Protein 2IBP (pdb70)

Secondary structure (DSSP, 8-state):
-EEEEEEESS-EE--TTS-EEGGGTT-EEEEE-SEEEETTTTEEEETTEEHHHHHHH--HHHHHHHHHHSSPPPHHHHHHHHHHHHHHTSPPHHHHHHHHHTTTS-HHHHHHHHHHHHHHH-HHHHHHHHHHHTT--SHHHHHHHHHHHHHHHHHHHHHHHHHHHHHTT----PPPTTS-HHHHHHHHHHSSPPPHHHHHHHHHHHHHTS--S--HHHHHHHHHHTTT--HHHHHHHHHHHHTSTTTS-HHHHHHHHHHHH--GGGHHHHHHHHTSTT----TTB--SS-SS--HHHHHHHHHHHHHHHHH--TT-HHHHHHHHHHHHHH-HHHHHTT--B-GGGTHHHHHHHHT--GGGHHHHHHHHHHHHHHHHHHHHGGG------EEEE-S---PPP--GGG-/-EEEEEEESS-EE--TT--EEGGGTT-EEEEESSEEEETTTTEEEETTEEHHHHHHH--HHHHHHHHHHSSPPPHHHHHHHHHHHHHHTSPPHHHHHHHHHTTTS-HHHHHHHHHHHHHHH-HHHHHHHHHHHTT--SHHHHHHHHHHHHHHHHHHHHHHHHHHHHHTTPPP-PPPTTS-HHHHHHHHHHSSPPPHHHHHHHHHHHHHTS--S--HHHHHHHHHHTTT--HHHHHHHHHHHHTSTTTS-HHHHHHHHHHHH--GGGHHHHHHHTTSTTPPPPTTB--SS-SS--HHHHHHHHHHHHHHHHH--TT-HHHHHHHHHHHHHH-HHHHHTT--B-GGGTHHHHHHHHT--GGGHHHHHHHHHHHHHHHHHHHHGGG------EEEE-S-S-PPP--GGG-

Radius of gyration: 26.94 Å; Cα contacts (8 Å, |Δi|>4): 1662; chains: 2; bounding box: 64×56×82 Å

Organism: Pyrobaculum aerophilum (strain ATCC 51768 / DSM 7523 / JCM 9630 / CIP 104966 / NBRC 100827 / IM2) (NCBI:txid178306)

B-factor: mean 16.74, std 11.16, range [2.0, 89.85]

CATH classification: 1.10.580.10 (+1 more: 1.10.230.10)

Structure (mmCIF, N/CA/C/O backbone):
data_2IBP
#
_entry.id   2IBP
#
_cell.length_a   64.418
_cell.length_b   89.803
_cell.length_c   146.331
_cell.angle_alpha   90.00
_cell.angle_beta   90.00
_cell.angle_gamma   90.00
#
_symmetry.space_group_name_H-M   'P 21 21 21'
#
loop_
_entity.id
_entity.type
_entity.pdbx_description
1 polymer 'Citrate synthase'
2 non-polymer 'ACETATE ION'
3 non-polymer 'MAGNESIUM ION'
4 water water
#
loop_
_atom_site.group_PDB
_atom_site.id
_atom_site.type_symbol
_atom_site.label_atom_id
_atom_site.label_alt_id
_atom_site.label_comp_id
_atom_site.label_asym_id
_atom_site.label_entity_id
_atom_site.label_seq_id
_atom_site.pdbx_PDB_ins_code
_atom_site.Cartn_x
_atom_site.Cartn_y
_atom_site.Cartn_z
_atom_site.occupancy
_atom_site.B_iso_or_equiv
_atom_site.auth_seq_id
_atom_site.auth_comp_id
_atom_site.auth_asym_id
_atom_site.auth_atom_id
_atom_site.pdbx_PDB_model_num
ATOM 1 N N . GLU A 1 3 ? -6.139 -26.660 15.516 1.00 42.99 3 GLU A N 1
ATOM 2 C CA . GLU A 1 3 ? -5.074 -26.688 14.466 1.00 45.33 3 GLU A CA 1
ATOM 3 C C . GLU A 1 3 ? -5.288 -27.855 13.508 1.00 42.25 3 GLU A C 1
ATOM 4 O O . GLU A 1 3 ? -5.481 -28.995 13.933 1.00 43.02 3 GLU A O 1
ATOM 10 N N . GLN A 1 4 ? -5.261 -27.559 12.212 1.00 35.39 4 GLN A N 1
ATOM 11 C CA . GLN A 1 4 ? -5.459 -28.579 11.189 1.00 32.77 4 GLN A CA 1
ATOM 12 C C . GLN A 1 4 ? -4.435 -28.421 10.081 1.00 27.57 4 GLN A C 1
ATOM 13 O O . GLN A 1 4 ? -3.765 -27.394 9.982 1.00 32.64 4 GLN A O 1
ATOM 19 N N . THR A 1 5 ? -4.320 -29.449 9.253 1.00 22.91 5 THR A N 1
ATOM 20 C CA . THR A 1 5 ? -3.402 -29.425 8.127 1.00 27.52 5 THR A CA 1
ATOM 21 C C . THR A 1 5 ? -4.197 -29.271 6.839 1.00 28.07 5 THR A C 1
ATOM 22 O O . THR A 1 5 ? -5.209 -29.944 6.637 1.00 26.10 5 THR A O 1
ATOM 26 N N . VAL A 1 6 ? -3.724 -28.374 5.981 1.00 22.71 6 VAL A N 1
ATOM 27 C CA . VAL A 1 6 ? -4.394 -28.048 4.723 1.00 23.09 6 VAL A CA 1
ATOM 28 C C . VAL A 1 6 ? -3.462 -28.291 3.543 1.00 24.06 6 VAL A C 1
ATOM 29 O O . VAL A 1 6 ? -2.288 -27.913 3.578 1.00 26.68 6 VAL A O 1
ATOM 33 N N . GLN A 1 7 ? -3.984 -28.927 2.498 1.00 21.64 7 GLN A N 1
ATOM 34 C CA . GLN A 1 7 ? -3.201 -29.179 1.294 1.00 20.83 7 GLN A CA 1
ATOM 35 C C . GLN A 1 7 ? -3.228 -27.921 0.433 1.00 26.88 7 GLN A C 1
ATOM 36 O O . GLN A 1 7 ? -4.292 -27.495 -0.014 1.00 28.52 7 GLN A O 1
ATOM 42 N N . VAL A 1 8 ? -2.058 -27.326 0.215 1.00 21.45 8 VAL A N 1
ATOM 43 C CA . VAL A 1 8 ? -1.942 -26.106 -0.589 1.00 20.52 8 VAL A CA 1
ATOM 44 C C . VAL A 1 8 ? -1.083 -26.383 -1.814 1.00 28.10 8 VAL A C 1
ATOM 45 O O . VAL A 1 8 ? 0.085 -26.746 -1.686 1.00 28.68 8 VAL A O 1
ATOM 49 N N . LYS A 1 9 ? -1.663 -26.210 -2.999 1.00 23.12 9 LYS A N 1
ATOM 50 C CA . LYS A 1 9 ? -0.949 -26.440 -4.249 1.00 27.46 9 LYS A CA 1
ATOM 51 C C . LYS A 1 9 ? -0.229 -25.171 -4.667 1.00 26.29 9 LYS A C 1
ATOM 52 O O . LYS A 1 9 ? -0.716 -24.066 -4.433 1.00 29.03 9 LYS A O 1
ATOM 58 N N . THR A 1 10 ? 0.955 -25.329 -5.250 1.00 23.13 10 THR A N 1
ATOM 59 C CA . THR A 1 10 ? 1.742 -24.173 -5.665 1.00 24.57 10 THR A CA 1
ATOM 60 C C . THR A 1 10 ? 2.771 -24.541 -6.722 1.00 21.67 10 THR A C 1
ATOM 61 O O . THR A 1 10 ? 3.262 -25.667 -6.767 1.00 24.66 10 THR A O 1
ATOM 65 N N . THR A 1 11 ? 3.067 -23.581 -7.589 1.00 28.38 11 THR A N 1
ATOM 66 C CA . THR A 1 11 ? 4.073 -23.756 -8.624 1.00 30.54 11 THR A CA 1
ATOM 67 C C . THR A 1 11 ? 5.331 -22.999 -8.218 1.00 33.45 11 THR A C 1
ATOM 68 O O . THR A 1 11 ? 6.292 -22.943 -8.977 1.00 27.96 11 THR A O 1
ATOM 72 N N . GLY A 1 12 ? 5.327 -22.443 -7.009 1.00 23.16 12 GLY A N 1
ATOM 73 C CA . GLY A 1 12 ? 6.459 -21.659 -6.516 1.00 24.00 12 GLY A CA 1
ATOM 74 C C . GLY A 1 12 ? 7.479 -22.469 -5.730 1.00 19.06 12 GLY A C 1
ATOM 75 O O . GLY A 1 12 ? 7.374 -23.694 -5.627 1.00 24.55 12 GLY A O 1
ATOM 76 N N . LYS A 1 13 ? 8.469 -21.771 -5.186 1.00 24.67 13 LYS A N 1
ATOM 77 C CA . LYS A 1 13 ? 9.528 -22.399 -4.410 1.00 25.86 13 LYS A CA 1
ATOM 78 C C . LYS A 1 13 ? 9.098 -22.570 -2.967 1.00 21.77 13 LYS A C 1
ATOM 79 O O . LYS A 1 13 ? 8.471 -21.684 -2.379 1.00 18.71 13 LYS A O 1
ATOM 85 N N . ILE A 1 14 ? 9.460 -23.713 -2.399 1.00 20.37 14 ILE A N 1
ATOM 86 C CA . ILE A 1 14 ? 9.114 -24.042 -1.031 1.00 19.35 14 ILE A CA 1
ATOM 87 C C . ILE A 1 14 ? 10.387 -24.071 -0.204 1.00 21.96 14 ILE A C 1
ATOM 88 O O . ILE A 1 14 ? 11.403 -24.640 -0.617 1.00 22.24 14 ILE A O 1
ATOM 93 N N . LEU A 1 15 ? 10.345 -23.390 0.934 1.00 15.71 15 LEU A N 1
ATOM 94 C CA . LEU A 1 15 ? 11.495 -23.316 1.830 1.00 18.51 15 LEU A CA 1
ATOM 95 C C . LEU A 1 15 ? 11.064 -23.996 3.101 1.00 23.42 15 LEU A C 1
ATOM 96 O O . LEU A 1 15 ? 9.976 -23.748 3.590 1.00 18.42 15 LEU A O 1
ATOM 101 N N . GLN A 1 16 ? 11.872 -24.912 3.614 1.00 22.38 16 GLN A N 1
ATOM 102 C CA . GLN A 1 16 ? 11.498 -25.555 4.856 1.00 16.42 16 GLN A CA 1
ATOM 103 C C . GLN A 1 16 ? 11.975 -24.724 6.032 1.00 14.89 16 GLN A C 1
ATOM 104 O O . GLN A 1 16 ? 12.893 -23.915 5.915 1.00 19.90 16 GLN A O 1
ATOM 110 N N . SER A 1 17 ? 11.279 -24.861 7.149 1.00 16.28 17 SER A N 1
ATOM 111 C CA . SER A 1 17 ? 11.606 -24.074 8.309 1.00 14.74 17 SER A CA 1
ATOM 112 C C . SER A 1 17 ? 11.199 -24.825 9.550 1.00 16.59 17 SER A C 1
ATOM 113 O O . SER A 1 17 ? 10.453 -25.810 9.488 1.00 16.45 17 SER A O 1
ATOM 116 N N . PRO A 1 18 ? 11.724 -24.389 10.695 1.00 16.19 18 PRO A N 1
ATOM 117 C CA . PRO A 1 18 ? 11.343 -25.018 11.948 1.00 19.37 18 PRO A CA 1
ATOM 118 C C . PRO A 1 18 ? 9.840 -25.015 12.210 1.00 26.15 18 PRO A C 1
ATOM 119 O O . PRO A 1 18 ? 9.356 -25.848 12.967 1.00 21.35 18 PRO A O 1
ATOM 123 N N . CYS A 1 19 ? 9.112 -24.096 11.575 1.00 21.31 19 CYS A N 1
ATOM 124 C CA . CYS A 1 19 ? 7.677 -23.929 11.816 1.00 23.67 19 CYS A CA 1
ATOM 125 C C . CYS A 1 19 ? 6.804 -24.559 10.733 1.00 25.35 19 CYS A C 1
ATOM 126 O O . CYS A 1 19 ? 5.574 -24.558 10.846 1.00 25.33 19 CYS A O 1
ATOM 129 N N . GLY A 1 20 ? 7.441 -25.073 9.682 1.00 16.73 20 GLY A N 1
ATOM 130 C CA . GLY A 1 20 ? 6.734 -25.678 8.563 1.00 19.36 20 GLY A CA 1
ATOM 131 C C . GLY A 1 20 ? 7.166 -25.119 7.215 1.00 23.66 20 GLY A C 1
ATOM 132 O O . GLY A 1 20 ? 8.101 -24.319 7.125 1.00 20.00 20 GLY A O 1
ATOM 133 N N . PRO A 1 21 ? 6.471 -25.526 6.146 1.00 23.01 21 PRO A N 1
ATOM 134 C CA . PRO A 1 21 ? 6.849 -25.073 4.806 1.00 18.54 21 PRO A CA 1
ATOM 135 C C . PRO A 1 21 ? 6.536 -23.602 4.525 1.00 15.41 21 PRO A C 1
ATOM 136 O O . PRO A 1 21 ? 5.475 -23.098 4.905 1.00 19.60 21 PRO A O 1
ATOM 140 N N . ILE A 1 22 ? 7.469 -22.923 3.873 1.00 15.92 22 ILE A N 1
ATOM 141 C CA . ILE A 1 22 ? 7.260 -21.527 3.477 1.00 16.66 22 ILE A CA 1
ATOM 142 C C . ILE A 1 22 ? 7.055 -21.484 1.964 1.00 15.66 22 ILE A C 1
ATOM 143 O O . ILE A 1 22 ? 7.932 -21.901 1.222 1.00 14.85 22 ILE A O 1
ATOM 148 N N . ILE A 1 23 ? 5.883 -21.033 1.498 1.00 15.86 23 ILE A N 1
ATOM 149 C CA . ILE A 1 23 ? 5.650 -20.906 0.053 1.00 18.96 23 ILE A CA 1
ATOM 150 C C . ILE A 1 23 ? 6.125 -19.501 -0.297 1.00 13.42 23 ILE A C 1
ATOM 151 O O . ILE A 1 23 ? 5.469 -18.517 0.005 1.00 15.11 23 ILE A O 1
ATOM 156 N N . HIS A 1 24 ? 7.288 -19.434 -0.917 1.00 14.14 24 HIS A N 1
ATOM 157 C CA . HIS A 1 24 ? 7.949 -18.176 -1.206 1.00 16.12 24 HIS A CA 1
ATOM 158 C C . HIS A 1 24 ? 7.114 -17.318 -2.125 1.00 17.18 24 HIS A C 1
ATOM 159 O O . HIS A 1 24 ? 6.713 -17.756 -3.201 1.00 19.46 24 HIS A O 1
ATOM 166 N N . GLY A 1 25 ? 6.825 -16.101 -1.682 1.00 12.72 25 GLY A N 1
ATOM 167 C CA . GLY A 1 25 ? 5.968 -15.192 -2.442 1.00 17.36 25 GLY A CA 1
ATOM 168 C C . GLY A 1 25 ? 4.508 -15.628 -2.444 1.00 12.24 25 GLY A C 1
ATOM 169 O O . GLY A 1 25 ? 3.695 -15.053 -3.164 1.00 14.13 25 GLY A O 1
ATOM 170 N N . LEU A 1 26 ? 4.163 -16.634 -1.642 1.00 11.00 26 LEU A N 1
ATOM 171 C CA . LEU A 1 26 ? 2.791 -17.161 -1.608 1.00 11.42 26 LEU A CA 1
ATOM 172 C C . LEU A 1 26 ? 2.276 -17.430 -3.034 1.00 13.58 26 LEU A C 1
ATOM 173 O O . LEU A 1 26 ? 1.091 -17.250 -3.341 1.00 13.28 26 LEU A O 1
ATOM 178 N N . GLU A 1 27 ? 3.171 -17.908 -3.893 1.00 11.38 27 GLU A N 1
ATOM 179 C CA . GLU A 1 27 ? 2.829 -18.148 -5.277 1.00 13.33 27 GLU A CA 1
ATOM 180 C C . GLU A 1 27 ? 1.713 -19.171 -5.407 1.00 14.25 27 GLU A C 1
ATOM 181 O O . GLU A 1 27 ? 1.825 -20.309 -4.939 1.00 16.29 27 GLU A O 1
ATOM 187 N N . ASP A 1 28 ? 0.618 -18.713 -6.011 1.00 14.43 28 ASP A N 1
ATOM 188 C CA . ASP A 1 28 ? -0.553 -19.530 -6.275 1.00 17.86 28 ASP A CA 1
ATOM 189 C C . ASP A 1 28 ? -1.384 -19.859 -5.065 1.00 14.37 28 ASP A C 1
ATOM 190 O O . ASP A 1 28 ? -2.315 -20.634 -5.171 1.00 16.24 28 ASP A O 1
ATOM 195 N N . VAL A 1 29 ? -1.040 -19.313 -3.902 1.00 10.78 29 VAL A N 1
ATOM 196 C CA . VAL A 1 29 ? -1.790 -19.582 -2.690 1.00 11.18 29 VAL A CA 1
ATOM 197 C C . VAL A 1 29 ? -3.133 -18.857 -2.769 1.00 11.35 29 VAL A C 1
ATOM 198 O O . VAL A 1 29 ? -3.179 -17.669 -3.074 1.00 11.81 29 VAL A O 1
ATOM 202 N N . LEU A 1 30 ? -4.218 -19.605 -2.560 1.00 15.37 30 LEU A N 1
ATOM 203 C CA . LEU A 1 30 ? -5.562 -19.057 -2.628 1.00 14.76 30 LEU A CA 1
ATOM 204 C C . LEU A 1 30 ? -5.881 -18.147 -1.457 1.00 15.99 30 LEU A C 1
ATOM 205 O O . LEU A 1 30 ? -5.576 -18.476 -0.308 1.00 13.75 30 LEU A O 1
ATOM 210 N N . ILE A 1 31 ? -6.490 -16.997 -1.744 1.00 9.62 31 ILE A N 1
ATOM 211 C CA . ILE A 1 31 ? -6.915 -16.090 -0.686 1.00 10.30 31 ILE A CA 1
ATOM 212 C C . ILE A 1 31 ? -8.431 -15.898 -0.623 1.00 10.17 31 ILE A C 1
ATOM 213 O O . ILE A 1 31 ? -8.955 -15.389 0.364 1.00 12.86 31 ILE A O 1
ATOM 218 N N . LYS A 1 32 ? -9.128 -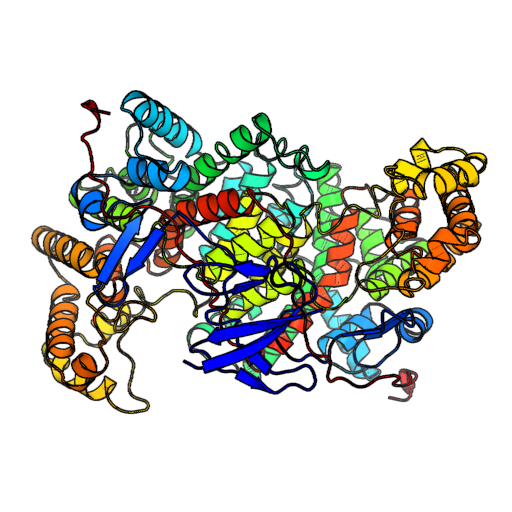16.308 -1.687 1.00 9.29 32 LYS A N 1
ATOM 219 C CA . LYS A 1 32 ? -10.564 -16.150 -1.775 1.00 9.25 32 LYS A CA 1
ATOM 220 C C . LYS A 1 32 ? -11.088 -16.734 -3.072 1.00 8.67 32 LYS A C 1
ATOM 221 O O . LYS A 1 32 ? -10.321 -17.139 -3.938 1.00 9.96 32 LYS A O 1
ATOM 227 N N . SER A 1 33 ? -12.419 -16.800 -3.144 1.00 11.30 33 SER A N 1
ATOM 228 C CA . SER A 1 33 ? -13.102 -17.097 -4.389 1.00 14.49 33 SER A CA 1
ATOM 229 C C . SER A 1 33 ? -13.479 -15.736 -4.948 1.00 14.42 33 SER A C 1
ATOM 230 O O . SER A 1 33 ? -13.745 -14.788 -4.198 1.00 13.36 33 SER A O 1
ATOM 233 N N . THR A 1 34 ? -13.524 -15.639 -6.271 1.00 10.74 34 THR A N 1
ATOM 234 C CA . THR A 1 34 ? -13.835 -14.391 -6.907 1.00 8.23 34 THR A CA 1
ATOM 235 C C . THR A 1 34 ? -14.660 -14.596 -8.155 1.00 8.84 34 THR A C 1
ATOM 236 O O . THR A 1 34 ? -14.636 -15.669 -8.753 1.00 10.03 34 THR A O 1
ATOM 240 N N . SER A 1 35 ? -15.426 -13.574 -8.493 1.00 10.56 35 SER A N 1
ATOM 241 C CA . SER A 1 35 ? -16.178 -13.565 -9.736 1.00 11.88 35 SER A CA 1
ATOM 242 C C . SER A 1 35 ? -15.815 -12.345 -10.587 1.00 14.79 35 SER A C 1
ATOM 243 O O . SER A 1 35 ? -16.449 -12.100 -11.604 1.00 12.19 35 SER A O 1
ATOM 246 N N . ILE A 1 36 ? -14.699 -11.687 -10.275 1.00 10.83 36 ILE A N 1
ATOM 247 C CA . ILE A 1 36 ? -14.330 -10.447 -10.949 1.00 7.74 36 ILE A CA 1
ATOM 248 C C . ILE A 1 36 ? -13.719 -10.661 -12.318 1.00 9.03 36 ILE A C 1
ATOM 249 O O . ILE A 1 36 ? -14.210 -10.121 -13.295 1.00 11.22 36 ILE A O 1
ATOM 254 N N . SER A 1 37 ? -12.642 -11.434 -12.383 1.00 11.37 37 SER A N 1
ATOM 255 C CA . SER A 1 37 ? -12.007 -11.703 -13.668 1.00 10.96 37 SER A CA 1
ATOM 256 C C . SER A 1 37 ? -11.387 -13.083 -13.668 1.00 14.42 37 SER A C 1
ATOM 257 O O . SER A 1 37 ? -11.138 -13.671 -12.614 1.00 10.62 37 SER A O 1
ATOM 260 N N . ASP A 1 38 ? -11.141 -13.598 -14.862 1.00 10.01 38 ASP A N 1
ATOM 261 C CA . ASP A 1 38 ? -10.557 -14.911 -15.008 1.00 8.18 38 ASP A CA 1
ATOM 262 C C . ASP A 1 38 ? -9.703 -14.914 -16.238 1.00 11.36 38 ASP A C 1
ATOM 263 O O . ASP A 1 38 ? -10.024 -14.239 -17.209 1.00 9.46 38 ASP A O 1
ATOM 268 N N . ILE A 1 39 ? -8.609 -15.663 -16.173 1.00 12.83 39 ILE A N 1
ATOM 269 C CA . ILE A 1 39 ? -7.723 -15.810 -17.312 1.00 12.85 39 ILE A CA 1
ATOM 270 C C . ILE A 1 39 ? -7.540 -17.272 -17.634 1.00 13.59 39 ILE A C 1
ATOM 271 O O . ILE A 1 39 ? -7.317 -18.086 -16.726 1.00 15.76 39 ILE A O 1
ATOM 276 N N . ASP A 1 40 ? -7.713 -17.610 -18.905 1.00 11.76 40 ASP A N 1
ATOM 277 C CA . ASP A 1 40 ? -7.343 -18.932 -19.399 1.00 13.98 40 ASP A CA 1
ATOM 278 C C . ASP A 1 40 ? -6.024 -18.690 -20.132 1.00 15.79 40 ASP A C 1
ATOM 279 O O . ASP A 1 40 ? -6.010 -18.198 -21.259 1.00 15.28 40 ASP A O 1
ATOM 284 N N . GLY A 1 41 ? -4.925 -18.976 -19.445 1.00 14.87 41 GLY A N 1
ATOM 285 C CA . GLY A 1 41 ? -3.597 -18.744 -19.988 1.00 16.04 41 GLY A CA 1
ATOM 286 C C . GLY A 1 41 ? -3.237 -19.596 -21.189 1.00 20.75 41 GLY A C 1
ATOM 287 O O . GLY A 1 41 ? -2.496 -19.153 -22.064 1.00 18.59 41 GLY A O 1
ATOM 288 N N . GLU A 1 42 ? -3.750 -20.819 -21.241 1.00 23.86 42 GLU A N 1
ATOM 289 C CA . GLU A 1 42 ? -3.440 -21.712 -22.351 1.00 28.67 42 GLU A CA 1
ATOM 290 C C . GLU A 1 42 ? -4.108 -21.269 -23.641 1.00 22.70 42 GLU A C 1
ATOM 291 O O . GLU A 1 42 ? -3.498 -21.328 -24.705 1.00 21.05 42 GLU A O 1
ATOM 297 N N . LYS A 1 43 ? -5.354 -20.814 -23.550 1.00 16.75 43 LYS A N 1
ATOM 298 C CA . LYS A 1 43 ? -6.083 -20.368 -24.730 1.00 18.16 43 LYS A CA 1
ATOM 299 C C . LYS A 1 43 ? -5.948 -18.861 -24.996 1.00 14.92 43 LYS A C 1
ATOM 300 O O . LYS A 1 43 ? -6.290 -18.389 -26.075 1.00 21.21 43 LYS A O 1
ATOM 306 N N . GLY A 1 44 ? -5.448 -18.113 -24.019 1.00 17.95 44 GLY A N 1
ATOM 307 C CA . GLY A 1 44 ? -5.285 -16.671 -24.177 1.00 15.79 44 GLY A CA 1
ATOM 308 C C . GLY A 1 44 ? -6.608 -15.942 -24.145 1.00 12.67 44 GLY A C 1
ATOM 309 O O . GLY A 1 44 ? -6.905 -15.140 -25.019 1.00 16.71 44 GLY A O 1
ATOM 310 N N . ILE A 1 45 ? -7.404 -16.232 -23.114 1.00 11.89 45 ILE A N 1
ATOM 311 C CA . ILE A 1 45 ? -8.717 -15.627 -22.954 1.00 11.02 45 ILE A CA 1
ATOM 312 C C . ILE A 1 45 ? -8.777 -14.931 -21.599 1.00 10.10 45 ILE A C 1
ATOM 313 O O . ILE A 1 45 ? -8.282 -15.447 -20.590 1.00 12.34 45 ILE A O 1
ATOM 318 N N . LEU A 1 46 ? -9.386 -13.754 -21.594 1.00 10.26 46 LEU A N 1
ATOM 319 C CA . LEU A 1 46 ? -9.580 -12.976 -20.385 1.00 8.21 46 LEU A CA 1
ATOM 320 C C . LEU A 1 46 ? -11.056 -12.635 -20.304 1.00 9.24 46 LEU A C 1
ATOM 321 O O . LEU A 1 46 ? -11.646 -12.225 -21.307 1.00 9.36 46 LEU A O 1
ATOM 326 N N . TRP A 1 47 ? -11.652 -12.851 -19.135 1.00 8.44 47 TRP A N 1
ATOM 327 C CA . TRP A 1 47 ? -13.051 -12.464 -18.899 1.00 8.47 47 TRP A CA 1
ATOM 328 C C . TRP A 1 47 ? -13.151 -11.480 -17.749 1.00 9.93 47 TRP A C 1
ATOM 329 O O . TRP A 1 47 ? -12.427 -11.604 -16.762 1.00 8.90 47 TRP A O 1
ATOM 340 N N . TYR A 1 48 ? -14.082 -10.532 -17.866 1.00 8.73 48 TYR A N 1
ATOM 341 C CA . TYR A 1 48 ? -14.465 -9.677 -16.754 1.00 6.89 48 TYR A CA 1
ATOM 342 C C . TYR A 1 48 ? -15.921 -10.015 -16.439 1.00 8.16 48 TYR A C 1
ATOM 343 O O . TYR A 1 48 ? -16.797 -9.831 -17.286 1.00 8.11 48 TYR A O 1
ATOM 352 N N . ARG A 1 49 ? -16.177 -10.509 -15.239 1.00 8.61 49 ARG A N 1
ATOM 353 C CA . ARG A 1 49 ? -17.549 -10.802 -14.819 1.00 10.32 49 ARG A CA 1
ATOM 354 C C . ARG A 1 49 ? -18.288 -11.671 -15.857 1.00 10.15 49 ARG A C 1
ATOM 355 O O . ARG A 1 49 ? -19.489 -11.479 -16.105 1.00 12.50 49 ARG A O 1
ATOM 363 N N . GLY A 1 50 ? -17.576 -12.625 -16.443 1.00 10.11 50 GLY A N 1
ATOM 364 C CA . GLY A 1 50 ? -18.163 -13.547 -17.422 1.00 11.41 50 GLY A CA 1
ATOM 365 C C . GLY A 1 50 ? -18.101 -13.133 -18.882 1.00 13.55 50 GLY A C 1
ATOM 366 O O . GLY A 1 50 ? -18.417 -13.930 -19.752 1.00 13.34 50 GLY A O 1
ATOM 367 N N . TYR A 1 51 ? -17.751 -11.872 -19.146 1.00 9.30 51 TYR A N 1
ATOM 368 C CA . TYR A 1 51 ? -17.653 -11.362 -20.522 1.00 9.77 51 TYR A CA 1
ATOM 369 C C . TYR A 1 51 ? -16.240 -11.357 -21.067 1.00 11.59 51 TYR A C 1
ATOM 370 O O . TYR A 1 51 ? -15.324 -10.873 -20.410 1.00 11.65 51 TYR A O 1
ATOM 379 N N . ARG A 1 52 ? -16.046 -11.871 -22.282 1.00 11.42 52 ARG A N 1
ATOM 380 C CA A ARG A 1 52 ? -14.721 -11.877 -22.890 0.50 11.88 52 ARG A CA 1
ATOM 381 C CA B ARG A 1 52 ? -14.712 -11.869 -22.865 0.50 10.68 52 ARG A CA 1
ATOM 382 C C . ARG A 1 52 ? -14.236 -10.461 -23.157 1.00 9.68 52 ARG A C 1
ATOM 383 O O . ARG A 1 52 ? -15.007 -9.591 -23.576 1.00 10.15 52 ARG A O 1
ATOM 398 N N . ILE A 1 53 ? -12.949 -10.236 -22.915 1.00 8.06 53 ILE A N 1
ATOM 399 C CA . ILE A 1 53 ? -12.370 -8.926 -23.131 1.00 9.76 53 ILE A CA 1
ATOM 400 C C . ILE A 1 53 ? -12.536 -8.441 -24.566 1.00 8.92 53 ILE A C 1
ATOM 401 O O . ILE A 1 53 ? -12.735 -7.238 -24.779 1.00 11.46 53 ILE A O 1
ATOM 406 N N . GLU A 1 54 ? -12.455 -9.341 -25.544 1.00 12.67 54 GLU A N 1
ATOM 407 C CA . GLU A 1 54 ? -12.653 -8.929 -26.947 1.00 12.07 54 GLU A CA 1
ATOM 408 C C . GLU A 1 54 ? -14.008 -8.247 -27.134 1.00 9.71 54 GLU A C 1
ATOM 409 O O . GLU A 1 54 ? -14.119 -7.230 -27.827 1.00 13.46 54 GLU A O 1
ATOM 415 N N . GLU A 1 55 ? -15.050 -8.828 -26.545 1.00 9.11 55 GLU A N 1
ATOM 416 C CA . GLU A 1 55 ? -16.399 -8.285 -26.684 1.00 15.12 55 GLU A CA 1
ATOM 417 C C . GLU A 1 55 ? -16.512 -6.921 -26.013 1.00 11.70 55 GLU A C 1
ATOM 418 O O . GLU A 1 55 ? -17.124 -6.002 -26.541 1.00 13.31 55 GLU A O 1
ATOM 424 N N . LEU A 1 56 ? -15.922 -6.791 -24.822 1.00 9.36 56 LEU A N 1
ATOM 425 C CA . LEU A 1 56 ? -15.964 -5.534 -24.107 1.00 9.59 56 LEU A CA 1
ATOM 426 C C . LEU A 1 56 ? -15.151 -4.458 -24.814 1.00 11.07 56 LEU A C 1
ATOM 427 O O . LEU A 1 56 ? -15.593 -3.316 -24.925 1.00 10.43 56 LEU A O 1
ATOM 432 N N . ALA A 1 57 ? -13.971 -4.819 -25.309 1.00 9.67 57 ALA A N 1
ATOM 433 C CA . ALA A 1 57 ? -13.162 -3.853 -26.042 1.00 7.84 57 ALA A CA 1
ATOM 434 C C . ALA A 1 57 ? -13.876 -3.395 -27.317 1.00 9.98 57 ALA A C 1
ATOM 435 O O . ALA A 1 57 ? -13.831 -2.218 -27.680 1.00 12.41 57 ALA A O 1
ATOM 437 N N . ARG A 1 58 ? -14.591 -4.315 -27.951 1.00 11.32 58 ARG A N 1
ATOM 438 C CA . ARG A 1 58 ? -15.296 -3.996 -29.187 1.00 12.83 58 ARG A CA 1
ATOM 439 C C . ARG A 1 58 ? -16.556 -3.156 -28.950 1.00 12.38 58 ARG A C 1
ATOM 440 O O . ARG A 1 58 ? -16.791 -2.160 -29.639 1.00 13.40 58 ARG A O 1
ATOM 448 N N . LEU A 1 59 ? -17.326 -3.511 -27.927 1.00 9.54 59 LEU A N 1
ATOM 449 C CA . LEU A 1 59 ? -18.656 -2.926 -27.764 1.00 11.37 59 LEU A CA 1
ATOM 450 C C . LEU A 1 59 ? -18.878 -2.011 -26.578 1.00 11.18 59 LEU A C 1
ATOM 451 O O . LEU A 1 59 ? -19.902 -1.316 -26.505 1.00 10.98 59 LEU A O 1
ATOM 456 N N . SER A 1 60 ? -17.894 -1.921 -25.692 1.00 9.47 60 SER A N 1
ATOM 457 C CA . SER A 1 60 ? -18.106 -1.169 -24.491 1.00 9.50 60 SER A CA 1
ATOM 458 C C . SER A 1 60 ? -17.189 0.054 -24.384 1.00 10.84 60 SER A C 1
ATOM 459 O O . SER A 1 60 ? -16.535 0.463 -25.347 1.00 10.73 60 SER A O 1
ATOM 462 N N . THR A 1 61 ? -17.219 0.669 -23.216 1.00 8.60 61 THR A N 1
ATOM 463 C CA . THR A 1 61 ? -16.447 1.855 -22.887 1.00 10.59 61 THR A CA 1
ATOM 464 C C . THR A 1 61 ? -15.927 1.653 -21.460 1.00 8.30 61 THR A C 1
ATOM 465 O O . THR A 1 61 ? -16.429 0.790 -20.729 1.00 7.99 61 THR A O 1
ATOM 469 N N . TYR A 1 62 ? -14.981 2.465 -21.022 1.00 7.59 62 TYR A N 1
ATOM 470 C CA . TYR A 1 62 ? -14.512 2.292 -19.655 1.00 7.76 62 TYR A CA 1
ATOM 471 C C . TYR A 1 62 ? -15.621 2.578 -18.655 1.00 7.54 62 TYR A C 1
ATOM 472 O O . TYR A 1 62 ? -15.706 1.916 -17.624 1.00 7.36 62 TYR A O 1
ATOM 481 N N . GLU A 1 63 ? -16.495 3.532 -18.960 1.00 8.20 63 GLU A N 1
ATOM 482 C CA . GLU A 1 63 ? -17.601 3.799 -18.045 1.00 9.84 63 GLU A CA 1
ATOM 483 C C . GLU A 1 63 ? -18.428 2.534 -17.847 1.00 10.20 63 GLU A C 1
ATOM 484 O O . GLU A 1 63 ? -18.700 2.134 -16.725 1.00 11.80 63 GLU A O 1
ATOM 490 N N . GLU A 1 64 ? -18.793 1.882 -18.938 1.00 7.47 64 GLU A N 1
ATOM 491 C CA . GLU A 1 64 ? -19.618 0.676 -18.841 1.00 8.07 64 GLU A CA 1
ATOM 492 C C . GLU A 1 64 ? -18.870 -0.511 -18.249 1.00 10.35 64 GLU A C 1
ATOM 493 O O . GLU A 1 64 ? -19.413 -1.268 -17.453 1.00 9.76 64 GLU A O 1
ATOM 499 N N . VAL A 1 65 ? -17.611 -0.688 -18.648 1.00 8.15 65 VAL A N 1
ATOM 500 C CA . VAL A 1 65 ? -16.813 -1.779 -18.132 1.00 7.57 65 VAL A CA 1
ATOM 501 C C . VAL A 1 65 ? -16.549 -1.589 -16.641 1.00 5.42 65 VAL A C 1
ATOM 502 O O . VAL A 1 65 ? -16.548 -2.560 -15.888 1.00 8.03 65 VAL A O 1
ATOM 506 N N . SER A 1 66 ? -16.308 -0.355 -16.213 1.00 5.79 66 SER A N 1
ATOM 507 C CA . SER A 1 66 ? -16.068 -0.100 -14.800 1.00 5.97 66 SER A CA 1
ATOM 508 C C . SER A 1 66 ? -17.330 -0.425 -14.000 1.00 7.33 66 SER A C 1
ATOM 509 O O . SER A 1 66 ? -17.266 -1.013 -12.910 1.00 9.42 66 SER A O 1
ATOM 512 N N . TYR A 1 67 ? -18.492 -0.069 -14.556 1.00 9.44 67 TYR A N 1
ATOM 513 C CA . TYR A 1 67 ? -19.755 -0.408 -13.901 1.00 6.63 67 TYR A CA 1
ATOM 514 C C . TYR A 1 67 ? -19.832 -1.924 -13.743 1.00 5.81 67 TYR A C 1
ATOM 515 O O . TYR A 1 67 ? -20.161 -2.427 -12.678 1.00 9.86 67 TYR A O 1
ATOM 524 N N . LEU A 1 68 ? -19.596 -2.628 -14.843 1.00 6.17 68 LEU A N 1
ATOM 525 C CA . LEU A 1 68 ? -19.597 -4.078 -14.864 1.00 4.68 68 LEU A CA 1
ATOM 526 C C . LEU A 1 68 ? -18.670 -4.675 -13.801 1.00 6.89 68 LEU A C 1
ATOM 527 O O . LEU A 1 68 ? -19.065 -5.546 -13.037 1.00 8.57 68 LEU A O 1
ATOM 532 N N . ILE A 1 69 ? -17.440 -4.194 -13.756 1.00 9.03 69 ILE A N 1
ATOM 533 C CA . ILE A 1 69 ? -16.484 -4.730 -12.801 1.00 6.29 69 ILE A CA 1
ATOM 534 C C . ILE A 1 69 ? -16.938 -4.456 -11.378 1.00 6.39 69 ILE A C 1
ATOM 535 O O . ILE A 1 69 ? -16.905 -5.341 -10.540 1.00 11.24 69 ILE A O 1
ATOM 540 N N . LEU A 1 70 ? -17.387 -3.241 -11.111 1.00 7.57 70 LEU A N 1
ATOM 541 C CA . LEU A 1 70 ? -17.810 -2.886 -9.771 1.00 7.94 70 LEU A CA 1
ATOM 542 C C . LEU A 1 70 ? -19.099 -3.580 -9.309 1.00 12.58 70 LEU A C 1
ATOM 543 O O . LEU A 1 70 ? -19.144 -4.178 -8.220 1.00 13.90 70 LEU A O 1
ATOM 548 N N . TYR A 1 71 ? -20.124 -3.544 -10.154 1.00 10.07 71 TYR A N 1
ATOM 549 C CA . TYR A 1 71 ? -21.440 -4.077 -9.784 1.00 12.68 71 TYR A CA 1
ATOM 550 C C . TYR A 1 71 ? -21.721 -5.529 -10.174 1.00 14.23 71 TYR A C 1
ATOM 551 O O . TYR A 1 71 ? -22.693 -6.130 -9.691 1.00 14.75 71 TYR A O 1
ATOM 560 N N . GLY A 1 72 ? -20.922 -6.078 -11.079 1.00 11.31 72 GLY A N 1
ATOM 561 C CA . GLY A 1 72 ? -21.013 -7.479 -11.430 1.00 12.33 72 GLY A CA 1
ATOM 562 C C . GLY A 1 72 ? -21.925 -7.807 -12.588 1.00 14.02 72 GLY A C 1
ATOM 563 O O . GLY A 1 72 ? -22.101 -8.972 -12.936 1.00 14.83 72 GLY A O 1
ATOM 564 N N . ARG A 1 73 ? -22.510 -6.777 -13.179 1.00 9.86 73 ARG A N 1
ATOM 565 C CA . ARG A 1 73 ? -23.361 -6.971 -14.340 1.00 11.58 73 ARG A CA 1
ATOM 566 C C . ARG A 1 73 ? -23.395 -5.726 -15.204 1.00 9.83 73 ARG A C 1
ATOM 567 O O . ARG A 1 73 ? -23.011 -4.648 -14.775 1.00 10.82 73 ARG A O 1
ATOM 575 N N . LEU A 1 74 ? -23.891 -5.872 -16.422 1.00 12.81 74 LEU A N 1
ATOM 576 C CA . LEU A 1 74 ? -24.011 -4.731 -17.316 1.00 12.69 74 LEU A CA 1
ATOM 577 C C . LEU A 1 74 ? -25.149 -3.828 -16.857 1.00 16.89 74 LEU A C 1
ATOM 578 O O . LEU A 1 74 ? -26.195 -4.316 -16.423 1.00 16.61 74 LEU A O 1
ATOM 583 N N . PRO A 1 75 ? -24.953 -2.511 -16.950 1.00 13.63 75 PRO A N 1
ATOM 584 C CA . PRO A 1 75 ? -25.987 -1.576 -16.518 1.00 11.57 75 PRO A CA 1
ATOM 585 C C . PRO A 1 75 ? -27.136 -1.423 -17.515 1.00 9.51 75 PRO A C 1
ATOM 586 O O . PRO A 1 75 ? -26.938 -1.550 -18.720 1.00 12.29 75 PRO A O 1
ATOM 590 N N . THR A 1 76 ? -28.328 -1.116 -17.015 1.00 16.12 76 THR A N 1
ATOM 591 C CA . THR A 1 76 ? -29.414 -0.753 -17.916 1.00 16.34 76 THR A CA 1
ATOM 592 C C . THR A 1 76 ? -29.109 0.676 -18.398 1.00 15.92 76 THR A C 1
ATOM 593 O O . THR A 1 76 ? -28.205 1.351 -17.872 1.00 16.20 76 THR A O 1
ATOM 597 N N . LYS A 1 77 ? -29.841 1.138 -19.404 1.00 19.09 77 LYS A N 1
ATOM 598 C CA . LYS A 1 77 ? -29.653 2.488 -19.900 1.00 17.36 77 LYS A CA 1
ATOM 599 C C . LYS A 1 77 ? -29.706 3.507 -18.759 1.00 17.32 77 LYS A C 1
ATOM 600 O O . LYS A 1 77 ? -28.830 4.382 -18.646 1.00 16.45 77 LYS A O 1
ATOM 606 N N . ARG A 1 78 ? -30.717 3.393 -17.897 1.00 16.23 78 ARG A N 1
ATOM 607 C CA . ARG A 1 78 ? -30.872 4.339 -16.808 1.00 17.75 78 ARG A CA 1
ATOM 608 C C . ARG A 1 78 ? -29.710 4.273 -15.826 1.00 15.73 78 ARG A C 1
ATOM 609 O O . ARG A 1 78 ? -29.202 5.297 -15.383 1.00 17.52 78 ARG A O 1
ATOM 617 N N . GLU A 1 79 ? -29.308 3.056 -15.487 1.00 13.25 79 GLU A N 1
ATOM 618 C CA . GLU A 1 79 ? -28.211 2.846 -14.547 1.00 10.75 79 GLU A CA 1
ATOM 619 C C . GLU A 1 79 ? -26.917 3.436 -15.072 1.00 11.81 79 GLU A C 1
ATOM 620 O O . GLU A 1 79 ? -26.184 4.100 -14.333 1.00 14.86 79 GLU A O 1
ATOM 626 N N . LEU A 1 80 ? -26.686 3.267 -16.366 1.00 12.19 80 LEU A N 1
ATOM 627 C CA . LEU A 1 80 ? -25.451 3.777 -16.956 1.00 12.67 80 LEU A CA 1
ATOM 628 C C . LEU A 1 80 ? -25.461 5.295 -16.980 1.00 12.83 80 LEU A C 1
ATOM 629 O O . LEU A 1 80 ? -24.488 5.930 -16.591 1.00 13.43 80 LEU A O 1
ATOM 634 N N . GLU A 1 81 ? -26.587 5.881 -17.395 1.00 12.87 81 GLU A N 1
ATOM 635 C CA . GLU A 1 81 ? -26.727 7.332 -17.402 1.00 13.94 81 GLU A CA 1
ATOM 636 C C . GLU A 1 81 ? -26.483 7.913 -16.009 1.00 11.03 81 GLU A C 1
ATOM 637 O O . GLU A 1 81 ? -25.729 8.877 -15.846 1.00 14.92 81 GLU A O 1
ATOM 643 N N . ASP A 1 82 ? -27.124 7.333 -14.998 1.00 11.92 82 ASP A N 1
ATOM 644 C CA . ASP A 1 82 ? -26.969 7.806 -13.628 1.00 12.52 82 ASP A CA 1
ATOM 645 C C . ASP A 1 82 ? -25.526 7.650 -13.133 1.00 12.13 82 ASP A C 1
ATOM 646 O O . ASP A 1 82 ? -24.985 8.532 -12.474 1.00 12.16 82 ASP A O 1
ATOM 651 N N . TYR A 1 83 ? -24.925 6.508 -13.441 1.00 11.89 83 TYR A N 1
ATOM 652 C CA . TYR A 1 83 ? -23.535 6.221 -13.060 1.00 8.69 83 TYR A CA 1
ATOM 653 C C . TYR A 1 83 ? -22.580 7.237 -13.705 1.00 8.98 83 TYR A C 1
ATOM 654 O O . TYR A 1 83 ? -21.687 7.802 -13.038 1.00 11.31 83 TYR A O 1
ATOM 663 N N . ILE A 1 84 ? -22.743 7.434 -15.002 1.00 11.33 84 ILE A N 1
ATOM 664 C CA . ILE A 1 84 ? -21.904 8.387 -15.722 1.00 11.02 84 ILE A CA 1
ATOM 665 C C . ILE A 1 84 ? -22.013 9.764 -15.090 1.00 13.53 84 ILE A C 1
ATOM 666 O O . ILE A 1 84 ? -21.005 10.426 -14.850 1.00 11.54 84 ILE A O 1
ATOM 671 N N . ASN A 1 85 ? -23.232 10.176 -14.737 1.00 9.85 85 ASN A N 1
ATOM 672 C CA . ASN A 1 85 ? -23.414 11.473 -14.095 1.00 10.09 85 ASN A CA 1
ATOM 673 C C . ASN A 1 85 ? -22.783 11.562 -12.711 1.00 8.00 85 ASN A C 1
ATOM 674 O O . ASN A 1 85 ? -22.211 12.579 -12.364 1.00 10.50 85 ASN A O 1
ATOM 679 N N . ARG A 1 86 ? -22.848 10.486 -11.936 1.00 10.34 86 ARG A N 1
ATOM 680 C CA . ARG A 1 86 ? -22.225 10.480 -10.622 1.00 10.15 86 ARG A CA 1
ATOM 681 C C . ARG A 1 86 ? -20.718 10.578 -10.787 1.00 10.13 86 ARG A C 1
ATOM 682 O O . ARG A 1 86 ? -20.064 11.381 -10.133 1.00 11.60 86 ARG A O 1
ATOM 690 N N . MET A 1 87 ? -20.184 9.798 -11.719 1.00 12.10 87 MET A N 1
ATOM 691 C CA . MET A 1 87 ? -18.740 9.796 -11.959 1.00 11.73 87 MET A CA 1
ATOM 692 C C . MET A 1 87 ? -18.286 11.192 -12.376 1.00 8.05 87 MET A C 1
ATOM 693 O O . MET A 1 87 ? -17.297 11.691 -11.882 1.00 9.89 87 MET A O 1
ATOM 698 N N . LYS A 1 88 ? -19.043 11.850 -13.245 1.00 8.73 88 LYS A N 1
ATOM 699 C CA . LYS A 1 88 ? -18.681 13.199 -13.665 1.00 8.57 88 LYS A CA 1
ATOM 700 C C . LYS A 1 88 ? -18.624 14.159 -12.482 1.00 6.49 88 LYS A C 1
ATOM 701 O O . LYS A 1 88 ? -17.732 15.007 -12.406 1.00 11.09 88 LYS A O 1
ATOM 707 N N . LYS A 1 89 ? -19.607 14.060 -11.585 1.00 11.56 89 LYS A N 1
ATOM 708 C CA . LYS A 1 89 ? -19.665 14.892 -10.393 1.00 10.62 89 LYS A CA 1
ATOM 709 C C . LYS A 1 89 ? -18.467 14.598 -9.476 1.00 10.38 89 LYS A C 1
ATOM 710 O O . LYS A 1 89 ? -17.938 15.496 -8.825 1.00 13.47 89 LYS A O 1
ATOM 716 N N . TYR A 1 90 ? -18.046 13.343 -9.444 1.00 9.28 90 TYR A N 1
ATOM 717 C CA . TYR A 1 90 ? -16.951 12.953 -8.566 1.00 11.13 90 TYR A CA 1
ATOM 718 C C . TYR A 1 90 ? -15.562 13.272 -9.076 1.00 10.99 90 TYR A C 1
ATOM 719 O O . TYR A 1 90 ? -14.605 13.200 -8.310 1.00 9.40 90 TYR A O 1
ATOM 728 N N . ARG A 1 91 ? -15.424 13.616 -10.350 1.00 7.76 91 ARG A N 1
ATOM 729 C CA . ARG A 1 91 ? -14.090 13.840 -10.913 1.00 8.80 91 ARG A CA 1
ATOM 730 C C . ARG A 1 91 ? -13.258 14.876 -10.189 1.00 7.55 91 ARG A C 1
ATOM 731 O O . ARG A 1 91 ? -12.039 14.725 -10.075 1.00 9.35 91 ARG A O 1
ATOM 739 N N . GLU A 1 92 ? -13.870 15.968 -9.761 1.00 9.00 92 GLU A N 1
ATOM 740 C CA . GLU A 1 92 ? -13.116 17.055 -9.148 1.00 9.70 92 GLU A CA 1
ATOM 741 C C . GLU A 1 92 ? -12.601 16.647 -7.778 1.00 9.57 92 GLU A C 1
ATOM 742 O O . GLU A 1 92 ? -13.240 15.854 -7.082 1.00 11.89 92 GLU A O 1
ATOM 748 N N . LEU A 1 93 ? -11.421 17.149 -7.438 1.00 10.14 93 LEU A N 1
ATOM 749 C CA . LEU A 1 93 ? -10.794 16.825 -6.183 1.00 8.87 93 LEU A CA 1
ATOM 750 C C . LEU A 1 93 ? -11.065 17.911 -5.159 1.00 9.60 93 LEU A C 1
ATOM 751 O O . LEU A 1 93 ? -11.326 19.072 -5.493 1.00 10.22 93 LEU A O 1
ATOM 756 N N . HIS A 1 94 ? -10.944 17.520 -3.893 1.00 10.90 94 HIS A N 1
ATOM 757 C CA . HIS A 1 94 ? -11.067 18.431 -2.763 1.00 11.38 94 HIS A CA 1
ATOM 758 C C . HIS A 1 94 ? -9.882 19.401 -2.804 1.00 9.68 94 HIS A C 1
ATOM 759 O O . HIS A 1 94 ? -8.759 19.014 -3.174 1.00 9.58 94 HIS A O 1
ATOM 766 N N . PRO A 1 95 ? -10.104 20.673 -2.460 1.00 12.59 95 PRO A N 1
ATOM 767 C CA . PRO A 1 95 ? -8.984 21.600 -2.502 1.00 12.39 95 PRO A CA 1
ATOM 768 C C . PRO A 1 95 ? -7.734 21.132 -1.741 1.00 10.50 95 PRO A C 1
ATOM 769 O O . PRO A 1 95 ? -6.623 21.399 -2.176 1.00 13.23 95 PRO A O 1
ATOM 773 N N . ALA A 1 96 ? -7.908 20.442 -0.614 1.00 12.05 96 ALA A N 1
ATOM 774 C CA . ALA A 1 96 ? -6.770 19.963 0.166 1.00 12.82 96 ALA A CA 1
ATOM 775 C C . ALA A 1 96 ? -5.962 18.970 -0.649 1.00 10.16 96 ALA A C 1
ATOM 776 O O . ALA A 1 96 ? -4.729 18.974 -0.620 1.00 11.09 96 ALA A O 1
ATOM 778 N N . THR A 1 97 ? -6.667 18.138 -1.408 1.00 9.88 97 THR A N 1
ATOM 779 C CA . THR A 1 97 ? -6.021 17.150 -2.268 1.00 10.07 97 THR A CA 1
ATOM 780 C C . THR A 1 97 ? -5.191 17.847 -3.347 1.00 11.31 97 THR A C 1
ATOM 781 O O . THR A 1 97 ? -4.056 17.475 -3.602 1.00 8.86 97 THR A O 1
ATOM 785 N N . VAL A 1 98 ? -5.750 18.888 -3.949 1.00 10.46 98 VAL A N 1
ATOM 786 C CA . VAL A 1 98 ? -5.051 19.645 -4.982 1.00 9.26 98 VAL A CA 1
ATOM 787 C C . VAL A 1 98 ? -3.789 20.283 -4.405 1.00 9.98 98 VAL A C 1
ATOM 788 O O . VAL A 1 98 ? -2.729 20.233 -5.034 1.00 11.26 98 VAL A O 1
ATOM 792 N N . GLU A 1 99 ? -3.867 20.772 -3.166 1.00 9.24 99 GLU A N 1
ATOM 793 C CA . GLU A 1 99 ? -2.676 21.345 -2.535 1.00 11.10 99 GLU A CA 1
ATOM 794 C C . GLU A 1 99 ? -1.639 20.265 -2.265 1.00 11.23 99 GLU A C 1
ATOM 795 O O . GLU A 1 99 ? -0.441 20.511 -2.392 1.00 12.32 99 GLU A O 1
ATOM 801 N N . VAL A 1 100 ? -2.084 19.079 -1.852 1.00 8.67 100 VAL A N 1
ATOM 802 C CA . VAL A 1 100 ? -1.155 17.980 -1.658 1.00 10.32 100 VAL A CA 1
ATOM 803 C C . VAL A 1 100 ? -0.427 17.682 -2.973 1.00 9.32 100 VAL A C 1
ATOM 804 O O . VAL A 1 100 ? 0.791 17.581 -3.008 1.00 9.87 100 VAL A O 1
ATOM 808 N N . ILE A 1 101 ? -1.176 17.576 -4.067 1.00 7.98 101 ILE A N 1
ATOM 809 C CA . ILE A 1 101 ? -0.555 17.346 -5.379 1.00 8.23 101 ILE A CA 1
ATOM 810 C C . ILE A 1 101 ? 0.424 18.477 -5.746 1.00 9.05 101 ILE A C 1
ATOM 811 O O . ILE A 1 101 ? 1.529 18.217 -6.237 1.00 9.19 101 ILE A O 1
ATOM 816 N N . ARG A 1 102 ? 0.026 19.720 -5.516 1.00 10.38 102 ARG A N 1
ATOM 817 C CA A ARG A 1 102 ? 0.869 20.879 -5.825 0.50 6.42 102 ARG A CA 1
ATOM 818 C CA B ARG A 1 102 ? 0.878 20.854 -5.857 0.50 11.60 102 ARG A CA 1
ATOM 819 C C . ARG A 1 102 ? 2.191 20.765 -5.087 1.00 12.08 102 ARG A C 1
ATOM 820 O O . ARG A 1 102 ? 3.267 20.982 -5.658 1.00 13.97 102 ARG A O 1
ATOM 835 N N . ASN A 1 103 ? 2.108 20.427 -3.805 1.00 10.28 103 ASN A N 1
ATOM 836 C CA . ASN A 1 103 ? 3.326 20.287 -3.010 1.00 9.50 103 ASN A CA 1
ATOM 837 C C . ASN A 1 103 ? 4.246 19.187 -3.477 1.00 11.46 103 ASN A C 1
ATOM 838 O O . ASN A 1 103 ? 5.449 19.259 -3.252 1.00 14.05 103 ASN A O 1
ATOM 843 N N . LEU A 1 104 ? 3.683 18.205 -4.172 1.00 8.57 104 LEU A N 1
ATOM 844 C CA . LEU A 1 104 ? 4.436 17.079 -4.694 1.00 9.98 104 LEU A CA 1
ATOM 845 C C . LEU A 1 104 ? 4.627 17.164 -6.218 1.00 7.48 104 LEU A C 1
ATOM 846 O O . LEU A 1 104 ? 5.008 16.192 -6.851 1.00 10.49 104 LEU A O 1
ATOM 851 N N . ALA A 1 105 ? 4.496 18.377 -6.743 1.00 10.61 105 ALA A N 1
ATOM 852 C CA . ALA A 1 105 ? 4.580 18.609 -8.182 1.00 11.82 105 ALA A CA 1
ATOM 853 C C . ALA A 1 105 ? 5.929 18.200 -8.742 1.00 8.09 105 ALA A C 1
ATOM 854 O O . ALA A 1 105 ? 6.032 17.767 -9.888 1.00 11.64 105 ALA A O 1
ATOM 856 N N . LYS A 1 106 ? 6.979 18.398 -7.952 1.00 9.79 106 LYS A N 1
ATOM 857 C CA . LYS A 1 106 ? 8.318 18.116 -8.431 1.00 13.39 106 LYS A CA 1
ATOM 858 C C . LYS A 1 106 ? 8.779 16.710 -8.126 1.00 14.11 106 LYS A C 1
ATOM 859 O O . LYS A 1 106 ? 9.919 16.358 -8.423 1.00 17.56 106 LYS A O 1
ATOM 865 N N . ALA A 1 107 ? 7.899 15.929 -7.512 1.00 11.14 107 ALA A N 1
ATOM 866 C CA . ALA A 1 107 ? 8.195 14.551 -7.160 1.00 13.20 107 ALA A CA 1
ATOM 867 C C . ALA A 1 107 ? 7.649 13.610 -8.218 1.00 13.84 107 ALA A C 1
ATOM 868 O O . ALA A 1 107 ? 6.858 14.011 -9.082 1.00 14.27 107 ALA A O 1
ATOM 870 N N . HIS A 1 108 ? 8.042 12.349 -8.132 1.00 9.95 108 HIS A N 1
ATOM 871 C CA . HIS A 1 108 ? 7.567 11.348 -9.062 1.00 9.28 108 HIS A CA 1
ATOM 872 C C . HIS A 1 108 ? 6.063 11.214 -8.893 1.00 7.51 108 HIS A C 1
ATOM 873 O O . HIS A 1 108 ? 5.552 11.243 -7.766 1.00 10.37 108 HIS A O 1
ATOM 880 N N . PRO A 1 109 ? 5.330 11.081 -10.008 1.00 9.47 109 PRO A N 1
ATOM 881 C CA . PRO A 1 109 ? 3.883 11.045 -9.896 1.00 10.09 109 PRO A CA 1
ATOM 882 C C . PRO A 1 109 ? 3.310 9.966 -8.997 1.00 9.11 109 PRO A C 1
ATOM 883 O O . PRO A 1 109 ? 2.251 10.175 -8.429 1.00 10.25 109 PRO A O 1
ATOM 887 N N . MET A 1 110 ? 3.954 8.807 -8.896 1.00 8.88 110 MET A N 1
ATOM 888 C CA . MET A 1 110 ? 3.392 7.741 -8.060 1.00 11.34 110 MET A CA 1
ATOM 889 C C . MET A 1 110 ? 3.353 8.120 -6.579 1.00 9.86 110 MET A C 1
ATOM 890 O O . MET A 1 110 ? 2.429 7.728 -5.872 1.00 9.23 110 MET A O 1
ATOM 895 N N . PHE A 1 111 ? 4.301 8.935 -6.124 1.00 9.89 111 PHE A N 1
ATOM 896 C CA . PHE A 1 111 ? 4.254 9.417 -4.738 1.00 8.66 111 PHE A CA 1
ATOM 897 C C . PHE A 1 111 ? 3.058 10.355 -4.583 1.00 7.65 111 PHE A C 1
ATOM 898 O O . PHE A 1 111 ? 2.358 10.344 -3.570 1.00 10.52 111 PHE A O 1
ATOM 906 N N . ALA A 1 112 ? 2.851 11.204 -5.588 1.00 10.28 112 ALA A N 1
ATOM 907 C CA . ALA A 1 112 ? 1.734 12.139 -5.587 1.00 11.23 112 ALA A CA 1
ATOM 908 C C . ALA A 1 112 ? 0.426 11.379 -5.567 1.00 9.98 112 ALA A C 1
ATOM 909 O O . ALA A 1 112 ? -0.508 11.789 -4.875 1.00 8.90 112 ALA A O 1
ATOM 911 N N . LEU A 1 113 ? 0.330 10.302 -6.352 1.00 8.23 113 LEU A N 1
ATOM 912 C CA . LEU A 1 113 ? -0.890 9.491 -6.359 1.00 8.46 113 LEU A CA 1
ATOM 913 C C . LEU A 1 113 ? -1.145 8.924 -4.975 1.00 10.89 113 LEU A C 1
ATOM 914 O O . LEU A 1 113 ? -2.271 8.987 -4.483 1.00 10.42 113 LEU A O 1
ATOM 919 N N . GLU A 1 114 ? -0.122 8.317 -4.374 1.00 9.02 114 GLU A N 1
ATOM 920 C CA . GLU A 1 114 ? -0.287 7.717 -3.046 1.00 9.59 114 GLU A CA 1
ATOM 921 C C . GLU A 1 114 ? -0.796 8.749 -2.056 1.00 11.60 114 GLU A C 1
ATOM 922 O O . GLU A 1 114 ? -1.780 8.515 -1.359 1.00 10.48 114 GLU A O 1
ATOM 928 N N . ALA A 1 115 ? -0.118 9.893 -1.994 1.00 8.12 115 ALA A N 1
ATOM 929 C CA . ALA A 1 115 ? -0.471 10.945 -1.044 1.00 8.09 115 ALA A CA 1
ATOM 930 C C . ALA A 1 115 ? -1.824 11.594 -1.362 1.00 8.06 115 ALA A C 1
ATOM 931 O O . ALA A 1 115 ? -2.629 11.8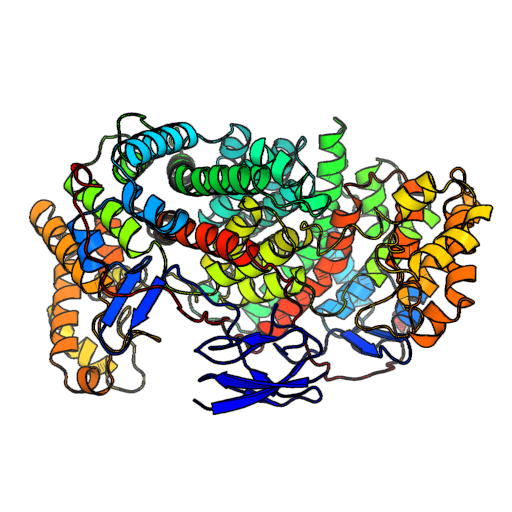54 -0.469 1.00 9.14 115 ALA A O 1
ATOM 933 N N . ALA A 1 116 ? -2.086 11.822 -2.647 1.00 7.96 116 ALA A N 1
ATOM 934 C CA . ALA A 1 116 ? -3.338 12.443 -3.064 1.00 8.90 116 ALA A CA 1
ATOM 935 C C . ALA A 1 116 ? -4.552 11.558 -2.767 1.00 7.20 116 ALA A C 1
ATOM 936 O O . ALA A 1 116 ? -5.599 12.039 -2.332 1.00 9.09 116 ALA A O 1
ATOM 938 N N . VAL A 1 117 ? -4.409 10.255 -2.955 1.00 7.83 117 VAL A N 1
ATOM 939 C CA . VAL A 1 117 ? -5.512 9.345 -2.666 1.00 7.01 117 VAL A CA 1
ATOM 940 C C . VAL A 1 117 ? -5.805 9.342 -1.161 1.00 8.60 117 VAL A C 1
ATOM 941 O O . VAL A 1 117 ? -6.957 9.445 -0.733 1.00 9.47 117 VAL A O 1
ATOM 945 N N . ALA A 1 118 ? -4.758 9.315 -0.348 1.00 9.24 118 ALA A N 1
ATOM 946 C CA . ALA A 1 118 ? -4.945 9.379 1.105 1.00 7.35 118 ALA A CA 1
ATOM 947 C C . ALA A 1 118 ? -5.603 10.711 1.483 1.00 8.42 118 ALA A C 1
ATOM 948 O O . ALA A 1 118 ? -6.523 10.761 2.306 1.00 10.53 118 ALA A O 1
ATOM 950 N N . ALA A 1 119 ? -5.111 11.801 0.904 1.00 9.19 119 ALA A N 1
ATOM 951 C CA . ALA A 1 119 ? -5.647 13.129 1.190 1.00 8.34 119 ALA A CA 1
ATOM 952 C C . ALA A 1 119 ? -7.112 13.241 0.829 1.00 10.12 119 ALA A C 1
ATOM 953 O O . ALA A 1 119 ? -7.893 13.789 1.602 1.00 9.70 119 ALA A O 1
ATOM 955 N N . GLU A 1 120 ? -7.487 12.730 -0.337 1.00 9.09 120 GLU A N 1
ATOM 956 C CA . GLU A 1 120 ? -8.885 12.791 -0.762 1.00 7.20 120 GLU A CA 1
ATOM 957 C C . GLU A 1 120 ? -9.771 11.979 0.179 1.00 10.13 120 GLU A C 1
ATOM 958 O O . GLU A 1 120 ? -10.872 12.406 0.545 1.00 11.67 120 GLU A O 1
ATOM 964 N N . GLY A 1 121 ? -9.274 10.845 0.649 1.00 8.58 121 GLY A N 1
ATOM 965 C CA . GLY A 1 121 ? -10.062 10.026 1.561 1.00 9.71 121 GLY A CA 1
ATOM 966 C C . GLY A 1 121 ? -10.248 10.689 2.916 1.00 10.20 121 GLY A C 1
ATOM 967 O O . GLY A 1 121 ? -11.251 10.453 3.626 1.00 11.12 121 GLY A O 1
ATOM 968 N N . ALA A 1 122 ? -9.311 11.581 3.243 1.00 9.89 122 ALA A N 1
ATOM 969 C CA . ALA A 1 122 ? -9.259 12.237 4.555 1.00 13.46 122 ALA A CA 1
ATOM 970 C C . ALA A 1 122 ? -10.442 13.140 4.809 1.00 9.99 122 ALA A C 1
ATOM 971 O O . ALA A 1 122 ? -10.898 13.276 5.948 1.00 13.76 122 ALA A O 1
ATOM 973 N N . TYR A 1 123 ? -10.939 13.770 3.749 1.00 10.85 123 TYR A N 1
ATOM 974 C CA . TYR A 1 123 ? -12.040 14.708 3.889 1.00 11.86 123 TYR A CA 1
ATOM 975 C C . TYR A 1 123 ? -13.335 14.263 3.205 1.00 12.07 123 TYR A C 1
ATOM 976 O O . TYR A 1 123 ? -14.315 15.013 3.192 1.00 15.64 123 TYR A O 1
ATOM 985 N N . ASP A 1 124 ? -13.344 13.047 2.663 1.00 11.66 124 ASP A N 1
ATOM 986 C CA . ASP A 1 124 ? -14.524 12.477 2.012 1.00 10.02 124 ASP A CA 1
ATOM 987 C C . ASP A 1 124 ? -15.539 12.119 3.095 1.00 10.35 124 ASP A C 1
ATOM 988 O O . ASP A 1 124 ? -15.293 11.257 3.931 1.00 12.48 124 ASP A O 1
ATOM 993 N N . GLU A 1 125 ? -16.681 12.801 3.092 1.00 13.69 125 GLU A N 1
ATOM 994 C CA . GLU A 1 125 ? -17.693 12.585 4.142 1.00 17.77 125 GLU A CA 1
ATOM 995 C C . GLU A 1 125 ? -18.252 11.165 4.190 1.00 11.98 125 GLU A C 1
ATOM 996 O O . GLU A 1 125 ? -18.507 10.622 5.268 1.00 15.17 125 GLU A O 1
ATOM 1002 N N . ASP A 1 126 ? -18.458 10.576 3.026 1.00 11.56 126 ASP A N 1
ATOM 1003 C CA . ASP A 1 126 ? -18.918 9.199 2.935 1.00 9.97 126 ASP A CA 1
ATOM 1004 C C . ASP A 1 126 ? -17.897 8.280 3.573 1.00 10.76 126 ASP A C 1
ATOM 1005 O O . ASP A 1 126 ? -18.230 7.339 4.263 1.00 11.71 126 ASP A O 1
ATOM 1010 N N . ASN A 1 127 ? -16.637 8.500 3.234 1.00 11.23 127 ASN A N 1
ATOM 1011 C CA . ASN A 1 127 ? -15.582 7.690 3.776 1.00 10.58 127 ASN A CA 1
ATOM 1012 C C . ASN A 1 127 ? -15.605 7.787 5.302 1.00 9.92 127 ASN A C 1
ATOM 1013 O O . ASN A 1 127 ? -15.476 6.780 5.983 1.00 11.23 127 ASN A O 1
ATOM 1018 N N . GLN A 1 128 ? -15.689 9.009 5.829 1.00 10.65 128 GLN A N 1
ATOM 1019 C CA . GLN A 1 128 ? -15.740 9.201 7.292 1.00 10.72 128 GLN A CA 1
ATOM 1020 C C . GLN A 1 128 ? -16.884 8.400 7.922 1.00 11.19 128 GLN A C 1
ATOM 1021 O O . GLN A 1 128 ? -16.720 7.738 8.944 1.00 12.97 128 GLN A O 1
ATOM 1027 N N . LYS A 1 129 ? -18.036 8.445 7.275 1.00 11.17 129 LYS A N 1
ATOM 1028 C CA . LYS A 1 129 ? -19.212 7.744 7.759 1.00 15.22 129 LYS A CA 1
ATOM 1029 C C . LYS A 1 129 ? -18.989 6.237 7.734 1.00 12.25 129 LYS A C 1
ATOM 1030 O O . LYS A 1 129 ? -19.364 5.531 8.661 1.00 14.87 129 LYS A O 1
ATOM 1036 N N . LEU A 1 130 ? -18.343 5.746 6.681 1.00 10.17 130 LEU A N 1
ATOM 1037 C CA . LEU A 1 130 ? -18.076 4.324 6.581 1.00 8.07 130 LEU A CA 1
ATOM 1038 C C . LEU A 1 130 ? -17.062 3.900 7.622 1.00 9.46 130 LEU A C 1
ATOM 1039 O O . LEU A 1 130 ? -17.206 2.843 8.232 1.00 10.95 130 LEU A O 1
ATOM 1044 N N . ILE A 1 131 ? -16.039 4.720 7.829 1.00 8.36 131 ILE A N 1
ATOM 1045 C CA . ILE A 1 131 ? -15.036 4.457 8.854 1.00 10.80 131 ILE A CA 1
ATOM 1046 C C . ILE A 1 131 ? -15.730 4.356 10.221 1.00 11.54 131 ILE A C 1
ATOM 1047 O O . ILE A 1 131 ? -15.507 3.390 10.952 1.00 11.14 131 ILE A O 1
ATOM 1052 N N . GLU A 1 132 ? -16.655 5.269 10.511 1.00 10.93 132 GLU A N 1
ATOM 1053 C CA A GLU A 1 132 ? -17.379 5.234 11.785 0.50 15.47 132 GLU A CA 1
ATOM 1054 C CA B GLU A 1 132 ? -17.345 5.221 11.802 0.50 12.80 132 GLU A CA 1
ATOM 1055 C C . GLU A 1 132 ? -18.115 3.906 11.938 1.00 13.49 132 GLU A C 1
ATOM 1056 O O . GLU A 1 132 ? -18.071 3.268 12.993 1.00 16.94 132 GLU A O 1
ATOM 1067 N N . ALA A 1 133 ? -18.808 3.491 10.884 1.00 12.20 133 ALA A N 1
ATOM 1068 C CA . ALA A 1 133 ? -19.574 2.244 10.927 1.00 10.75 133 ALA A CA 1
ATOM 1069 C C . ALA A 1 133 ? -18.675 1.026 11.145 1.00 13.47 133 ALA A C 1
ATOM 1070 O O . ALA A 1 133 ? -18.923 0.189 12.013 1.00 11.80 133 ALA A O 1
ATOM 1072 N N . LEU A 1 134 ? -17.593 0.939 10.378 1.00 11.13 134 LEU A N 1
ATOM 1073 C CA . LEU A 1 134 ? -16.706 -0.215 10.500 1.00 10.82 134 LEU A CA 1
ATOM 1074 C C . LEU A 1 134 ? -15.994 -0.251 11.858 1.00 11.41 134 LEU A C 1
ATOM 1075 O O . LEU A 1 134 ? -15.615 -1.320 12.331 1.00 15.66 134 LEU A O 1
ATOM 1080 N N . SER A 1 135 ? -15.839 0.910 12.488 1.00 10.15 135 SER A N 1
ATOM 1081 C CA . SER A 1 135 ? -15.167 0.985 13.791 1.00 14.39 135 SER A CA 1
ATOM 1082 C C . SER A 1 135 ? -15.966 0.216 14.847 1.00 17.60 135 SER A C 1
ATOM 1083 O O . SER A 1 135 ? -15.404 -0.255 15.831 1.00 20.40 135 SER A O 1
ATOM 1086 N N . VAL A 1 136 ? -17.273 0.096 14.628 1.00 16.76 136 VAL A N 1
ATOM 1087 C CA . VAL A 1 136 ? -18.147 -0.647 15.548 1.00 20.25 136 VAL A CA 1
ATOM 1088 C C . VAL A 1 136 ? -18.640 -1.956 14.923 1.00 19.00 136 VAL A C 1
ATOM 1089 O O . VAL A 1 136 ? -19.601 -2.571 15.403 1.00 22.63 136 VAL A O 1
ATOM 1093 N N . GLY A 1 137 ? -17.968 -2.382 13.855 1.00 15.13 137 GLY A N 1
ATOM 1094 C CA . GLY A 1 137 ? -18.247 -3.641 13.194 1.00 16.56 137 GLY A CA 1
ATOM 1095 C C . GLY A 1 137 ? -19.530 -3.714 12.397 1.00 16.83 137 GLY A C 1
ATOM 1096 O O . GLY A 1 137 ? -20.024 -4.817 12.105 1.00 24.34 137 GLY A O 1
ATOM 1097 N N . ARG A 1 138 ? -20.044 -2.559 11.986 1.00 12.88 138 ARG A N 1
ATOM 1098 C CA . ARG A 1 138 ? -21.290 -2.525 11.244 1.00 11.05 138 ARG A CA 1
ATOM 1099 C C . ARG A 1 138 ? -21.034 -2.411 9.744 1.00 11.96 138 ARG A C 1
ATOM 1100 O O . ARG A 1 138 ? -20.493 -1.408 9.294 1.00 14.59 138 ARG A O 1
ATOM 1108 N N . TYR A 1 139 ? -21.476 -3.412 8.993 1.00 16.61 139 TYR A N 1
ATOM 1109 C CA . TYR A 1 139 ? -21.365 -3.383 7.544 1.00 14.84 139 TYR A CA 1
ATOM 1110 C C . TYR A 1 139 ? -22.592 -4.059 6.949 1.00 14.09 139 TYR A C 1
ATOM 1111 O O . TYR A 1 139 ? -22.571 -5.232 6.587 1.00 18.45 139 TYR A O 1
ATOM 1120 N N . LYS A 1 140 ? -23.657 -3.276 6.857 1.00 12.28 140 LYS A N 1
ATOM 1121 C CA . LYS A 1 140 ? -24.927 -3.731 6.332 1.00 17.69 140 LYS A CA 1
ATOM 1122 C C . LYS A 1 140 ? -25.289 -2.916 5.087 1.00 21.44 140 LYS A C 1
ATOM 1123 O O . LYS A 1 140 ? -24.423 -2.300 4.471 1.00 17.72 140 LYS A O 1
ATOM 1129 N N . ALA A 1 141 ? -26.563 -2.907 4.712 1.00 21.04 141 ALA A N 1
ATOM 1130 C CA . ALA A 1 141 ? -27.003 -2.231 3.490 1.00 19.61 141 ALA A CA 1
ATOM 1131 C C . ALA A 1 141 ? -26.512 -0.792 3.348 1.00 17.14 141 ALA A C 1
ATOM 1132 O O . ALA A 1 141 ? -25.982 -0.414 2.304 1.00 19.81 141 ALA A O 1
ATOM 1134 N N . GLU A 1 142 ? -26.734 0.022 4.377 1.00 18.65 142 GLU A N 1
ATOM 1135 C CA . GLU A 1 142 ? -26.348 1.423 4.327 1.00 17.89 142 GLU A CA 1
ATOM 1136 C C . GLU A 1 142 ? -24.854 1.580 4.091 1.00 18.39 142 GLU A C 1
ATOM 1137 O O . GLU A 1 142 ? -24.433 2.459 3.341 1.00 15.26 142 GLU A O 1
ATOM 1143 N N . GLU A 1 143 ? -24.066 0.751 4.774 1.00 16.73 143 GLU A N 1
ATOM 1144 C CA . GLU A 1 143 ? -22.617 0.832 4.671 1.00 15.31 143 GLU A CA 1
ATOM 1145 C C . GLU A 1 143 ? -22.148 0.392 3.298 1.00 13.83 143 GLU A C 1
ATOM 1146 O O . GLU A 1 143 ? -21.207 0.976 2.752 1.00 13.07 143 GLU A O 1
ATOM 1152 N N . LYS A 1 144 ? -22.743 -0.677 2.778 1.00 12.78 144 LYS A N 1
ATOM 1153 C CA . LYS A 1 144 ? -22.404 -1.134 1.426 1.00 15.00 144 LYS A CA 1
ATOM 1154 C C . LYS A 1 144 ? -22.705 -0.040 0.411 1.00 18.26 144 LYS A C 1
ATOM 1155 O O . LYS A 1 144 ? -21.942 0.154 -0.535 1.00 14.15 144 LYS A O 1
ATOM 1161 N N . GLU A 1 145 ? -23.793 0.706 0.616 1.00 15.64 145 GLU A N 1
ATOM 1162 C CA . GLU A 1 145 ? -24.106 1.821 -0.274 1.00 17.80 145 GLU A CA 1
ATOM 1163 C C . GLU A 1 145 ? -22.991 2.866 -0.218 1.00 14.66 145 GLU A C 1
ATOM 1164 O O . GLU A 1 145 ? -22.561 3.355 -1.255 1.00 14.89 145 GLU A O 1
ATOM 1170 N N . LEU A 1 146 ? -22.496 3.170 0.985 1.00 13.01 146 LEU A N 1
ATOM 1171 C CA . LEU A 1 146 ? -21.384 4.113 1.143 1.00 10.73 146 LEU A CA 1
ATOM 1172 C C . LEU A 1 146 ? -20.153 3.580 0.416 1.00 8.12 146 LEU A C 1
ATOM 1173 O O . LEU A 1 146 ? -19.471 4.325 -0.299 1.00 11.44 146 LEU A O 1
ATOM 1178 N N . ALA A 1 147 ? -19.863 2.300 0.635 1.00 9.87 147 ALA A N 1
ATOM 1179 C CA . ALA A 1 147 ? -18.675 1.660 0.057 1.00 9.54 147 ALA A CA 1
ATOM 1180 C C . ALA A 1 147 ? -18.694 1.763 -1.477 1.00 9.43 147 ALA A C 1
ATOM 1181 O O . ALA A 1 147 ? -17.682 2.051 -2.105 1.00 9.77 147 ALA A O 1
ATOM 1183 N N . TYR A 1 148 ? -19.848 1.532 -2.088 1.00 8.54 148 TYR A N 1
ATOM 1184 C CA . TYR A 1 148 ? -19.931 1.606 -3.553 1.00 11.85 148 TYR A CA 1
ATOM 1185 C C . TYR A 1 148 ? -19.798 3.043 -4.037 1.00 9.51 148 TYR A C 1
ATOM 1186 O O . TYR A 1 148 ? -19.175 3.311 -5.080 1.00 10.50 148 TYR A O 1
ATOM 1195 N N . ARG A 1 149 ? -20.360 3.982 -3.289 1.00 9.87 149 ARG A N 1
ATOM 1196 C CA . ARG A 1 149 ? -20.218 5.400 -3.611 1.00 7.90 149 ARG A CA 1
ATOM 1197 C C . ARG A 1 149 ? -18.719 5.758 -3.605 1.00 9.57 149 ARG A C 1
ATOM 1198 O O . ARG A 1 149 ? -18.218 6.432 -4.501 1.00 11.75 149 ARG A O 1
ATOM 1206 N N . ILE A 1 150 ? -18.016 5.312 -2.565 1.00 9.51 150 ILE A N 1
ATOM 1207 C CA . ILE A 1 150 ? -16.581 5.586 -2.421 1.00 7.74 150 ILE A CA 1
ATOM 1208 C C . ILE A 1 150 ? -15.780 4.945 -3.539 1.00 8.69 150 ILE A C 1
ATOM 1209 O O . ILE A 1 150 ? -14.841 5.557 -4.082 1.00 7.84 150 ILE A O 1
ATOM 1214 N N . ALA A 1 151 ? -16.123 3.706 -3.863 1.00 8.01 151 ALA A N 1
ATOM 1215 C CA . ALA A 1 151 ? -15.479 2.984 -4.964 1.00 9.40 151 ALA A CA 1
ATOM 1216 C C . ALA A 1 151 ? -15.633 3.778 -6.270 1.00 9.85 151 ALA A C 1
ATOM 1217 O O . ALA A 1 151 ? -14.655 3.987 -7.001 1.00 8.97 151 ALA A O 1
ATOM 1219 N N . GLU A 1 152 ? -16.837 4.278 -6.541 1.00 8.05 152 GLU A N 1
ATOM 1220 C CA . GLU A 1 152 ? -17.060 5.106 -7.731 1.00 8.03 152 GLU A CA 1
ATOM 1221 C C . GLU A 1 152 ? -16.195 6.374 -7.718 1.00 5.67 152 GLU A C 1
ATOM 1222 O O . GLU A 1 152 ? -15.602 6.746 -8.721 1.00 9.45 152 GLU A O 1
ATOM 1228 N N . LYS A 1 153 ? -16.073 6.999 -6.557 1.00 5.91 153 LYS A N 1
ATOM 1229 C CA . LYS A 1 153 ? -15.287 8.209 -6.435 1.00 9.48 153 LYS A CA 1
ATOM 1230 C C . LYS A 1 153 ? -13.839 7.933 -6.760 1.00 9.03 153 LYS A C 1
ATOM 1231 O O . LYS A 1 153 ? -13.185 8.728 -7.422 1.00 8.66 153 LYS A O 1
ATOM 1237 N N . LEU A 1 154 ? -13.313 6.827 -6.244 1.00 7.86 154 LEU A N 1
ATOM 1238 C CA . LEU A 1 154 ? -11.911 6.475 -6.521 1.00 8.32 154 LEU A CA 1
ATOM 1239 C C . LEU A 1 154 ? -11.648 6.260 -8.027 1.00 10.37 154 LEU A C 1
ATOM 1240 O O . LEU A 1 154 ? -10.637 6.705 -8.574 1.00 8.58 154 LEU A O 1
ATOM 1245 N N . VAL A 1 155 ? -12.575 5.597 -8.692 1.00 7.78 155 VAL A N 1
ATOM 1246 C CA . VAL A 1 155 ? -12.444 5.354 -10.123 1.00 6.63 155 VAL A CA 1
ATOM 1247 C C . VAL A 1 155 ? -12.536 6.703 -10.869 1.00 8.43 155 VAL A C 1
ATOM 1248 O O . VAL A 1 155 ? -11.774 6.980 -11.795 1.00 8.48 155 VAL A O 1
ATOM 1252 N N . ALA A 1 156 ? -13.458 7.554 -10.439 1.00 5.67 156 ALA A N 1
ATOM 1253 C CA . ALA A 1 156 ? -13.652 8.846 -11.098 1.00 8.05 156 ALA A CA 1
ATOM 1254 C C . ALA A 1 156 ? -12.524 9.838 -10.923 1.00 7.89 156 ALA A C 1
ATOM 1255 O O . ALA A 1 156 ? -12.249 10.635 -11.817 1.00 9.15 156 ALA A O 1
ATOM 1257 N N . LYS A 1 157 ? -11.887 9.803 -9.754 1.00 6.60 157 LYS A N 1
ATOM 1258 C CA . LYS A 1 157 ? -10.902 10.795 -9.391 1.00 5.35 157 LYS A CA 1
ATOM 1259 C C . LYS A 1 157 ? -9.496 10.490 -9.865 1.00 4.21 157 LYS A C 1
ATOM 1260 O O . LYS A 1 157 ? -8.689 11.413 -9.999 1.00 7.04 157 LYS A O 1
ATOM 1266 N N . MET A 1 158 ? -9.181 9.218 -10.080 1.00 6.27 158 MET A N 1
ATOM 1267 C CA . MET A 1 158 ? -7.796 8.874 -10.404 1.00 7.65 158 MET A CA 1
ATOM 1268 C C . MET A 1 158 ? -7.231 9.693 -11.575 1.00 6.81 158 MET A C 1
ATOM 1269 O O . MET A 1 158 ? -6.137 10.242 -11.470 1.00 7.55 158 MET A O 1
ATOM 1274 N N . PRO A 1 159 ? -7.984 9.834 -12.681 1.00 5.68 159 PRO A N 1
ATOM 1275 C CA . PRO A 1 159 ? -7.409 10.616 -13.784 1.00 6.64 159 PRO A CA 1
ATOM 1276 C C . PRO A 1 159 ? -7.170 12.072 -13.435 1.00 5.53 159 PRO A C 1
ATOM 1277 O O . PRO A 1 159 ? -6.267 12.704 -13.978 1.00 7.80 159 PRO A O 1
ATOM 1281 N N . THR A 1 160 ? -7.993 12.622 -12.558 1.00 5.08 160 THR A N 1
ATOM 1282 C CA . THR A 1 160 ? -7.831 14.014 -12.161 1.00 5.00 160 THR A CA 1
ATOM 1283 C C . THR A 1 160 ? -6.518 14.184 -11.399 1.00 6.90 160 THR A C 1
ATOM 1284 O O . THR A 1 160 ? -5.778 15.148 -11.597 1.00 7.94 160 THR A O 1
ATOM 1288 N N . ILE A 1 161 ? -6.262 13.253 -10.495 1.00 6.12 161 ILE A N 1
ATOM 1289 C CA . ILE A 1 161 ? -5.038 13.282 -9.712 1.00 6.64 161 ILE A CA 1
ATOM 1290 C C . ILE A 1 161 ? -3.828 13.236 -10.652 1.00 4.42 161 ILE A C 1
ATOM 1291 O O . ILE A 1 161 ? -2.911 14.061 -10.551 1.00 8.48 161 ILE A O 1
ATOM 1296 N N . VAL A 1 162 ? -3.833 12.285 -11.567 1.00 6.13 162 VAL A N 1
ATOM 1297 C CA . VAL A 1 162 ? -2.748 12.129 -12.527 1.00 5.35 162 VAL A CA 1
ATOM 1298 C C . VAL A 1 162 ? -2.536 13.390 -13.354 1.00 6.80 162 VAL A C 1
ATOM 1299 O O . VAL A 1 162 ? -1.415 13.896 -13.475 1.00 8.96 162 VAL A O 1
ATOM 1303 N N . ALA A 1 163 ? -3.613 13.877 -13.969 1.00 6.40 163 ALA A N 1
ATOM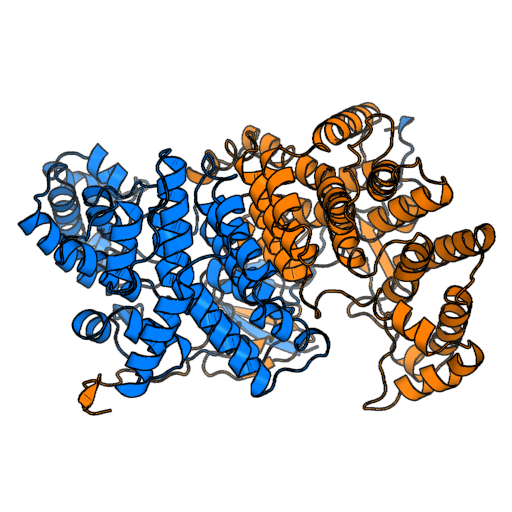 1304 C CA . ALA A 1 163 ? -3.542 15.052 -14.827 1.00 7.11 163 ALA A CA 1
ATOM 1305 C C . ALA A 1 163 ? -3.101 16.307 -14.077 1.00 5.46 163 ALA A C 1
ATOM 1306 O O . ALA A 1 163 ? -2.268 17.073 -14.578 1.00 8.84 163 ALA A O 1
ATOM 1308 N N . TYR A 1 164 ? -3.615 16.515 -12.856 1.00 6.90 164 TYR A N 1
ATOM 1309 C CA . TYR A 1 164 ? -3.241 17.697 -12.087 1.00 8.04 164 TYR A CA 1
ATOM 1310 C C . TYR A 1 164 ? -1.758 17.657 -11.755 1.00 5.61 164 TYR A C 1
ATOM 1311 O O . TYR A 1 164 ? -1.062 18.649 -11.875 1.00 9.00 164 TYR A O 1
ATOM 1320 N N . HIS A 1 165 ? -1.268 16.470 -11.426 1.00 8.36 165 HIS A N 1
ATOM 1321 C CA . HIS A 1 165 ? 0.145 16.351 -11.149 1.00 7.23 165 HIS A CA 1
ATOM 1322 C C . HIS A 1 165 ? 0.945 16.670 -12.403 1.00 6.75 165 HIS A C 1
ATOM 1323 O O . HIS A 1 165 ? 1.942 17.405 -12.348 1.00 8.16 165 HIS A O 1
ATOM 1330 N N . TYR A 1 166 ? 0.518 16.121 -13.537 1.00 9.06 166 TYR A N 1
ATOM 1331 C CA . TYR A 1 166 ? 1.211 16.394 -14.797 1.00 8.19 166 TYR A CA 1
ATOM 1332 C C . TYR A 1 166 ? 1.308 17.895 -15.031 1.00 8.69 166 TYR A C 1
ATOM 1333 O O . TYR A 1 166 ? 2.383 18.417 -15.294 1.00 11.18 166 TYR A O 1
ATOM 1342 N N . ARG A 1 167 ? 0.177 18.579 -14.947 1.00 7.51 167 ARG A N 1
ATOM 1343 C CA . ARG A 1 167 ? 0.133 20.022 -15.160 1.00 7.20 167 ARG A CA 1
ATOM 1344 C C . ARG A 1 167 ? 1.053 20.753 -14.195 1.00 10.31 167 ARG A C 1
ATOM 1345 O O . ARG A 1 167 ? 1.847 21.587 -14.609 1.00 9.77 167 ARG A O 1
ATOM 1353 N N . PHE A 1 168 ? 0.916 20.474 -12.901 1.00 9.80 168 PHE A N 1
ATOM 1354 C CA . PHE A 1 168 ? 1.769 21.123 -11.924 1.00 9.09 168 PHE A CA 1
ATOM 1355 C C . PHE A 1 168 ? 3.243 20.811 -12.139 1.00 9.41 168 PHE A C 1
ATOM 1356 O O . PHE A 1 168 ? 4.088 21.676 -11.918 1.00 13.40 168 PHE A O 1
ATOM 1364 N N . SER A 1 169 ? 3.555 19.581 -12.549 1.00 9.56 169 SER A N 1
ATOM 1365 C CA . SER A 1 169 ? 4.959 19.181 -12.740 1.00 9.38 169 SER A CA 1
ATOM 1366 C C . SER A 1 169 ? 5.611 19.993 -13.860 1.00 14.31 169 SER A C 1
ATOM 1367 O O . SER A 1 169 ? 6.832 20.167 -13.885 1.00 16.08 169 SER A O 1
ATOM 1370 N N . ARG A 1 170 ? 4.783 20.482 -14.784 1.00 11.81 170 ARG A N 1
ATOM 1371 C CA . ARG A 1 170 ? 5.225 21.271 -15.937 1.00 14.96 170 ARG A CA 1
ATOM 1372 C C . ARG A 1 170 ? 5.048 22.786 -15.713 1.00 13.90 170 ARG A C 1
ATOM 1373 O O . ARG A 1 170 ? 5.205 23.587 -16.639 1.00 19.93 170 ARG A O 1
ATOM 1381 N N . GLY A 1 171 ? 4.745 23.169 -14.482 1.00 11.84 171 GLY A N 1
ATOM 1382 C CA . GLY A 1 171 ? 4.528 24.563 -14.113 1.00 14.45 171 GLY A CA 1
ATOM 1383 C C . GLY A 1 171 ? 3.320 25.177 -14.791 1.00 24.42 171 GLY A C 1
ATOM 1384 O O . GLY A 1 171 ? 3.267 26.391 -15.001 1.00 23.96 171 GLY A O 1
ATOM 1385 N N . LEU A 1 172 ? 2.344 24.341 -15.129 1.00 16.44 172 LEU A N 1
ATOM 1386 C CA . LEU A 1 172 ? 1.123 24.807 -15.796 1.00 21.46 172 LEU A CA 1
ATOM 1387 C C . LEU A 1 172 ? -0.030 24.834 -14.803 1.00 14.85 172 LEU A C 1
ATOM 1388 O O . LEU A 1 172 ? 0.048 24.235 -13.728 1.00 19.46 172 LEU A O 1
ATOM 1393 N N . GLU A 1 173 ? -1.062 25.611 -15.125 1.00 21.35 173 GLU A N 1
ATOM 1394 C CA . GLU A 1 173 ? -2.254 25.672 -14.285 1.00 16.85 173 GLU A CA 1
ATOM 1395 C C . GLU A 1 173 ? -3.050 24.411 -14.555 1.00 11.42 173 GLU A C 1
ATOM 1396 O O . GLU A 1 173 ? -2.991 23.862 -15.662 1.00 16.15 173 GLU A O 1
ATOM 1402 N N . VAL A 1 174 ? -3.775 23.933 -13.554 1.00 14.70 174 VAL A N 1
ATOM 1403 C CA . VAL A 1 174 ? -4.549 22.731 -13.758 1.00 11.67 174 VAL A CA 1
ATOM 1404 C C . VAL A 1 174 ? -5.661 23.029 -14.751 1.00 14.90 174 VAL A C 1
ATOM 1405 O O . VAL A 1 174 ? -6.054 24.188 -14.961 1.00 15.16 174 VAL A O 1
ATOM 1409 N N . VAL A 1 175 ? -6.076 21.971 -15.420 1.00 10.20 175 VAL A N 1
ATOM 1410 C CA . VAL A 1 175 ? -7.233 21.993 -16.305 1.00 9.61 175 VAL A CA 1
ATOM 1411 C C . VAL A 1 175 ? -8.265 21.140 -15.605 1.00 7.92 175 VAL A C 1
ATOM 1412 O O . VAL A 1 175 ? -8.146 19.913 -15.493 1.00 7.95 175 VAL A O 1
ATOM 1416 N N . ARG A 1 176 ? -9.312 21.797 -15.141 1.00 12.29 176 ARG A N 1
ATOM 1417 C CA A ARG A 1 176 ? -10.321 21.087 -14.388 0.50 9.46 176 ARG A CA 1
ATOM 1418 C CA B ARG A 1 176 ? -10.380 21.156 -14.391 0.50 10.90 176 ARG A CA 1
ATOM 1419 C C . ARG A 1 176 ? -11.204 20.234 -15.281 1.00 11.77 176 ARG A C 1
ATOM 1420 O O . ARG A 1 176 ? -11.261 20.446 -16.495 1.00 11.07 176 ARG A O 1
ATOM 1435 N N . PRO A 1 177 ? -11.843 19.214 -14.689 1.00 9.27 177 PRO A N 1
ATOM 1436 C CA . PRO A 1 177 ? -12.627 18.289 -15.490 1.00 12.87 177 PRO A CA 1
ATOM 1437 C C . PRO A 1 177 ? -13.783 18.915 -16.236 1.00 16.07 177 PRO A C 1
ATOM 1438 O O . PRO A 1 177 ? -14.505 19.751 -15.680 1.00 16.73 177 PRO A O 1
ATOM 1442 N N . ARG A 1 178 ? -13.918 18.528 -17.497 1.00 13.90 178 ARG A N 1
ATOM 1443 C CA . ARG A 1 178 ? -15.049 18.952 -18.319 1.00 15.18 178 ARG A CA 1
ATOM 1444 C C . ARG A 1 178 ? -16.174 17.935 -18.238 1.00 15.19 178 ARG A C 1
ATOM 1445 O O . ARG A 1 178 ? -16.065 16.764 -18.633 1.00 15.71 178 ARG A O 1
ATOM 1453 N N . ASP A 1 179 ? -17.297 18.437 -17.764 1.00 17.70 179 ASP A N 1
ATOM 1454 C CA . ASP A 1 179 ? -18.463 17.643 -17.536 1.00 15.86 179 ASP A CA 1
ATOM 1455 C C . ASP A 1 179 ? -19.034 17.031 -18.815 1.00 16.99 179 ASP A C 1
ATOM 1456 O O . ASP A 1 179 ? -19.703 16.004 -18.772 1.00 21.57 179 ASP A O 1
ATOM 1461 N N . ASP A 1 180 ? -18.754 17.646 -19.966 1.00 13.91 180 ASP A N 1
ATOM 1462 C CA . ASP A 1 180 ? -19.295 17.167 -21.233 1.00 12.32 180 ASP A CA 1
ATOM 1463 C C . ASP A 1 180 ? -18.438 16.120 -21.932 1.00 17.75 180 ASP A C 1
ATOM 1464 O O . ASP A 1 180 ? -18.788 15.641 -23.017 1.00 23.62 180 ASP A O 1
ATOM 1469 N N . LEU A 1 181 ? -17.287 15.805 -21.346 1.00 11.30 181 LEU A N 1
ATOM 1470 C CA . LEU A 1 181 ? -16.397 14.820 -21.927 1.00 10.23 181 LEU A CA 1
ATOM 1471 C C . LEU A 1 181 ? -16.470 13.499 -21.176 1.00 9.65 181 LEU A C 1
ATOM 1472 O O . LEU A 1 181 ? -16.693 13.475 -19.958 1.00 9.77 181 LEU A O 1
ATOM 1477 N N . GLY A 1 182 ? -16.236 12.417 -21.905 1.00 8.95 182 GLY A N 1
ATOM 1478 C CA . GLY A 1 182 ? -16.168 11.081 -21.338 1.00 9.59 182 GLY A CA 1
ATOM 1479 C C . GLY A 1 182 ? -14.929 10.923 -20.471 1.00 9.21 182 GLY A C 1
ATOM 1480 O O . GLY A 1 182 ? -14.041 11.768 -20.457 1.00 8.01 182 GLY A O 1
ATOM 1481 N N . HIS A 1 183 ? -14.849 9.802 -19.784 1.00 8.46 183 HIS A N 1
ATOM 1482 C CA . HIS A 1 183 ? -13.776 9.570 -18.812 1.00 5.93 183 HIS A CA 1
ATOM 1483 C C . HIS A 1 183 ? -12.388 9.658 -19.449 1.00 6.23 183 HIS A C 1
ATOM 1484 O O . HIS A 1 183 ? -11.519 10.438 -18.985 1.00 8.55 183 HIS A O 1
ATOM 1491 N N . ALA A 1 184 ? -12.189 8.900 -20.535 1.00 7.82 184 ALA A N 1
ATOM 1492 C CA . ALA A 1 184 ? -10.911 8.867 -21.250 1.00 6.69 184 ALA A CA 1
ATOM 1493 C C . ALA A 1 184 ? -10.626 10.206 -21.945 1.00 7.06 184 ALA A C 1
ATOM 1494 O O . ALA A 1 184 ? -9.533 10.767 -21.840 1.00 7.54 184 ALA A O 1
ATOM 1496 N N . ALA A 1 185 ? -11.615 10.742 -22.657 1.00 7.43 185 ALA A N 1
ATOM 1497 C CA . ALA A 1 185 ? -11.421 12.029 -23.335 1.00 8.71 185 ALA A CA 1
ATOM 1498 C C . ALA A 1 185 ? -11.096 13.137 -22.356 1.00 10.59 185 ALA A C 1
ATOM 1499 O O . ALA A 1 185 ? -10.217 13.973 -22.586 1.00 9.36 185 ALA A O 1
ATOM 1501 N N . ASN A 1 186 ? -11.801 13.149 -21.239 1.00 8.56 186 ASN A N 1
ATOM 1502 C CA . ASN A 1 186 ? -11.575 14.168 -20.268 1.00 6.37 186 ASN A CA 1
ATOM 1503 C C . ASN A 1 186 ? -10.154 14.087 -19.710 1.00 5.51 186 ASN A C 1
ATOM 1504 O O . ASN A 1 186 ? -9.533 15.109 -19.424 1.00 8.60 186 ASN A O 1
ATOM 1509 N N . PHE A 1 187 ? -9.654 12.871 -19.527 1.00 7.95 187 PHE A N 1
ATOM 1510 C CA . PHE A 1 187 ? -8.285 12.740 -19.033 1.00 9.89 187 PHE A CA 1
ATOM 1511 C C . PHE A 1 187 ? -7.309 13.438 -19.977 1.00 6.53 187 PHE A C 1
ATOM 1512 O O . PHE A 1 187 ? -6.467 14.219 -19.553 1.00 6.87 187 PHE A O 1
ATOM 1520 N N . LEU A 1 188 ? -7.449 13.186 -21.269 1.00 7.02 188 LEU A N 1
ATOM 1521 C CA . LEU A 1 188 ? -6.548 13.823 -22.233 1.00 9.03 188 LEU A CA 1
ATOM 1522 C C . LEU A 1 188 ? -6.726 15.334 -22.251 1.00 7.94 188 LEU A C 1
ATOM 1523 O O . LEU A 1 188 ? -5.772 16.087 -22.404 1.00 9.45 188 LEU A O 1
ATOM 1528 N N . TYR A 1 189 ? -7.969 15.785 -22.118 1.00 5.26 189 TYR A N 1
ATOM 1529 C CA . TYR A 1 189 ? -8.242 17.213 -22.017 1.00 6.04 189 TYR A CA 1
ATOM 1530 C C . TYR A 1 189 ? -7.551 17.818 -20.773 1.00 7.17 189 TYR A C 1
ATOM 1531 O O . TYR A 1 189 ? -6.918 18.869 -20.849 1.00 7.88 189 TYR A O 1
ATOM 1540 N N . MET A 1 190 ? -7.636 17.128 -19.637 1.00 7.71 190 MET A N 1
ATOM 1541 C CA . MET A 1 190 ? -7.006 17.624 -18.423 1.00 8.15 190 MET A CA 1
ATOM 1542 C C . MET A 1 190 ? -5.481 17.594 -18.499 1.00 8.38 190 MET A C 1
ATOM 1543 O O . MET A 1 190 ? -4.809 18.427 -17.901 1.00 9.10 190 MET A O 1
ATOM 1548 N N . MET A 1 191 ? -4.940 16.641 -19.254 1.00 7.47 191 MET A N 1
ATOM 1549 C CA . MET A 1 191 ? -3.494 16.551 -19.411 1.00 9.14 191 MET A CA 1
ATOM 1550 C C . MET A 1 191 ? -2.983 17.681 -20.275 1.00 10.80 191 MET A C 1
ATOM 1551 O O . MET A 1 191 ? -2.047 18.376 -19.899 1.00 10.33 191 MET A O 1
ATOM 1556 N N . PHE A 1 192 ? -3.628 17.890 -21.419 1.00 8.66 192 PHE A N 1
ATOM 1557 C CA . PHE A 1 192 ? -3.083 18.795 -22.414 1.00 9.47 192 PHE A CA 1
ATOM 1558 C C . PHE A 1 192 ? -3.842 20.093 -22.697 1.00 9.55 192 PHE A C 1
ATOM 1559 O O . PHE A 1 192 ? -3.324 20.954 -23.403 1.00 14.29 192 PHE A O 1
ATOM 1567 N N . GLY A 1 193 ? -5.022 20.255 -22.110 1.00 9.80 193 GLY A N 1
ATOM 1568 C CA . GLY A 1 193 ? -5.773 21.503 -22.208 1.00 11.74 193 GLY A CA 1
ATOM 1569 C C . GLY A 1 193 ? -6.533 21.726 -23.496 1.00 13.20 193 GLY A C 1
ATOM 1570 O O . GLY A 1 193 ? -6.980 22.840 -23.774 1.00 17.21 193 GLY A O 1
ATOM 1571 N N . ARG A 1 194 ? -6.663 20.677 -24.295 1.00 14.16 194 ARG A N 1
ATOM 1572 C CA . ARG A 1 194 ? -7.440 20.749 -25.524 1.00 15.09 194 ARG A CA 1
ATOM 1573 C C . ARG A 1 194 ? -8.244 19.459 -25.646 1.00 12.01 194 ARG A C 1
ATOM 1574 O O . ARG A 1 194 ? -7.828 18.417 -25.146 1.00 13.61 194 ARG A O 1
ATOM 1582 N N . GLU A 1 195 ? -9.420 19.519 -26.266 1.00 15.59 195 GLU A N 1
ATOM 1583 C CA . GLU A 1 195 ? -10.177 18.295 -26.445 1.00 20.62 195 GLU A CA 1
ATOM 1584 C C . GLU A 1 195 ? -9.349 17.403 -27.362 1.00 14.95 195 GLU A C 1
ATOM 1585 O O . GLU A 1 195 ? -8.764 17.872 -28.346 1.00 14.80 195 GLU A O 1
ATOM 1591 N N . PRO A 1 196 ? -9.230 16.125 -26.999 1.00 14.55 196 PRO A N 1
ATOM 1592 C CA . PRO A 1 196 ? -8.415 15.236 -27.779 1.00 15.08 196 PRO A CA 1
ATOM 1593 C C . PRO A 1 196 ? -9.057 14.820 -29.071 1.00 9.48 196 PRO A C 1
ATOM 1594 O O . PRO A 1 196 ? -10.284 14.967 -29.257 1.00 11.89 196 PRO A O 1
ATOM 1598 N N . ASP A 1 197 ? -8.201 14.339 -29.962 1.00 11.52 197 ASP A N 1
ATOM 1599 C CA . ASP A 1 197 ? -8.613 13.728 -31.211 0.50 2.08 197 ASP A CA 1
ATOM 1600 C C . ASP A 1 197 ? -9.337 12.443 -30.800 1.00 11.44 197 ASP A C 1
ATOM 1601 O O . ASP A 1 197 ? -8.941 11.760 -29.845 1.00 10.90 197 ASP A O 1
ATOM 1606 N N . PRO A 1 198 ? -10.449 12.143 -31.463 1.00 14.01 198 PRO A N 1
ATOM 1607 C CA . PRO A 1 198 ? -11.218 10.933 -31.184 1.00 12.91 198 PRO A CA 1
ATOM 1608 C C . PRO A 1 198 ? -10.387 9.654 -31.108 1.00 10.20 198 PRO A C 1
ATOM 1609 O O . PRO A 1 198 ? -10.679 8.774 -30.298 1.00 11.87 198 PRO A O 1
ATOM 1613 N N . LEU A 1 199 ? -9.410 9.519 -31.989 1.00 10.01 199 LEU A N 1
ATOM 1614 C CA . LEU A 1 199 ? -8.572 8.339 -32.014 1.00 10.85 199 LEU A CA 1
ATOM 1615 C C . LEU A 1 199 ? -7.703 8.240 -30.741 1.00 9.18 199 LEU A C 1
ATOM 1616 O O . LEU A 1 199 ? -7.543 7.154 -30.185 1.00 10.16 199 LEU A O 1
ATOM 1621 N N . ALA A 1 200 ? -7.224 9.376 -30.241 1.00 8.83 200 ALA A N 1
ATOM 1622 C CA . ALA A 1 200 ? -6.422 9.384 -29.014 1.00 8.58 200 ALA A CA 1
ATOM 1623 C C . ALA A 1 200 ? -7.314 8.999 -27.826 1.00 9.67 200 ALA A C 1
ATOM 1624 O O . ALA A 1 200 ? -6.929 8.169 -26.996 1.00 10.15 200 ALA A O 1
ATOM 1626 N N . SER A 1 201 ? -8.525 9.557 -27.781 1.00 8.25 201 SER A N 1
ATOM 1627 C CA . SER A 1 201 ? -9.477 9.223 -26.707 1.00 6.12 201 SER A CA 1
ATOM 1628 C C . SER A 1 201 ? -9.819 7.746 -26.735 1.00 8.13 201 SER A C 1
ATOM 1629 O O . SER A 1 201 ? -9.969 7.113 -25.692 1.00 9.58 201 SER A O 1
ATOM 1632 N N . ARG A 1 202 ? -10.065 7.219 -27.929 1.00 7.81 202 ARG A N 1
ATOM 1633 C CA . ARG A 1 202 ? -10.348 5.792 -28.046 1.00 9.38 202 ARG A CA 1
ATOM 1634 C C . ARG A 1 202 ? -9.214 4.950 -27.474 1.00 7.93 202 ARG A C 1
ATOM 1635 O O . ARG A 1 202 ? -9.443 3.926 -26.841 1.00 9.02 202 ARG A O 1
ATOM 1643 N N . GLY A 1 203 ? -7.983 5.349 -27.761 1.00 7.82 203 GLY A N 1
ATOM 1644 C CA . GLY A 1 203 ? -6.819 4.655 -27.259 1.00 7.16 203 GLY A CA 1
ATOM 1645 C C . GLY A 1 203 ? -6.789 4.621 -25.747 1.00 5.42 203 GLY A C 1
ATOM 1646 O O . GLY A 1 203 ? -6.554 3.581 -25.154 1.00 7.66 203 GLY A O 1
ATOM 1647 N N . ILE A 1 204 ? -7.061 5.766 -25.132 1.00 4.35 204 ILE A N 1
ATOM 1648 C CA . ILE A 1 204 ? -7.085 5.829 -23.668 1.00 7.16 204 ILE A CA 1
ATOM 1649 C C . ILE A 1 204 ? -8.230 4.966 -23.144 1.00 8.65 204 ILE A C 1
ATOM 1650 O O . ILE A 1 204 ? -8.043 4.146 -22.242 1.00 7.41 204 ILE A O 1
ATOM 1655 N N . ASP A 1 205 ? -9.413 5.110 -23.723 1.00 8.49 205 ASP A N 1
ATOM 1656 C CA . ASP A 1 205 ? -10.564 4.318 -23.275 1.00 8.76 205 ASP A CA 1
ATOM 1657 C C . ASP A 1 205 ? -10.256 2.822 -23.390 1.00 6.70 205 ASP A C 1
ATOM 1658 O O . ASP A 1 205 ? -10.523 2.047 -22.467 1.00 7.41 205 ASP A O 1
ATOM 1663 N N . LEU A 1 206 ? -9.697 2.420 -24.530 1.00 5.69 206 LEU A N 1
ATOM 1664 C CA . LEU A 1 206 ? -9.357 1.025 -24.756 1.00 5.99 206 LEU A CA 1
ATOM 1665 C C . LEU A 1 206 ? -8.344 0.554 -23.727 1.00 8.12 206 LEU A C 1
ATOM 1666 O O . LEU A 1 206 ? -8.500 -0.501 -23.123 1.00 8.32 206 LEU A O 1
ATOM 1671 N N . TYR A 1 207 ? -7.299 1.346 -23.518 1.00 5.85 207 TYR A N 1
ATOM 1672 C CA . TYR A 1 207 ? -6.282 0.977 -22.544 1.00 5.58 207 TYR A CA 1
ATOM 1673 C C . TYR A 1 207 ? -6.921 0.775 -21.167 1.00 6.99 207 TYR A C 1
ATOM 1674 O O . TYR A 1 207 ? -6.636 -0.199 -20.471 1.00 6.73 207 TYR A O 1
ATOM 1683 N N . LEU A 1 208 ? -7.824 1.679 -20.809 1.00 6.20 208 LEU A N 1
ATOM 1684 C CA . LEU A 1 208 ? -8.463 1.604 -19.504 1.00 6.55 208 LEU A CA 1
ATOM 1685 C C . LEU A 1 208 ? -9.292 0.331 -19.400 1.00 6.17 208 LEU A C 1
ATOM 1686 O O . LEU A 1 208 ? -9.299 -0.334 -18.375 1.00 7.58 208 LEU A O 1
ATOM 1691 N N . ILE A 1 209 ? -10.039 0.010 -20.448 1.00 5.25 209 ILE A N 1
ATOM 1692 C CA . ILE A 1 209 ? -10.796 -1.231 -20.431 1.00 5.90 209 ILE A CA 1
ATOM 1693 C C . ILE A 1 209 ? -9.862 -2.424 -20.278 1.00 5.65 209 ILE A C 1
ATOM 1694 O O . ILE A 1 209 ? -10.068 -3.304 -19.454 1.00 7.86 209 ILE A O 1
ATOM 1699 N N . LEU A 1 210 ? -8.800 -2.435 -21.069 1.00 3.42 210 LEU A N 1
ATOM 1700 C CA . LEU A 1 210 ? -7.942 -3.604 -21.144 1.00 6.31 210 LEU A CA 1
ATOM 1701 C C . LEU A 1 210 ? -7.172 -3.909 -19.889 1.00 7.07 210 LEU A C 1
ATOM 1702 O O . LEU A 1 210 ? -6.812 -5.050 -19.684 1.00 7.35 210 LEU A O 1
ATOM 1707 N N . HIS A 1 211 ? -6.924 -2.906 -19.056 1.00 6.84 211 HIS A N 1
ATOM 1708 C CA . HIS A 1 211 ? -6.126 -3.123 -17.853 1.00 7.31 211 HIS A CA 1
ATOM 1709 C C . HIS A 1 211 ? -6.924 -3.036 -16.571 1.00 7.16 211 HIS A C 1
ATOM 1710 O O . HIS A 1 211 ? -6.348 -3.049 -15.485 1.00 7.73 211 HIS A O 1
ATOM 1717 N N . ALA A 1 212 ? -8.254 -3.018 -16.690 1.00 5.33 212 ALA A N 1
ATOM 1718 C CA . ALA A 1 212 ? -9.139 -2.815 -15.542 1.00 7.75 212 ALA A CA 1
ATOM 1719 C C . ALA A 1 212 ? -8.991 -3.835 -14.419 1.00 4.59 212 ALA A C 1
ATOM 1720 O O . ALA A 1 212 ? -9.129 -3.474 -13.237 1.00 7.89 212 ALA A O 1
ATOM 1722 N N . ASP A 1 213 ? -8.772 -5.098 -14.775 1.00 7.27 213 ASP A N 1
ATOM 1723 C CA . ASP A 1 213 ? -8.498 -6.120 -13.759 1.00 8.03 213 ASP A CA 1
ATOM 1724 C C . ASP A 1 213 ? -7.718 -7.254 -14.375 1.00 6.81 213 ASP A C 1
ATOM 1725 O O . ASP A 1 213 ? -7.806 -7.495 -15.584 1.00 7.01 213 ASP A O 1
ATOM 1730 N N . HIS A 1 214 ? -6.912 -7.930 -13.566 1.00 9.91 214 HIS A N 1
ATOM 1731 C CA . HIS A 1 214 ? -6.147 -9.038 -14.079 1.00 7.53 214 HIS A CA 1
ATOM 1732 C C . HIS A 1 214 ? -5.728 -9.914 -12.917 1.00 12.02 214 HIS A C 1
ATOM 1733 O O . HIS A 1 214 ? -4.597 -9.842 -12.457 1.00 15.92 214 HIS A O 1
ATOM 1740 N N . GLU A 1 215 ? -6.720 -10.629 -12.389 1.00 18.55 215 GLU A N 1
ATOM 1741 C CA . GLU A 1 215 ? -6.548 -11.505 -11.241 1.00 25.87 215 GLU A CA 1
ATOM 1742 C C . GLU A 1 215 ? -5.947 -10.782 -10.033 1.00 11.25 215 GLU A C 1
ATOM 1743 O O . GLU A 1 215 ? -6.432 -9.707 -9.697 1.00 16.23 215 GLU A O 1
ATOM 1749 N N . VAL A 1 216 ? -4.970 -11.376 -9.339 1.00 14.55 216 VAL A N 1
ATOM 1750 C CA . VAL A 1 216 ? -4.518 -10.797 -8.073 1.00 13.11 216 VAL A CA 1
ATOM 1751 C C . VAL A 1 216 ? -3.011 -10.573 -7.957 1.00 10.63 216 VAL A C 1
ATOM 1752 O O . VAL A 1 216 ? -2.302 -11.314 -7.242 1.00 12.57 216 VAL A O 1
ATOM 1756 N N . PRO A 1 217 ? -2.505 -9.562 -8.678 1.00 10.82 217 PRO A N 1
ATOM 1757 C CA . PRO A 1 217 ? -1.103 -9.194 -8.558 1.00 12.40 217 PRO A CA 1
ATOM 1758 C C . PRO A 1 217 ? -0.841 -8.501 -7.227 1.00 9.72 217 PRO A C 1
ATOM 1759 O O . PRO A 1 217 ? -1.776 -8.235 -6.450 1.00 7.94 217 PRO A O 1
ATOM 1763 N N . ALA A 1 218 ? 0.408 -8.132 -6.999 1.00 9.25 218 ALA A N 1
ATOM 1764 C CA . ALA A 1 218 ? 0.796 -7.578 -5.713 1.00 10.04 218 ALA A CA 1
ATOM 1765 C C . ALA A 1 218 ? 0.021 -6.329 -5.313 1.00 9.49 218 ALA A C 1
ATOM 1766 O O . ALA A 1 218 ? -0.295 -6.152 -4.138 1.00 9.69 218 ALA A O 1
ATOM 1768 N N . SER A 1 219 ? -0.352 -5.487 -6.277 1.00 6.29 219 SER A N 1
ATOM 1769 C CA . SER A 1 219 ? -1.072 -4.263 -5.943 1.00 5.66 219 SER A CA 1
ATOM 1770 C C . SER A 1 219 ? -2.481 -4.612 -5.439 1.00 6.43 219 SER A C 1
ATOM 1771 O O . SER A 1 219 ? -2.943 -4.128 -4.407 1.00 7.99 219 SER A O 1
ATOM 1774 N N . THR A 1 220 ? -3.144 -5.512 -6.148 1.00 6.36 220 THR A N 1
ATOM 1775 C CA . THR A 1 220 ? -4.470 -5.973 -5.733 1.00 5.96 220 THR A CA 1
ATOM 1776 C C . THR A 1 220 ? -4.389 -6.696 -4.379 1.00 7.12 220 THR A C 1
ATOM 1777 O O . THR A 1 220 ? -5.254 -6.542 -3.527 1.00 9.05 220 THR A O 1
ATOM 1781 N N . PHE A 1 221 ? -3.307 -7.441 -4.177 1.00 7.55 221 PHE A N 1
ATOM 1782 C CA . PHE A 1 221 ? -3.101 -8.115 -2.901 1.00 7.61 221 PHE A C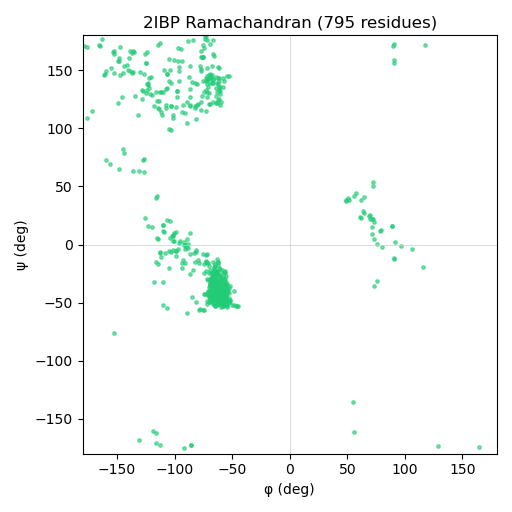A 1
ATOM 1783 C C . PHE A 1 221 ? -2.898 -7.116 -1.772 1.00 8.90 221 PHE A C 1
ATOM 1784 O O . PHE A 1 221 ? -3.481 -7.277 -0.683 1.00 7.63 221 PHE A O 1
ATOM 1792 N N . ALA A 1 222 ? -2.091 -6.077 -2.028 1.00 7.17 222 ALA A N 1
ATOM 1793 C CA . ALA A 1 222 ? -1.841 -5.022 -1.035 1.00 8.48 222 ALA A CA 1
ATOM 1794 C C . ALA A 1 222 ? -3.172 -4.406 -0.606 1.00 6.94 222 ALA A C 1
ATOM 1795 O O . ALA A 1 222 ? -3.408 -4.182 0.579 1.00 7.97 222 ALA A O 1
ATOM 1797 N N . ALA A 1 223 ? -4.040 -4.137 -1.575 1.00 6.20 223 ALA A N 1
ATOM 1798 C CA . ALA A 1 223 ? -5.368 -3.594 -1.276 1.00 6.02 223 ALA A CA 1
ATOM 1799 C C . ALA A 1 223 ? -6.146 -4.556 -0.373 1.00 5.69 223 ALA A C 1
ATOM 1800 O O . ALA A 1 223 ? -6.838 -4.108 0.556 1.00 8.36 223 ALA A O 1
ATOM 1802 N N . HIS A 1 224 ? -6.042 -5.865 -0.629 1.00 5.76 224 HIS A N 1
ATOM 1803 C CA . HIS A 1 224 ? -6.710 -6.859 0.225 1.00 7.57 224 HIS A CA 1
ATOM 1804 C C . HIS A 1 224 ? -6.178 -6.823 1.637 1.00 7.85 224 HIS A C 1
ATOM 1805 O O . HIS A 1 224 ? -6.925 -6.947 2.592 1.00 6.84 224 HIS A O 1
ATOM 1812 N N . VAL A 1 225 ? -4.863 -6.765 1.767 1.00 6.39 225 VAL A N 1
ATOM 1813 C CA . VAL A 1 225 ? -4.264 -6.817 3.107 1.00 7.09 225 VAL A CA 1
ATOM 1814 C C . VAL A 1 225 ? -4.708 -5.613 3.940 1.00 5.93 225 VAL A C 1
ATOM 1815 O O . VAL A 1 225 ? -5.079 -5.745 5.102 1.00 7.53 225 VAL A O 1
ATOM 1819 N N . VAL A 1 226 ? -4.670 -4.440 3.333 1.00 7.76 226 VAL A N 1
ATOM 1820 C CA . VAL A 1 226 ? -5.085 -3.233 3.993 1.00 6.35 226 VAL A CA 1
ATOM 1821 C C . VAL A 1 226 ? -6.572 -3.287 4.276 1.00 7.30 226 VAL A C 1
ATOM 1822 O O . VAL A 1 226 ? -7.001 -3.052 5.395 1.00 7.78 226 VAL A O 1
ATOM 1826 N N . ALA A 1 227 ? -7.371 -3.663 3.282 1.00 6.94 227 ALA A N 1
ATOM 1827 C CA . ALA A 1 227 ? -8.813 -3.729 3.485 1.00 9.26 227 ALA A CA 1
ATOM 1828 C C . ALA A 1 227 ? -9.199 -4.753 4.530 1.00 6.15 227 ALA A C 1
ATOM 1829 O O . ALA A 1 227 ? -10.223 -4.591 5.212 1.00 8.49 227 ALA A O 1
ATOM 1831 N N . SER A 1 228 ? -8.360 -5.768 4.725 1.00 5.14 228 SER A N 1
ATOM 1832 C CA . SER A 1 228 ? -8.694 -6.864 5.646 1.00 6.57 228 SER A CA 1
ATOM 1833 C C . SER A 1 228 ? -8.779 -6.428 7.113 1.00 4.37 228 SER A C 1
ATOM 1834 O O . SER A 1 228 ? -9.379 -7.128 7.932 1.00 7.96 228 SER A O 1
ATOM 1837 N N . THR A 1 229 ? -8.169 -5.282 7.424 1.00 6.40 229 THR A N 1
ATOM 1838 C CA . THR A 1 229 ? -8.213 -4.704 8.762 1.00 5.23 229 THR A CA 1
ATOM 1839 C C . THR A 1 229 ? -9.425 -3.790 8.917 1.00 6.65 229 THR A C 1
ATOM 1840 O O . THR A 1 229 ? -9.613 -3.155 9.955 1.00 9.12 229 THR A O 1
ATOM 1844 N N . LEU A 1 230 ? -10.203 -3.704 7.843 1.00 8.85 230 LEU A N 1
ATOM 1845 C CA . LEU A 1 230 ? -11.344 -2.813 7.726 1.00 6.75 230 LEU A CA 1
ATOM 1846 C C . LEU A 1 230 ? -10.925 -1.364 7.582 1.00 6.34 230 LEU A C 1
ATOM 1847 O O . LEU A 1 230 ? -11.717 -0.446 7.821 1.00 10.06 230 LEU A O 1
ATOM 1852 N N . SER A 1 231 ? -9.680 -1.154 7.130 1.00 7.76 231 SER A N 1
ATOM 1853 C CA . SER A 1 231 ? -9.197 0.166 6.798 1.00 6.82 231 SER A CA 1
ATOM 1854 C C . SER A 1 231 ? -10.013 0.655 5.599 1.00 7.07 231 SER A C 1
ATOM 1855 O O . SER A 1 231 ? -10.641 -0.129 4.903 1.00 10.55 231 SER A O 1
ATOM 1858 N N . ASP A 1 232 ? -9.980 1.954 5.363 1.00 8.46 232 ASP A N 1
ATOM 1859 C CA . ASP A 1 232 ? -10.841 2.524 4.355 1.00 8.95 232 ASP A CA 1
ATOM 1860 C C . ASP A 1 232 ? -10.409 2.268 2.930 1.00 9.64 232 ASP A C 1
ATOM 1861 O O . ASP A 1 232 ? -9.245 1.981 2.654 1.00 7.27 232 ASP A O 1
ATOM 1866 N N . LEU A 1 233 ? -11.358 2.431 2.009 1.00 7.85 233 LEU A N 1
ATOM 1867 C CA . LEU A 1 233 ? -11.107 2.193 0.593 1.00 7.20 233 LEU A CA 1
ATOM 1868 C C . LEU A 1 233 ? -10.030 3.063 -0.003 1.00 6.35 233 LEU A C 1
ATOM 1869 O O . LEU A 1 233 ? -9.262 2.606 -0.865 1.00 8.81 233 LEU A O 1
ATOM 1874 N N . TYR A 1 234 ? -9.974 4.328 0.404 1.00 8.42 234 TYR A N 1
ATOM 1875 C CA . TYR A 1 234 ? -8.936 5.199 -0.107 1.00 6.01 234 TYR A CA 1
ATOM 1876 C C . TYR A 1 234 ? -7.573 4.676 0.343 1.00 8.08 234 TYR A C 1
ATOM 1877 O O . TYR A 1 234 ? -6.638 4.613 -0.442 1.00 9.19 234 TYR A O 1
ATOM 1886 N N . SER A 1 235 ? -7.445 4.349 1.617 1.00 8.98 235 SER A N 1
ATOM 1887 C CA . SER A 1 235 ? -6.174 3.835 2.127 1.00 7.98 235 SER A CA 1
ATOM 1888 C C . SER A 1 235 ? -5.772 2.530 1.435 1.00 5.82 235 SER A C 1
ATOM 1889 O O . SER A 1 235 ? -4.597 2.304 1.119 1.00 7.76 235 SER A O 1
ATOM 1892 N N . SER A 1 236 ? -6.755 1.680 1.149 1.00 6.81 236 SER A N 1
ATOM 1893 C CA . SER A 1 236 ? -6.482 0.427 0.446 1.00 7.53 236 SER A CA 1
ATOM 1894 C C . SER A 1 236 ? -5.938 0.705 -0.970 1.00 9.50 236 SER A C 1
ATOM 1895 O O . SER A 1 236 ? -4.991 0.061 -1.437 1.00 8.23 236 SER A O 1
ATOM 1898 N N . VAL A 1 237 ? -6.528 1.687 -1.637 1.00 7.07 237 VAL A N 1
ATOM 1899 C CA . VAL A 1 237 ? -6.065 2.065 -2.963 1.00 7.07 237 VAL A CA 1
ATOM 1900 C C . VAL A 1 237 ? -4.675 2.707 -2.893 1.00 6.96 237 VAL A C 1
ATOM 1901 O O . VAL A 1 237 ? -3.808 2.393 -3.718 1.00 7.61 237 VAL A O 1
ATOM 1905 N N . ALA A 1 238 ? -4.435 3.535 -1.880 1.00 7.41 238 ALA A N 1
ATOM 1906 C CA . ALA A 1 238 ? -3.119 4.154 -1.714 1.00 8.25 238 ALA A CA 1
ATOM 1907 C C . ALA A 1 238 ? -2.057 3.050 -1.568 1.00 7.23 238 ALA A C 1
ATOM 1908 O O . ALA A 1 238 ? -0.990 3.129 -2.180 1.00 6.73 238 ALA A O 1
ATOM 1910 N N . ALA A 1 239 ? -2.376 1.998 -0.806 1.00 5.46 239 ALA A N 1
ATOM 1911 C CA . ALA A 1 239 ? -1.472 0.860 -0.634 1.00 8.32 239 ALA A CA 1
ATOM 1912 C C . ALA A 1 239 ? -1.260 0.104 -1.946 1.00 8.36 239 ALA A C 1
ATOM 1913 O O . ALA A 1 239 ? -0.160 -0.297 -2.250 1.00 6.55 239 ALA A O 1
ATOM 1915 N N . ALA A 1 240 ? -2.330 -0.105 -2.711 1.00 5.80 240 ALA A N 1
ATOM 1916 C CA . ALA A 1 240 ? -2.220 -0.748 -4.020 1.00 5.59 240 ALA A CA 1
ATOM 1917 C C . ALA A 1 240 ? -1.252 0.032 -4.921 1.00 5.03 240 ALA A C 1
ATOM 1918 O O . ALA A 1 240 ? -0.395 -0.552 -5.587 1.00 6.49 240 ALA A O 1
ATOM 1920 N N . ILE A 1 241 ? -1.384 1.357 -4.908 1.00 5.95 241 ILE A N 1
ATOM 1921 C CA . ILE A 1 241 ? -0.495 2.257 -5.665 1.00 4.46 241 ILE A CA 1
ATOM 1922 C C . ILE A 1 241 ? 0.943 2.120 -5.193 1.00 5.39 241 ILE A C 1
ATOM 1923 O O . ILE A 1 241 ? 1.866 2.095 -5.996 1.00 7.97 241 ILE A O 1
ATOM 1928 N N . ALA A 1 242 ? 1.124 2.059 -3.880 1.00 6.79 242 ALA A N 1
ATOM 1929 C CA . ALA A 1 242 ? 2.463 1.871 -3.306 1.00 5.70 242 ALA A CA 1
ATOM 1930 C C . ALA A 1 242 ? 3.100 0.615 -3.883 1.00 7.69 242 ALA A C 1
ATOM 1931 O O . ALA A 1 242 ? 4.275 0.596 -4.254 1.00 7.73 242 ALA A O 1
ATOM 1933 N N . ALA A 1 243 ? 2.332 -0.453 -3.984 1.00 6.99 243 ALA A N 1
ATOM 1934 C CA . ALA A 1 243 ? 2.879 -1.694 -4.524 1.00 6.10 243 ALA A CA 1
ATOM 1935 C C . ALA A 1 243 ? 3.127 -1.560 -6.020 1.00 6.06 243 ALA A C 1
ATOM 1936 O O . ALA A 1 243 ? 4.141 -2.028 -6.547 1.00 9.03 243 ALA A O 1
ATOM 1938 N N . LEU A 1 244 ? 2.165 -0.960 -6.710 1.00 6.87 244 LEU A N 1
ATOM 1939 C CA . LEU A 1 244 ? 2.233 -0.813 -8.157 1.00 8.39 244 LEU A CA 1
ATOM 1940 C C . LEU A 1 244 ? 3.490 -0.064 -8.607 1.00 7.25 244 LEU A C 1
ATOM 1941 O O . LEU A 1 244 ? 3.999 -0.281 -9.696 1.00 10.03 244 LEU A O 1
ATOM 1946 N N . LYS A 1 245 ? 3.963 0.837 -7.762 1.00 8.62 245 LYS A N 1
ATOM 1947 C CA . LYS A 1 245 ? 5.109 1.682 -8.044 1.00 12.27 245 LYS A CA 1
ATOM 1948 C C . LYS A 1 245 ? 6.414 0.897 -8.207 1.00 8.97 245 LYS A C 1
ATOM 1949 O O . LYS A 1 245 ? 7.359 1.391 -8.834 1.00 13.00 245 LYS A O 1
ATOM 1955 N N . GLY A 1 246 ? 6.471 -0.309 -7.641 1.00 7.46 246 GLY A N 1
ATOM 1956 C CA . GLY A 1 246 ? 7.694 -1.119 -7.634 1.00 6.80 246 GLY A CA 1
ATOM 1957 C C . GLY A 1 246 ? 8.040 -1.610 -9.019 1.00 6.78 246 GLY A C 1
ATOM 1958 O O . GLY A 1 246 ? 7.148 -1.956 -9.792 1.00 9.78 246 GLY A O 1
ATOM 1959 N N . PRO A 1 247 ? 9.339 -1.674 -9.336 1.00 7.39 247 PRO A N 1
ATOM 1960 C CA . PRO A 1 247 ? 9.742 -2.068 -10.698 1.00 7.53 247 PRO A CA 1
ATOM 1961 C C . PRO A 1 247 ? 9.378 -3.497 -11.105 1.00 11.94 247 PRO A C 1
ATOM 1962 O O . PRO A 1 247 ? 9.402 -3.816 -12.304 1.00 12.02 247 PRO A O 1
ATOM 1966 N N . LEU A 1 248 ? 9.065 -4.358 -10.141 1.00 8.59 248 LEU A N 1
ATOM 1967 C CA . LEU A 1 248 ? 8.655 -5.711 -10.452 1.00 8.36 248 LEU A CA 1
ATOM 1968 C C . LEU A 1 248 ? 7.162 -5.785 -10.807 1.00 10.77 248 LEU A C 1
ATOM 1969 O O . LEU A 1 248 ? 6.662 -6.855 -11.174 1.00 12.54 248 LEU A O 1
ATOM 1974 N N . HIS A 1 249 ? 6.451 -4.666 -10.637 1.00 8.89 249 HIS A N 1
ATOM 1975 C CA . HIS A 1 249 ? 5.023 -4.627 -10.953 1.00 9.91 249 HIS A CA 1
ATOM 1976 C C . HIS A 1 249 ? 4.718 -3.878 -12.246 1.00 19.75 249 HIS A C 1
ATOM 1977 O O . HIS A 1 249 ? 3.637 -4.020 -12.815 1.00 28.22 249 HIS A O 1
ATOM 1984 N N . GLY A 1 250 ? 5.640 -3.037 -12.685 1.00 16.82 250 GLY A N 1
ATOM 1985 C CA . GLY A 1 250 ? 5.425 -2.259 -13.901 1.00 18.52 250 GLY A CA 1
ATOM 1986 C C . GLY A 1 250 ? 6.712 -1.692 -14.440 1.00 23.69 250 GLY A C 1
ATOM 1987 O O . GLY A 1 250 ? 7.763 -1.836 -13.823 1.00 20.01 250 GLY A O 1
ATOM 1988 N N . GLY A 1 251 ? 6.622 -1.026 -15.587 1.00 19.05 251 GLY A N 1
ATOM 1989 C CA . GLY A 1 251 ? 7.798 -0.444 -16.223 1.00 20.37 251 GLY A CA 1
ATOM 1990 C C . GLY A 1 251 ? 8.104 -1.080 -17.565 1.00 18.02 251 GLY A C 1
ATOM 1991 O O . GLY A 1 251 ? 8.755 -0.471 -18.406 1.00 14.38 251 GLY A O 1
ATOM 1992 N N . ALA A 1 252 ? 7.572 -2.277 -17.794 1.00 16.15 252 ALA A N 1
ATOM 1993 C CA . ALA A 1 252 ? 7.843 -3.013 -19.017 1.00 17.97 252 ALA A CA 1
ATOM 1994 C C . ALA A 1 252 ? 7.399 -2.270 -20.281 1.00 13.38 252 ALA A C 1
ATOM 1995 O O . ALA A 1 252 ? 8.113 -2.274 -21.290 1.00 12.34 252 ALA A O 1
ATOM 1997 N N . ASN A 1 253 ? 6.236 -1.623 -20.248 1.00 11.05 253 ASN A N 1
ATOM 1998 C CA . ASN A 1 253 ? 5.785 -0.944 -21.461 1.00 10.23 253 ASN A CA 1
ATOM 1999 C C . ASN A 1 253 ? 6.647 0.269 -21.788 1.00 14.80 253 ASN A C 1
ATOM 2000 O O . ASN A 1 253 ? 6.896 0.553 -22.954 1.00 13.19 253 ASN A O 1
ATOM 2005 N N . GLU A 1 254 ? 7.170 0.921 -20.753 1.00 8.60 254 GLU A N 1
ATOM 2006 C CA . GLU A 1 254 ? 8.108 2.014 -20.928 1.00 9.00 254 GLU A CA 1
ATOM 2007 C C . GLU A 1 254 ? 9.434 1.464 -21.466 1.00 10.98 254 GLU A C 1
ATOM 2008 O O . GLU A 1 254 ? 9.996 2.000 -22.412 1.00 10.70 254 GLU A O 1
ATOM 2014 N N . MET A 1 255 ? 9.927 0.383 -20.859 1.00 10.78 255 MET A N 1
ATOM 2015 C CA A MET A 1 255 ? 11.209 -0.173 -21.279 0.50 12.26 255 MET A CA 1
ATOM 2016 C CA B MET A 1 255 ? 11.209 -0.206 -21.271 0.50 12.14 255 MET A CA 1
ATOM 2017 C C . MET A 1 255 ? 11.152 -0.710 -22.700 1.00 10.50 255 MET A C 1
ATOM 2018 O O . MET A 1 255 ? 12.144 -0.608 -23.441 1.00 12.35 255 MET A O 1
ATOM 2027 N N . ALA A 1 256 ? 10.004 -1.266 -23.092 1.00 10.08 256 ALA A N 1
ATOM 2028 C CA . ALA A 1 256 ? 9.839 -1.758 -24.466 1.00 9.30 256 ALA A CA 1
ATOM 2029 C C . ALA A 1 256 ? 10.057 -0.595 -25.433 1.00 7.47 256 ALA A C 1
ATOM 2030 O O . ALA A 1 256 ? 10.811 -0.714 -26.398 1.00 11.10 256 ALA A O 1
ATOM 2032 N N . VAL A 1 257 ? 9.404 0.539 -25.167 1.00 8.36 257 VAL A N 1
ATOM 2033 C CA . VAL A 1 257 ? 9.542 1.726 -26.017 1.00 9.33 257 VAL A CA 1
ATOM 2034 C C . VAL A 1 257 ? 10.968 2.260 -26.050 1.00 7.18 257 VAL A C 1
ATOM 2035 O O . VAL A 1 257 ? 11.501 2.527 -27.121 1.00 11.14 257 VAL A O 1
ATOM 2039 N N . ARG A 1 258 ? 11.594 2.406 -24.888 1.00 8.64 258 ARG A N 1
ATOM 2040 C CA . ARG A 1 258 ? 12.989 2.836 -24.860 1.00 7.80 258 ARG A CA 1
ATOM 2041 C C . ARG A 1 258 ? 13.860 1.880 -25.679 1.00 9.34 258 ARG A C 1
ATOM 2042 O O . ARG A 1 258 ? 14.789 2.308 -26.334 1.00 11.47 258 ARG A O 1
ATOM 2050 N N . ASN A 1 259 ? 13.585 0.581 -25.592 1.00 10.34 259 ASN A N 1
ATOM 2051 C CA . ASN A 1 259 ? 14.328 -0.409 -26.356 0.50 2.00 259 ASN A CA 1
ATOM 2052 C C . ASN A 1 259 ? 14.114 -0.242 -27.840 1.00 11.43 259 ASN A C 1
ATOM 2053 O O . ASN A 1 259 ? 15.066 -0.368 -28.622 1.00 12.92 259 ASN A O 1
ATOM 2058 N N . TYR A 1 260 ? 12.867 -0.014 -28.254 1.00 9.41 260 TYR A N 1
ATOM 2059 C CA . TYR A 1 260 ? 12.592 0.177 -29.673 1.00 10.27 260 TYR A CA 1
ATOM 2060 C C . TYR A 1 260 ? 13.350 1.406 -30.162 1.00 10.96 260 TYR A C 1
ATOM 2061 O O . TYR A 1 260 ? 13.891 1.395 -31.263 1.00 12.92 260 TYR A O 1
ATOM 2070 N N . LEU A 1 261 ? 13.390 2.458 -29.348 1.00 11.62 261 LEU A N 1
ATOM 2071 C CA . LEU A 1 261 ? 14.111 3.671 -29.738 1.00 11.30 261 LEU A CA 1
ATOM 2072 C C . LEU A 1 261 ? 15.595 3.384 -29.927 1.00 14.64 261 LEU A C 1
ATOM 2073 O O . LEU A 1 261 ? 16.222 3.901 -30.857 1.00 15.65 261 LEU A O 1
ATOM 2078 N N . GLU A 1 262 ? 16.159 2.570 -29.046 1.00 11.60 262 GLU A N 1
ATOM 2079 C CA . GLU A 1 262 ? 17.586 2.228 -29.120 1.00 14.56 262 GLU A CA 1
ATOM 2080 C C . GLU A 1 262 ? 17.871 1.351 -30.335 1.00 16.45 262 GLU A C 1
ATOM 2081 O O . GLU A 1 262 ? 18.841 1.577 -31.061 1.00 15.63 262 GLU A O 1
ATOM 2087 N N . ILE A 1 263 ? 16.982 0.397 -30.593 1.00 12.35 263 ILE A N 1
ATOM 2088 C CA . ILE A 1 263 ? 17.111 -0.512 -31.734 1.00 12.78 263 ILE A CA 1
ATOM 2089 C C . ILE A 1 263 ? 17.147 0.310 -33.027 1.00 14.37 263 ILE A C 1
ATOM 2090 O O . ILE A 1 263 ? 18.025 0.119 -33.881 1.00 13.20 263 ILE A O 1
ATOM 2095 N N . GLY A 1 264 ? 16.203 1.234 -33.155 1.00 12.99 264 GLY A N 1
ATOM 2096 C CA . GLY A 1 264 ? 16.178 2.198 -34.250 1.00 16.10 264 GLY A CA 1
ATOM 2097 C C . GLY A 1 264 ? 15.785 1.715 -35.627 1.00 14.48 264 GLY A C 1
ATOM 2098 O O . GLY A 1 264 ? 15.127 2.435 -36.374 1.00 18.84 264 GLY A O 1
ATOM 2099 N N . THR A 1 265 ? 16.169 0.492 -35.964 1.00 12.46 265 THR A N 1
ATOM 2100 C CA . THR A 1 265 ? 15.898 -0.050 -37.288 1.00 11.64 265 THR A CA 1
ATOM 2101 C C . THR A 1 265 ? 15.224 -1.413 -37.226 1.00 11.57 265 THR A C 1
ATOM 2102 O O . THR A 1 265 ? 15.719 -2.323 -36.575 1.00 13.95 265 THR A O 1
ATOM 2106 N N . PRO A 1 266 ? 14.061 -1.550 -37.886 1.00 10.10 266 PRO A N 1
ATOM 2107 C CA . PRO A 1 266 ? 13.370 -2.840 -37.946 1.00 9.97 266 PRO A CA 1
ATOM 2108 C C . PRO A 1 266 ? 14.226 -3.969 -38.537 1.00 9.77 266 PRO A C 1
ATOM 2109 O O . PRO A 1 266 ? 13.930 -5.145 -38.303 1.00 13.63 266 PRO A O 1
ATOM 2113 N N . ALA A 1 267 ? 15.227 -3.609 -39.349 1.00 11.85 267 ALA A N 1
ATOM 2114 C CA . ALA A 1 267 ? 16.134 -4.587 -39.964 1.00 15.04 267 ALA A CA 1
ATOM 2115 C C . ALA A 1 267 ? 16.833 -5.483 -38.925 1.00 16.46 267 ALA A C 1
ATOM 2116 O O . ALA A 1 267 ? 17.264 -6.603 -39.244 1.00 14.51 267 ALA A O 1
ATOM 2118 N N . LYS A 1 268 ? 16.952 -4.987 -37.694 1.00 11.16 268 LYS A N 1
ATOM 2119 C CA . LYS A 1 268 ? 17.590 -5.737 -36.627 1.00 10.67 268 LYS A CA 1
ATOM 2120 C C . LYS A 1 268 ? 16.688 -6.771 -35.963 1.00 12.57 268 LYS A C 1
ATOM 2121 O O . LYS A 1 268 ? 17.154 -7.582 -35.162 1.00 12.12 268 LYS A O 1
ATOM 2127 N N . ALA A 1 269 ? 15.411 -6.787 -36.326 1.00 12.11 269 ALA A N 1
ATOM 2128 C CA . ALA A 1 269 ? 14.464 -7.703 -35.691 1.00 14.58 269 ALA A CA 1
ATOM 2129 C C . ALA A 1 269 ? 14.927 -9.167 -35.686 1.00 16.47 269 ALA A C 1
ATOM 2130 O O . ALA A 1 269 ? 14.910 -9.842 -34.648 1.00 14.61 269 ALA A O 1
ATOM 2132 N N . LYS A 1 270 ? 15.374 -9.664 -36.832 1.00 12.51 270 LYS A N 1
ATOM 2133 C CA . LYS A 1 270 ? 15.772 -11.055 -36.908 1.00 10.73 270 LYS A CA 1
ATOM 2134 C C . LYS A 1 270 ? 16.942 -11.380 -35.988 1.00 13.33 270 LYS A C 1
ATOM 2135 O O . LYS A 1 270 ? 16.902 -12.369 -35.259 1.00 17.09 270 LYS A O 1
ATOM 2141 N N . GLU A 1 271 ? 17.967 -10.539 -35.985 1.00 12.14 271 GLU A N 1
ATOM 2142 C CA . GLU A 1 271 ? 19.129 -10.819 -35.148 1.00 12.57 271 GLU A CA 1
ATOM 2143 C C . GLU A 1 271 ? 18.805 -10.676 -33.665 1.00 13.73 271 GLU A C 1
ATOM 2144 O O . GLU A 1 271 ? 19.320 -11.425 -32.837 1.00 16.88 271 GLU A O 1
ATOM 2150 N N . ILE A 1 272 ? 17.939 -9.726 -33.334 1.00 12.55 272 ILE A N 1
ATOM 2151 C CA . ILE A 1 272 ? 17.532 -9.516 -31.940 1.00 14.42 272 ILE A CA 1
ATOM 2152 C C . ILE A 1 272 ? 16.757 -10.721 -31.415 1.00 12.92 272 ILE A C 1
ATOM 2153 O O . ILE A 1 272 ? 17.012 -11.204 -30.309 1.00 16.37 272 ILE A O 1
ATOM 2158 N N . VAL A 1 273 ? 15.802 -11.202 -32.196 1.00 11.24 273 VAL A N 1
ATOM 2159 C CA . VAL A 1 273 ? 15.003 -12.347 -31.787 1.00 16.16 273 VAL A CA 1
ATOM 2160 C C . VAL A 1 273 ? 15.842 -13.628 -31.727 1.00 21.07 273 VAL A C 1
ATOM 2161 O O . VAL A 1 273 ? 15.667 -14.450 -30.831 1.00 19.37 273 VAL A O 1
ATOM 2165 N N . GLU A 1 274 ? 16.761 -13.801 -32.670 1.00 16.69 274 GLU A N 1
ATOM 2166 C CA . GLU A 1 274 ? 17.665 -14.949 -32.627 1.00 20.94 274 GLU A CA 1
ATOM 2167 C C . GLU A 1 274 ? 18.522 -14.914 -31.362 1.00 22.46 274 GLU A C 1
ATOM 2168 O O . GLU A 1 274 ? 18.728 -15.946 -30.720 1.00 23.60 274 GLU A O 1
ATOM 2174 N N . ALA A 1 275 ? 19.030 -13.732 -31.010 1.00 16.00 275 ALA A N 1
ATOM 2175 C CA . ALA A 1 275 ? 19.862 -13.567 -29.826 1.00 18.29 275 ALA A CA 1
ATOM 2176 C C . ALA A 1 275 ? 19.094 -13.921 -28.557 1.00 29.61 275 ALA A C 1
ATOM 2177 O O . ALA A 1 275 ? 19.677 -14.397 -27.588 1.00 23.79 275 ALA A O 1
ATOM 2179 N N . ALA A 1 276 ? 17.785 -13.674 -28.568 1.00 19.57 276 ALA A N 1
ATOM 2180 C CA . ALA A 1 276 ? 16.943 -13.945 -27.404 1.00 26.29 276 ALA A CA 1
ATOM 2181 C C . ALA A 1 276 ? 16.730 -15.439 -27.170 1.00 32.11 276 ALA A C 1
ATOM 2182 O O . ALA A 1 276 ? 16.284 -15.839 -26.093 1.00 31.04 276 ALA A O 1
ATOM 2184 N N . THR A 1 277 ? 17.031 -16.263 -28.172 1.00 23.11 277 THR A N 1
ATOM 2185 C CA . THR A 1 277 ? 16.885 -17.712 -28.033 1.00 27.12 277 THR A CA 1
ATOM 2186 C C . THR A 1 277 ? 18.134 -18.370 -27.429 1.00 43.17 277 THR A C 1
ATOM 2187 O O . THR A 1 277 ? 18.228 -19.599 -27.386 1.00 50.48 277 THR A O 1
ATOM 2191 N N . LYS A 1 278 ? 19.068 -17.553 -26.942 1.00 53.35 278 LYS A N 1
ATOM 2192 C CA . LYS A 1 278 ? 20.316 -18.041 -26.346 1.00 64.05 278 LYS A CA 1
ATOM 2193 C C . LYS A 1 278 ? 20.513 -17.454 -24.949 1.00 69.25 278 LYS A C 1
ATOM 2194 O O . LYS A 1 278 ? 20.145 -16.306 -24.703 1.00 69.49 278 LYS A O 1
ATOM 2200 N N . PRO A 1 279 ? 21.134 -18.226 -24.040 1.00 80.82 279 PRO A N 1
ATOM 2201 C CA . PRO A 1 279 ? 21.409 -17.730 -22.695 1.00 78.79 279 PRO A CA 1
ATOM 2202 C C . PRO A 1 279 ? 22.742 -16.980 -22.648 1.00 82.51 279 PRO A C 1
ATOM 2203 O O . PRO A 1 279 ? 23.777 -17.570 -22.956 1.00 89.66 279 PRO A O 1
ATOM 2207 N N . GLY A 1 280 ? 22.732 -15.698 -22.287 1.00 76.56 280 GLY A N 1
ATOM 2208 C CA . GLY A 1 280 ? 21.514 -14.976 -21.933 1.00 79.25 280 GLY A CA 1
ATOM 2209 C C . GLY A 1 280 ? 21.818 -13.513 -21.657 1.00 80.23 280 GLY A C 1
ATOM 2210 O O . GLY A 1 280 ? 22.442 -13.196 -20.645 1.00 78.66 280 GLY A O 1
ATOM 2211 N N . GLY A 1 281 ? 21.401 -12.614 -22.548 1.00 81.08 281 GLY A N 1
ATOM 2212 C CA . GLY A 1 281 ? 20.670 -12.965 -23.768 1.00 80.63 281 GLY A CA 1
ATOM 2213 C C . GLY A 1 281 ? 20.899 -11.936 -24.862 1.00 81.41 281 GLY A C 1
ATOM 2214 O O . GLY A 1 281 ? 21.630 -12.202 -25.818 1.00 89.85 281 GLY A O 1
ATOM 2215 N N . PRO A 1 282 ? 20.247 -10.765 -24.753 1.00 75.94 282 PRO A N 1
ATOM 2216 C CA . PRO A 1 282 ? 19.308 -10.402 -23.698 1.00 72.03 282 PRO A CA 1
ATOM 2217 C C . PRO A 1 282 ? 17.892 -10.885 -24.012 1.00 71.10 282 PRO A C 1
ATOM 2218 O O . PRO A 1 282 ? 17.682 -11.598 -24.997 1.00 60.03 282 PRO A O 1
ATOM 2222 N N . LYS A 1 283 ? 16.928 -10.481 -23.190 1.00 67.77 283 LYS A N 1
ATOM 2223 C CA . LYS A 1 283 ? 15.544 -10.899 -23.378 1.00 62.98 283 LYS A CA 1
ATOM 2224 C C . LYS A 1 283 ? 14.651 -9.776 -23.915 1.00 45.96 283 LYS A C 1
ATOM 2225 O O . LYS A 1 283 ? 14.823 -8.592 -23.594 1.00 35.81 283 LYS A O 1
ATOM 2231 N N . LEU A 1 284 ? 13.676 -10.184 -24.717 1.00 43.53 284 LEU A N 1
ATOM 2232 C CA . LEU A 1 284 ? 12.744 -9.268 -25.354 1.00 30.23 284 LEU A CA 1
ATOM 2233 C C . LEU A 1 284 ? 11.706 -8.788 -24.345 1.00 20.18 284 LEU A C 1
ATOM 2234 O O . LEU A 1 284 ? 11.073 -9.602 -23.672 1.00 22.56 284 LEU A O 1
ATOM 2239 N N . MET A 1 285 ? 11.539 -7.472 -24.235 1.00 16.91 285 MET A N 1
ATOM 2240 C CA . MET A 1 285 ? 10.544 -6.894 -23.357 1.00 18.82 285 MET A CA 1
ATOM 2241 C C . MET A 1 285 ? 9.143 -7.197 -23.903 1.00 15.20 285 MET A C 1
ATOM 2242 O O . MET A 1 285 ? 8.917 -7.162 -25.115 1.00 19.86 285 MET A O 1
ATOM 2247 N N . GLY A 1 286 ? 8.226 -7.523 -23.002 1.00 15.91 286 GLY A N 1
ATOM 2248 C CA . GLY A 1 286 ? 6.846 -7.790 -23.378 1.00 12.87 286 GLY A CA 1
ATOM 2249 C C . GLY A 1 286 ? 6.627 -9.068 -24.162 1.00 13.71 286 GLY A C 1
ATOM 2250 O O . GLY A 1 286 ? 5.639 -9.193 -24.888 1.00 13.10 286 GLY A O 1
ATOM 2251 N N . VAL A 1 287 ? 7.556 -10.016 -24.042 1.00 11.75 287 VAL A N 1
ATOM 2252 C CA . VAL A 1 287 ? 7.401 -11.317 -24.684 1.00 11.76 287 VAL A CA 1
ATOM 2253 C C . VAL A 1 287 ? 7.441 -12.362 -23.573 1.00 14.92 287 VAL A C 1
ATOM 2254 O O . VAL A 1 287 ? 8.353 -12.368 -22.744 1.00 16.11 287 VAL A O 1
ATOM 2258 N N . GLY A 1 288 ? 6.453 -13.242 -23.572 1.00 12.94 288 GLY A N 1
ATOM 2259 C CA . GLY A 1 288 ? 6.331 -14.234 -22.514 1.00 15.40 288 GLY A CA 1
ATOM 2260 C C . GLY A 1 288 ? 5.483 -13.687 -21.385 1.00 16.71 288 GLY A C 1
ATOM 2261 O O . GLY A 1 288 ? 5.425 -12.469 -21.159 1.00 14.93 288 GLY A O 1
ATOM 2262 N N . HIS A 1 289 ? 4.884 -14.591 -20.615 1.00 15.58 289 HIS A N 1
ATOM 2263 C CA . HIS A 1 289 ? 4.017 -14.193 -19.522 1.00 14.51 289 HIS A CA 1
ATOM 2264 C C . HIS A 1 289 ? 3.878 -15.364 -18.560 1.00 13.80 289 HIS A C 1
ATOM 2265 O O . HIS A 1 289 ? 3.884 -16.523 -18.980 1.00 17.01 289 HIS A O 1
ATOM 2272 N N . ARG A 1 290 ? 3.749 -15.048 -17.279 1.00 16.26 290 ARG A N 1
ATOM 2273 C CA . ARG A 1 290 ? 3.621 -16.070 -16.254 1.00 23.95 290 ARG A CA 1
ATOM 2274 C C . ARG A 1 290 ? 2.300 -16.829 -16.384 1.00 25.20 290 ARG A C 1
ATOM 2275 O O . ARG A 1 290 ? 2.212 -17.998 -16.014 1.00 23.48 290 ARG A O 1
ATOM 2283 N N . VAL A 1 291 ? 1.279 -16.164 -16.916 1.00 17.91 291 VAL A N 1
ATOM 2284 C CA . VAL A 1 291 ? -0.029 -16.775 -17.097 1.00 16.52 291 VAL A CA 1
ATOM 2285 C C . VAL A 1 291 ? -0.335 -17.097 -18.562 1.00 16.45 291 VAL A C 1
ATOM 2286 O O . VAL A 1 291 ? -0.669 -18.239 -18.896 1.00 15.38 291 VAL A O 1
ATOM 2290 N N . TYR A 1 292 ? -0.232 -16.102 -19.441 1.00 13.89 292 TYR A N 1
ATOM 2291 C CA . TYR A 1 292 ? -0.505 -16.330 -20.854 1.00 13.54 292 TYR A CA 1
ATOM 2292 C C . TYR A 1 292 ? 0.557 -17.190 -21.537 1.00 11.91 292 TYR A C 1
ATOM 2293 O O . TYR A 1 292 ? 1.748 -16.824 -21.568 1.00 18.08 292 TYR A O 1
ATOM 2302 N N . LYS A 1 293 ? 0.109 -18.316 -22.085 1.00 14.03 293 LYS A N 1
ATOM 2303 C CA . LYS A 1 293 ? 0.959 -19.224 -22.868 1.00 16.54 293 LYS A CA 1
ATOM 2304 C C . LYS A 1 293 ? 0.383 -19.202 -24.279 1.00 18.93 293 LYS A C 1
ATOM 2305 O O . LYS A 1 293 ? 0.203 -20.227 -24.932 1.00 17.63 293 LYS A O 1
ATOM 2311 N N . ALA A 1 294 ? -0.004 -17.995 -24.674 1.00 15.17 294 ALA A N 1
ATOM 2312 C CA . ALA A 1 294 ? -0.642 -17.699 -25.926 1.00 14.31 294 ALA A CA 1
ATOM 2313 C C . ALA A 1 294 ? -0.554 -16.194 -26.049 1.00 13.00 294 ALA A C 1
ATOM 2314 O O . ALA A 1 294 ? -0.154 -15.510 -25.104 1.00 13.43 294 ALA A O 1
ATOM 2316 N N . TYR A 1 295 ? -0.917 -15.678 -27.209 1.00 14.43 295 TYR A N 1
ATOM 2317 C CA . TYR A 1 295 ? -0.879 -14.247 -27.417 1.00 10.60 295 TYR A CA 1
ATOM 2318 C C . TYR A 1 295 ? -1.835 -13.630 -26.386 1.00 14.21 295 TYR A C 1
ATOM 2319 O O . TYR A 1 295 ? -2.945 -14.129 -26.165 1.00 13.55 295 TYR A O 1
ATOM 2328 N N . ASP A 1 296 ? -1.341 -12.637 -25.665 1.00 10.91 296 ASP A N 1
ATOM 2329 C CA . ASP A 1 296 ? -2.140 -11.924 -24.672 1.00 9.71 296 ASP A CA 1
ATOM 2330 C C . ASP A 1 296 ? -3.295 -11.294 -25.452 1.00 9.56 296 ASP A C 1
ATOM 2331 O O . ASP A 1 296 ? -3.070 -10.521 -26.384 1.00 10.31 296 ASP A O 1
ATOM 2336 N N . PRO A 1 297 ? -4.544 -11.575 -25.048 1.00 9.88 297 PRO A N 1
ATOM 2337 C CA . PRO A 1 297 ? -5.659 -11.016 -25.804 1.00 8.69 297 PRO A CA 1
ATOM 2338 C C . PRO A 1 297 ? -5.692 -9.498 -25.780 1.00 8.86 297 PRO A C 1
ATOM 2339 O O . PRO A 1 297 ? -6.179 -8.862 -26.729 1.00 10.66 297 PRO A O 1
ATOM 2343 N N . ARG A 1 298 ? -5.203 -8.925 -24.686 1.00 8.42 298 ARG A N 1
ATOM 2344 C CA . ARG A 1 298 ? -5.166 -7.494 -24.554 1.00 9.57 298 ARG A CA 1
ATOM 2345 C C . ARG A 1 298 ? -4.157 -6.942 -25.546 1.00 9.38 298 ARG A C 1
ATOM 2346 O O . ARG A 1 298 ? -4.339 -5.851 -26.091 1.00 10.63 298 ARG A O 1
ATOM 2354 N N . ALA A 1 299 ? -3.088 -7.700 -25.771 1.00 10.22 299 ALA A N 1
ATOM 2355 C CA . ALA A 1 299 ? -2.030 -7.257 -26.690 1.00 10.07 299 ALA A CA 1
ATOM 2356 C C . ALA A 1 299 ? -2.522 -7.239 -28.131 1.00 11.23 299 ALA A C 1
ATOM 2357 O O . ALA A 1 299 ? -2.248 -6.290 -28.878 1.00 10.79 299 ALA A O 1
ATOM 2359 N N . LYS A 1 300 ? -3.288 -8.259 -28.495 1.00 10.88 300 LYS A N 1
ATOM 2360 C CA . LYS A 1 300 ? -3.826 -8.387 -29.855 1.00 11.26 300 LYS A CA 1
ATOM 2361 C C . LYS A 1 300 ? -4.708 -7.180 -30.177 1.00 11.12 300 LYS A C 1
ATOM 2362 O O . LYS A 1 300 ? -4.587 -6.546 -31.227 1.00 13.21 300 LYS A O 1
ATOM 2368 N N . ILE A 1 301 ? -5.556 -6.834 -29.219 1.00 11.47 301 ILE A N 1
ATOM 2369 C CA . ILE A 1 301 ? -6.458 -5.722 -29.375 1.00 8.14 301 ILE A CA 1
ATOM 2370 C C . ILE A 1 301 ? -5.720 -4.396 -29.398 1.00 6.97 301 ILE A C 1
ATOM 2371 O O . ILE A 1 301 ? -5.995 -3.531 -30.234 1.00 9.78 301 ILE A O 1
ATOM 2376 N N . PHE A 1 302 ? -4.782 -4.212 -28.477 1.00 6.84 302 PHE A N 1
ATOM 2377 C CA . PHE A 1 302 ? -4.100 -2.933 -28.413 1.00 7.30 302 PHE A CA 1
ATOM 2378 C C . PHE A 1 302 ? -3.158 -2.719 -29.597 1.00 9.31 302 PHE A C 1
ATOM 2379 O O . PHE A 1 302 ? -2.970 -1.592 -30.045 1.00 10.83 302 PHE A O 1
ATOM 2387 N N . LYS A 1 303 ? -2.599 -3.807 -30.113 1.00 9.36 303 LYS A N 1
ATOM 2388 C CA . LYS A 1 303 ? -1.773 -3.753 -31.324 1.00 9.70 303 LYS A CA 1
ATOM 2389 C C . LYS A 1 303 ? -2.573 -3.124 -32.473 1.00 8.74 303 LYS A C 1
ATOM 2390 O O . LYS A 1 303 ? -2.103 -2.233 -33.169 1.00 10.68 303 LYS A O 1
ATOM 2396 N N . GLU A 1 304 ? -3.805 -3.591 -32.648 1.00 8.21 304 GLU A N 1
ATOM 2397 C CA . GLU A 1 304 ? -4.656 -3.084 -33.719 1.00 10.11 304 GLU A CA 1
ATOM 2398 C C . GLU A 1 304 ? -5.003 -1.619 -33.532 1.00 11.63 304 GLU A C 1
ATOM 2399 O O . GLU A 1 304 ? -5.080 -0.872 -34.489 1.00 10.96 304 GLU A O 1
ATOM 2405 N N . PHE A 1 305 ? -5.277 -1.212 -32.301 1.00 7.58 305 PHE A N 1
ATOM 2406 C CA . PHE A 1 305 ? -5.469 0.198 -32.045 1.00 7.88 305 PHE A CA 1
ATOM 2407 C C . PHE A 1 305 ? -4.204 0.978 -32.423 1.00 9.46 305 PHE A C 1
ATOM 2408 O O . PHE A 1 305 ? -4.268 2.047 -33.034 1.00 9.61 305 PHE A O 1
ATOM 2416 N N . SER A 1 306 ? -3.045 0.472 -32.005 1.00 10.54 306 SER A N 1
ATOM 2417 C CA . SER A 1 306 ? -1.782 1.146 -32.268 1.00 9.71 306 SER A CA 1
ATOM 2418 C C . SER A 1 306 ? -1.561 1.315 -33.767 1.00 8.55 306 SER A C 1
ATOM 2419 O O . SER A 1 306 ? -1.073 2.349 -34.212 1.00 10.71 306 SER A O 1
ATOM 2422 N N . ARG A 1 307 ? -1.939 0.294 -34.521 1.00 9.33 307 ARG A N 1
ATOM 2423 C CA . ARG A 1 307 ? -1.837 0.343 -35.973 1.00 10.57 307 ARG A CA 1
ATOM 2424 C C . ARG A 1 307 ? -2.663 1.514 -36.503 1.00 10.71 307 ARG A C 1
ATOM 2425 O O . ARG A 1 307 ? -2.198 2.278 -37.347 1.00 13.39 307 ARG A O 1
ATOM 2433 N N . ASP A 1 308 ? -3.899 1.629 -36.017 1.00 11.77 308 ASP A N 1
ATOM 2434 C CA . ASP A 1 308 ? -4.784 2.732 -36.393 1.00 10.51 308 ASP A CA 1
ATOM 2435 C C . ASP A 1 308 ? -4.203 4.077 -36.021 1.00 10.12 308 ASP A C 1
ATOM 2436 O O . ASP A 1 308 ? -4.278 5.029 -36.785 1.00 12.84 308 ASP A O 1
ATOM 2441 N N . TYR A 1 309 ? -3.613 4.161 -34.834 1.00 7.06 309 TYR A N 1
ATOM 2442 C CA . TYR A 1 309 ? -3.062 5.405 -34.365 1.00 7.85 309 TYR A CA 1
ATOM 2443 C C . TYR A 1 309 ? -1.930 5.892 -35.270 1.00 12.33 309 TYR A C 1
ATOM 2444 O O . TYR A 1 309 ? -1.900 7.063 -35.687 1.00 13.21 309 TYR A O 1
ATOM 2453 N N . VAL A 1 310 ? -0.998 5.003 -35.595 1.00 9.68 310 VAL A N 1
ATOM 2454 C CA . VAL A 1 310 ? 0.128 5.420 -36.420 1.00 13.64 310 VAL A CA 1
ATOM 2455 C C . VAL A 1 310 ? -0.285 5.599 -37.879 1.00 11.20 310 VAL A C 1
ATOM 2456 O O . VAL A 1 310 ? 0.347 6.376 -38.597 1.00 15.52 310 VAL A O 1
ATOM 2460 N N . ALA A 1 311 ? -1.351 4.932 -38.309 1.00 12.59 311 ALA A N 1
ATOM 2461 C CA . ALA A 1 311 ? -1.854 5.126 -39.676 1.00 11.68 311 ALA A CA 1
ATOM 2462 C C . ALA A 1 311 ? -2.321 6.584 -39.793 1.00 15.54 311 ALA A C 1
ATOM 2463 O O . ALA A 1 311 ? -2.090 7.238 -40.814 1.00 18.79 311 ALA A O 1
ATOM 2465 N N . LYS A 1 312 ? -2.935 7.111 -38.732 1.00 11.13 312 LYS A N 1
ATOM 2466 C CA . LYS A 1 312 ? -3.410 8.485 -38.745 1.00 15.82 312 LYS A CA 1
ATOM 2467 C C . LYS A 1 312 ? -2.342 9.522 -38.450 1.00 16.60 312 LYS A C 1
ATOM 2468 O O . LYS A 1 312 ? -2.214 10.500 -39.181 1.00 19.07 312 LYS A O 1
ATOM 2474 N N . PHE A 1 313 ? -1.584 9.322 -37.377 1.00 11.53 313 PHE A N 1
ATOM 2475 C CA . PHE A 1 313 ? -0.626 10.316 -36.925 1.00 12.73 313 PHE A CA 1
ATOM 2476 C C . PHE A 1 313 ? 0.812 10.064 -37.344 1.00 15.35 313 PHE A C 1
ATOM 2477 O O . PHE A 1 313 ? 1.687 10.877 -37.060 1.00 21.13 313 PHE A O 1
ATOM 2485 N N . GLY A 1 314 ? 1.059 8.930 -37.970 1.00 14.71 314 GLY A N 1
ATOM 2486 C CA . GLY A 1 314 ? 2.411 8.592 -38.385 1.00 16.09 314 GLY A CA 1
ATOM 2487 C C . GLY A 1 314 ? 3.159 7.821 -37.312 1.00 18.43 314 GLY A C 1
ATOM 2488 O O . GLY A 1 314 ? 2.701 7.679 -36.182 1.00 15.84 314 GLY A O 1
ATOM 2489 N N . ASP A 1 315 ? 4.339 7.344 -37.676 1.00 13.05 315 ASP A N 1
ATOM 2490 C CA . ASP A 1 315 ? 5.172 6.536 -36.798 1.00 11.21 315 ASP A CA 1
ATOM 2491 C C . ASP A 1 315 ? 6.561 7.167 -36.870 1.00 12.20 315 ASP A C 1
ATOM 2492 O O . ASP A 1 315 ? 7.503 6.508 -37.306 1.00 11.85 315 ASP A O 1
ATOM 2497 N N . PRO A 1 316 ? 6.690 8.433 -36.422 1.00 11.96 316 PRO A N 1
ATOM 2498 C CA . PRO A 1 316 ? 7.932 9.218 -36.567 1.00 14.80 316 PRO A CA 1
ATOM 2499 C C . PRO A 1 316 ? 9.185 8.647 -35.931 1.00 18.36 316 PRO A C 1
ATOM 2500 O O . PRO A 1 316 ? 10.296 8.978 -36.349 1.00 15.76 316 PRO A O 1
ATOM 2504 N N . GLN A 1 317 ? 9.021 7.891 -34.855 1.00 11.15 317 GLN A N 1
ATOM 2505 C CA . GLN A 1 317 ? 10.156 7.243 -34.208 1.00 9.13 317 GLN A CA 1
ATOM 2506 C C . GLN A 1 317 ? 10.248 5.757 -34.576 1.00 10.73 317 GLN A C 1
ATOM 2507 O O . GLN A 1 317 ? 11.054 5.024 -34.004 1.00 12.37 317 GLN A O 1
ATOM 2513 N N . ASN A 1 318 ? 9.407 5.342 -35.530 1.00 11.02 318 ASN A N 1
ATOM 2514 C CA . ASN A 1 318 ? 9.401 3.980 -36.073 1.00 10.40 318 ASN A CA 1
ATOM 2515 C C . ASN A 1 318 ? 9.115 2.905 -35.035 1.00 11.80 318 ASN A C 1
ATOM 2516 O O . ASN A 1 318 ? 9.420 1.726 -35.239 1.00 10.34 318 ASN A O 1
ATOM 2521 N N . LEU A 1 319 ? 8.446 3.302 -33.952 1.00 10.08 319 LEU A N 1
ATOM 2522 C CA . LEU A 1 319 ? 8.159 2.385 -32.866 1.00 8.99 319 LEU A CA 1
ATOM 2523 C C . LEU A 1 319 ? 7.271 1.241 -33.329 1.00 6.92 319 LEU A C 1
ATOM 2524 O O . LEU A 1 319 ? 7.533 0.072 -33.042 1.00 8.64 319 LEU A O 1
ATOM 2529 N N . PHE A 1 320 ? 6.235 1.556 -34.091 1.00 8.13 320 PHE A N 1
ATOM 2530 C CA . PHE A 1 320 ? 5.324 0.510 -34.533 1.00 8.84 320 PHE A CA 1
ATOM 2531 C C . PHE A 1 320 ? 6.008 -0.430 -35.549 1.00 7.54 320 PHE A C 1
ATOM 2532 O O . PHE A 1 320 ? 5.865 -1.650 -35.498 1.00 9.14 320 PHE A O 1
ATOM 2540 N N . ALA A 1 321 ? 6.801 0.159 -36.438 1.00 9.60 321 ALA A N 1
ATOM 2541 C CA . ALA A 1 321 ? 7.543 -0.612 -37.438 1.00 11.55 321 ALA A CA 1
ATOM 2542 C C . ALA A 1 321 ? 8.522 -1.575 -36.768 1.00 7.18 321 ALA A C 1
ATOM 2543 O O . ALA A 1 321 ? 8.598 -2.756 -37.130 1.00 8.90 321 ALA A O 1
ATOM 2545 N N . ILE A 1 322 ? 9.246 -1.069 -35.768 1.00 10.20 322 ILE A N 1
ATOM 2546 C CA . ILE A 1 322 ? 10.220 -1.874 -35.040 1.00 9.02 322 ILE A CA 1
ATOM 2547 C C . ILE A 1 322 ? 9.523 -2.976 -34.249 1.00 7.25 322 ILE A C 1
ATOM 2548 O O . ILE A 1 322 ? 9.888 -4.156 -34.345 1.00 9.37 322 ILE A O 1
ATOM 2553 N N . ALA A 1 323 ? 8.506 -2.597 -33.467 1.00 8.55 323 ALA A N 1
ATOM 2554 C CA . ALA A 1 323 ? 7.748 -3.576 -32.709 1.00 8.44 323 ALA A CA 1
ATOM 2555 C C . ALA A 1 323 ? 7.121 -4.635 -33.613 1.00 5.61 323 ALA A C 1
ATOM 2556 O O . ALA A 1 323 ? 7.173 -5.832 -33.327 1.00 7.95 323 ALA A O 1
ATOM 2558 N N . SER A 1 324 ? 6.546 -4.215 -34.738 1.00 7.51 324 SER A N 1
ATOM 2559 C CA . SER A 1 324 ? 5.945 -5.157 -35.686 1.00 7.58 324 SER A CA 1
ATOM 2560 C C . SER A 1 324 ? 6.957 -6.158 -36.267 1.00 7.69 324 SER A C 1
ATOM 2561 O O . SER A 1 324 ? 6.678 -7.351 -36.374 1.00 10.98 324 SER A O 1
ATOM 2564 N N . ALA A 1 325 ? 8.140 -5.662 -36.603 1.00 8.94 325 ALA A N 1
ATOM 2565 C CA . ALA A 1 325 ? 9.200 -6.507 -37.151 1.00 10.43 325 ALA A CA 1
ATOM 2566 C C . ALA A 1 325 ? 9.620 -7.566 -36.141 1.00 8.38 325 ALA A C 1
ATOM 2567 O O . ALA A 1 325 ? 9.774 -8.738 -36.473 1.00 13.54 325 ALA A O 1
ATOM 2569 N N . ILE A 1 326 ? 9.785 -7.135 -34.898 1.00 9.27 326 ILE A N 1
ATOM 2570 C CA . ILE A 1 326 ? 10.156 -8.030 -33.830 1.00 10.35 326 ILE A CA 1
ATOM 2571 C C . ILE A 1 326 ? 9.052 -9.040 -33.586 1.00 11.70 326 ILE A C 1
ATOM 2572 O O . ILE A 1 326 ? 9.304 -10.238 -33.460 1.00 11.71 326 ILE A O 1
ATOM 2577 N N . GLU A 1 327 ? 7.815 -8.558 -33.537 1.00 9.82 327 GLU A N 1
ATOM 2578 C CA . GLU A 1 327 ? 6.685 -9.448 -33.329 1.00 10.70 327 GLU A CA 1
ATOM 2579 C C . GLU A 1 327 ? 6.636 -10.555 -34.380 1.00 11.13 327 GLU A C 1
ATOM 2580 O O . GLU A 1 327 ? 6.473 -11.722 -34.048 1.00 14.23 327 GLU A O 1
ATOM 2586 N N . GLN A 1 328 ? 6.779 -10.185 -35.652 1.00 10.88 328 GLN A N 1
ATOM 2587 C CA . GLN A 1 328 ? 6.739 -11.160 -36.737 1.00 14.50 328 GLN A CA 1
ATOM 2588 C C . GLN A 1 328 ? 7.809 -12.239 -36.582 1.00 19.15 328 GLN A C 1
ATOM 2589 O O . GLN A 1 328 ? 7.525 -13.436 -36.720 1.00 19.68 328 GLN A O 1
ATOM 2595 N N . GLU A 1 329 ? 8.997 -11.827 -36.161 1.00 13.81 329 GLU A N 1
ATOM 2596 C CA . GLU A 1 329 ? 10.090 -12.766 -35.957 1.00 17.50 329 GLU A CA 1
ATOM 2597 C C . GLU A 1 329 ? 9.798 -13.692 -34.787 1.00 18.81 329 GLU A C 1
ATOM 2598 O O . GLU A 1 329 ? 9.986 -14.911 -34.884 1.00 20.12 329 GLU A O 1
ATOM 2604 N N . VAL A 1 330 ? 9.272 -13.126 -33.705 1.00 16.84 330 VAL A N 1
ATOM 2605 C CA . VAL A 1 330 ? 8.914 -13.925 -32.536 1.00 17.83 330 VAL A CA 1
ATOM 2606 C C . VAL A 1 330 ? 7.867 -14.989 -32.896 1.00 22.70 330 VAL A C 1
ATOM 2607 O O . VAL A 1 330 ? 7.987 -16.151 -32.497 1.00 25.29 330 VAL A O 1
ATOM 2611 N N . LEU A 1 331 ? 6.872 -14.599 -33.685 1.00 14.62 331 LEU A N 1
ATOM 2612 C CA . LEU A 1 331 ? 5.787 -15.512 -34.049 1.00 20.25 331 LEU A CA 1
ATOM 2613 C C . LEU A 1 331 ? 6.192 -16.595 -35.056 1.00 27.53 331 LEU A C 1
ATOM 2614 O O . LEU A 1 331 ? 5.550 -17.647 -35.131 1.00 30.79 331 LEU A O 1
ATOM 2619 N N . SER A 1 332 ? 7.249 -16.342 -35.823 1.00 19.02 332 SER A N 1
ATOM 2620 C CA . SER A 1 332 ? 7.707 -17.289 -36.845 1.00 26.30 332 SER A CA 1
ATOM 2621 C C . SER A 1 332 ? 8.876 -18.153 -36.382 1.00 30.97 332 SER A C 1
ATOM 2622 O O . SER A 1 332 ? 9.258 -19.101 -37.064 1.00 35.37 332 SER A O 1
ATOM 2625 N N . HIS A 1 333 ? 9.459 -17.814 -35.239 1.00 24.56 333 HIS A N 1
ATOM 2626 C CA . HIS A 1 333 ? 10.607 -18.547 -34.719 1.00 27.43 333 HIS A CA 1
ATOM 2627 C C . HIS A 1 333 ? 10.065 -19.712 -33.896 1.00 33.04 333 HIS A C 1
ATOM 2628 O O . HIS A 1 333 ? 9.416 -19.491 -32.875 1.00 20.30 333 HIS A O 1
ATOM 2635 N N . PRO A 1 334 ? 10.404 -20.953 -34.284 1.00 48.31 334 PRO A N 1
ATOM 2636 C CA . PRO A 1 334 ? 9.873 -22.146 -33.612 1.00 43.81 334 PRO A CA 1
ATOM 2637 C C . PRO A 1 334 ? 10.118 -22.133 -32.107 1.00 32.04 334 PRO A C 1
ATOM 2638 O O . PRO A 1 334 ? 9.249 -22.528 -31.327 1.00 34.21 334 PRO A O 1
ATOM 2642 N N . TYR A 1 335 ? 11.299 -21.673 -31.719 1.00 27.05 335 TYR A N 1
ATOM 2643 C CA . TYR A 1 335 ? 11.691 -21.584 -30.321 1.00 23.76 335 TYR A CA 1
ATOM 2644 C C . TYR A 1 335 ? 10.612 -20.971 -29.440 1.00 32.59 335 TYR A C 1
ATOM 2645 O O . TYR A 1 335 ? 10.239 -21.535 -28.419 1.00 22.70 335 TYR A O 1
ATOM 2654 N N . PHE A 1 336 ? 10.133 -19.796 -29.829 1.00 23.50 336 PHE A N 1
ATOM 2655 C CA . PHE A 1 336 ? 9.136 -19.088 -29.030 1.00 20.99 336 PHE A CA 1
ATOM 2656 C C . PHE A 1 336 ? 7.804 -19.814 -29.013 1.00 22.55 336 PHE A C 1
ATOM 2657 O O . PHE A 1 336 ? 7.169 -19.927 -27.965 1.00 21.32 336 PHE A O 1
ATOM 2665 N N 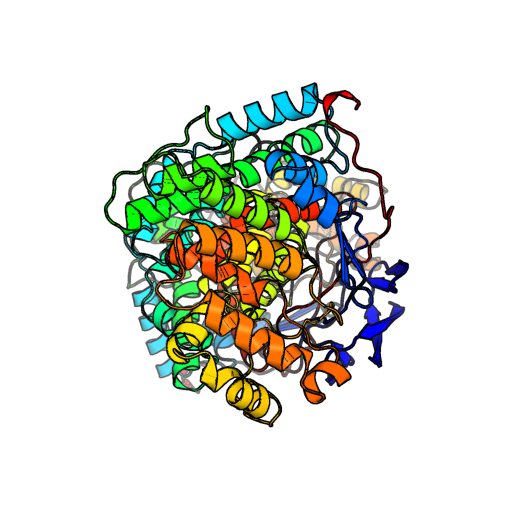. GLN A 1 337 ? 7.400 -20.307 -30.179 1.00 28.60 337 GLN A N 1
ATOM 2666 C CA . GLN A 1 337 ? 6.160 -21.061 -30.335 1.00 37.19 337 GLN A CA 1
ATOM 2667 C C . GLN A 1 337 ? 6.178 -22.272 -29.393 1.00 26.72 337 GLN A C 1
ATOM 2668 O O . GLN A 1 337 ? 5.244 -22.501 -28.629 1.00 29.63 337 GLN A O 1
ATOM 2674 N N . GLN A 1 338 ? 7.285 -23.009 -29.430 1.00 28.70 338 GLN A N 1
ATOM 2675 C CA . GLN A 1 338 ? 7.458 -24.224 -28.623 1.00 27.40 338 GLN A CA 1
ATOM 2676 C C . GLN A 1 338 ? 7.484 -23.977 -27.103 1.00 29.26 338 GLN A C 1
ATOM 2677 O O . GLN A 1 338 ? 7.065 -24.833 -26.324 1.00 28.60 338 GLN A O 1
ATOM 2683 N N . ARG A 1 339 ? 7.951 -22.803 -26.689 1.00 19.62 339 ARG A N 1
ATOM 2684 C CA . ARG A 1 339 ? 8.020 -22.439 -25.278 1.00 20.70 339 ARG A CA 1
ATOM 2685 C C . ARG A 1 339 ? 6.869 -21.517 -24.849 1.00 22.26 339 ARG A C 1
ATOM 2686 O O . ARG A 1 339 ? 6.856 -20.995 -23.730 1.00 20.74 339 ARG A O 1
ATOM 2694 N N . LYS A 1 340 ? 5.899 -21.362 -25.743 1.00 21.69 340 LYS A N 1
ATOM 2695 C CA . LYS A 1 340 ? 4.693 -20.573 -25.481 1.00 26.66 340 LYS A CA 1
ATOM 2696 C C . LYS A 1 340 ? 5.025 -19.145 -25.074 1.00 27.30 340 LYS A C 1
ATOM 2697 O O . LYS A 1 340 ? 4.403 -18.577 -24.171 1.00 19.59 340 LYS A O 1
ATOM 2703 N N . LEU A 1 341 ? 6.006 -18.565 -25.757 1.00 19.64 341 LEU A N 1
ATOM 2704 C CA . LEU A 1 341 ? 6.421 -17.196 -25.501 1.00 18.72 341 LEU A CA 1
ATOM 2705 C C . LEU A 1 341 ? 5.824 -16.301 -26.579 1.00 18.06 341 LEU A C 1
ATOM 2706 O O . LEU A 1 341 ? 6.201 -16.378 -27.744 1.00 15.45 341 LEU A O 1
ATOM 2711 N N . TYR A 1 342 ? 4.848 -15.489 -26.187 1.00 16.78 342 TYR A N 1
ATOM 2712 C CA . TYR A 1 342 ? 4.175 -14.592 -27.108 1.00 13.68 342 TYR A CA 1
ATOM 2713 C C . TYR A 1 342 ? 4.225 -13.155 -26.595 1.00 8.69 342 TYR A C 1
ATOM 2714 O O . TYR A 1 342 ? 4.392 -12.924 -25.398 1.00 10.72 342 TYR A O 1
ATOM 2723 N N . PRO A 1 343 ? 3.950 -12.198 -27.490 1.00 11.87 343 PRO A N 1
ATOM 2724 C CA . PRO A 1 343 ? 3.867 -10.842 -27.002 1.00 12.21 343 PRO A CA 1
ATOM 2725 C C . PRO A 1 343 ? 2.751 -10.687 -25.976 1.00 10.38 343 PRO A C 1
ATOM 2726 O O . PRO A 1 343 ? 1.699 -11.372 -26.050 1.00 11.40 343 PRO A O 1
ATOM 2730 N N . ASN A 1 344 ? 3.022 -9.860 -24.983 1.00 11.73 344 ASN A N 1
ATOM 2731 C CA . ASN A 1 344 ? 2.011 -9.484 -24.016 1.00 11.24 344 ASN A CA 1
ATOM 2732 C C . ASN A 1 344 ? 1.696 -7.993 -24.213 1.00 10.01 344 ASN A C 1
ATOM 2733 O O . ASN A 1 344 ? 2.296 -7.321 -25.054 1.00 9.93 344 ASN A O 1
ATOM 2738 N N . VAL A 1 345 ? 0.695 -7.485 -23.509 1.00 10.50 345 VAL A N 1
ATOM 2739 C CA . VAL A 1 345 ? 0.243 -6.124 -23.768 1.00 11.98 345 VAL A CA 1
ATOM 2740 C C . VAL A 1 345 ? 1.362 -5.081 -23.665 1.00 10.27 345 VAL A C 1
ATOM 2741 O O . VAL A 1 345 ? 1.360 -4.086 -24.406 1.00 12.30 345 VAL A O 1
ATOM 2745 N N . ASP A 1 346 ? 2.338 -5.319 -22.792 1.00 10.44 346 ASP A N 1
ATOM 2746 C CA . ASP A 1 346 ? 3.444 -4.375 -22.594 1.00 11.35 346 ASP A CA 1
ATOM 2747 C C . ASP A 1 346 ? 4.303 -4.204 -23.857 1.00 10.42 346 ASP A C 1
ATOM 2748 O O . ASP A 1 346 ? 5.028 -3.225 -24.004 1.00 12.71 346 ASP A O 1
ATOM 2753 N N . PHE A 1 347 ? 4.257 -5.199 -24.735 1.00 8.06 347 PHE A N 1
ATOM 2754 C CA . PHE A 1 347 ? 5.016 -5.156 -25.976 1.00 7.12 347 PHE A CA 1
ATOM 2755 C C . PHE A 1 347 ? 4.570 -3.990 -26.848 1.00 9.74 347 PHE A C 1
ATOM 2756 O O . PHE A 1 347 ? 5.380 -3.426 -27.606 1.00 9.74 347 PHE A O 1
ATOM 2764 N N . TRP A 1 348 ? 3.305 -3.600 -26.708 1.00 8.50 348 TRP A N 1
ATOM 2765 C CA . TRP A 1 348 ? 2.701 -2.605 -27.565 1.00 8.26 348 TRP A CA 1
ATOM 2766 C C . TRP A 1 348 ? 2.227 -1.332 -26.897 1.00 8.87 348 TRP A C 1
ATOM 2767 O O . TRP A 1 348 ? 2.229 -0.286 -27.521 1.00 10.52 348 TRP A O 1
ATOM 2778 N N . SER A 1 349 ? 1.771 -1.436 -25.643 1.00 9.12 349 SER A N 1
ATOM 2779 C CA . SER A 1 349 ? 1.014 -0.348 -25.022 1.00 10.60 349 SER A CA 1
ATOM 2780 C C . SER A 1 349 ? 1.679 0.992 -24.759 1.00 8.70 349 SER A C 1
ATOM 2781 O O . SER A 1 349 ? 0.979 1.987 -24.622 1.00 14.46 349 SER A O 1
ATOM 2784 N N . GLY A 1 350 ? 3.011 1.045 -24.747 1.00 7.49 350 GLY A N 1
ATOM 2785 C CA . GLY A 1 350 ? 3.708 2.307 -24.540 1.00 10.42 350 GLY A CA 1
ATOM 2786 C C . GLY A 1 350 ? 3.842 3.149 -25.789 1.00 8.22 350 GLY A C 1
ATOM 2787 O O . GLY A 1 350 ? 4.087 4.353 -25.714 1.00 8.90 350 GLY A O 1
ATOM 2788 N N . ILE A 1 351 ? 3.603 2.538 -26.944 1.00 9.12 351 ILE A N 1
ATOM 2789 C CA . ILE A 1 351 ? 3.806 3.227 -28.219 1.00 9.33 351 ILE A CA 1
ATOM 2790 C C . ILE A 1 351 ? 2.860 4.405 -28.423 1.00 7.41 351 ILE A C 1
ATOM 2791 O O . ILE A 1 351 ? 3.288 5.544 -28.640 1.00 8.29 351 ILE A O 1
ATOM 2796 N N . ALA A 1 352 ? 1.566 4.159 -28.273 1.00 10.27 352 ALA A N 1
ATOM 2797 C CA . ALA A 1 352 ? 0.592 5.217 -28.429 1.00 12.29 352 ALA A CA 1
ATOM 2798 C C . ALA A 1 352 ? 0.805 6.304 -27.385 1.00 8.40 352 ALA A C 1
ATOM 2799 O O . ALA A 1 352 ? 0.828 7.485 -27.728 1.00 11.25 352 ALA A O 1
ATOM 2801 N N . PHE A 1 353 ? 1.040 5.913 -26.123 1.00 10.90 353 PHE A N 1
ATOM 2802 C CA . PHE A 1 353 ? 1.244 6.905 -25.061 1.00 9.89 353 PHE A CA 1
ATOM 2803 C C . PHE A 1 353 ? 2.409 7.811 -25.423 1.00 7.40 353 PHE A C 1
ATOM 2804 O O . PHE A 1 353 ? 2.344 9.025 -25.278 1.00 10.14 353 PHE A O 1
ATOM 2812 N N . TYR A 1 354 ? 3.503 7.191 -25.853 1.00 7.75 354 TYR A N 1
ATOM 2813 C CA . TYR A 1 354 ? 4.696 7.937 -26.219 1.00 9.22 354 TYR A CA 1
ATOM 2814 C C . TYR A 1 354 ? 4.346 8.970 -27.295 1.00 7.55 354 TYR A C 1
ATOM 2815 O O . TYR A 1 354 ? 4.697 10.137 -27.188 1.00 8.89 354 TYR A O 1
ATOM 2824 N N . TYR A 1 355 ? 3.654 8.525 -28.336 1.00 8.42 355 TYR A N 1
ATOM 2825 C CA . TYR A 1 355 ? 3.305 9.408 -29.436 1.00 9.17 355 TYR A CA 1
ATOM 2826 C C . TYR A 1 355 ? 2.287 10.485 -29.045 1.00 12.93 355 TYR A C 1
ATOM 2827 O O . TYR A 1 355 ? 2.288 11.589 -29.623 1.00 14.31 355 TYR A O 1
ATOM 2836 N N . MET A 1 356 ? 1.437 10.166 -28.070 1.00 11.48 356 MET A N 1
ATOM 2837 C CA . MET A 1 356 ? 0.461 11.116 -27.540 1.00 12.05 356 MET A CA 1
ATOM 2838 C C . MET A 1 356 ? 1.099 12.204 -26.673 1.00 14.94 356 MET A C 1
ATOM 2839 O O . MET A 1 356 ? 0.431 13.161 -26.274 1.00 15.00 356 MET A O 1
ATOM 2844 N N . GLY A 1 357 ? 2.377 12.054 -26.354 1.00 9.40 357 GLY A N 1
ATOM 2845 C CA . GLY A 1 357 ? 3.087 13.045 -25.552 1.00 12.40 357 GLY A CA 1
ATOM 2846 C C . GLY A 1 357 ? 2.975 12.790 -24.064 1.00 12.52 357 GLY A C 1
ATOM 2847 O O . GLY A 1 357 ? 3.260 13.662 -23.251 1.00 13.31 357 GLY A O 1
ATOM 2848 N N . ILE A 1 358 ? 2.554 11.586 -23.698 1.00 10.11 358 ILE A N 1
ATOM 2849 C CA . ILE A 1 358 ? 2.458 11.235 -22.282 1.00 9.73 358 ILE A CA 1
ATOM 2850 C C . ILE A 1 358 ? 3.855 10.829 -21.842 1.00 8.39 358 ILE A C 1
ATOM 2851 O O . ILE A 1 358 ? 4.465 9.926 -22.438 1.00 9.59 358 ILE A O 1
ATOM 2856 N N . PRO A 1 359 ? 4.419 11.553 -20.860 1.00 9.63 359 PRO A N 1
ATOM 2857 C CA . PRO A 1 359 ? 5.763 11.189 -20.402 1.00 10.11 359 PRO A CA 1
ATOM 2858 C C . PRO A 1 359 ? 5.808 9.775 -19.813 1.00 9.76 359 PRO A C 1
ATOM 2859 O O . PRO A 1 359 ? 4.830 9.297 -19.242 1.00 9.14 359 PRO A O 1
ATOM 2863 N N . TYR A 1 360 ? 6.964 9.135 -19.894 1.00 9.35 360 TYR A N 1
ATOM 2864 C CA . TYR A 1 360 ? 7.109 7.771 -19.411 1.00 7.69 360 TYR A CA 1
ATOM 2865 C C . TYR A 1 360 ? 6.647 7.595 -17.970 1.00 8.48 360 TYR A C 1
ATOM 2866 O O . TYR A 1 360 ? 6.059 6.558 -17.621 1.00 7.84 360 TYR A O 1
ATOM 2875 N N . GLU A 1 361 ? 6.981 8.557 -17.122 1.00 9.59 361 GLU A N 1
ATOM 2876 C CA A GLU A 1 361 ? 6.664 8.464 -15.704 0.50 10.40 361 GLU A CA 1
ATOM 2877 C CA B GLU A 1 361 ? 6.659 8.439 -15.699 0.50 10.66 361 GLU A CA 1
ATOM 2878 C C . GLU A 1 361 ? 5.162 8.471 -15.421 1.00 5.35 361 GLU A C 1
ATOM 2879 O O . GLU A 1 361 ? 4.749 8.172 -14.303 1.00 8.88 361 GLU A O 1
ATOM 2890 N N . TYR A 1 362 ? 4.360 8.793 -16.438 1.00 6.21 362 TYR A N 1
ATOM 2891 C CA . TYR A 1 362 ? 2.889 8.765 -16.298 1.00 6.91 362 TYR A CA 1
ATOM 2892 C C . TYR A 1 362 ? 2.278 7.463 -16.811 1.00 7.26 362 TYR A C 1
ATOM 2893 O O . TYR A 1 362 ? 1.077 7.244 -16.679 1.00 7.20 362 TYR A O 1
ATOM 2902 N N . PHE A 1 363 ? 3.092 6.570 -17.369 1.00 6.57 363 PHE A N 1
ATOM 2903 C CA . PHE A 1 363 ? 2.577 5.292 -17.873 1.00 8.29 363 PHE A CA 1
ATOM 2904 C C . PHE A 1 363 ? 1.950 4.474 -16.749 1.00 7.02 363 PHE A C 1
ATOM 2905 O O . PHE A 1 363 ? 0.822 3.969 -16.884 1.00 7.62 363 PHE A O 1
ATOM 2913 N N . THR A 1 364 ? 2.682 4.307 -15.651 1.00 6.85 364 THR A N 1
ATOM 2914 C CA . THR A 1 364 ? 2.158 3.515 -14.529 1.00 8.43 364 THR A CA 1
ATOM 2915 C C . THR A 1 364 ? 0.972 4.205 -13.854 1.00 7.28 364 THR A C 1
ATOM 2916 O O . THR A 1 364 ? -0.011 3.543 -13.543 1.00 7.68 364 THR A O 1
ATOM 2920 N N . PRO A 1 365 ? 1.031 5.538 -13.674 1.00 7.07 365 PRO A N 1
ATOM 2921 C CA . PRO A 1 365 ? -0.166 6.224 -13.201 1.00 6.15 365 PRO A CA 1
ATOM 2922 C C . PRO A 1 365 ? -1.410 5.941 -14.058 1.00 6.58 365 PRO A C 1
ATOM 2923 O O . PRO A 1 365 ? -2.502 5.757 -13.524 1.00 7.09 365 PRO A O 1
ATOM 2927 N N . ILE A 1 366 ? -1.264 5.881 -15.378 1.00 6.83 366 ILE A N 1
ATOM 2928 C CA . ILE A 1 366 ? -2.414 5.548 -16.237 1.00 7.85 366 ILE A CA 1
ATOM 2929 C C . ILE A 1 366 ? -2.874 4.104 -16.003 1.00 3.37 366 ILE A C 1
ATOM 2930 O O . ILE A 1 366 ? -4.070 3.813 -16.014 1.00 6.22 366 ILE A O 1
ATOM 2935 N N . PHE A 1 367 ? -1.938 3.191 -15.767 1.00 6.29 367 PHE A N 1
ATOM 2936 C CA . PHE A 1 367 ? -2.321 1.832 -15.387 1.00 6.78 367 PHE A CA 1
ATOM 2937 C C . PHE A 1 367 ? -3.205 1.875 -14.106 1.00 5.17 367 PHE A C 1
ATOM 2938 O O . PHE A 1 367 ? -4.215 1.182 -14.016 1.00 6.26 367 PHE A O 1
ATOM 2946 N N . ALA A 1 368 ? -2.806 2.675 -13.120 1.00 6.13 368 ALA A N 1
ATOM 2947 C CA . ALA A 1 368 ? -3.595 2.872 -11.895 1.00 6.04 368 ALA A CA 1
ATOM 2948 C C . ALA A 1 368 ? -4.999 3.412 -12.219 1.00 5.56 368 ALA A C 1
ATOM 2949 O O . ALA A 1 368 ? -5.990 3.027 -11.589 1.00 6.26 368 ALA A O 1
ATOM 2951 N N . MET A 1 369 ? -5.083 4.347 -13.160 1.00 6.32 369 MET A N 1
ATOM 2952 C CA . MET A 1 369 ? -6.388 4.875 -13.594 1.00 7.90 369 MET A CA 1
ATOM 2953 C C . MET A 1 369 ? -7.282 3.763 -14.116 1.00 7.61 369 MET A C 1
ATOM 2954 O O . MET A 1 369 ? -8.497 3.813 -13.947 1.00 7.97 369 MET A O 1
ATOM 2959 N N . SER A 1 370 ? -6.691 2.776 -14.772 1.00 5.51 370 SER A N 1
ATOM 2960 C CA . SER A 1 370 ? -7.439 1.647 -15.253 1.00 6.27 370 SER A CA 1
ATOM 2961 C C . SER A 1 370 ? -7.808 0.673 -14.125 1.00 7.94 370 SER A C 1
ATOM 2962 O O . SER A 1 370 ? -8.984 0.347 -13.884 1.00 7.05 370 SER A O 1
ATOM 2965 N N . ARG A 1 371 ? -6.766 0.222 -13.435 1.00 6.06 371 ARG A N 1
ATOM 2966 C CA . ARG A 1 371 ? -6.878 -0.840 -12.454 1.00 5.93 371 ARG A CA 1
ATOM 2967 C C . ARG A 1 371 ? -7.600 -0.487 -11.167 1.00 5.86 371 ARG A C 1
ATOM 2968 O O . ARG A 1 371 ? -8.048 -1.374 -10.455 1.00 6.20 371 ARG A O 1
ATOM 2976 N N . VAL A 1 372 ? -7.769 0.801 -10.909 1.00 4.57 372 VAL A N 1
ATOM 2977 C CA . VAL A 1 372 ? -8.431 1.216 -9.680 1.00 6.07 372 VAL A CA 1
ATOM 2978 C C . VAL A 1 372 ? -9.807 0.561 -9.559 1.00 4.91 372 VAL A C 1
ATOM 2979 O O . VAL A 1 372 ? -10.222 0.167 -8.461 1.00 6.30 372 VAL A O 1
ATOM 2983 N N . VAL A 1 373 ? -10.500 0.360 -10.680 1.00 5.46 373 VAL A N 1
ATOM 2984 C CA . VAL A 1 373 ? -11.802 -0.280 -10.569 1.00 5.53 373 VAL A CA 1
ATOM 2985 C C . VAL A 1 373 ? -11.678 -1.735 -10.112 1.00 7.06 373 VAL A C 1
ATOM 2986 O O . VAL A 1 373 ? -12.471 -2.202 -9.309 1.00 7.89 373 VAL A O 1
ATOM 2990 N N . GLY A 1 374 ? -10.675 -2.447 -10.615 1.00 4.82 374 GLY A N 1
ATOM 2991 C CA . GLY A 1 374 ? -10.428 -3.806 -10.169 1.00 4.96 374 GLY A CA 1
ATOM 2992 C C . GLY A 1 374 ? -10.092 -3.810 -8.684 1.00 6.52 374 GLY A C 1
ATOM 2993 O O . GLY A 1 374 ? -10.617 -4.607 -7.923 1.00 9.18 374 GLY A O 1
ATOM 2994 N N . TRP A 1 375 ? -9.236 -2.889 -8.254 1.00 4.99 375 TRP A N 1
ATOM 2995 C CA . TRP A 1 375 ? -8.845 -2.845 -6.857 1.00 4.75 375 TRP A CA 1
ATOM 2996 C C . TRP A 1 375 ? -10.051 -2.680 -5.955 1.00 6.80 375 TRP A C 1
ATOM 2997 O O . TRP A 1 375 ? -10.219 -3.455 -5.010 1.00 8.46 375 TRP A O 1
ATOM 3008 N N . VAL A 1 376 ? -10.871 -1.669 -6.229 1.00 6.03 376 VAL A N 1
ATOM 3009 C CA . VAL A 1 376 ? -12.041 -1.415 -5.373 1.00 5.51 376 VAL A CA 1
ATOM 3010 C C . VAL A 1 376 ? -13.052 -2.576 -5.441 1.00 9.66 376 VAL A C 1
ATOM 3011 O O . VAL A 1 376 ? -13.606 -2.989 -4.408 1.00 8.09 376 VAL A O 1
ATOM 3015 N N . ALA A 1 377 ? -13.254 -3.147 -6.624 1.00 4.66 377 ALA A N 1
ATOM 3016 C CA . ALA A 1 377 ? -14.166 -4.294 -6.761 1.00 7.31 377 ALA A CA 1
ATOM 3017 C C . ALA A 1 377 ? -13.660 -5.455 -5.913 1.00 8.05 377 ALA A C 1
ATOM 3018 O O . ALA A 1 377 ? -14.431 -6.175 -5.275 1.00 8.80 377 ALA A O 1
ATOM 3020 N N . HIS A 1 378 ? -12.346 -5.676 -5.950 1.00 6.71 378 HIS A N 1
ATOM 3021 C CA . HIS A 1 378 ? -11.748 -6.774 -5.192 1.00 8.01 378 HIS A CA 1
ATOM 3022 C C . HIS A 1 378 ? -11.901 -6.568 -3.696 1.00 7.59 378 HIS A C 1
ATOM 3023 O O . HIS A 1 378 ? -12.226 -7.499 -2.989 1.00 8.73 378 HIS A O 1
ATOM 3030 N N . VAL A 1 379 ? -11.720 -5.332 -3.243 1.00 5.94 379 VAL A N 1
ATOM 3031 C CA . VAL A 1 379 ? -11.901 -5.007 -1.824 1.00 8.47 379 VAL A CA 1
ATOM 3032 C C . VAL A 1 379 ? -13.340 -5.279 -1.396 1.00 9.45 379 VAL A C 1
ATOM 3033 O O . VAL A 1 379 ? -13.588 -5.985 -0.413 1.00 8.48 379 VAL A O 1
ATOM 3037 N N . LEU A 1 380 ? -14.292 -4.747 -2.155 1.00 8.77 380 LEU A N 1
ATOM 3038 C CA . LEU A 1 380 ? -15.696 -4.941 -1.822 1.00 7.65 380 LEU A CA 1
ATOM 3039 C C . LEU A 1 380 ? -16.054 -6.416 -1.813 1.00 7.45 380 LEU A C 1
ATOM 3040 O O . LEU A 1 380 ? -16.812 -6.867 -0.950 1.00 10.30 380 LEU A O 1
ATOM 3045 N N . GLU A 1 381 ? -15.505 -7.173 -2.750 1.00 8.07 381 GLU A N 1
ATOM 3046 C CA . GLU A 1 381 ? -15.743 -8.599 -2.784 1.00 7.74 381 GLU A CA 1
ATOM 3047 C C . GLU A 1 381 ? -15.216 -9.277 -1.519 1.00 9.09 381 GLU A C 1
ATOM 3048 O O . GLU A 1 381 ? -15.906 -10.075 -0.898 1.00 9.84 381 GLU A O 1
ATOM 3054 N N . TYR A 1 382 ? -14.000 -8.923 -1.113 1.00 8.71 382 TYR A N 1
ATOM 3055 C CA . TYR A 1 382 ? -13.407 -9.508 0.082 1.00 9.82 382 TYR A CA 1
ATOM 3056 C C . TYR A 1 382 ? -14.246 -9.183 1.308 1.00 9.02 382 TYR A C 1
ATOM 3057 O O . TYR A 1 382 ? -14.403 -10.016 2.199 1.00 10.91 382 TYR A O 1
ATOM 3066 N N . TRP A 1 383 ? -14.726 -7.947 1.369 1.00 8.64 383 TRP A N 1
ATOM 3067 C CA . TRP A 1 383 ? -15.554 -7.501 2.482 1.00 9.25 383 TRP A CA 1
ATOM 3068 C C . TRP A 1 383 ? -16.884 -8.238 2.616 1.00 10.29 383 TRP A C 1
ATOM 3069 O O . TRP A 1 383 ? -17.591 -8.060 3.619 1.00 12.53 383 TRP A O 1
ATOM 3080 N N . GLU A 1 384 ? -17.272 -9.008 1.599 1.00 10.40 384 GLU A N 1
ATOM 3081 C CA . GLU A 1 384 ? -18.462 -9.857 1.737 1.00 11.99 384 GLU A CA 1
ATOM 3082 C C . GLU A 1 384 ? -18.197 -11.012 2.710 1.00 15.52 384 GLU A C 1
ATOM 3083 O O . GLU A 1 384 ? -19.124 -11.645 3.201 1.00 14.34 384 GLU A O 1
ATOM 3089 N N . ASN A 1 385 ? -16.928 -11.310 2.967 1.00 10.59 385 ASN A N 1
ATOM 3090 C CA . ASN A 1 385 ? -16.563 -12.338 3.942 1.00 12.75 385 ASN A CA 1
ATOM 3091 C C . ASN A 1 385 ? -15.154 -11.999 4.392 1.00 13.37 385 ASN A C 1
ATOM 3092 O O . ASN A 1 385 ? -14.197 -12.675 4.034 1.00 15.45 385 ASN A O 1
ATOM 3097 N N . ASN A 1 386 ? -15.046 -10.905 5.125 1.00 11.30 386 ASN A N 1
ATOM 3098 C CA . ASN A 1 386 ? -13.745 -10.402 5.494 1.00 8.94 386 ASN A CA 1
ATOM 3099 C C . ASN A 1 386 ? -13.069 -11.245 6.549 1.00 13.68 386 ASN A C 1
ATOM 3100 O O . ASN A 1 386 ? -13.718 -11.748 7.470 1.00 14.32 386 ASN A O 1
ATOM 3105 N N . ARG A 1 387 ? -11.757 -11.375 6.415 1.00 12.33 387 ARG A N 1
ATOM 3106 C CA . ARG A 1 387 ? -10.948 -11.967 7.467 1.00 11.23 387 ARG A CA 1
ATOM 3107 C C . ARG A 1 387 ? -9.622 -11.238 7.443 1.00 9.15 387 ARG A C 1
ATOM 3108 O O . ARG A 1 387 ? -8.966 -11.191 6.411 1.00 9.58 387 ARG A O 1
ATOM 3116 N N . ILE A 1 388 ? -9.191 -10.713 8.582 1.00 10.85 388 ILE A N 1
ATOM 3117 C CA . ILE A 1 388 ? -7.903 -10.040 8.633 1.00 8.84 388 ILE A CA 1
ATOM 3118 C C . ILE A 1 388 ? -6.785 -11.027 8.287 1.00 7.82 388 ILE A C 1
ATOM 3119 O O . ILE A 1 388 ? -6.797 -12.187 8.701 1.00 9.88 388 ILE A O 1
ATOM 3124 N N . PHE A 1 389 ? -5.831 -10.565 7.487 1.00 9.40 389 PHE A N 1
ATOM 3125 C CA . PHE A 1 389 ? -4.684 -11.406 7.142 1.00 8.50 389 PHE A CA 1
ATOM 3126 C C . PHE A 1 389 ? -3.787 -11.585 8.367 1.00 12.30 389 PHE A C 1
ATOM 3127 O O . PHE A 1 389 ? -3.471 -10.618 9.064 1.00 15.49 389 PHE A O 1
ATOM 3135 N N . ARG A 1 390 ? -3.446 -12.843 8.640 1.00 12.47 390 ARG A N 1
ATOM 3136 C CA A ARG A 1 390 ? -2.664 -13.224 9.812 0.50 12.25 390 ARG A CA 1
ATOM 3137 C CA B ARG A 1 390 ? -2.621 -13.176 9.803 0.50 15.60 390 ARG A CA 1
ATOM 3138 C C . ARG A 1 390 ? -1.530 -14.199 9.466 1.00 11.99 390 ARG A C 1
ATOM 3139 O O . ARG A 1 390 ? -1.477 -15.295 10.024 1.00 11.24 390 ARG A O 1
ATOM 3154 N N . PRO A 1 391 ? -0.650 -13.838 8.528 1.00 10.21 391 PRO A N 1
ATOM 3155 C CA . PRO A 1 391 ? 0.444 -14.745 8.202 1.00 8.78 391 PRO A CA 1
ATOM 3156 C C . PRO A 1 391 ? 1.454 -14.703 9.330 1.00 11.94 391 PRO A C 1
ATOM 3157 O O . PRO A 1 391 ? 1.272 -13.958 10.302 1.00 12.40 391 PRO A O 1
ATOM 3161 N N . ARG A 1 392 ? 2.514 -15.483 9.209 1.00 12.18 392 ARG A N 1
ATOM 3162 C CA . ARG A 1 392 ? 3.520 -15.474 10.247 1.00 14.18 392 ARG A CA 1
ATOM 3163 C C . ARG A 1 392 ? 4.881 -15.715 9.658 1.00 10.76 392 ARG A C 1
ATOM 3164 O O . ARG A 1 392 ? 5.025 -15.994 8.468 1.00 12.40 392 ARG A O 1
ATOM 3172 N N . ALA A 1 393 ? 5.896 -15.520 10.488 1.00 10.40 393 ALA A N 1
ATOM 3173 C CA . ALA A 1 393 ? 7.262 -15.766 10.080 1.00 9.26 393 ALA A CA 1
ATOM 3174 C C . ALA A 1 393 ? 7.803 -16.739 11.101 1.00 9.63 393 ALA A C 1
ATOM 3175 O O . ALA A 1 393 ? 7.299 -16.830 12.218 1.00 13.36 393 ALA A O 1
ATOM 3177 N N . CYS A 1 394 ? 8.821 -17.478 10.703 1.00 11.15 394 CYS A N 1
ATOM 3178 C CA . CYS A 1 394 ? 9.437 -18.469 11.574 1.00 13.20 394 CYS A CA 1
ATOM 3179 C C . CYS A 1 394 ? 10.791 -17.974 12.038 1.00 12.42 394 CYS A C 1
ATOM 3180 O O . CYS A 1 394 ? 11.659 -17.698 11.231 1.00 12.06 394 CYS A O 1
ATOM 3183 N N . TYR A 1 395 ? 10.960 -17.837 13.345 1.00 12.20 395 TYR A N 1
ATOM 3184 C CA . TYR A 1 395 ? 12.223 -17.359 13.871 1.00 11.34 395 TYR A CA 1
ATOM 3185 C C . TYR A 1 395 ? 13.327 -18.398 13.811 1.00 10.63 395 TYR A C 1
ATOM 3186 O O . TYR A 1 395 ? 13.144 -19.569 14.203 1.00 13.45 395 TYR A O 1
ATOM 3195 N N . ILE A 1 396 ? 14.455 -17.948 13.284 1.00 11.79 396 ILE A N 1
ATOM 3196 C CA . ILE A 1 396 ? 15.685 -18.723 13.244 1.00 13.37 396 ILE A CA 1
ATOM 3197 C C . ILE A 1 396 ? 16.794 -17.813 13.755 1.00 14.52 396 ILE A C 1
ATOM 3198 O O . ILE A 1 396 ? 17.108 -16.776 13.170 1.00 15.30 396 ILE A O 1
ATOM 3203 N N . GLY A 1 397 ? 17.321 -18.143 14.922 1.00 14.05 397 GLY A N 1
ATOM 3204 C CA . GLY A 1 397 ? 18.342 -17.312 15.511 1.00 13.70 397 GLY A CA 1
ATOM 3205 C C . GLY A 1 397 ? 18.547 -17.632 16.969 1.00 13.35 397 GLY A C 1
ATOM 3206 O O . GLY A 1 397 ? 17.925 -18.551 17.510 1.00 12.49 397 GLY A O 1
ATOM 3207 N N . PRO A 1 398 ? 19.392 -16.837 17.631 1.00 14.30 398 PRO A N 1
ATOM 3208 C CA . PRO A 1 398 ? 19.707 -17.110 19.026 1.00 14.98 398 PRO A CA 1
ATOM 3209 C C . PRO A 1 398 ? 18.629 -16.694 20.013 1.00 14.64 398 PRO A C 1
ATOM 3210 O O . PRO A 1 398 ? 17.699 -15.942 19.682 1.00 11.86 398 PRO A O 1
ATOM 3214 N N . HIS A 1 399 ? 18.774 -17.179 21.235 1.00 16.65 399 HIS A N 1
ATOM 3215 C CA . HI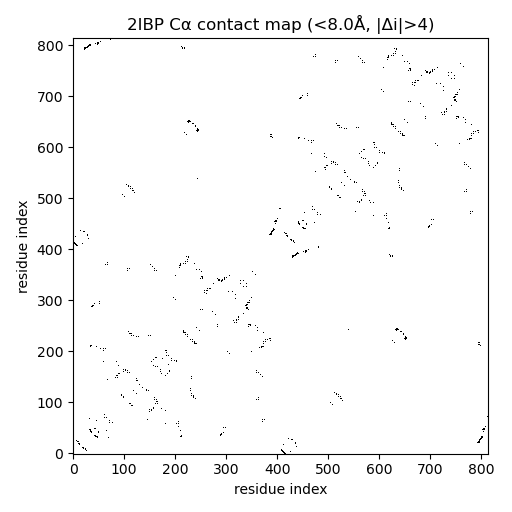S A 1 399 ? 17.882 -16.809 22.320 1.00 12.70 399 HIS A CA 1
ATOM 3216 C C . HIS A 1 399 ? 18.730 -16.569 23.551 1.00 14.40 399 HIS A C 1
ATOM 3217 O O . HIS A 1 399 ? 19.778 -17.185 23.709 1.00 17.00 399 HIS A O 1
ATOM 3224 N N . ASP A 1 400 ? 18.294 -15.639 24.387 1.00 12.10 400 ASP A N 1
ATOM 3225 C CA . ASP A 1 400 ? 18.939 -15.384 25.669 1.00 17.38 400 ASP A CA 1
ATOM 3226 C C . ASP A 1 400 ? 20.360 -14.854 25.575 1.00 18.55 400 ASP A C 1
ATOM 3227 O O . ASP A 1 400 ? 21.245 -15.231 26.362 1.00 16.85 400 ASP A O 1
ATOM 3232 N N . LEU A 1 401 ? 20.578 -13.951 24.627 1.00 14.25 401 LEU A N 1
ATOM 3233 C CA . LEU A 1 401 ? 21.863 -13.291 24.521 1.00 12.81 401 LEU A CA 1
ATOM 3234 C C . LEU A 1 401 ? 21.976 -12.382 25.735 1.00 14.71 401 LEU A C 1
ATOM 3235 O O . LEU A 1 401 ? 20.979 -11.852 26.213 1.00 16.49 401 LEU A O 1
ATOM 3240 N N . GLN A 1 402 ? 23.198 -12.226 26.233 1.00 17.15 402 GLN A N 1
ATOM 3241 C CA . GLN A 1 402 ? 23.451 -11.412 27.403 1.00 21.40 402 GLN A CA 1
ATOM 3242 C C . GLN A 1 402 ? 23.718 -9.967 27.029 1.00 14.56 402 GLN A C 1
ATOM 3243 O O . GLN A 1 402 ? 24.662 -9.681 26.301 1.00 17.18 402 GLN A O 1
ATOM 3249 N N . TYR A 1 403 ? 22.913 -9.055 27.571 1.00 14.92 403 TYR A N 1
ATOM 3250 C CA . TYR A 1 403 ? 23.113 -7.633 27.363 1.00 15.94 403 TYR A CA 1
ATOM 3251 C C . TYR A 1 403 ? 24.449 -7.227 27.980 1.00 18.81 403 TYR A C 1
ATOM 3252 O O . TYR A 1 403 ? 24.726 -7.532 29.140 1.00 19.64 403 TYR A O 1
ATOM 3261 N N . ILE A 1 404 ? 25.274 -6.569 27.183 1.00 17.80 404 ILE A N 1
ATOM 3262 C CA . ILE A 1 404 ? 26.572 -6.095 27.616 1.00 17.03 404 ILE A CA 1
ATOM 3263 C C . ILE A 1 404 ? 26.503 -4.581 27.683 1.00 18.48 404 ILE A C 1
ATOM 3264 O O . ILE A 1 404 ? 26.001 -3.939 26.765 1.00 17.08 404 ILE A O 1
ATOM 3269 N N . PRO A 1 405 ? 26.960 -3.998 28.794 1.00 14.27 405 PRO A N 1
ATOM 3270 C CA . PRO A 1 405 ? 26.943 -2.551 28.907 1.00 12.62 405 PRO A CA 1
ATOM 3271 C C . PRO A 1 405 ? 27.659 -1.885 27.743 1.00 16.61 405 PRO A C 1
ATOM 3272 O O . PRO A 1 405 ? 28.666 -2.401 27.259 1.00 18.50 405 PRO A O 1
ATOM 3276 N N . LEU A 1 406 ? 27.149 -0.728 27.334 1.00 19.43 406 LEU A N 1
ATOM 3277 C CA . LEU A 1 406 ? 27.670 0.008 26.193 1.00 19.51 406 LEU A CA 1
ATOM 3278 C C . LEU A 1 406 ? 29.195 0.110 26.134 1.00 27.62 406 LEU A C 1
ATOM 3279 O O . LEU A 1 406 ? 29.807 -0.244 25.123 1.00 25.96 406 LEU A O 1
ATOM 3284 N N . GLU A 1 407 ? 29.798 0.575 27.226 1.00 36.22 407 GLU A N 1
ATOM 3285 C CA . GLU A 1 407 ? 31.247 0.801 27.269 1.00 41.92 407 GLU A CA 1
ATOM 3286 C C . GLU A 1 407 ? 32.102 -0.449 27.077 1.00 34.93 407 GLU A C 1
ATOM 3287 O O . GLU A 1 407 ? 33.291 -0.341 26.783 1.00 37.56 407 GLU A O 1
ATOM 3293 N N . GLN A 1 408 ? 31.506 -1.629 27.204 1.00 29.78 408 GLN A N 1
ATOM 3294 C CA . GLN A 1 408 ? 32.260 -2.877 27.086 1.00 30.87 408 GLN A CA 1
ATOM 3295 C C . GLN A 1 408 ? 32.112 -3.586 25.736 1.00 26.46 408 GLN A C 1
ATOM 3296 O O . GLN A 1 408 ? 32.641 -4.678 25.542 1.00 26.84 408 GLN A O 1
ATOM 3302 N N . ARG A 1 409 ? 31.387 -2.972 24.805 1.00 27.78 409 ARG A N 1
ATOM 3303 C CA . ARG A 1 409 ? 31.182 -3.571 23.490 1.00 22.22 409 ARG A CA 1
ATOM 3304 C C . ARG A 1 409 ? 32.272 -3.191 22.490 1.00 30.25 409 ARG A C 1
ATOM 3305 O O . ARG A 1 409 ? 32.486 -3.906 21.506 1.00 30.35 409 ARG A O 1
ATOM 3314 N N . GLU B 1 3 ? 4.227 -27.989 -10.442 1.00 39.02 3 GLU B N 1
ATOM 3315 C CA . GLU B 1 3 ? 3.218 -27.801 -9.362 1.00 46.47 3 GLU B CA 1
ATOM 3316 C C . GLU B 1 3 ? 3.348 -28.899 -8.313 1.00 43.98 3 GLU B C 1
ATOM 3317 O O . GLU B 1 3 ? 3.469 -30.072 -8.649 1.00 43.47 3 GLU B O 1
ATOM 3323 N N . GLN B 1 4 ? 3.295 -28.509 -7.042 1.00 41.01 4 GLN B N 1
ATOM 3324 C CA . GLN B 1 4 ? 3.390 -29.460 -5.939 1.00 39.06 4 GLN B CA 1
ATOM 3325 C C . GLN B 1 4 ? 2.417 -29.105 -4.822 1.00 38.55 4 GLN B C 1
ATOM 3326 O O . GLN B 1 4 ? 1.891 -27.992 -4.771 1.00 29.17 4 GLN B O 1
ATOM 3332 N N . THR B 1 5 ? 2.126 -30.085 -3.973 1.00 26.86 5 THR B N 1
ATOM 3333 C CA . THR B 1 5 ? 1.208 -29.887 -2.858 1.00 31.11 5 THR B CA 1
ATOM 3334 C C . THR B 1 5 ? 2.024 -29.757 -1.583 1.00 32.06 5 THR B C 1
ATOM 3335 O O . THR B 1 5 ? 3.017 -30.459 -1.394 1.00 30.74 5 THR B O 1
ATOM 3339 N N . VAL B 1 6 ? 1.606 -28.834 -0.729 1.00 21.43 6 VAL B N 1
ATOM 3340 C CA . VAL B 1 6 ? 2.300 -28.536 0.511 1.00 22.48 6 VAL B CA 1
ATOM 3341 C C . VAL B 1 6 ? 1.324 -28.685 1.669 1.00 28.06 6 VAL B C 1
ATOM 3342 O O . VAL B 1 6 ? 0.154 -28.315 1.551 1.00 23.20 6 VAL B O 1
ATOM 3346 N N . GLN B 1 7 ? 1.786 -29.288 2.761 1.00 23.02 7 GLN B N 1
ATOM 3347 C CA . GLN B 1 7 ? 0.970 -29.437 3.956 1.00 31.01 7 GLN B CA 1
ATOM 3348 C C . GLN B 1 7 ? 1.205 -28.237 4.868 1.00 28.92 7 GLN B C 1
ATOM 3349 O O . GLN B 1 7 ? 2.289 -28.063 5.435 1.00 23.84 7 GLN B O 1
ATOM 3355 N N . VAL B 1 8 ? 0.169 -27.424 5.028 1.00 24.52 8 VAL B N 1
ATOM 3356 C CA . VAL B 1 8 ? 0.262 -26.217 5.837 1.00 20.04 8 VAL B CA 1
ATOM 3357 C C . VAL B 1 8 ? -0.622 -26.322 7.067 1.00 22.70 8 VAL B C 1
ATOM 3358 O O . VAL B 1 8 ? -1.820 -26.582 6.959 1.00 28.39 8 VAL B O 1
ATOM 3362 N N . LYS B 1 9 ? -0.019 -26.161 8.239 1.00 22.31 9 LYS B N 1
ATOM 3363 C CA . LYS B 1 9 ? -0.772 -26.210 9.480 1.00 26.50 9 LYS B CA 1
ATOM 3364 C C . LYS B 1 9 ? -1.328 -24.830 9.770 1.00 26.46 9 LYS B C 1
ATOM 3365 O O . LYS B 1 9 ? -0.648 -23.819 9.578 1.00 30.42 9 LYS B O 1
ATOM 3371 N N . THR B 1 10 ? -2.601 -24.795 10.139 1.00 22.64 10 THR B N 1
ATOM 3372 C CA . THR B 1 10 ? -3.265 -23.554 10.471 1.00 19.44 10 THR B CA 1
ATOM 3373 C C . THR B 1 10 ? -4.278 -23.763 11.587 1.00 16.71 10 THR B C 1
ATOM 3374 O O . THR B 1 10 ? -4.927 -24.808 11.662 1.00 24.09 10 THR B O 1
ATOM 3378 N N . THR B 1 11 ? -4.443 -22.736 12.411 1.00 22.39 11 THR B N 1
ATOM 3379 C CA . THR B 1 11 ? -5.440 -22.755 13.466 1.00 29.26 11 THR B CA 1
ATOM 3380 C C . THR B 1 11 ? -6.644 -21.948 12.993 1.00 30.66 11 THR B C 1
ATOM 3381 O O . THR B 1 11 ? -7.621 -21.790 13.722 1.00 29.64 11 THR B O 1
ATOM 3385 N N . GLY B 1 12 ? -6.572 -21.462 11.755 1.00 22.39 12 GLY B N 1
ATOM 3386 C CA . GLY B 1 12 ? -7.619 -20.618 11.193 1.00 21.82 12 GLY B CA 1
ATOM 3387 C C . GLY B 1 12 ? -8.756 -21.389 10.563 1.00 26.31 12 GLY B C 1
ATOM 3388 O O . GLY B 1 12 ? -8.828 -22.616 10.657 1.00 29.22 12 GLY B O 1
ATOM 3389 N N . LYS B 1 13 ? -9.643 -20.651 9.908 1.00 21.36 13 LYS B N 1
ATOM 3390 C CA . LYS B 1 13 ? -10.804 -21.238 9.266 1.00 24.84 13 LYS B CA 1
ATOM 3391 C C . LYS B 1 13 ? -10.511 -21.463 7.793 1.00 20.13 13 LYS B C 1
ATOM 3392 O O . LYS B 1 13 ? -9.814 -20.665 7.149 1.00 19.45 13 LYS B O 1
ATOM 3398 N N . ILE B 1 14 ? -10.997 -22.590 7.289 1.00 18.37 14 ILE B N 1
ATOM 3399 C CA . ILE B 1 14 ? -10.794 -22.971 5.901 1.00 21.23 14 ILE B CA 1
ATOM 3400 C C . ILE B 1 14 ? -12.103 -22.814 5.129 1.00 27.36 14 ILE B C 1
ATOM 3401 O O . ILE B 1 14 ? -13.172 -23.205 5.605 1.00 19.44 14 ILE B O 1
ATOM 3406 N N . LEU B 1 15 ? -12.014 -22.202 3.954 1.00 15.98 15 LEU B N 1
ATOM 3407 C CA . LEU B 1 15 ? -13.176 -22.024 3.079 1.00 16.54 15 LEU B CA 1
ATOM 3408 C C . LEU B 1 15 ? -13.073 -23.011 1.931 1.00 20.11 15 LEU B C 1
ATOM 3409 O O . LEU B 1 15 ? -11.999 -23.231 1.378 1.00 17.07 15 LEU B O 1
ATOM 3414 N N . GLN B 1 16 ? -14.208 -23.578 1.546 1.00 17.11 16 GLN B N 1
ATOM 3415 C CA . GLN B 1 16 ? -14.226 -24.539 0.465 1.00 19.39 16 GLN B CA 1
ATOM 3416 C C . GLN B 1 16 ? -14.260 -23.817 -0.870 1.00 15.87 16 GLN B C 1
ATOM 3417 O O . GLN B 1 16 ? -14.943 -22.803 -1.035 1.00 16.35 16 GLN B O 1
ATOM 3423 N N . SER B 1 17 ? -13.492 -24.319 -1.821 1.00 17.77 17 SER B N 1
ATOM 3424 C CA . SER B 1 17 ? -13.575 -23.772 -3.161 1.00 17.23 17 SER B CA 1
ATOM 3425 C C . SER B 1 17 ? -13.288 -24.879 -4.150 1.00 15.29 17 SER B C 1
ATOM 3426 O O . SER B 1 17 ? -12.639 -25.866 -3.815 1.00 17.62 17 SER B O 1
ATOM 3429 N N . PRO B 1 18 ? -13.750 -24.704 -5.399 1.00 15.69 18 PRO B N 1
ATOM 3430 C CA . PRO B 1 18 ? -13.463 -25.673 -6.445 1.00 16.05 18 PRO B CA 1
ATOM 3431 C C . PRO B 1 18 ? -11.972 -25.810 -6.723 1.00 20.48 18 PRO B C 1
ATOM 3432 O O . PRO B 1 18 ? -11.538 -26.813 -7.268 1.00 22.23 18 PRO B O 1
ATOM 3436 N N . CYS B 1 19 ? -11.198 -24.803 -6.331 1.00 14.96 19 CYS B N 1
ATOM 3437 C CA . CYS B 1 19 ? -9.765 -24.779 -6.563 1.00 19.40 19 CYS B CA 1
ATOM 3438 C C . CYS B 1 19 ? -8.990 -25.412 -5.393 1.00 18.08 19 CYS B C 1
ATOM 3439 O O . CYS B 1 19 ? -7.770 -25.551 -5.454 1.00 23.75 19 CYS B O 1
ATOM 3442 N N . GLY B 1 20 ? -9.717 -25.823 -4.362 1.00 17.82 20 GLY B N 1
ATOM 3443 C CA . GLY B 1 20 ? -9.116 -26.397 -3.158 1.00 23.78 20 GLY B CA 1
ATOM 3444 C C . GLY B 1 20 ? -9.421 -25.532 -1.949 1.00 21.61 20 GLY B C 1
ATOM 3445 O O . GLY B 1 20 ? -9.957 -24.430 -2.078 1.00 14.36 20 GLY B O 1
ATOM 3446 N N . PRO B 1 21 ? -9.073 -26.021 -0.758 1.00 21.43 21 PRO B N 1
ATOM 3447 C CA . PRO B 1 21 ? -9.321 -25.265 0.464 1.00 13.08 21 PRO B CA 1
ATOM 3448 C C . PRO B 1 21 ? -8.559 -23.940 0.483 1.00 12.01 21 PRO B C 1
ATOM 3449 O O . PRO B 1 21 ? -7.416 -23.854 0.022 1.00 15.95 21 PRO B O 1
ATOM 3453 N N . ILE B 1 22 ? -9.209 -22.929 1.034 1.00 11.40 22 ILE B N 1
ATOM 3454 C CA . ILE B 1 22 ? -8.635 -21.617 1.178 1.00 10.21 22 ILE B CA 1
ATOM 3455 C C . ILE B 1 22 ? -8.487 -21.309 2.666 1.00 12.61 22 ILE B C 1
ATOM 3456 O O . ILE B 1 22 ? -9.452 -21.399 3.430 1.00 12.39 22 ILE B O 1
ATOM 3461 N N . ILE B 1 23 ? -7.267 -20.999 3.096 1.00 10.20 23 ILE B N 1
ATOM 3462 C CA . ILE B 1 23 ? -7.032 -20.633 4.484 1.00 8.90 23 ILE B CA 1
ATOM 3463 C C . ILE B 1 23 ? -7.417 -19.161 4.640 1.00 8.01 23 ILE B C 1
ATOM 3464 O O . ILE B 1 23 ? -6.735 -18.265 4.126 1.00 10.86 23 ILE B O 1
ATOM 3469 N N . HIS B 1 24 ? -8.524 -18.913 5.319 1.00 11.21 24 HIS B N 1
ATOM 3470 C CA . HIS B 1 24 ? -9.087 -17.571 5.389 1.00 12.32 24 HIS B CA 1
ATOM 3471 C C . HIS B 1 24 ? -8.134 -16.612 6.104 1.00 12.13 24 HIS B C 1
ATOM 3472 O O . HIS B 1 24 ? -7.676 -16.896 7.217 1.00 11.62 24 HIS B O 1
ATOM 3479 N N . GLY B 1 25 ? -7.754 -15.545 5.401 1.00 11.75 25 GLY B N 1
ATOM 3480 C CA . GLY B 1 25 ? -6.808 -14.551 5.915 1.00 10.56 25 GLY B CA 1
ATOM 3481 C C . GLY B 1 25 ? -5.395 -15.108 5.989 1.00 10.41 25 GLY B C 1
ATOM 3482 O O . GLY B 1 25 ? -4.512 -14.515 6.613 1.00 10.57 25 GLY B O 1
ATOM 3483 N N . LEU B 1 26 ? -5.166 -16.231 5.311 1.00 10.74 26 LEU B N 1
ATOM 3484 C CA . LEU B 1 26 ? -3.860 -16.900 5.327 1.00 10.96 26 LEU B CA 1
ATOM 3485 C C . LEU B 1 26 ? -3.355 -17.057 6.758 1.00 10.65 26 LEU B C 1
ATOM 3486 O O . LEU B 1 26 ? -2.151 -16.985 7.017 1.00 12.76 26 LEU B O 1
ATOM 3491 N N . GLU B 1 27 ? -4.270 -17.345 7.668 1.00 10.10 27 GLU B N 1
ATOM 3492 C CA . GLU B 1 27 ? -3.923 -17.461 9.068 1.00 12.90 27 GLU B CA 1
ATOM 3493 C C . GLU B 1 27 ? -2.884 -18.542 9.306 1.00 9.35 27 GLU B C 1
ATOM 3494 O O . GLU B 1 27 ? -3.068 -19.692 8.931 1.00 12.43 27 GLU B O 1
ATOM 3500 N N . ASP B 1 28 ? -1.771 -18.118 9.898 1.00 13.28 28 ASP B N 1
ATOM 3501 C CA . ASP B 1 28 ? -0.659 -19.006 10.254 1.00 10.52 28 ASP B CA 1
ATOM 3502 C C . ASP B 1 28 ? 0.210 -19.436 9.068 1.00 10.48 28 ASP B C 1
ATOM 3503 O O . ASP B 1 28 ? 1.192 -20.165 9.243 1.00 13.21 28 ASP B O 1
ATOM 3508 N N . VAL B 1 29 ? -0.102 -18.974 7.860 1.00 7.59 29 VAL B N 1
ATOM 3509 C CA . VAL B 1 29 ? 0.718 -19.327 6.712 1.00 8.59 29 VAL B CA 1
ATOM 35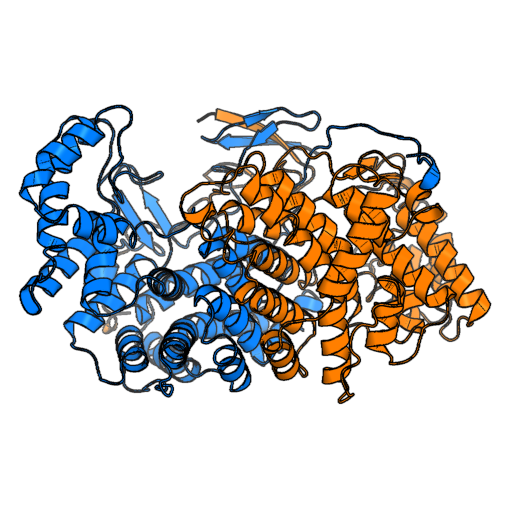10 C C . VAL B 1 29 ? 2.031 -18.568 6.808 1.00 10.04 29 VAL B C 1
ATOM 3511 O O . VAL B 1 29 ? 2.054 -17.365 7.049 1.00 10.76 29 VAL B O 1
ATOM 3515 N N . LEU B 1 30 ? 3.124 -19.292 6.605 1.00 11.45 30 LEU B N 1
ATOM 3516 C CA . LEU B 1 30 ? 4.459 -18.729 6.708 1.00 11.03 30 LEU B CA 1
ATOM 3517 C C . LEU B 1 30 ? 4.833 -17.974 5.446 1.00 13.58 30 LEU B C 1
ATOM 3518 O O . LEU B 1 30 ? 4.617 -18.464 4.346 1.00 16.13 30 LEU B O 1
ATOM 3523 N N . ILE B 1 31 ? 5.470 -16.820 5.604 1.00 13.29 31 ILE B N 1
ATOM 3524 C CA . ILE B 1 31 ? 5.907 -16.042 4.452 1.00 11.23 31 ILE B CA 1
ATOM 3525 C C . ILE B 1 31 ? 7.433 -15.952 4.373 1.00 10.80 31 ILE B C 1
ATOM 3526 O O . ILE B 1 31 ? 8.005 -15.623 3.331 1.00 13.32 31 ILE B O 1
ATOM 3531 N N . LYS B 1 32 ? 8.087 -16.260 5.492 1.00 9.18 32 LYS B N 1
ATOM 3532 C CA . LYS B 1 32 ? 9.538 -16.241 5.544 1.00 9.39 32 LYS B CA 1
ATOM 3533 C C . LYS B 1 32 ? 10.011 -16.725 6.902 1.00 7.11 32 LYS B C 1
ATOM 3534 O O . LYS B 1 32 ? 9.233 -16.887 7.837 1.00 8.97 32 LYS B O 1
ATOM 3540 N N . SER B 1 33 ? 11.315 -16.946 6.982 1.00 8.88 33 SER B N 1
ATOM 3541 C CA . SER B 1 33 ? 11.953 -17.143 8.255 1.00 9.98 33 SER B CA 1
ATOM 3542 C C . SER B 1 33 ? 12.508 -15.751 8.616 1.00 9.34 33 SER B C 1
ATOM 3543 O O . SER B 1 33 ? 12.747 -14.896 7.752 1.00 12.51 33 SER B O 1
ATOM 3546 N N . THR B 1 34 ? 12.646 -15.495 9.910 1.00 9.48 34 THR B N 1
ATOM 3547 C CA . THR B 1 34 ? 13.088 -14.197 10.366 1.00 8.94 34 THR B CA 1
ATOM 3548 C C . THR B 1 34 ? 14.021 -14.362 11.541 1.00 9.46 34 THR B C 1
ATOM 3549 O O . THR B 1 34 ? 14.011 -15.407 12.207 1.00 11.00 34 THR B O 1
ATOM 3553 N N . SER B 1 35 ? 14.889 -13.374 11.716 1.00 8.34 35 SER B N 1
ATOM 3554 C CA . SER B 1 35 ? 15.769 -13.330 12.872 1.00 11.14 35 SER B CA 1
ATOM 3555 C C . SER B 1 35 ? 15.491 -12.055 13.666 1.00 12.22 35 SER B C 1
ATOM 3556 O O . SER B 1 35 ? 16.224 -11.722 14.586 1.00 10.09 35 SER B O 1
ATOM 3559 N N . ILE B 1 36 ? 14.366 -11.399 13.399 1.00 9.14 36 ILE B N 1
ATOM 3560 C CA . ILE B 1 36 ? 14.077 -10.130 14.043 1.00 7.05 36 ILE B CA 1
ATOM 3561 C C . ILE B 1 36 ? 13.589 -10.266 15.485 1.00 6.67 36 ILE B C 1
ATOM 3562 O O . ILE B 1 36 ? 14.132 -9.640 16.400 1.00 11.88 36 ILE B O 1
ATOM 3567 N N . SER B 1 37 ? 12.533 -11.039 15.667 1.00 8.84 37 SER B N 1
ATOM 3568 C CA . SER B 1 37 ? 11.968 -11.241 16.993 1.00 8.23 37 SER B CA 1
ATOM 3569 C C . SER B 1 37 ? 11.364 -12.616 17.083 1.00 8.34 37 SER B C 1
ATOM 3570 O O . SER B 1 37 ? 11.055 -13.238 16.063 1.00 9.67 37 SER B O 1
ATOM 3573 N N . ASP B 1 38 ? 11.233 -13.104 18.315 1.00 8.45 38 ASP B N 1
ATOM 3574 C CA . ASP B 1 38 ? 10.618 -14.389 18.565 1.00 9.86 38 ASP B CA 1
ATOM 3575 C C . ASP B 1 38 ? 9.757 -14.281 19.801 1.00 10.92 38 ASP B C 1
ATOM 3576 O O . ASP B 1 38 ? 10.051 -13.490 20.688 1.00 9.62 38 ASP B O 1
ATOM 3581 N N . ILE B 1 39 ? 8.705 -15.082 19.833 1.00 10.81 39 ILE B N 1
ATOM 3582 C CA . ILE B 1 39 ? 7.822 -15.165 20.973 1.00 11.28 39 ILE B CA 1
ATOM 3583 C C . ILE B 1 39 ? 7.656 -16.618 21.385 1.00 13.71 39 ILE B C 1
ATOM 3584 O O . ILE B 1 39 ? 7.446 -17.491 20.541 1.00 13.15 39 ILE B O 1
ATOM 3589 N N . ASP B 1 40 ? 7.780 -16.880 22.675 1.00 12.01 40 ASP B N 1
ATOM 3590 C CA . ASP B 1 40 ? 7.423 -18.188 23.218 1.00 12.81 40 ASP B CA 1
ATOM 3591 C C . ASP B 1 40 ? 6.100 -17.905 23.900 1.00 15.46 40 ASP B C 1
ATOM 3592 O O . ASP B 1 40 ? 6.065 -17.295 24.979 1.00 14.47 40 ASP B O 1
ATOM 3597 N N . GLY B 1 41 ? 5.016 -18.247 23.211 1.00 15.25 41 GLY B N 1
ATOM 3598 C CA . GLY B 1 41 ? 3.668 -18.006 23.715 1.00 13.84 41 GLY B CA 1
ATOM 3599 C C . GLY B 1 41 ? 3.327 -18.772 24.980 1.00 16.89 41 GLY B C 1
ATOM 3600 O O . GLY B 1 41 ? 2.551 -18.289 25.794 1.00 19.56 41 GLY B O 1
ATOM 3601 N N . GLU B 1 42 ? 3.896 -19.969 25.138 1.00 18.43 42 GLU B N 1
ATOM 3602 C CA . GLU B 1 42 ? 3.617 -20.814 26.306 1.00 19.38 42 GLU B CA 1
ATOM 3603 C C . GLU B 1 42 ? 4.245 -20.277 27.579 1.00 17.55 42 GLU B C 1
ATOM 3604 O O . GLU B 1 42 ? 3.630 -20.299 28.647 1.00 20.80 42 GLU B O 1
ATOM 3610 N N . LYS B 1 43 ? 5.489 -19.827 27.473 1.00 16.37 43 LYS B N 1
ATOM 3611 C CA . LYS B 1 43 ? 6.205 -19.285 28.609 1.00 15.33 43 LYS B CA 1
ATOM 3612 C C . LYS B 1 43 ? 6.031 -17.777 28.756 1.00 16.96 43 LYS B C 1
ATOM 3613 O O . LYS B 1 43 ? 6.343 -17.216 29.795 1.00 19.35 43 LYS B O 1
ATOM 3619 N N . GLY B 1 44 ? 5.557 -17.117 27.708 1.00 14.12 44 GLY B N 1
ATOM 3620 C CA . GLY B 1 44 ? 5.370 -15.683 27.750 1.00 12.28 44 GLY B CA 1
ATOM 3621 C C . GLY B 1 44 ? 6.682 -14.943 27.715 1.00 13.65 44 GLY B C 1
ATOM 3622 O O . GLY B 1 44 ? 6.974 -14.131 28.585 1.00 14.23 44 GLY B O 1
ATOM 3623 N N . ILE B 1 45 ? 7.490 -15.260 26.710 1.00 10.82 45 ILE B N 1
ATOM 3624 C CA . ILE B 1 45 ? 8.796 -14.640 26.528 1.00 9.44 45 ILE B CA 1
ATOM 3625 C C . ILE B 1 45 ? 8.865 -14.005 25.156 1.00 10.33 45 ILE B C 1
ATOM 3626 O O . ILE B 1 45 ? 8.350 -14.559 24.190 1.00 11.46 45 ILE B O 1
ATOM 3631 N N . LEU B 1 46 ? 9.425 -12.804 25.107 1.00 10.36 46 LEU B N 1
ATOM 3632 C CA . LEU B 1 46 ? 9.630 -12.090 23.859 1.00 7.39 46 LEU B CA 1
ATOM 3633 C C . LEU B 1 46 ? 11.106 -11.741 23.746 1.00 8.81 46 LEU B C 1
ATOM 3634 O O . LEU B 1 46 ? 11.722 -11.309 24.726 1.00 9.84 46 LEU B O 1
ATOM 3639 N N . TRP B 1 47 ? 11.677 -12.009 22.573 1.00 8.95 47 TRP B N 1
ATOM 3640 C CA . TRP B 1 47 ? 13.054 -11.622 22.279 1.00 9.76 47 TRP B CA 1
ATOM 3641 C C . TRP B 1 47 ? 13.107 -10.738 21.043 1.00 9.15 47 TRP B C 1
ATOM 3642 O O . TRP B 1 47 ? 12.412 -10.989 20.055 1.00 9.59 47 TRP B O 1
ATOM 3653 N N . TYR B 1 48 ? 14.009 -9.768 21.078 1.00 8.32 48 TYR B N 1
ATOM 3654 C CA . TYR B 1 48 ? 14.373 -8.962 19.918 1.00 6.87 48 TYR B CA 1
ATOM 3655 C C . TYR B 1 48 ? 15.820 -9.300 19.587 1.00 8.87 48 TYR B C 1
ATOM 3656 O O . TYR B 1 48 ? 16.703 -9.089 20.410 1.00 8.33 48 TYR B O 1
ATOM 3665 N N . ARG B 1 49 ? 16.048 -9.860 18.407 1.00 8.02 49 ARG B N 1
ATOM 3666 C CA . ARG B 1 49 ? 17.407 -10.181 17.968 1.00 9.46 49 ARG B CA 1
ATOM 3667 C C . ARG B 1 49 ? 18.159 -10.981 19.040 1.00 9.41 49 ARG B C 1
ATOM 3668 O O . ARG B 1 49 ? 19.357 -10.778 19.257 1.00 12.35 49 ARG B O 1
ATOM 3676 N N . GLY B 1 50 ? 17.455 -11.897 19.679 1.00 7.97 50 GLY B N 1
ATOM 3677 C CA . GLY B 1 50 ? 18.057 -12.766 20.671 1.00 9.13 50 GLY B CA 1
ATOM 3678 C C . GLY B 1 50 ? 18.039 -12.281 22.101 1.00 10.80 50 GLY B C 1
ATOM 3679 O O . GLY B 1 50 ? 18.386 -13.058 22.989 1.00 11.14 50 GLY B O 1
ATOM 3680 N N . TYR B 1 51 ? 17.703 -11.003 22.324 1.00 9.78 51 TYR B N 1
ATOM 3681 C CA . TYR B 1 51 ? 17.648 -10.415 23.660 1.00 9.42 51 TYR B CA 1
ATOM 3682 C C . TYR B 1 51 ? 16.234 -10.379 24.240 1.00 11.67 51 TYR B C 1
ATOM 3683 O O . TYR B 1 51 ? 15.280 -9.958 23.578 1.00 9.88 51 TYR B O 1
ATOM 3692 N N . ARG B 1 52 ? 16.086 -10.817 25.485 1.00 11.89 52 ARG B N 1
ATOM 3693 C CA . ARG B 1 52 ? 14.774 -10.800 26.090 1.00 9.57 52 ARG B CA 1
ATOM 3694 C C . ARG B 1 52 ? 14.300 -9.370 26.298 1.00 8.35 52 ARG B C 1
ATOM 3695 O O . ARG B 1 52 ? 15.072 -8.488 26.668 1.00 8.53 52 ARG B O 1
ATOM 3703 N N . ILE B 1 53 ? 13.006 -9.156 26.079 1.00 9.63 53 ILE B N 1
ATOM 3704 C CA . ILE B 1 53 ? 12.422 -7.827 26.210 1.00 8.44 53 ILE B CA 1
ATOM 3705 C C . ILE B 1 53 ? 12.621 -7.253 27.620 1.00 8.67 53 ILE B C 1
ATOM 3706 O O . ILE B 1 53 ? 12.820 -6.043 27.759 1.00 11.01 53 ILE B O 1
ATOM 3711 N N . GLU B 1 54 ? 12.613 -8.112 28.642 1.00 11.53 54 GLU B N 1
ATOM 3712 C CA . GLU B 1 54 ? 12.836 -7.653 30.015 1.00 14.65 54 GLU B CA 1
ATOM 3713 C C . GLU B 1 54 ? 14.158 -6.920 30.157 1.00 12.53 54 GLU B C 1
ATOM 3714 O O . GLU B 1 54 ? 14.239 -5.870 30.802 1.00 11.34 54 GLU B O 1
ATOM 3720 N N . GLU B 1 55 ? 15.203 -7.486 29.561 1.00 10.27 55 GLU B N 1
ATOM 3721 C CA . GLU B 1 55 ? 16.546 -6.909 29.648 1.00 13.41 55 GLU B CA 1
ATOM 3722 C C . GLU B 1 55 ? 16.613 -5.575 28.911 1.00 9.51 55 GLU B C 1
ATOM 3723 O O . GLU B 1 55 ? 17.155 -4.585 29.395 1.00 10.64 55 GLU B O 1
ATOM 3729 N N . LEU B 1 56 ? 16.019 -5.539 27.721 1.00 9.48 56 LEU B N 1
ATOM 3730 C CA . LEU B 1 56 ? 16.009 -4.337 26.944 1.00 10.03 56 LEU B CA 1
ATOM 3731 C C . LEU B 1 56 ? 15.183 -3.236 27.606 1.00 6.79 56 LEU B C 1
ATOM 3732 O O . LEU B 1 56 ? 15.610 -2.088 27.643 1.00 8.80 56 LEU B O 1
ATOM 3737 N N . ALA B 1 57 ? 14.024 -3.595 28.153 1.00 7.88 57 ALA B N 1
ATOM 3738 C CA . ALA B 1 57 ? 13.166 -2.606 28.800 1.00 9.96 57 ALA B CA 1
ATOM 3739 C C . ALA B 1 57 ? 13.905 -2.047 30.005 1.00 10.65 57 ALA B C 1
ATOM 3740 O O . ALA B 1 57 ? 13.859 -0.857 30.282 1.00 11.13 57 ALA B O 1
ATOM 3742 N N . ARG B 1 58 ? 14.631 -2.923 30.685 1.00 10.69 58 ARG B N 1
ATOM 3743 C CA . ARG B 1 58 ? 15.358 -2.527 31.879 1.00 10.72 58 ARG B CA 1
ATOM 3744 C C . ARG B 1 58 ? 16.593 -1.688 31.598 1.00 12.80 58 ARG B C 1
ATOM 3745 O O . ARG B 1 58 ? 16.827 -0.660 32.240 1.00 12.66 58 ARG B O 1
ATOM 3753 N N . LEU B 1 59 ? 17.352 -2.080 30.580 1.00 10.07 59 LEU B N 1
ATOM 3754 C CA . LEU B 1 59 ? 18.670 -1.503 30.380 1.00 9.70 59 LEU B CA 1
ATOM 3755 C C . LEU B 1 59 ? 18.874 -0.629 29.168 1.00 14.71 59 LEU B C 1
ATOM 3756 O O . LEU B 1 59 ? 19.879 0.086 29.085 1.00 12.03 59 LEU B O 1
ATOM 3761 N N . SER B 1 60 ? 17.904 -0.631 28.264 1.00 10.61 60 SER B N 1
ATOM 3762 C CA . SER B 1 60 ? 18.075 0.041 26.991 1.00 10.29 60 SER B CA 1
ATOM 3763 C C . SER B 1 60 ? 17.181 1.266 26.814 1.00 9.35 60 SER B C 1
ATOM 3764 O O . SER B 1 60 ? 16.558 1.745 27.771 1.00 9.72 60 SER B O 1
ATOM 3767 N N . THR B 1 61 ? 17.208 1.814 25.603 1.00 10.05 61 THR B N 1
ATOM 3768 C CA . THR B 1 61 ? 16.422 2.977 25.205 1.00 10.03 61 THR B CA 1
ATOM 3769 C C . THR B 1 61 ? 15.877 2.673 23.817 1.00 7.76 61 THR B C 1
ATOM 3770 O O . THR B 1 61 ? 16.349 1.746 23.152 1.00 8.09 61 THR B O 1
ATOM 3774 N N . TYR B 1 62 ? 14.891 3.436 23.363 1.00 9.14 62 TYR B N 1
ATOM 3775 C CA . TYR B 1 62 ? 14.404 3.180 22.007 1.00 6.47 62 TYR B CA 1
ATOM 3776 C C . TYR B 1 62 ? 15.521 3.411 20.991 1.00 9.19 62 TYR B C 1
ATOM 3777 O O . TYR B 1 62 ? 15.596 2.709 19.992 1.00 7.97 62 TYR B O 1
ATOM 3786 N N . GLU B 1 63 ? 16.395 4.383 21.231 1.00 7.45 63 GLU B N 1
ATOM 3787 C CA . GLU B 1 63 ? 17.502 4.581 20.297 1.00 8.94 63 GLU B CA 1
ATOM 3788 C C . GLU B 1 63 ? 18.320 3.288 20.152 1.00 7.85 63 GLU B C 1
ATOM 3789 O O . GLU B 1 63 ? 18.567 2.813 19.050 1.00 9.31 63 GLU B O 1
ATOM 3795 N N . GLU B 1 64 ? 18.719 2.707 21.275 1.00 7.08 64 GLU B N 1
ATOM 3796 C CA . GLU B 1 64 ? 19.520 1.494 21.224 1.00 8.12 64 GLU B CA 1
ATOM 3797 C C . GLU B 1 64 ? 18.741 0.282 20.712 1.00 8.41 64 GLU B C 1
ATOM 3798 O O . GLU B 1 64 ? 19.256 -0.528 19.935 1.00 8.52 64 GLU B O 1
ATOM 3804 N N . VAL B 1 65 ? 17.489 0.142 21.145 1.00 8.44 65 VAL B N 1
ATOM 3805 C CA . VAL B 1 65 ? 16.669 -0.971 20.709 1.00 7.08 65 VAL B CA 1
ATOM 3806 C C . VAL B 1 65 ? 16.372 -0.872 19.197 1.00 4.53 65 VAL B C 1
ATOM 3807 O O . VAL B 1 65 ? 16.362 -1.873 18.491 1.00 6.68 65 VAL B O 1
ATOM 3811 N N . SER B 1 66 ? 16.119 0.346 18.724 1.00 6.51 66 SER B N 1
ATOM 3812 C CA . SER B 1 66 ? 15.874 0.530 17.301 1.00 5.71 66 SER B CA 1
ATOM 3813 C C . SER B 1 66 ? 17.137 0.158 16.496 1.00 7.28 66 SER B C 1
ATOM 3814 O O . SER B 1 66 ? 17.054 -0.527 15.474 1.00 8.33 66 SER B O 1
ATOM 3817 N N . TYR B 1 67 ? 18.315 0.541 17.003 1.00 7.56 67 TYR B N 1
ATOM 3818 C CA . TYR B 1 67 ? 19.568 0.151 16.362 1.00 7.36 67 TYR B CA 1
ATOM 3819 C C . TYR B 1 67 ? 19.631 -1.387 16.325 1.00 6.63 67 TYR B C 1
ATOM 3820 O O . TYR B 1 67 ? 19.923 -1.970 15.292 1.00 10.30 67 TYR B O 1
ATOM 3829 N N . LEU B 1 68 ? 19.345 -2.024 17.458 1.00 5.53 68 LEU B N 1
ATOM 3830 C CA . LEU B 1 68 ? 19.380 -3.491 17.556 1.00 4.65 68 LEU B CA 1
ATOM 3831 C C . LEU B 1 68 ? 18.449 -4.155 16.543 1.00 7.99 68 LEU B C 1
ATOM 3832 O O . LEU B 1 68 ? 18.823 -5.111 15.875 1.00 8.86 68 LEU B O 1
ATOM 3837 N N . ILE B 1 69 ? 17.201 -3.706 16.504 1.00 7.79 69 ILE B N 1
ATOM 3838 C CA . ILE B 1 69 ? 16.238 -4.275 15.582 1.00 7.90 69 ILE B CA 1
ATOM 3839 C C . ILE B 1 69 ? 16.665 -4.071 14.122 1.00 6.61 69 ILE B C 1
ATOM 3840 O O . ILE B 1 69 ? 16.622 -5.005 13.324 1.00 12.66 69 ILE B O 1
ATOM 3845 N N . LEU B 1 70 ? 17.141 -2.878 13.803 1.00 8.15 70 LEU B N 1
ATOM 3846 C CA . LEU B 1 70 ? 17.524 -2.576 12.426 1.00 7.83 70 LEU B CA 1
ATOM 3847 C C . LEU B 1 70 ? 18.789 -3.320 11.987 1.00 9.97 70 LEU B C 1
ATOM 3848 O O . LEU B 1 70 ? 18.806 -4.013 10.958 1.00 14.75 70 LEU B O 1
ATOM 3853 N N . TYR B 1 71 ? 19.822 -3.250 12.815 1.00 10.66 71 TYR B N 1
ATOM 3854 C CA . TYR B 1 71 ? 21.135 -3.785 12.453 1.00 11.20 71 TYR B CA 1
ATOM 3855 C C . TYR B 1 71 ? 21.421 -5.219 12.887 1.00 14.69 71 TYR B C 1
ATOM 3856 O O . TYR B 1 71 ? 22.368 -5.842 12.389 1.00 14.98 71 TYR B O 1
ATOM 3865 N N . GLY B 1 72 ? 20.672 -5.703 13.871 1.00 9.29 72 GLY B N 1
ATOM 3866 C CA . GLY B 1 72 ? 20.771 -7.086 14.268 1.00 8.11 72 GLY B CA 1
ATOM 3867 C C . GLY B 1 72 ? 21.674 -7.356 15.447 1.00 11.88 72 GLY B C 1
ATOM 3868 O O . GLY B 1 72 ? 21.811 -8.505 15.869 1.00 14.62 72 GLY B O 1
ATOM 3869 N N . ARG B 1 73 ? 22.299 -6.310 15.969 1.00 11.33 73 ARG B N 1
ATOM 3870 C CA . ARG B 1 73 ? 23.166 -6.450 17.132 1.00 12.58 73 ARG B CA 1
ATOM 3871 C C . ARG B 1 73 ? 23.214 -5.153 17.905 1.00 11.52 73 ARG B C 1
ATOM 3872 O O . ARG B 1 73 ? 22.804 -4.102 17.410 1.00 12.12 73 ARG B O 1
ATOM 3880 N N . LEU B 1 74 ? 23.743 -5.230 19.121 1.00 12.14 74 LEU B N 1
ATOM 3881 C CA . LEU B 1 74 ? 23.898 -4.050 19.936 1.00 11.38 74 LEU B CA 1
ATOM 3882 C C . LEU B 1 74 ? 25.013 -3.177 19.370 1.00 14.29 74 LEU B C 1
ATOM 3883 O O . LEU B 1 74 ? 26.006 -3.686 18.850 1.00 16.34 74 LEU B O 1
ATOM 3888 N N . PRO B 1 75 ? 24.825 -1.855 19.407 1.00 13.20 75 PRO B N 1
ATOM 3889 C CA . PRO B 1 75 ? 25.859 -0.980 18.903 1.00 10.29 75 PRO B CA 1
ATOM 3890 C C . PRO B 1 75 ? 27.024 -0.803 19.863 1.00 12.33 75 PRO B C 1
ATOM 3891 O O . PRO B 1 75 ? 26.860 -0.866 21.075 1.00 14.62 75 PRO B O 1
ATOM 3895 N N . THR B 1 76 ? 28.187 -0.498 19.315 1.00 15.96 76 THR B N 1
ATOM 3896 C CA . THR B 1 76 ? 29.291 -0.112 20.157 1.00 14.74 76 THR B CA 1
ATOM 3897 C C . THR B 1 76 ? 28.979 1.316 20.594 1.00 19.61 76 THR B C 1
ATOM 3898 O O . THR B 1 76 ? 28.065 1.960 20.063 1.00 14.21 76 THR B O 1
ATOM 3902 N N . LYS B 1 77 ? 29.768 1.831 21.526 1.00 14.83 77 LYS B N 1
ATOM 3903 C CA . LYS B 1 77 ? 29.593 3.192 22.002 1.00 14.19 77 LYS B CA 1
ATOM 3904 C C . LYS B 1 77 ? 29.634 4.193 20.835 1.00 14.06 77 LYS B C 1
ATOM 3905 O O . LYS B 1 77 ? 28.762 5.066 20.714 1.00 14.47 77 LYS B O 1
ATOM 3911 N N . ARG B 1 78 ? 30.645 4.073 19.973 1.00 16.30 78 ARG B N 1
ATOM 3912 C CA . ARG B 1 78 ? 30.771 4.946 18.816 1.00 15.02 78 ARG B CA 1
ATOM 3913 C C . ARG B 1 78 ? 29.602 4.797 17.832 1.00 13.16 78 ARG B C 1
ATOM 3914 O O . ARG B 1 78 ? 29.097 5.790 17.305 1.00 16.75 78 ARG B O 1
ATOM 3922 N N . GLU B 1 79 ? 29.191 3.562 17.574 1.00 13.51 79 GLU B N 1
ATOM 3923 C CA . GLU B 1 79 ? 28.061 3.314 16.670 1.00 12.82 79 GLU B CA 1
ATOM 3924 C C . GLU B 1 79 ? 26.791 3.941 17.203 1.00 14.03 79 GLU B C 1
ATOM 3925 O O . GLU B 1 79 ? 26.022 4.530 16.439 1.00 14.34 79 GLU B O 1
ATOM 3931 N N . LEU B 1 80 ? 26.566 3.822 18.507 1.00 11.33 80 LEU B N 1
ATOM 3932 C CA . LEU B 1 80 ? 25.351 4.405 19.091 1.00 9.70 80 LEU B CA 1
ATOM 3933 C C . LEU B 1 80 ? 25.385 5.926 19.046 1.00 9.67 80 LEU B C 1
ATOM 3934 O O . LEU B 1 80 ? 24.379 6.570 18.745 1.00 13.00 80 LEU B O 1
ATOM 3939 N N . GLU B 1 81 ? 26.531 6.517 19.370 1.00 12.25 81 GLU B N 1
ATOM 3940 C CA . GLU B 1 81 ? 26.654 7.964 19.316 1.00 12.23 81 GLU B CA 1
ATOM 3941 C C . GLU B 1 81 ? 26.390 8.499 17.907 1.00 9.64 81 GLU B C 1
ATOM 3942 O O . GLU B 1 81 ? 25.653 9.474 17.736 1.00 12.70 81 GLU B O 1
ATOM 3948 N N . ASP B 1 82 ? 27.023 7.883 16.913 1.00 11.37 82 ASP B N 1
ATOM 3949 C CA . ASP B 1 82 ? 26.853 8.305 15.521 1.00 12.40 82 ASP B CA 1
ATOM 3950 C C . ASP B 1 82 ? 25.400 8.124 15.078 1.00 12.41 82 ASP B C 1
ATOM 3951 O O . ASP B 1 82 ? 24.830 8.988 14.406 1.00 13.26 82 ASP B O 1
ATOM 3956 N N . TYR B 1 83 ? 24.808 7.006 15.480 1.00 10.81 83 TYR B N 1
ATOM 3957 C CA . TYR B 1 83 ? 23.411 6.719 15.140 1.00 10.07 83 TYR B CA 1
ATOM 3958 C C . TYR B 1 83 ? 22.477 7.765 15.739 1.00 11.04 83 TYR B C 1
ATOM 3959 O O . TYR B 1 83 ? 21.596 8.295 15.059 1.00 12.11 83 TYR B O 1
ATOM 3968 N N . ILE B 1 84 ? 22.668 8.058 17.017 1.00 11.11 84 ILE B N 1
ATOM 3969 C CA . ILE B 1 84 ? 21.842 9.049 17.699 1.00 9.65 84 ILE B CA 1
ATOM 3970 C C . ILE B 1 84 ? 21.941 10.410 17.016 1.00 9.94 84 ILE B C 1
ATOM 3971 O O . ILE B 1 84 ? 20.939 11.096 16.806 1.00 12.88 84 ILE B O 1
ATOM 3976 N N . ASN B 1 85 ? 23.157 10.786 16.630 1.00 10.09 85 ASN B N 1
ATOM 3977 C CA . ASN B 1 85 ? 23.360 12.050 15.934 1.00 10.75 85 ASN B CA 1
ATOM 3978 C C . ASN B 1 85 ? 22.703 12.065 14.553 1.00 8.67 85 ASN B C 1
ATOM 3979 O O . ASN B 1 85 ? 22.126 13.080 14.154 1.00 11.03 85 ASN B O 1
ATOM 3984 N N . ARG B 1 86 ? 22.769 10.957 13.825 1.00 9.11 86 ARG B N 1
ATOM 3985 C CA . ARG B 1 86 ? 22.110 10.889 12.512 1.00 12.56 86 ARG B CA 1
ATOM 3986 C C . ARG B 1 86 ? 20.605 10.994 12.687 1.00 12.38 86 ARG B C 1
ATOM 3987 O O . ARG B 1 86 ? 19.942 11.762 11.999 1.00 12.77 86 ARG B O 1
ATOM 3995 N N . MET B 1 87 ? 20.078 10.246 13.645 1.00 10.93 87 MET B N 1
ATOM 3996 C CA . MET B 1 87 ? 18.635 10.250 13.906 1.00 10.98 87 MET B CA 1
ATOM 3997 C C . MET B 1 87 ? 18.153 11.643 14.271 1.00 9.82 87 MET B C 1
ATOM 3998 O O . MET B 1 87 ? 17.113 12.093 13.790 1.00 9.85 87 MET B O 1
ATOM 4003 N N . LYS B 1 88 ? 18.905 12.343 15.112 1.00 9.18 88 LYS B N 1
ATOM 4004 C CA . LYS B 1 88 ? 18.532 13.715 15.477 1.00 7.91 88 LYS B CA 1
ATOM 4005 C C . LYS B 1 88 ? 18.434 14.623 14.259 1.00 6.69 88 LYS B C 1
ATOM 4006 O O . LYS B 1 88 ? 17.502 15.423 14.146 1.00 9.65 88 LYS B O 1
ATOM 4012 N N . LYS B 1 89 ? 19.410 14.516 13.362 1.00 8.40 89 LYS B N 1
ATOM 4013 C CA . LYS B 1 89 ? 19.409 15.312 12.146 1.00 9.69 89 LYS B CA 1
ATOM 4014 C C . LYS B 1 89 ? 18.212 14.951 11.262 1.00 9.58 89 LYS B C 1
ATOM 4015 O O . LYS B 1 89 ? 17.627 15.823 10.615 1.00 14.50 89 LYS B O 1
ATOM 4021 N N . TYR B 1 90 ? 17.863 13.666 11.242 1.00 9.48 90 TYR B N 1
ATOM 4022 C CA . TYR B 1 90 ? 16.778 13.187 10.402 1.00 8.24 90 TYR B CA 1
ATOM 4023 C C . TYR B 1 90 ? 15.382 13.537 10.905 1.00 9.16 90 TYR B C 1
ATOM 4024 O O . TYR B 1 90 ? 14.424 13.439 10.144 1.00 10.20 90 TYR B O 1
ATOM 4033 N N . ARG B 1 91 ? 15.252 13.920 12.166 1.00 7.80 91 ARG B N 1
ATOM 4034 C CA . ARG B 1 91 ? 13.915 14.198 12.717 1.00 7.31 91 ARG B CA 1
ATOM 4035 C C . ARG B 1 91 ? 13.103 15.223 11.936 1.00 10.37 91 ARG B C 1
ATOM 4036 O O . ARG B 1 91 ? 11.871 15.133 11.861 1.00 10.25 91 ARG B O 1
ATOM 4044 N N . GLU B 1 92 ? 13.760 16.242 11.413 1.00 8.92 92 GLU B N 1
ATOM 4045 C CA . GLU B 1 92 ? 13.033 17.292 10.701 1.00 11.27 92 GLU B CA 1
ATOM 4046 C C . GLU B 1 92 ? 12.505 16.815 9.358 1.00 9.23 92 GLU B C 1
ATOM 4047 O O . GLU B 1 92 ? 13.108 15.976 8.692 1.00 12.07 92 GLU B O 1
ATOM 4053 N N . LEU B 1 93 ? 11.304 17.285 9.039 1.00 8.74 93 LEU B N 1
ATOM 4054 C CA . LEU B 1 93 ? 10.634 16.952 7.812 1.00 7.33 93 LEU B CA 1
ATOM 4055 C C . LEU B 1 93 ? 10.906 17.990 6.731 1.00 8.60 93 LEU B C 1
ATOM 4056 O O . LEU B 1 93 ? 11.212 19.161 7.011 1.00 11.40 93 LEU B O 1
ATOM 4061 N N . HIS B 1 94 ? 10.739 17.553 5.492 1.00 11.22 94 HIS B N 1
ATOM 4062 C CA . HIS B 1 94 ? 10.867 18.419 4.331 1.00 10.08 94 HIS B CA 1
ATOM 4063 C C . HIS B 1 94 ? 9.700 19.406 4.359 1.00 10.47 94 HIS B C 1
ATOM 4064 O O . HIS B 1 94 ? 8.594 19.061 4.807 1.00 11.00 94 HIS B O 1
ATOM 4071 N N . PRO B 1 95 ? 9.925 20.650 3.914 1.00 13.93 95 PRO B N 1
ATOM 4072 C CA . PRO B 1 95 ? 8.812 21.601 3.946 1.00 15.21 95 PRO B CA 1
ATOM 4073 C C . PRO B 1 95 ? 7.541 21.132 3.237 1.00 12.35 95 PRO B C 1
ATOM 4074 O O . PRO B 1 95 ? 6.444 21.458 3.695 1.00 12.05 95 PRO B O 1
ATOM 4078 N N . ALA B 1 96 ? 7.669 20.374 2.146 1.00 12.58 96 ALA B N 1
ATOM 4079 C CA . ALA B 1 96 ? 6.491 19.868 1.423 1.00 9.79 96 ALA B CA 1
ATOM 4080 C C . ALA B 1 96 ? 5.711 18.907 2.320 1.00 10.57 96 ALA B C 1
ATOM 4081 O O . ALA B 1 96 ? 4.486 18.888 2.314 1.00 11.31 96 ALA B O 1
ATOM 4083 N N . THR B 1 97 ? 6.434 18.115 3.097 1.00 10.16 97 THR B N 1
ATOM 4084 C CA . THR B 1 97 ? 5.803 17.164 4.009 1.00 9.22 97 THR B CA 1
ATOM 4085 C C . THR B 1 97 ? 4.990 17.909 5.065 1.00 8.43 97 THR B C 1
ATOM 4086 O O . THR B 1 97 ? 3.860 17.544 5.370 1.00 9.10 97 THR B O 1
ATOM 4090 N N . VAL B 1 98 ? 5.582 18.950 5.630 1.00 8.04 98 VAL B N 1
ATOM 4091 C CA . VAL B 1 98 ? 4.907 19.755 6.644 1.00 8.00 98 VAL B CA 1
ATOM 4092 C C . VAL B 1 98 ? 3.646 20.388 6.025 1.00 8.21 98 VAL B C 1
ATOM 4093 O O . VAL B 1 98 ? 2.588 20.389 6.646 1.00 9.18 98 VAL B O 1
ATOM 4097 N N . GLU B 1 99 ? 3.730 20.835 4.776 1.00 10.30 99 GLU B N 1
ATOM 4098 C CA . GLU B 1 99 ? 2.537 21.396 4.123 1.00 9.13 99 GLU B CA 1
ATOM 4099 C C . GLU B 1 99 ? 1.463 20.339 3.907 1.00 8.49 99 GLU B C 1
ATOM 4100 O O . GLU B 1 99 ? 0.277 20.619 4.052 1.00 11.86 99 GLU B O 1
ATOM 4106 N N . VAL B 1 100 ? 1.868 19.120 3.579 1.00 7.85 100 VAL B N 1
ATOM 4107 C CA . VAL B 1 100 ? 0.910 18.029 3.438 1.00 9.45 100 VAL B CA 1
ATOM 4108 C C . VAL B 1 100 ? 0.196 17.816 4.776 1.00 9.51 100 VAL B C 1
ATOM 4109 O O . VAL B 1 100 ? -1.032 17.713 4.824 1.00 9.45 100 VAL B O 1
ATOM 4113 N N . ILE B 1 101 ? 0.963 17.764 5.863 1.00 7.58 101 ILE B N 1
ATOM 4114 C CA . ILE B 1 101 ? 0.373 17.610 7.203 1.00 7.79 101 ILE B CA 1
ATOM 4115 C C . ILE B 1 101 ? -0.589 18.761 7.518 1.00 7.50 101 ILE B C 1
ATOM 4116 O O . ILE B 1 101 ? -1.698 18.533 8.014 1.00 9.28 101 ILE B O 1
ATOM 4121 N N . ARG B 1 102 ? -0.178 19.982 7.199 1.00 8.10 102 ARG B N 1
ATOM 4122 C CA . ARG B 1 102 ? -0.996 21.153 7.458 1.00 11.51 102 ARG B CA 1
ATOM 4123 C C . ARG B 1 102 ? -2.328 21.010 6.716 1.00 10.48 102 ARG B C 1
ATOM 4124 O O . ARG B 1 102 ? -3.399 21.260 7.271 1.00 13.76 102 ARG B O 1
ATOM 4132 N N . ASN B 1 103 ? -2.262 20.614 5.453 1.00 10.50 103 ASN B N 1
ATOM 4133 C CA . ASN B 1 103 ? -3.488 20.437 4.673 1.00 9.01 103 ASN B CA 1
ATOM 4134 C C . ASN B 1 103 ? -4.419 19.379 5.228 1.00 11.72 103 ASN B C 1
ATOM 4135 O O . ASN B 1 103 ? -5.638 19.449 5.044 1.00 12.60 103 ASN B O 1
ATOM 4140 N N . LEU B 1 104 ? -3.841 18.426 5.946 1.00 11.03 104 LEU B N 1
ATOM 4141 C CA . LEU B 1 104 ? -4.603 17.351 6.556 1.00 9.74 104 LEU B CA 1
ATOM 4142 C C . LEU B 1 104 ? -4.772 17.552 8.061 1.00 10.01 104 LEU B C 1
ATOM 4143 O O . LEU B 1 104 ? -5.170 16.625 8.761 1.00 9.33 104 LEU B O 1
ATOM 4148 N N . ALA B 1 105 ? -4.609 18.790 8.521 1.00 11.32 105 ALA B N 1
ATOM 4149 C CA . ALA B 1 105 ? -4.698 19.085 9.951 1.00 8.30 105 ALA B CA 1
ATOM 4150 C C . ALA B 1 105 ? -6.067 18.770 10.541 1.00 10.69 105 ALA B C 1
ATOM 4151 O O . ALA B 1 105 ? -6.169 18.393 11.707 1.00 12.67 105 ALA B O 1
ATOM 4153 N N . LYS B 1 106 ? -7.116 18.919 9.741 1.00 10.32 106 LYS B N 1
ATOM 4154 C CA . LYS B 1 106 ? -8.480 18.692 10.208 1.00 13.58 106 LYS B CA 1
ATOM 4155 C C . LYS B 1 106 ? -8.942 17.260 9.973 1.00 17.05 106 LYS B C 1
ATOM 4156 O O . LYS B 1 106 ? -10.092 16.913 10.266 1.00 16.92 106 LYS B O 1
ATOM 4162 N N . ALA B 1 107 ? -8.064 16.449 9.394 1.00 9.68 107 ALA B N 1
ATOM 4163 C CA . ALA B 1 107 ? -8.356 15.051 9.124 1.00 9.56 107 ALA B CA 1
ATOM 4164 C C . ALA B 1 107 ? -7.847 14.161 10.248 1.00 10.08 107 ALA B C 1
ATOM 4165 O O . ALA B 1 107 ? -7.032 14.572 11.090 1.00 10.98 107 ALA B O 1
ATOM 4167 N N . HIS B 1 108 ? -8.275 12.908 10.204 1.00 9.96 108 HIS B N 1
ATOM 4168 C CA . HIS B 1 108 ? -7.819 11.938 11.180 1.00 11.13 108 HIS B CA 1
ATOM 4169 C C . HIS B 1 108 ? -6.309 11.799 11.032 1.00 8.63 108 HIS B C 1
ATOM 4170 O O . HIS B 1 108 ? -5.784 11.769 9.905 1.00 10.36 108 HIS B O 1
ATOM 4177 N N . PRO B 1 109 ? -5.602 11.678 12.156 1.00 8.69 109 PRO B N 1
ATOM 4178 C CA . PRO B 1 109 ? -4.147 11.609 12.063 1.00 7.78 109 PRO B CA 1
ATOM 4179 C C . PRO B 1 109 ? -3.584 10.522 11.157 1.00 7.78 109 PRO B C 1
ATOM 4180 O O . PRO B 1 109 ? -2.524 10.716 10.558 1.00 10.01 109 PRO B O 1
ATOM 4184 N N . MET B 1 110 ? -4.218 9.358 11.115 1.00 8.41 110 MET B N 1
ATOM 4185 C CA . MET B 1 110 ? -3.701 8.264 10.306 1.00 7.63 110 MET B CA 1
ATOM 4186 C C . MET B 1 110 ? -3.661 8.591 8.817 1.00 7.65 110 MET B C 1
ATOM 4187 O O . MET B 1 110 ? -2.755 8.162 8.126 1.00 9.60 110 MET B O 1
ATOM 4192 N N . PHE B 1 111 ? -4.608 9.389 8.321 1.00 8.55 111 PHE B N 1
ATOM 4193 C CA . PHE B 1 111 ? -4.533 9.827 6.920 1.00 9.72 111 PHE B CA 1
ATOM 4194 C C . PHE B 1 111 ? -3.316 10.721 6.732 1.00 9.30 111 PHE B C 1
ATOM 4195 O O . PHE B 1 111 ? -2.599 10.613 5.731 1.00 9.33 111 PHE B O 1
ATOM 4203 N N . ALA B 1 112 ? -3.079 11.602 7.705 1.00 10.60 112 ALA B N 1
ATOM 4204 C CA . ALA B 1 112 ? -1.937 12.505 7.667 1.00 8.53 112 ALA B CA 1
ATOM 4205 C C . ALA B 1 112 ? -0.645 11.714 7.696 1.00 9.45 112 ALA B C 1
ATOM 4206 O O . ALA B 1 112 ? 0.291 12.047 6.962 1.00 9.54 112 ALA B O 1
ATOM 4208 N N . LEU B 1 113 ? -0.584 10.660 8.517 1.00 8.81 113 LEU B N 1
ATOM 4209 C CA . LEU B 1 113 ? 0.620 9.826 8.548 1.00 8.58 113 LEU B CA 1
ATOM 4210 C C . LEU B 1 113 ? 0.878 9.177 7.211 1.00 7.42 113 LEU B C 1
ATOM 4211 O O . LEU B 1 113 ? 2.009 9.213 6.729 1.00 10.40 113 LEU B O 1
ATOM 4216 N N . GLU B 1 114 ? -0.143 8.565 6.618 1.00 7.51 114 GLU B N 1
ATOM 4217 C CA . GLU B 1 114 ? 0.013 7.897 5.324 1.00 13.76 114 GLU B CA 1
ATOM 4218 C C . GLU B 1 114 ? 0.556 8.871 4.294 1.00 10.56 114 GLU B C 1
ATOM 4219 O O . GLU B 1 114 ? 1.541 8.593 3.598 1.00 13.70 114 GLU B O 1
ATOM 4225 N N . ALA B 1 115 ? -0.120 10.015 4.189 1.00 8.61 115 ALA B N 1
ATOM 4226 C CA . ALA B 1 115 ? 0.207 11.002 3.176 1.00 10.17 115 ALA B CA 1
ATOM 4227 C C . ALA B 1 115 ? 1.569 11.635 3.412 1.00 7.44 115 ALA B C 1
ATOM 4228 O O . ALA B 1 115 ? 2.365 11.805 2.483 1.00 10.13 115 ALA B O 1
ATOM 4230 N N . ALA B 1 116 ? 1.867 11.911 4.677 1.00 8.37 116 ALA B N 1
ATOM 4231 C CA . ALA B 1 116 ? 3.138 12.539 5.040 1.00 9.22 116 ALA B CA 1
ATOM 4232 C C . ALA B 1 116 ? 4.318 11.615 4.781 1.00 6.15 116 ALA B C 1
ATOM 4233 O O . ALA B 1 116 ? 5.357 12.068 4.316 1.00 8.14 116 ALA B O 1
ATOM 4235 N N . VAL B 1 117 ? 4.161 10.320 5.052 1.00 6.76 117 VAL B N 1
ATOM 4236 C CA . VAL B 1 117 ? 5.246 9.382 4.791 1.00 4.75 117 VAL B CA 1
ATOM 4237 C C . VAL B 1 117 ? 5.528 9.305 3.286 1.00 5.86 117 VAL B C 1
ATOM 4238 O O . VAL B 1 117 ? 6.676 9.349 2.858 1.00 8.71 117 VAL B O 1
ATOM 4242 N N . ALA B 1 118 ? 4.469 9.226 2.486 1.00 7.38 118 ALA B N 1
ATOM 4243 C CA . ALA B 1 118 ? 4.630 9.238 1.027 1.00 7.66 118 ALA B CA 1
ATOM 4244 C C . ALA B 1 118 ? 5.307 10.536 0.583 1.00 9.55 118 ALA B C 1
ATOM 4245 O O . ALA B 1 118 ? 6.244 10.520 -0.219 1.00 12.12 118 ALA B O 1
ATOM 4247 N N . ALA B 1 119 ? 4.858 11.657 1.129 1.00 8.56 119 ALA B N 1
ATOM 4248 C CA . ALA B 1 119 ? 5.408 12.960 0.762 1.00 8.02 119 ALA B CA 1
ATOM 4249 C C . ALA B 1 119 ? 6.884 13.046 1.105 1.00 11.36 119 ALA B C 1
ATOM 4250 O O . ALA B 1 119 ? 7.698 13.508 0.314 1.00 10.59 119 ALA B O 1
ATOM 4252 N N . GLU B 1 120 ? 7.242 12.607 2.301 1.00 8.94 120 GLU B N 1
ATOM 4253 C CA . GLU B 1 120 ? 8.635 12.691 2.717 1.00 10.67 120 GLU B CA 1
ATOM 4254 C C . GLU B 1 120 ? 9.509 11.805 1.830 1.00 8.50 120 GLU B C 1
ATOM 4255 O O . GLU B 1 120 ? 10.619 12.192 1.448 1.00 11.76 120 GLU B O 1
ATOM 4261 N N . GLY B 1 121 ? 8.989 10.641 1.456 1.00 8.32 121 GLY B N 1
ATOM 4262 C CA . GLY B 1 121 ? 9.713 9.728 0.574 1.00 9.74 121 GLY B CA 1
ATOM 4263 C C . GLY B 1 121 ? 9.948 10.317 -0.816 1.00 10.65 121 GLY B C 1
ATOM 4264 O O . GLY B 1 121 ? 10.936 9.974 -1.488 1.00 11.85 121 GLY B O 1
ATOM 4265 N N . ALA B 1 122 ? 9.054 11.220 -1.224 1.00 9.05 122 ALA B N 1
ATOM 4266 C CA . ALA B 1 122 ? 9.065 11.807 -2.572 1.00 13.09 122 ALA B CA 1
ATOM 4267 C C . ALA B 1 122 ? 10.249 12.735 -2.839 1.00 11.91 122 ALA B C 1
ATOM 4268 O O . ALA B 1 122 ? 10.712 12.846 -3.980 1.00 15.06 122 ALA B O 1
ATOM 4270 N N . TYR B 1 123 ? 10.764 13.368 -1.791 1.00 10.15 123 TYR B N 1
ATOM 4271 C CA . TYR B 1 123 ? 11.848 14.323 -1.939 1.00 13.45 123 TYR B CA 1
ATOM 4272 C C . TYR B 1 123 ? 13.144 13.871 -1.257 1.00 17.26 123 TYR B C 1
ATOM 4273 O O . TYR B 1 123 ? 14.141 14.599 -1.253 1.00 15.86 123 TYR B O 1
ATOM 4282 N N . ASP B 1 124 ? 13.141 12.649 -0.731 1.00 13.14 124 ASP B N 1
ATOM 4283 C CA . ASP B 1 124 ? 14.324 12.079 -0.070 1.00 13.30 124 ASP B CA 1
ATOM 4284 C C . ASP B 1 124 ? 15.305 11.645 -1.151 1.00 11.68 124 ASP B C 1
ATOM 4285 O O . ASP B 1 124 ? 15.025 10.723 -1.912 1.00 12.39 124 ASP B O 1
ATOM 4290 N N . GLU B 1 125 ? 16.473 12.276 -1.189 1.00 15.09 125 GLU B N 1
ATOM 4291 C CA . GLU B 1 125 ? 17.449 11.980 -2.232 1.00 14.44 125 GLU B CA 1
ATOM 4292 C C . GLU B 1 125 ? 18.003 10.563 -2.179 1.00 8.93 125 GLU B C 1
ATOM 4293 O O . GLU B 1 125 ? 18.223 9.951 -3.216 1.00 16.41 125 GLU B O 1
ATOM 4299 N N . ASP B 1 126 ? 18.214 10.023 -0.982 1.00 11.62 126 ASP B N 1
ATOM 4300 C CA . ASP B 1 126 ? 18.654 8.627 -0.872 1.00 9.86 126 ASP B CA 1
ATOM 4301 C C . ASP B 1 126 ? 17.589 7.708 -1.438 1.00 11.89 126 ASP B C 1
ATOM 4302 O O . ASP B 1 126 ? 17.890 6.730 -2.118 1.00 12.70 126 ASP B O 1
ATOM 4307 N N . ASN B 1 127 ? 16.335 8.008 -1.117 1.00 10.57 127 ASN B N 1
ATOM 4308 C CA . ASN B 1 127 ? 15.240 7.184 -1.595 1.00 10.88 127 ASN B CA 1
ATOM 4309 C C . ASN B 1 127 ? 15.235 7.201 -3.123 1.00 10.73 127 ASN B C 1
ATOM 4310 O O . ASN B 1 127 ? 15.093 6.152 -3.753 1.00 11.92 127 ASN B O 1
ATOM 4315 N N . GLN B 1 128 ? 15.392 8.386 -3.719 1.00 9.81 128 GLN B N 1
ATOM 4316 C CA . GLN B 1 128 ? 15.395 8.504 -5.190 1.00 13.70 128 GLN B CA 1
ATOM 4317 C C . GLN B 1 128 ? 16.532 7.674 -5.782 1.00 11.96 128 GLN B C 1
ATOM 4318 O O . GLN B 1 128 ? 16.347 6.969 -6.780 1.00 14.74 128 GLN B O 1
ATOM 4324 N N . LYS B 1 129 ? 17.700 7.720 -5.144 1.00 12.68 129 LYS B N 1
ATOM 4325 C CA A LYS B 1 129 ? 18.863 6.954 -5.598 0.50 11.18 129 LYS B CA 1
ATOM 4326 C CA B LYS B 1 129 ? 18.847 6.960 -5.624 0.50 11.62 129 LYS B CA 1
ATOM 4327 C C . LYS B 1 129 ? 18.607 5.456 -5.515 1.00 13.28 129 LYS B C 1
ATOM 4328 O O . LYS B 1 129 ? 18.974 4.701 -6.414 1.00 13.11 129 LYS B O 1
ATOM 4339 N N . LEU B 1 130 ? 18.015 5.017 -4.407 1.00 8.71 130 LEU B N 1
ATOM 4340 C CA . LEU B 1 130 ? 17.712 3.600 -4.251 1.00 7.28 130 LEU B CA 1
ATOM 4341 C C . LEU B 1 130 ? 16.671 3.147 -5.281 1.00 9.07 130 LEU B C 1
ATOM 4342 O O . LEU B 1 130 ? 16.743 2.047 -5.801 1.00 9.83 130 LEU B O 1
ATOM 4347 N N . ILE B 1 131 ? 15.664 3.975 -5.520 1.00 11.60 131 ILE B N 1
ATOM 4348 C CA . ILE B 1 131 ? 14.652 3.671 -6.524 1.00 8.81 131 ILE B CA 1
ATOM 4349 C C . ILE B 1 131 ? 15.308 3.489 -7.902 1.00 7.44 131 ILE B C 1
ATOM 4350 O O . ILE B 1 131 ? 15.036 2.510 -8.604 1.00 11.46 131 ILE B O 1
ATOM 4355 N N . GLU B 1 132 ? 16.263 4.353 -8.228 1.00 10.17 132 GLU B N 1
ATOM 4356 C CA A GLU B 1 132 ? 16.966 4.251 -9.508 0.50 15.86 132 GLU B CA 1
ATOM 4357 C CA B GLU B 1 132 ? 16.963 4.251 -9.508 0.50 10.70 132 GLU B CA 1
ATOM 4358 C C . GLU B 1 132 ? 17.696 2.919 -9.592 1.00 12.96 132 GLU B C 1
ATOM 4359 O O . GLU B 1 132 ? 17.604 2.211 -10.588 1.00 15.06 132 GLU B O 1
ATOM 4370 N N . ALA B 1 133 ? 18.391 2.567 -8.521 1.00 11.19 133 ALA B N 1
ATOM 4371 C CA . ALA B 1 133 ? 19.124 1.302 -8.458 1.00 11.56 133 ALA B CA 1
ATOM 4372 C C . ALA B 1 133 ? 18.208 0.083 -8.620 1.00 17.23 133 ALA B C 1
ATOM 4373 O O . ALA B 1 133 ? 18.493 -0.826 -9.406 1.00 17.29 133 ALA B O 1
ATOM 4375 N N . LEU B 1 134 ? 17.121 0.032 -7.854 1.00 12.34 134 LEU B N 1
ATOM 4376 C CA . LEU B 1 134 ? 16.232 -1.116 -7.932 1.00 9.57 134 LEU B CA 1
ATOM 4377 C C . LEU B 1 134 ? 15.521 -1.200 -9.279 1.00 12.37 134 LEU B C 1
ATOM 4378 O O . LEU B 1 134 ? 15.139 -2.292 -9.696 1.00 12.95 134 LEU B O 1
ATOM 4383 N N . SER B 1 135 ? 15.357 -0.060 -9.952 1.00 14.17 135 SER B N 1
ATOM 4384 C CA . SER B 1 135 ? 14.681 -0.026 -11.250 1.00 13.31 135 SER B CA 1
ATOM 4385 C C . SER B 1 135 ? 15.490 -0.830 -12.281 1.00 18.68 135 SER B C 1
ATOM 4386 O O . SER B 1 135 ? 14.943 -1.270 -13.281 1.00 17.76 135 SER B O 1
ATOM 4389 N N . VAL B 1 136 ? 16.794 -0.980 -12.049 1.00 15.71 136 VAL B N 1
ATOM 4390 C CA . VAL B 1 136 ? 17.629 -1.798 -12.941 1.00 17.95 136 VAL B CA 1
ATOM 4391 C C . VAL B 1 136 ? 18.073 -3.091 -12.254 1.00 21.77 136 VAL B C 1
ATOM 4392 O O . VAL B 1 136 ? 19.002 -3.768 -12.705 1.00 23.55 136 VAL B O 1
ATOM 4396 N N . GLY B 1 137 ? 17.402 -3.441 -11.159 1.00 17.15 137 GLY B N 1
ATOM 4397 C CA . GLY B 1 137 ? 17.685 -4.672 -10.441 1.00 17.88 137 GLY B CA 1
ATOM 4398 C C . GLY B 1 137 ? 19.002 -4.736 -9.690 1.00 18.96 137 GLY B C 1
ATOM 4399 O O . GLY B 1 137 ? 19.507 -5.826 -9.433 1.00 25.51 137 GLY B O 1
ATOM 4400 N N . ARG B 1 138 ? 19.536 -3.585 -9.295 1.00 14.37 138 ARG B N 1
ATOM 4401 C CA . ARG B 1 138 ? 20.784 -3.552 -8.557 1.00 13.50 138 ARG B CA 1
ATOM 4402 C C . ARG B 1 138 ? 20.541 -3.307 -7.065 1.00 13.75 138 ARG B C 1
ATOM 4403 O O . ARG B 1 138 ? 20.034 -2.253 -6.686 1.00 14.67 138 ARG B O 1
ATOM 4411 N N . TYR B 1 139 ? 20.955 -4.263 -6.246 1.00 18.72 139 TYR B N 1
ATOM 4412 C CA . TYR B 1 139 ? 20.837 -4.155 -4.793 1.00 15.68 139 TYR B CA 1
ATOM 4413 C C . TYR B 1 139 ? 22.062 -4.802 -4.166 1.00 17.48 139 TYR B C 1
ATOM 4414 O O . TYR B 1 139 ? 22.026 -5.967 -3.778 1.00 19.32 139 TYR B O 1
ATOM 4423 N N . LYS B 1 140 ? 23.164 -4.059 -4.187 1.00 16.65 140 LYS B N 1
ATOM 4424 C CA . LYS B 1 140 ? 24.433 -4.511 -3.646 1.00 21.84 140 LYS B CA 1
ATOM 4425 C C . LYS B 1 140 ? 24.834 -3.615 -2.473 1.00 25.93 140 LYS B C 1
ATOM 4426 O O . LYS B 1 140 ? 23.994 -2.894 -1.929 1.00 19.10 140 LYS B O 1
ATOM 4432 N N . ALA B 1 141 ? 26.107 -3.646 -2.086 1.00 21.61 141 ALA B N 1
ATOM 4433 C CA . ALA B 1 141 ? 26.572 -2.909 -0.909 1.00 25.38 141 ALA B CA 1
ATOM 4434 C C . ALA B 1 141 ? 26.087 -1.468 -0.811 1.00 23.10 141 ALA B C 1
ATOM 4435 O O . ALA B 1 141 ? 25.552 -1.062 0.226 1.00 21.06 141 ALA B O 1
ATOM 4437 N N . GLU B 1 142 ? 26.305 -0.695 -1.873 1.00 20.29 142 GLU B N 1
ATOM 4438 C CA . GLU B 1 142 ? 25.945 0.714 -1.897 1.00 19.43 142 GLU B CA 1
ATOM 4439 C C . GLU B 1 142 ? 24.458 0.926 -1.689 1.00 17.74 142 GLU B C 1
ATOM 4440 O O . GLU B 1 142 ? 24.060 1.867 -1.005 1.00 17.29 142 GLU B O 1
ATOM 4446 N N . GLU B 1 143 ? 23.649 0.067 -2.301 1.00 14.71 143 GLU B N 1
ATOM 4447 C CA . GLU B 1 143 ? 22.184 0.194 -2.197 1.00 12.77 143 GLU B CA 1
ATOM 4448 C C . GLU B 1 143 ? 21.723 -0.167 -0.792 1.00 19.58 143 GLU B C 1
ATOM 4449 O O . GLU B 1 143 ? 20.797 0.453 -0.242 1.00 13.72 143 GLU B O 1
ATOM 4455 N N . LYS B 1 144 ? 22.326 -1.209 -0.231 1.00 13.43 144 LYS B N 1
ATOM 4456 C CA . LYS B 1 144 ? 22.010 -1.602 1.140 1.00 16.02 144 LYS B CA 1
ATOM 4457 C C . LYS B 1 144 ? 22.315 -0.454 2.089 1.00 19.71 144 LYS B C 1
ATOM 4458 O O . LYS B 1 144 ? 21.546 -0.196 3.005 1.00 17.90 144 LYS B O 1
ATOM 4464 N N . GLU B 1 145 ? 23.408 0.269 1.847 1.00 16.66 145 GLU B N 1
ATOM 4465 C CA . GLU B 1 145 ? 23.736 1.437 2.659 1.00 17.23 145 GLU B CA 1
ATOM 4466 C C . GLU B 1 145 ? 22.641 2.498 2.544 1.00 15.03 145 GLU B C 1
ATOM 4467 O O . GLU B 1 145 ? 22.247 3.092 3.539 1.00 14.48 145 GLU B O 1
ATOM 4473 N N . LEU B 1 146 ? 22.152 2.744 1.330 1.00 13.08 146 LEU B N 1
ATOM 4474 C CA . LEU B 1 146 ? 21.054 3.694 1.143 1.00 11.43 146 LEU B CA 1
ATOM 4475 C C . LEU B 1 146 ? 19.830 3.201 1.909 1.00 9.90 146 LEU B C 1
ATOM 4476 O O . LEU B 1 146 ? 19.180 3.974 2.612 1.00 12.00 146 LEU B O 1
ATOM 4481 N N . ALA B 1 147 ? 19.525 1.918 1.762 1.00 10.97 147 ALA B N 1
ATOM 4482 C CA . ALA B 1 147 ? 18.331 1.357 2.400 1.00 11.07 147 ALA B CA 1
ATOM 4483 C C . ALA B 1 147 ? 18.373 1.553 3.916 1.00 9.25 147 ALA B C 1
ATOM 4484 O O . ALA B 1 147 ? 17.345 1.843 4.555 1.00 10.22 147 ALA B O 1
ATOM 4486 N N . TYR B 1 148 ? 19.527 1.293 4.518 1.00 9.29 148 TYR B N 1
ATOM 4487 C CA . TYR B 1 148 ? 19.657 1.476 5.965 1.00 8.83 148 TYR B CA 1
ATOM 4488 C C . TYR B 1 148 ? 19.503 2.931 6.387 1.00 10.83 148 TYR B C 1
ATOM 4489 O O . TYR B 1 148 ? 18.867 3.213 7.404 1.00 10.67 148 TYR B O 1
ATOM 4498 N N . ARG B 1 149 ? 20.030 3.857 5.590 1.00 9.48 149 ARG B N 1
ATOM 4499 C CA A ARG B 1 149 ? 19.863 5.281 5.872 0.50 7.42 149 ARG B CA 1
ATOM 4500 C CA B ARG B 1 149 ? 19.883 5.286 5.853 0.50 10.84 149 ARG B CA 1
ATOM 4501 C C . ARG B 1 149 ? 18.391 5.647 5.803 1.00 7.95 149 ARG B C 1
ATOM 4502 O O . ARG B 1 149 ? 17.883 6.352 6.647 1.00 10.35 149 ARG B O 1
ATOM 4517 N N . ILE B 1 150 ? 17.703 5.155 4.786 1.00 9.49 150 ILE B N 1
ATOM 4518 C CA . ILE B 1 150 ? 16.270 5.427 4.625 1.00 10.42 150 ILE B CA 1
ATOM 4519 C C . ILE B 1 150 ? 15.475 4.851 5.807 1.00 8.13 150 ILE B C 1
ATOM 4520 O O . ILE B 1 150 ? 14.563 5.489 6.340 1.00 8.87 150 ILE B O 1
ATOM 4525 N N . ALA B 1 151 ? 15.827 3.638 6.210 1.00 8.36 151 ALA B N 1
ATOM 4526 C CA . ALA B 1 151 ? 15.208 2.996 7.368 1.00 9.57 151 ALA B CA 1
ATOM 4527 C C . ALA B 1 151 ? 15.369 3.873 8.612 1.00 10.35 151 ALA B C 1
ATOM 4528 O O . ALA B 1 151 ? 14.398 4.148 9.332 1.00 8.38 151 ALA B O 1
ATOM 4530 N N . GLU B 1 152 ? 16.586 4.373 8.828 1.00 7.28 152 GLU B N 1
ATOM 4531 C CA . GLU B 1 152 ? 16.844 5.278 9.948 1.00 7.70 152 GLU B CA 1
ATOM 4532 C C . GLU B 1 152 ? 15.962 6.546 9.894 1.00 5.93 152 GLU B C 1
ATOM 4533 O O . GLU B 1 152 ? 15.406 7.001 10.907 1.00 8.83 152 GLU B O 1
ATOM 4539 N N . LYS B 1 153 ? 15.865 7.135 8.710 1.00 8.47 153 LYS B N 1
ATOM 4540 C CA . LYS B 1 153 ? 15.062 8.322 8.515 1.00 9.75 153 LYS B CA 1
ATOM 4541 C C . LYS B 1 153 ? 13.607 8.069 8.898 1.00 7.51 153 LYS B C 1
ATOM 4542 O O . LYS B 1 153 ? 12.982 8.887 9.536 1.00 7.81 153 LYS B O 1
ATOM 4548 N N . LEU B 1 154 ? 13.063 6.953 8.439 1.00 7.71 154 LEU B N 1
ATOM 4549 C CA . LEU B 1 154 ? 11.673 6.614 8.741 1.00 7.54 154 LEU B CA 1
ATOM 4550 C C . LEU B 1 154 ? 11.437 6.483 10.242 1.00 8.51 154 LEU B C 1
ATOM 4551 O O . LEU B 1 154 ? 10.423 6.959 10.757 1.00 9.49 154 LEU B O 1
ATOM 4556 N N . VAL B 1 155 ? 12.351 5.814 10.938 1.00 6.27 155 VAL B N 1
ATOM 4557 C CA . VAL B 1 155 ? 12.236 5.690 12.382 1.00 8.89 155 VAL B CA 1
ATOM 4558 C C . VAL B 1 155 ? 12.354 7.068 13.040 1.00 10.29 155 VAL B C 1
ATOM 4559 O O . VAL B 1 155 ? 11.592 7.403 13.933 1.00 10.02 155 VAL B O 1
ATOM 4563 N N . ALA B 1 156 ? 13.289 7.885 12.581 1.00 5.58 156 ALA B N 1
ATOM 4564 C CA . ALA B 1 156 ? 13.487 9.206 13.152 1.00 5.96 156 ALA B CA 1
ATOM 4565 C C . ALA B 1 156 ? 12.335 10.185 12.956 1.00 7.78 156 ALA B C 1
ATOM 4566 O O . ALA B 1 156 ? 12.062 11.018 13.815 1.00 9.58 156 ALA B O 1
ATOM 4568 N N . LYS B 1 157 ? 11.722 10.128 11.787 1.00 7.39 157 LYS B N 1
ATOM 4569 C CA . LYS B 1 157 ? 10.718 11.104 11.384 1.00 6.18 157 LYS B CA 1
ATOM 4570 C C . LYS B 1 157 ? 9.310 10.835 11.868 1.00 5.98 157 LYS B C 1
ATOM 4571 O O . LYS B 1 157 ? 8.493 11.764 11.934 1.00 8.01 157 LYS B O 1
ATOM 4577 N N . MET B 1 158 ? 9.015 9.589 12.198 1.00 6.08 158 MET B N 1
ATOM 4578 C CA . MET B 1 158 ? 7.634 9.259 12.543 1.00 7.98 158 MET B CA 1
ATOM 4579 C C . MET B 1 158 ? 7.061 10.116 13.682 1.00 7.84 158 MET B C 1
ATOM 4580 O O . MET B 1 158 ? 5.938 10.655 13.557 1.00 7.84 158 MET B O 1
ATOM 4585 N N . PRO B 1 159 ? 7.833 10.320 14.778 1.00 6.61 159 PRO B N 1
ATOM 4586 C CA . PRO B 1 159 ? 7.278 11.142 15.849 1.00 6.24 159 PRO B CA 1
ATOM 4587 C C . PRO B 1 159 ? 7.053 12.594 15.437 1.00 4.70 159 PRO B C 1
ATOM 4588 O O . PRO B 1 159 ? 6.163 13.243 15.961 1.00 7.41 159 PRO B O 1
ATOM 4592 N N . THR B 1 160 ? 7.882 13.105 14.527 1.00 5.15 160 THR B N 1
ATOM 4593 C CA . THR B 1 160 ? 7.723 14.471 14.063 1.00 5.84 160 THR B CA 1
ATOM 4594 C C . THR B 1 160 ? 6.408 14.613 13.296 1.00 5.81 160 THR B C 1
ATOM 4595 O O . THR B 1 160 ? 5.673 15.565 13.484 1.00 7.51 160 THR B O 1
ATOM 4599 N N . ILE B 1 161 ? 6.115 13.646 12.434 1.00 6.85 161 ILE B N 1
ATOM 4600 C CA . ILE B 1 161 ? 4.868 13.673 11.677 1.00 6.51 161 ILE B CA 1
ATOM 4601 C C . ILE B 1 161 ? 3.671 13.668 12.631 1.00 8.18 161 ILE B C 1
ATOM 4602 O O . ILE B 1 161 ? 2.743 14.472 12.510 1.00 8.54 161 ILE B O 1
ATOM 4607 N N . VAL B 1 162 ? 3.729 12.783 13.618 1.00 5.74 162 VAL B N 1
ATOM 4608 C CA . VAL B 1 162 ? 2.631 12.658 14.570 1.00 6.02 162 VAL B CA 1
ATOM 4609 C C . VAL B 1 162 ? 2.434 13.958 15.353 1.00 6.21 162 VAL B C 1
ATOM 4610 O O . VAL B 1 162 ? 1.327 14.488 15.427 1.00 8.57 162 VAL B O 1
ATOM 4614 N N . ALA B 1 163 ? 3.522 14.485 15.927 1.00 5.46 163 ALA B N 1
ATOM 4615 C CA . ALA B 1 163 ? 3.471 15.687 16.740 1.00 6.19 163 ALA B CA 1
ATOM 4616 C C . ALA B 1 163 ? 3.012 16.888 15.922 1.00 6.00 163 ALA B C 1
ATOM 4617 O O . ALA B 1 163 ? 2.202 17.685 16.375 1.00 7.62 163 ALA B O 1
ATOM 4619 N N . TYR B 1 164 ? 3.537 17.036 14.709 1.00 7.37 164 TYR B N 1
ATOM 4620 C CA . TYR B 1 164 ? 3.125 18.170 13.890 1.00 7.26 164 TYR B CA 1
ATOM 4621 C C . TYR B 1 164 ? 1.633 18.112 13.660 1.00 4.83 164 TYR B C 1
ATOM 4622 O O . TYR B 1 164 ? 0.961 19.137 13.704 1.00 8.62 164 TYR B O 1
ATOM 4631 N N . HIS B 1 165 ? 1.124 16.923 13.330 1.00 7.62 165 HIS B N 1
ATOM 4632 C CA . HIS B 1 165 ? -0.312 16.815 13.089 1.00 7.94 165 HIS B CA 1
ATOM 4633 C C . HIS B 1 165 ? -1.104 17.201 14.338 1.00 7.40 165 HIS B C 1
ATOM 4634 O O . HIS B 1 165 ? -2.081 17.953 14.258 1.00 8.00 165 HIS B O 1
ATOM 4641 N N . TYR B 1 166 ? -0.657 16.720 15.493 1.00 7.60 166 TYR B N 1
ATOM 4642 C CA . TYR B 1 166 ? -1.299 17.079 16.746 1.00 6.19 166 TYR B CA 1
ATOM 4643 C C . TYR B 1 166 ? -1.361 18.597 16.891 1.00 8.51 166 TYR B C 1
ATOM 4644 O O . TYR B 1 166 ? -2.418 19.159 17.147 1.00 9.85 166 TYR B O 1
ATOM 4653 N N . ARG B 1 167 ? -0.232 19.271 16.733 1.00 7.72 167 ARG B N 1
ATOM 4654 C CA . ARG B 1 167 ? -0.206 20.728 16.887 1.00 9.03 167 ARG B CA 1
ATOM 4655 C C . ARG B 1 167 ? -1.123 21.405 15.871 1.00 8.85 167 ARG B C 1
ATOM 4656 O O . ARG B 1 167 ? -1.961 22.214 16.247 1.00 10.27 167 ARG B O 1
ATOM 4664 N N . PHE B 1 168 ? -0.984 21.081 14.588 1.00 8.66 168 PHE B N 1
ATOM 4665 C CA . PHE B 1 168 ? -1.825 21.762 13.594 1.00 8.23 168 PHE B CA 1
ATOM 4666 C C . PHE B 1 168 ? -3.308 21.496 13.841 1.00 7.03 168 PHE B C 1
ATOM 4667 O O . PHE B 1 168 ? -4.150 22.390 13.660 1.00 9.97 168 PHE B O 1
ATOM 4675 N N . SER B 1 169 ? -3.628 20.283 14.268 1.00 7.63 169 SER B N 1
ATOM 4676 C CA . SER B 1 169 ? -5.035 19.886 14.475 1.00 8.28 169 SER B CA 1
ATOM 4677 C C . SER B 1 169 ? -5.695 20.659 15.612 1.00 14.79 169 SER B C 1
ATOM 4678 O O . SER B 1 169 ? -6.925 20.744 15.674 1.00 15.14 169 SER B O 1
ATOM 4681 N N . ARG B 1 170 ? -4.873 21.183 16.515 1.00 10.29 170 ARG B N 1
ATOM 4682 C CA . ARG B 1 170 ? -5.323 21.942 17.678 1.00 14.20 170 ARG B CA 1
ATOM 4683 C C . ARG B 1 170 ? -5.148 23.448 17.448 1.00 16.92 170 ARG B C 1
ATOM 4684 O O . ARG B 1 170 ? -5.332 24.234 18.366 1.00 18.65 170 ARG B O 1
ATOM 4692 N N . GLY B 1 171 ? -4.772 23.843 16.233 1.00 11.73 171 GLY B N 1
ATOM 4693 C CA . GLY B 1 171 ? -4.515 25.256 15.926 1.00 18.37 171 GLY B CA 1
ATOM 4694 C C . GLY B 1 171 ? -3.343 25.830 16.710 1.00 23.68 171 GLY B C 1
ATOM 4695 O O . GLY B 1 171 ? -3.305 27.027 17.023 1.00 21.59 171 GLY B O 1
ATOM 4696 N N . LEU B 1 172 ? -2.390 24.968 17.052 1.00 17.93 172 LEU B N 1
ATOM 4697 C CA . LEU B 1 172 ? -1.202 25.371 17.804 1.00 14.72 172 LEU B CA 1
ATOM 4698 C C . LEU B 1 172 ? -0.038 25.523 16.843 1.00 18.59 172 LEU B C 1
ATOM 4699 O O . LEU B 1 172 ? -0.048 24.981 15.734 1.00 17.96 172 LEU B O 1
ATOM 4704 N N . GLU B 1 173 ? 0.958 26.287 17.262 1.00 18.77 173 GLU B N 1
ATOM 4705 C CA . GLU B 1 173 ? 2.130 26.462 16.437 1.00 15.10 173 GLU B CA 1
ATOM 4706 C C . GLU B 1 173 ? 2.953 25.173 16.537 1.00 13.89 173 GLU B C 1
ATOM 4707 O O . GLU B 1 173 ? 3.030 24.569 17.598 1.00 15.52 173 GLU B O 1
ATOM 4713 N N . VAL B 1 174 ? 3.529 24.749 15.421 1.00 16.10 174 VAL B N 1
ATOM 4714 C CA . VAL B 1 174 ? 4.342 23.541 15.396 1.00 14.07 174 VAL B CA 1
ATOM 4715 C C . VAL B 1 174 ? 5.568 23.752 16.279 1.00 15.28 174 VAL B C 1
ATOM 4716 O O . VAL B 1 174 ? 6.066 24.869 16.385 1.00 13.21 174 VAL B O 1
ATOM 4720 N N . VAL B 1 175 ? 5.990 22.689 16.963 1.00 11.46 175 VAL B N 1
ATOM 4721 C CA . VAL B 1 175 ? 7.174 22.715 17.820 1.00 10.83 175 VAL B CA 1
ATOM 4722 C C . VAL B 1 175 ? 8.194 21.820 17.137 1.00 11.45 175 VAL B C 1
ATOM 4723 O O . VAL B 1 175 ? 8.007 20.607 17.012 1.00 9.46 175 VAL B O 1
ATOM 4727 N N . ARG B 1 176 ? 9.287 22.411 16.683 1.00 11.40 176 ARG B N 1
ATOM 4728 C CA A ARG B 1 176 ? 10.263 21.643 15.931 0.50 12.67 176 ARG B CA 1
ATOM 4729 C CA B ARG B 1 176 ? 10.271 21.651 15.932 0.50 11.75 176 ARG B CA 1
ATOM 4730 C C . ARG B 1 176 ? 11.164 20.789 16.807 1.00 8.65 176 ARG B C 1
ATOM 4731 O O . ARG B 1 176 ? 11.304 21.040 17.993 1.00 9.79 176 ARG B O 1
ATOM 4746 N N . PRO B 1 177 ? 11.704 19.697 16.234 1.00 9.81 177 PRO B N 1
ATOM 4747 C CA . PRO B 1 177 ? 12.554 18.818 17.022 1.00 10.74 177 PRO B CA 1
ATOM 4748 C C . PRO B 1 177 ? 13.748 19.522 17.640 1.00 11.95 177 PRO B C 1
ATOM 4749 O O . PRO B 1 177 ? 14.344 20.414 17.028 1.00 12.63 177 PRO B O 1
ATOM 4753 N N . ARG B 1 178 ? 14.052 19.141 18.868 1.00 9.55 178 ARG B N 1
ATOM 4754 C CA . ARG B 1 178 ? 15.230 19.646 19.558 1.00 11.17 178 ARG B CA 1
ATOM 4755 C C . ARG B 1 178 ? 16.358 18.621 19.572 1.00 11.31 178 ARG B C 1
ATOM 4756 O O . ARG B 1 178 ? 16.217 17.528 20.094 1.00 11.42 178 ARG B O 1
ATOM 4764 N N . ASP B 1 179 ? 17.492 18.987 18.980 1.00 15.48 179 ASP B N 1
ATOM 4765 C CA . ASP B 1 179 ? 18.641 18.089 18.903 1.00 16.26 179 ASP B CA 1
ATOM 4766 C C . ASP B 1 179 ? 19.206 17.689 20.254 1.00 17.33 179 ASP B C 1
ATOM 4767 O O . ASP B 1 179 ? 19.980 16.745 20.341 1.00 20.30 179 ASP B O 1
ATOM 4772 N N . ASP B 1 180 ? 18.881 18.429 21.304 1.00 13.89 180 ASP B N 1
ATOM 4773 C CA . ASP B 1 180 ? 19.427 18.115 22.612 1.00 13.60 180 ASP B CA 1
ATOM 4774 C C . ASP B 1 180 ? 18.558 17.163 23.414 1.00 17.63 180 ASP B C 1
ATOM 4775 O O . ASP B 1 180 ? 18.897 16.815 24.541 1.00 20.71 180 ASP B O 1
ATOM 4780 N N . LEU B 1 181 ? 17.429 16.753 22.840 1.00 12.18 181 LEU B N 1
ATOM 4781 C CA . LEU B 1 181 ? 16.526 15.836 23.519 1.00 13.27 181 LEU B CA 1
ATOM 4782 C C . LEU B 1 181 ? 16.557 14.460 22.853 1.00 13.44 181 LEU B C 1
ATOM 4783 O O . LEU B 1 181 ? 16.802 14.342 21.650 1.00 9.45 181 LEU B O 1
ATOM 4788 N N . GLY B 1 182 ? 16.318 13.424 23.652 1.00 11.91 182 GLY B N 1
ATOM 4789 C CA . GLY B 1 182 ? 16.238 12.069 23.156 1.00 9.17 182 GLY B CA 1
ATOM 4790 C C . GLY B 1 182 ? 14.966 11.836 22.346 1.00 10.93 182 GLY B C 1
ATOM 4791 O O . GLY B 1 182 ? 14.095 12.690 22.288 1.00 9.83 182 GLY B O 1
ATOM 4792 N N . HIS B 1 183 ? 14.842 10.654 21.775 1.00 10.77 183 HIS B N 1
ATOM 4793 C CA . HIS B 1 183 ? 13.744 10.336 20.852 1.00 8.01 183 HIS B CA 1
ATOM 4794 C C . HIS B 1 183 ? 12.367 10.483 21.521 1.00 10.29 183 HIS B C 1
ATOM 4795 O O . HIS B 1 183 ? 11.510 11.248 21.054 1.00 9.11 183 HIS B O 1
ATOM 4802 N N . ALA B 1 184 ? 12.202 9.798 22.652 1.00 8.28 184 ALA B N 1
ATOM 4803 C CA . ALA B 1 184 ? 10.953 9.832 23.417 1.00 9.82 184 ALA B CA 1
ATOM 4804 C C . ALA B 1 184 ? 10.686 11.223 23.999 1.00 8.54 184 ALA B C 1
ATOM 4805 O O . ALA B 1 184 ? 9.578 11.758 23.886 1.00 8.54 184 ALA B O 1
ATOM 4807 N N . ALA B 1 185 ? 11.686 11.794 24.667 1.00 8.08 185 ALA B N 1
ATOM 4808 C CA . ALA B 1 185 ? 11.532 13.114 25.267 1.00 11.15 185 ALA B CA 1
ATOM 4809 C C . ALA B 1 185 ? 11.167 14.150 24.223 1.00 8.19 185 ALA B C 1
ATOM 4810 O O . ALA B 1 185 ? 10.270 14.964 24.411 1.00 8.91 185 ALA B O 1
ATOM 4812 N N . ASN B 1 186 ? 11.855 14.105 23.094 1.00 6.78 186 ASN B N 1
ATOM 4813 C CA . ASN B 1 186 ? 11.596 15.059 22.047 1.00 8.03 186 ASN B CA 1
ATOM 4814 C C . ASN B 1 186 ? 10.173 14.930 21.518 1.00 7.69 186 ASN B C 1
ATOM 4815 O O . ASN B 1 186 ? 9.542 15.917 21.196 1.00 8.60 186 ASN B O 1
ATOM 4820 N N . PHE B 1 187 ? 9.662 13.705 21.457 1.00 8.12 187 PHE B N 1
ATOM 4821 C CA . PHE B 1 187 ? 8.283 13.529 21.001 1.00 10.44 187 PHE B CA 1
ATOM 4822 C C . PHE B 1 187 ? 7.314 14.287 21.912 1.00 7.46 187 PHE B C 1
ATOM 4823 O O . PHE B 1 187 ? 6.465 15.048 21.448 1.00 8.53 187 PHE B O 1
ATOM 4831 N N . LEU B 1 188 ? 7.465 14.118 23.219 1.00 6.70 188 LEU B N 1
ATOM 4832 C CA . LEU B 1 188 ? 6.578 14.798 24.145 1.00 7.52 188 LEU B CA 1
ATOM 4833 C C . LEU B 1 188 ? 6.764 16.320 24.063 1.00 6.87 188 LEU B C 1
ATOM 4834 O O . LEU B 1 188 ? 5.805 17.088 24.196 1.00 10.54 188 LEU B O 1
ATOM 4839 N N . TYR B 1 189 ? 8.007 16.734 23.868 1.00 6.84 189 TYR B N 1
ATOM 4840 C CA . TYR B 1 189 ? 8.319 18.146 23.685 1.00 6.98 189 TYR B CA 1
ATOM 4841 C C . TYR B 1 189 ? 7.598 18.696 22.454 1.00 10.19 189 TYR B C 1
ATOM 4842 O O . TYR B 1 189 ? 6.974 19.753 22.498 1.00 9.66 189 TYR B O 1
ATOM 4851 N N . MET B 1 190 ? 7.654 17.960 21.353 1.00 8.51 190 MET B N 1
ATOM 4852 C CA . MET B 1 190 ? 6.995 18.399 20.127 1.00 8.88 190 MET B CA 1
ATOM 4853 C C . MET B 1 190 ? 5.477 18.406 20.238 1.00 9.35 190 MET B C 1
ATOM 4854 O O . MET B 1 190 ? 4.802 19.216 19.600 1.00 10.29 190 MET B O 1
ATOM 4859 N N . MET B 1 191 ? 4.932 17.498 21.035 1.00 8.07 191 MET B N 1
ATOM 4860 C CA . MET B 1 191 ? 3.483 17.447 21.224 1.00 8.88 191 MET B CA 1
ATOM 4861 C C . MET B 1 191 ? 2.998 18.615 22.046 1.00 7.68 191 MET B C 1
ATOM 4862 O O . MET B 1 191 ? 2.034 19.283 21.673 1.00 9.51 191 MET B O 1
ATOM 4867 N N . PHE B 1 192 ? 3.640 18.827 23.195 1.00 9.68 192 PHE B N 1
ATOM 4868 C CA . PHE B 1 192 ? 3.142 19.787 24.172 1.00 12.22 192 PHE B CA 1
ATOM 4869 C C . PHE B 1 192 ? 3.904 21.095 24.361 1.00 17.44 192 PHE B C 1
ATOM 4870 O O . PHE B 1 192 ? 3.448 21.986 25.087 1.00 14.47 192 PHE B O 1
ATOM 4878 N N . GLY B 1 193 ? 5.062 21.206 23.727 1.00 12.59 193 GLY B N 1
ATOM 4879 C CA . GLY B 1 193 ? 5.829 22.444 23.746 1.00 14.70 193 GLY B CA 1
ATOM 4880 C C . GLY B 1 193 ? 6.618 22.723 25.001 1.00 17.79 193 GLY B C 1
ATOM 4881 O O . GLY B 1 193 ? 7.106 23.843 25.201 1.00 18.52 193 GLY B O 1
ATOM 4882 N N . ARG B 1 194 ? 6.735 21.722 25.861 1.00 14.52 194 ARG B N 1
ATOM 4883 C CA . ARG B 1 194 ? 7.527 21.856 27.081 1.00 20.72 194 ARG B CA 1
ATOM 4884 C C . ARG B 1 194 ? 8.365 20.600 27.258 1.00 14.58 194 ARG B C 1
ATOM 4885 O O . ARG B 1 194 ? 7.958 19.530 26.838 1.00 17.37 194 ARG B O 1
ATOM 4893 N N . GLU B 1 195 ? 9.553 20.728 27.844 1.00 23.27 195 GLU B N 1
ATOM 4894 C CA . GLU B 1 195 ? 10.364 19.544 28.084 1.00 26.35 195 GLU B CA 1
ATOM 4895 C C . GLU B 1 195 ? 9.565 18.682 29.049 1.00 14.13 195 GLU B C 1
ATOM 4896 O O . GLU B 1 195 ? 9.005 19.186 30.031 1.00 16.81 195 GLU B O 1
ATOM 4902 N N . PRO B 1 196 ? 9.429 17.389 28.734 1.00 16.88 196 PRO B N 1
ATOM 4903 C CA . PRO B 1 196 ? 8.599 16.548 29.570 1.00 16.02 196 PRO B CA 1
ATOM 4904 C C . PRO B 1 196 ? 9.233 16.129 30.878 1.00 13.25 196 PRO B C 1
ATOM 4905 O O . PRO B 1 196 ? 10.453 16.219 31.045 1.00 14.67 196 PRO B O 1
ATOM 4909 N N . ASP B 1 197 ? 8.371 15.710 31.794 1.00 13.34 197 ASP B N 1
ATOM 4910 C CA A ASP B 1 197 ? 8.776 15.153 33.084 0.50 10.63 197 ASP B CA 1
ATOM 4911 C CA B ASP B 1 197 ? 8.826 15.191 33.066 0.50 17.31 197 ASP B CA 1
ATOM 4912 C C . ASP B 1 197 ? 9.536 13.873 32.758 1.00 13.03 197 ASP B C 1
ATOM 4913 O O . ASP B 1 197 ? 9.151 13.134 31.844 1.00 11.90 197 ASP B O 1
ATOM 4922 N N . PRO B 1 198 ? 10.634 13.606 33.460 1.00 13.86 198 PRO B N 1
ATOM 4923 C CA . PRO B 1 198 ? 11.354 12.388 33.116 1.00 11.24 198 PRO B CA 1
ATOM 4924 C C . PRO B 1 198 ? 10.536 11.091 33.227 1.00 11.01 198 PRO B C 1
ATOM 4925 O O . PRO B 1 198 ? 10.840 10.135 32.536 1.00 12.29 198 PRO B O 1
ATOM 4929 N N . LEU B 1 199 ? 9.540 11.042 34.101 1.00 10.02 199 LEU B N 1
ATOM 4930 C CA . LEU B 1 199 ? 8.735 9.827 34.229 1.00 10.28 199 LEU B CA 1
ATOM 4931 C C . LEU B 1 199 ? 7.905 9.649 32.956 1.00 8.30 199 LEU B C 1
ATOM 4932 O O . LEU B 1 199 ? 7.785 8.533 32.449 1.00 11.11 199 LEU B O 1
ATOM 4937 N N . ALA B 1 200 ? 7.335 10.747 32.455 1.00 11.20 200 ALA B N 1
ATOM 4938 C CA . ALA B 1 200 ? 6.537 10.706 31.229 1.00 8.81 200 ALA B CA 1
ATOM 4939 C C . ALA B 1 200 ? 7.422 10.261 30.055 1.00 9.20 200 ALA B C 1
ATOM 4940 O O . ALA B 1 200 ? 7.024 9.392 29.264 1.00 11.27 200 ALA B O 1
ATOM 4942 N N . SER B 1 201 ? 8.628 10.829 29.961 1.00 8.70 201 SER B N 1
ATOM 4943 C CA . SER B 1 201 ? 9.574 10.459 28.902 1.00 7.90 201 SER B CA 1
ATOM 4944 C C . SER B 1 201 ? 9.920 8.981 28.978 1.00 8.78 201 SER B C 1
ATOM 4945 O O . SER B 1 201 ? 10.014 8.295 27.961 1.00 12.41 201 SER B O 1
ATOM 4948 N N . ARG B 1 202 ? 10.186 8.503 30.187 1.00 7.11 202 ARG B N 1
ATOM 4949 C CA . ARG B 1 202 ? 10.517 7.103 30.370 1.00 8.69 202 ARG B CA 1
ATOM 4950 C C . ARG B 1 202 ? 9.388 6.195 29.883 1.00 8.77 202 ARG B C 1
ATOM 4951 O O . ARG B 1 202 ? 9.642 5.155 29.278 1.00 11.78 202 ARG B O 1
ATOM 4959 N N . GLY B 1 203 ? 8.149 6.607 30.130 1.00 8.31 203 GLY B N 1
ATOM 4960 C CA . GLY B 1 203 ? 6.975 5.855 29.717 1.00 9.34 203 GLY B CA 1
ATOM 4961 C C . GLY B 1 203 ? 6.897 5.732 28.205 1.00 9.46 203 GLY B C 1
ATOM 4962 O O . GLY B 1 203 ? 6.596 4.660 27.676 1.00 8.52 203 GLY B O 1
ATOM 4963 N N . ILE B 1 204 ? 7.110 6.850 27.522 1.00 8.17 204 ILE B N 1
ATOM 4964 C CA . ILE B 1 204 ? 7.100 6.850 26.045 1.00 5.80 204 ILE B CA 1
ATOM 4965 C C . ILE B 1 204 ? 8.242 5.977 25.520 1.00 6.16 204 ILE B C 1
ATOM 4966 O O . ILE B 1 204 ? 8.043 5.122 24.647 1.00 7.55 204 ILE B O 1
ATOM 4971 N N . ASP B 1 205 ? 9.435 6.165 26.064 1.00 8.85 205 ASP B N 1
ATOM 4972 C CA . ASP B 1 205 ? 10.582 5.364 25.654 1.00 8.93 205 ASP B CA 1
ATOM 4973 C C . ASP B 1 205 ? 10.271 3.873 25.844 1.00 7.06 205 ASP B C 1
ATOM 4974 O O . ASP B 1 205 ? 10.497 3.051 24.960 1.00 7.59 205 ASP B O 1
ATOM 4979 N N . LEU B 1 206 ? 9.743 3.528 27.013 1.00 7.56 206 LEU B N 1
ATOM 4980 C CA . LEU B 1 206 ? 9.411 2.153 27.305 1.00 6.62 206 LEU B CA 1
ATOM 4981 C C . LEU B 1 206 ? 8.357 1.661 26.322 1.00 6.68 206 LEU B C 1
ATOM 4982 O O . LEU B 1 206 ? 8.437 0.552 25.793 1.00 8.33 206 LEU B O 1
ATOM 4987 N N . TYR B 1 207 ? 7.307 2.441 26.116 1.00 7.37 207 TYR B N 1
ATOM 4988 C CA . TYR B 1 207 ? 6.288 2.033 25.153 1.00 7.93 207 TYR B CA 1
ATOM 4989 C C . TYR B 1 207 ? 6.910 1.754 23.778 1.00 6.61 207 TYR B C 1
ATOM 4990 O O . TYR B 1 207 ? 6.595 0.748 23.129 1.00 8.32 207 TYR B O 1
ATOM 4999 N N . LEU B 1 208 ? 7.780 2.647 23.333 1.00 6.11 208 LEU B N 1
ATOM 5000 C CA . LEU B 1 208 ? 8.402 2.493 22.029 1.00 4.62 208 LEU B CA 1
ATOM 5001 C C . LEU B 1 208 ? 9.219 1.213 21.969 1.00 6.55 208 LEU B C 1
ATOM 5002 O O . LEU B 1 208 ? 9.240 0.512 20.967 1.00 7.30 208 LEU B O 1
ATOM 5007 N N . ILE B 1 209 ? 9.962 0.933 23.027 1.00 5.39 209 ILE B N 1
ATOM 5008 C CA . ILE B 1 209 ? 10.732 -0.294 23.072 1.00 7.24 209 ILE B CA 1
ATOM 5009 C C . ILE B 1 209 ? 9.798 -1.492 23.004 1.00 7.54 209 ILE B C 1
ATOM 5010 O O . ILE B 1 209 ? 9.993 -2.408 22.218 1.00 6.88 209 ILE B O 1
ATOM 5015 N N . LEU B 1 210 ? 8.753 -1.469 23.821 1.00 5.37 210 LEU B N 1
ATOM 5016 C CA . LEU B 1 210 ? 7.890 -2.636 23.943 1.00 6.66 210 LEU B CA 1
ATOM 5017 C C . LEU B 1 210 ? 7.079 -3.012 22.714 1.00 6.09 210 LEU B C 1
ATOM 5018 O O . LEU B 1 210 ? 6.691 -4.175 22.582 1.00 8.80 210 LEU B O 1
ATOM 5023 N N . HIS B 1 211 ? 6.812 -2.040 21.841 1.00 6.65 211 HIS B N 1
ATOM 5024 C CA . HIS B 1 211 ? 5.975 -2.289 20.672 1.00 6.75 211 HIS B CA 1
ATOM 5025 C C . HIS B 1 211 ? 6.760 -2.291 19.361 1.00 6.10 211 HIS B C 1
ATOM 5026 O O . HIS B 1 211 ? 6.149 -2.350 18.294 1.00 6.99 211 HIS B O 1
ATOM 5033 N N . ALA B 1 212 ? 8.088 -2.302 19.448 1.00 6.18 212 ALA B N 1
ATOM 5034 C CA . ALA B 1 212 ? 8.945 -2.184 18.276 1.00 6.39 212 ALA B CA 1
ATOM 5035 C C . ALA B 1 212 ? 8.755 -3.274 17.230 1.00 6.64 212 ALA B C 1
ATOM 5036 O O . ALA B 1 212 ? 8.855 -3.001 16.023 1.00 7.29 212 ALA B O 1
ATOM 5038 N N . ASP B 1 213 ? 8.575 -4.517 17.672 1.00 7.58 213 ASP B N 1
ATOM 5039 C CA . ASP B 1 213 ? 8.253 -5.595 16.740 1.00 8.59 213 ASP B CA 1
ATOM 5040 C C . ASP B 1 213 ? 7.460 -6.670 17.454 1.00 6.77 213 ASP B C 1
ATOM 5041 O O . ASP B 1 213 ? 7.646 -6.888 18.657 1.00 7.47 213 ASP B O 1
ATOM 5046 N N . HIS B 1 214 ? 6.561 -7.311 16.718 1.00 7.48 214 HIS B N 1
ATOM 5047 C CA . HIS B 1 214 ? 5.773 -8.385 17.275 1.00 7.67 214 HIS B CA 1
ATOM 5048 C C . HIS B 1 214 ? 4.983 -9.061 16.163 1.00 8.00 214 HIS B C 1
ATOM 5049 O O . HIS B 1 214 ? 4.131 -8.427 15.529 1.00 10.45 214 HIS B O 1
ATOM 5056 N N . GLU B 1 215 ? 5.301 -10.325 15.899 1.00 11.98 215 GLU B N 1
ATOM 5057 C CA . GLU B 1 215 ? 4.585 -11.107 14.886 1.00 11.79 215 GLU B CA 1
ATOM 5058 C C . GLU B 1 215 ? 4.605 -10.404 13.515 1.00 13.44 215 GLU B C 1
ATOM 5059 O O . GLU B 1 215 ? 5.471 -9.560 13.235 1.00 8.27 215 GLU B O 1
ATOM 5065 N N . VAL B 1 216 ? 3.686 -10.822 12.648 1.00 9.28 216 VAL B N 1
ATOM 5066 C CA . VAL B 1 216 ? 3.534 -10.232 11.335 1.00 8.61 216 VAL B CA 1
ATOM 5067 C C . VAL B 1 216 ? 2.087 -9.821 11.200 1.00 8.46 216 VAL B C 1
ATOM 5068 O O . VAL B 1 216 ? 1.306 -10.501 10.516 1.00 12.29 216 VAL B O 1
ATOM 5072 N N . PRO B 1 217 ? 1.713 -8.735 11.896 1.00 8.04 217 PRO B N 1
ATOM 5073 C CA . PRO B 1 217 ? 0.352 -8.230 11.771 1.00 11.26 217 PRO B CA 1
ATOM 5074 C C . PRO B 1 217 ? 0.115 -7.691 10.368 1.00 8.73 217 PRO B C 1
ATOM 5075 O O . PRO B 1 217 ? 1.038 -7.588 9.554 1.00 7.72 217 PRO B O 1
ATOM 5079 N N . ALA B 1 218 ? -1.116 -7.273 10.106 1.00 7.49 218 ALA B N 1
ATOM 5080 C CA . ALA B 1 218 ? -1.447 -6.836 8.762 1.00 7.71 218 ALA B CA 1
ATOM 5081 C C . ALA B 1 218 ? -0.608 -5.653 8.286 1.00 8.55 218 ALA B C 1
ATOM 5082 O O . ALA B 1 218 ? -0.335 -5.558 7.088 1.00 8.85 218 ALA B O 1
ATOM 5084 N N . SER B 1 219 ? -0.173 -4.778 9.203 1.00 6.76 219 SER B N 1
ATOM 5085 C CA . SER B 1 219 ? 0.642 -3.625 8.829 1.00 8.06 219 SER B CA 1
ATOM 5086 C C . SER B 1 219 ? 1.999 -4.139 8.323 1.00 7.13 219 SER B C 1
ATOM 5087 O O . SER B 1 219 ? 2.475 -3.746 7.250 1.00 7.57 219 SER B O 1
ATOM 5090 N N . THR B 1 220 ? 2.618 -5.025 9.093 1.00 6.17 220 THR B N 1
ATOM 5091 C CA . THR B 1 220 ? 3.914 -5.597 8.689 1.00 5.54 220 THR B CA 1
ATOM 5092 C C . THR B 1 220 ? 3.762 -6.400 7.394 1.00 8.38 220 THR B C 1
ATOM 5093 O O . THR B 1 220 ? 4.633 -6.350 6.534 1.00 7.36 220 THR B O 1
ATOM 5097 N N . PHE B 1 221 ? 2.657 -7.125 7.261 1.00 5.92 221 PHE B N 1
ATOM 5098 C CA . PHE B 1 221 ? 2.399 -7.882 6.048 1.00 9.69 221 PHE B CA 1
ATOM 5099 C C . PHE B 1 221 ? 2.218 -6.953 4.840 1.00 6.45 221 PHE B C 1
ATOM 5100 O O . PHE B 1 221 ? 2.807 -7.190 3.780 1.00 7.03 221 PHE B O 1
ATOM 5108 N N . ALA B 1 222 ? 1.489 -5.848 5.015 1.00 6.31 222 ALA B N 1
ATOM 5109 C CA . ALA B 1 222 ? 1.299 -4.874 3.933 1.00 7.82 222 ALA B CA 1
ATOM 5110 C C . ALA B 1 222 ? 2.654 -4.332 3.478 1.00 3.94 222 ALA B C 1
ATOM 5111 O O . ALA B 1 222 ? 2.922 -4.187 2.283 1.00 7.73 222 ALA B O 1
ATOM 5113 N N . ALA B 1 223 ? 3.526 -4.071 4.448 1.00 6.51 223 ALA B N 1
ATOM 5114 C CA . ALA B 1 223 ? 4.861 -3.578 4.144 1.00 6.42 223 ALA B CA 1
ATOM 5115 C C . ALA B 1 223 ? 5.610 -4.599 3.295 1.00 7.41 223 ALA B C 1
ATOM 5116 O O . ALA B 1 223 ? 6.292 -4.214 2.330 1.00 8.93 223 ALA B O 1
ATOM 5118 N N . HIS B 1 224 ? 5.485 -5.885 3.629 1.00 6.33 224 HIS B N 1
ATOM 5119 C CA . HIS B 1 224 ? 6.104 -6.948 2.826 1.00 4.46 224 HIS B CA 1
ATOM 5120 C C . HIS B 1 224 ? 5.550 -6.990 1.411 1.00 4.76 224 HIS B C 1
ATOM 5121 O O . HIS B 1 224 ? 6.304 -7.078 0.457 1.00 7.34 224 HIS B O 1
ATOM 5128 N N . VAL B 1 225 ? 4.238 -6.918 1.274 1.00 5.99 225 VAL B N 1
ATOM 5129 C CA . VAL B 1 225 ? 3.644 -7.019 -0.060 1.00 6.38 225 VAL B CA 1
ATOM 5130 C C . VAL B 1 225 ? 4.106 -5.874 -0.960 1.00 7.98 225 VAL B C 1
ATOM 5131 O O . VAL B 1 225 ? 4.463 -6.076 -2.119 1.00 9.48 225 VAL B O 1
ATOM 5135 N N . VAL B 1 226 ? 4.064 -4.660 -0.434 1.00 7.97 226 VAL B N 1
ATOM 5136 C CA . VAL B 1 226 ? 4.533 -3.492 -1.176 1.00 7.71 226 VAL B CA 1
ATOM 5137 C C . VAL B 1 226 ? 6.016 -3.597 -1.468 1.00 7.51 226 VAL B C 1
ATOM 5138 O O . VAL B 1 226 ? 6.456 -3.432 -2.600 1.00 9.05 226 VAL B O 1
ATOM 5142 N N . ALA B 1 227 ? 6.808 -3.942 -0.457 1.00 6.04 227 ALA B N 1
ATOM 5143 C CA . ALA B 1 227 ? 8.240 -4.071 -0.685 1.00 7.45 227 ALA B CA 1
ATOM 5144 C C . ALA B 1 227 ? 8.595 -5.185 -1.675 1.00 8.15 227 ALA B C 1
ATOM 5145 O O . ALA B 1 227 ? 9.628 -5.113 -2.330 1.00 8.04 227 ALA B O 1
ATOM 5147 N N . SER B 1 228 ? 7.725 -6.191 -1.796 1.00 8.24 228 SER B N 1
ATOM 5148 C CA . SER B 1 228 ? 8.001 -7.349 -2.647 1.00 6.84 228 SER B CA 1
ATOM 5149 C C . SER B 1 228 ? 8.067 -6.986 -4.129 1.00 7.88 228 SER B C 1
ATOM 5150 O O . SER B 1 228 ? 8.590 -7.758 -4.931 1.00 8.48 228 SER B O 1
ATOM 5153 N N . THR B 1 229 ? 7.481 -5.845 -4.504 1.00 5.67 229 THR B N 1
ATOM 5154 C CA . THR B 1 229 ? 7.578 -5.367 -5.891 1.00 6.42 229 THR B CA 1
ATOM 5155 C C . THR B 1 229 ? 8.811 -4.489 -6.092 1.00 8.56 229 THR B C 1
ATOM 5156 O O . THR B 1 229 ? 9.057 -3.972 -7.178 1.00 7.98 229 THR B O 1
ATOM 5160 N N . LEU B 1 230 ? 9.612 -4.391 -5.036 1.00 7.81 230 LEU B N 1
ATOM 5161 C CA . LEU B 1 230 ? 10.782 -3.514 -4.934 1.00 5.74 230 LEU B CA 1
ATOM 5162 C C . LEU B 1 230 ? 10.401 -2.036 -4.874 1.00 5.81 230 LEU B C 1
ATOM 5163 O O . LEU B 1 230 ? 11.196 -1.146 -5.186 1.00 8.86 230 LEU B O 1
ATOM 5168 N N . SER B 1 231 ? 9.180 -1.783 -4.415 1.00 8.00 231 SER B N 1
ATOM 5169 C CA . SER B 1 231 ? 8.733 -0.435 -4.177 1.00 7.91 231 SER B CA 1
ATOM 5170 C C . SER B 1 231 ? 9.571 0.124 -3.022 1.00 9.60 231 SER B C 1
ATOM 5171 O O . SER B 1 231 ? 10.178 -0.624 -2.265 1.00 11.42 231 SER B O 1
ATOM 5174 N N . ASP B 1 232 ? 9.551 1.435 -2.856 1.00 8.46 232 ASP B N 1
ATOM 5175 C CA . ASP B 1 232 ? 10.439 2.071 -1.906 1.00 6.70 232 ASP B CA 1
ATOM 5176 C C . ASP B 1 232 ? 10.008 1.919 -0.455 1.00 8.61 232 ASP B C 1
ATOM 5177 O O . ASP B 1 232 ? 8.849 1.660 -0.153 1.00 8.13 232 ASP B O 1
ATOM 5182 N N . LEU B 1 233 ? 10.959 2.135 0.445 1.00 9.16 233 LEU B N 1
ATOM 5183 C CA . LEU B 1 233 ? 10.729 1.957 1.877 1.00 7.94 233 LEU B CA 1
ATOM 5184 C C . LEU B 1 233 ? 9.663 2.897 2.425 1.00 6.16 233 LEU B C 1
ATOM 5185 O O . LEU B 1 233 ? 8.855 2.521 3.289 1.00 8.81 233 LEU B O 1
ATOM 5190 N N . TYR B 1 234 ? 9.635 4.128 1.935 1.00 6.13 234 TYR B N 1
ATOM 5191 C CA . TYR B 1 234 ? 8.615 5.062 2.409 1.00 6.81 234 TYR B CA 1
ATOM 5192 C C . TYR B 1 234 ? 7.231 4.553 2.023 1.00 8.47 234 TYR B C 1
ATOM 5193 O O . TYR B 1 234 ? 6.330 4.504 2.840 1.00 7.81 234 TYR B O 1
ATOM 5202 N N . SER B 1 235 ? 7.067 4.154 0.764 1.00 7.21 235 SER B N 1
ATOM 5203 C CA . SER B 1 235 ? 5.778 3.622 0.293 1.00 8.38 235 SER B CA 1
ATOM 5204 C C . SER B 1 235 ? 5.369 2.360 1.068 1.00 7.21 235 SER B C 1
ATOM 5205 O O . SER B 1 235 ? 4.198 2.188 1.428 1.00 8.07 235 SER B O 1
ATOM 5208 N N . SER B 1 236 ? 6.344 1.517 1.393 1.00 6.82 236 SER B N 1
ATOM 5209 C CA . SER B 1 236 ? 6.083 0.314 2.173 1.00 8.66 236 SER B CA 1
ATOM 5210 C C . SER B 1 236 ? 5.561 0.675 3.573 1.00 8.41 236 SER B C 1
ATOM 5211 O O . SER B 1 236 ? 4.616 0.068 4.069 1.00 8.33 236 SER B O 1
ATOM 5214 N N . VAL B 1 237 ? 6.176 1.669 4.201 1.00 6.42 237 VAL B N 1
ATOM 5215 C CA . VAL B 1 237 ? 5.716 2.133 5.509 1.00 6.88 237 VAL B CA 1
ATOM 5216 C C . VAL B 1 237 ? 4.348 2.816 5.397 1.00 6.77 237 VAL B C 1
ATOM 5217 O O . VAL B 1 237 ? 3.469 2.608 6.260 1.00 7.31 237 VAL B O 1
ATOM 5221 N N . ALA B 1 238 ? 4.145 3.610 4.346 1.00 6.30 238 ALA B N 1
ATOM 5222 C CA . ALA B 1 238 ? 2.826 4.225 4.132 1.00 7.31 238 ALA B CA 1
ATOM 5223 C C . ALA B 1 238 ? 1.737 3.153 4.059 1.00 7.83 238 ALA B C 1
ATOM 5224 O O . ALA B 1 238 ? 0.652 3.324 4.634 1.00 7.49 238 ALA B O 1
ATOM 5226 N N . ALA B 1 239 ? 2.027 2.035 3.384 1.00 5.39 239 ALA B N 1
ATOM 5227 C CA . ALA B 1 239 ? 1.073 0.931 3.244 1.00 7.20 239 ALA B CA 1
ATOM 5228 C C . ALA B 1 239 ? 0.843 0.261 4.604 1.00 5.09 239 ALA B C 1
ATOM 5229 O O . ALA B 1 239 ? -0.270 -0.133 4.931 1.00 6.58 239 ALA B O 1
ATOM 5231 N N . ALA B 1 240 ? 1.923 0.114 5.377 1.00 5.51 240 ALA B N 1
ATOM 5232 C CA . ALA B 1 240 ? 1.831 -0.435 6.712 1.00 8.38 240 ALA B CA 1
ATOM 5233 C C . ALA B 1 240 ? 0.865 0.406 7.554 1.00 5.23 240 ALA B C 1
ATOM 5234 O O . ALA B 1 240 ? -0.018 -0.122 8.223 1.00 7.43 240 ALA B O 1
ATOM 5236 N N . ILE B 1 241 ? 1.022 1.721 7.483 1.00 6.51 241 ILE B N 1
ATOM 5237 C CA . ILE B 1 241 ? 0.154 2.676 8.186 1.00 5.77 241 ILE B CA 1
ATOM 5238 C C . ILE B 1 241 ? -1.293 2.539 7.684 1.00 6.92 241 ILE B C 1
ATOM 5239 O O . ILE B 1 241 ? -2.232 2.580 8.477 1.00 7.30 241 ILE B O 1
ATOM 5244 N N . ALA B 1 242 ? -1.471 2.356 6.377 1.00 7.35 242 ALA B N 1
ATOM 5245 C CA . ALA B 1 242 ? -2.819 2.164 5.804 1.00 6.05 242 ALA B CA 1
ATOM 5246 C C . ALA B 1 242 ? -3.511 0.969 6.446 1.00 5.09 242 ALA B C 1
ATOM 5247 O O . ALA B 1 242 ? -4.692 1.001 6.777 1.00 8.09 242 ALA B O 1
ATOM 5249 N N . ALA B 1 243 ? -2.777 -0.114 6.618 1.00 6.13 243 ALA B N 1
ATOM 5250 C CA . ALA B 1 243 ? -3.342 -1.297 7.253 1.00 8.15 243 ALA B CA 1
ATOM 5251 C C . ALA B 1 243 ? -3.579 -1.047 8.740 1.00 5.77 243 ALA B C 1
ATOM 5252 O O . ALA B 1 243 ? -4.591 -1.462 9.292 1.00 8.39 243 ALA B O 1
ATOM 5254 N N . LEU B 1 244 ? -2.591 -0.439 9.402 1.00 6.63 244 LEU B N 1
ATOM 5255 C CA . LEU B 1 244 ? -2.665 -0.160 10.827 1.00 7.49 244 LEU B CA 1
ATOM 5256 C C . LEU B 1 244 ? -3.880 0.671 11.211 1.00 9.11 244 LEU B C 1
ATOM 5257 O O . LEU B 1 244 ? -4.402 0.535 12.329 1.00 11.03 244 LEU B O 1
ATOM 5262 N N . LYS B 1 245 ? -4.354 1.517 10.301 1.00 9.11 245 LYS B N 1
ATOM 5263 C CA . LYS B 1 245 ? -5.481 2.367 10.659 1.00 10.64 245 LYS B CA 1
ATOM 5264 C C . LYS B 1 245 ? -6.800 1.626 10.756 1.00 8.66 245 LYS B C 1
ATOM 5265 O O . LYS B 1 245 ? -7.735 2.155 11.349 1.00 10.82 245 LYS B O 1
ATOM 5271 N N . GLY B 1 246 ? -6.867 0.394 10.239 1.00 7.97 246 GLY B N 1
ATOM 5272 C CA . GLY B 1 246 ? -8.103 -0.389 10.266 1.00 7.31 246 GLY B CA 1
ATOM 5273 C C . GLY B 1 246 ? -8.455 -0.809 11.684 1.00 9.36 246 GLY B C 1
ATOM 5274 O O . GLY B 1 246 ? -7.574 -1.188 12.444 1.00 8.21 246 GLY B O 1
ATOM 5275 N N . PRO B 1 247 ? -9.754 -0.820 12.023 1.00 8.39 247 PRO B N 1
ATOM 5276 C CA . PRO B 1 247 ? -10.137 -1.152 13.398 1.00 7.52 247 PRO B CA 1
ATOM 5277 C C . PRO B 1 247 ? -9.857 -2.600 13.835 1.00 11.18 247 PRO B C 1
ATOM 5278 O O . PRO B 1 247 ? -9.873 -2.890 15.048 1.00 13.22 247 PRO B O 1
ATOM 5282 N N . LEU B 1 248 ? -9.589 -3.499 12.895 1.00 8.64 248 LEU B N 1
ATOM 5283 C CA . LEU B 1 248 ? -9.244 -4.863 13.262 1.00 8.66 248 LEU B CA 1
ATOM 5284 C C . LEU B 1 248 ? -7.747 -5.034 13.541 1.00 15.01 248 LEU B C 1
ATOM 5285 O O . LEU B 1 248 ? -7.310 -6.095 14.000 1.00 15.47 248 LEU B O 1
ATOM 5290 N N . HIS B 1 249 ? -6.957 -4.007 13.265 1.00 13.22 249 HIS B N 1
ATOM 5291 C CA . HIS B 1 249 ? -5.542 -4.081 13.569 1.00 15.84 249 HIS B CA 1
ATOM 5292 C C . HIS B 1 249 ? -5.331 -3.570 14.995 1.00 37.37 249 HIS B C 1
ATOM 5293 O O . HIS B 1 249 ? -4.858 -4.304 15.866 1.00 51.55 249 HIS B O 1
ATOM 5300 N N . GLY B 1 250 ? -5.731 -2.322 15.233 1.00 30.25 250 GLY B N 1
ATOM 5301 C CA . GLY B 1 250 ? -5.546 -1.695 16.538 1.00 44.05 250 GLY B CA 1
ATOM 5302 C C . GLY B 1 250 ? -6.763 -1.007 17.131 1.00 43.60 250 GLY B C 1
ATOM 5303 O O . GLY B 1 250 ? -7.897 -1.167 16.661 1.00 32.28 250 GLY B O 1
ATOM 5304 N N . GLY B 1 251 ? -6.517 -0.244 18.189 1.00 34.57 251 GLY B N 1
ATOM 5305 C CA . GLY B 1 251 ? -7.577 0.473 18.879 1.00 30.47 251 GLY B CA 1
ATOM 5306 C C . GLY B 1 251 ? -7.940 -0.155 20.211 1.00 27.35 251 GLY B C 1
ATOM 5307 O O . GLY B 1 251 ? -8.751 0.400 20.942 1.00 17.33 251 GLY B O 1
ATOM 5308 N N . ALA B 1 252 ? -7.317 -1.291 20.539 1.00 28.20 252 ALA B N 1
ATOM 5309 C CA . ALA B 1 252 ? -7.609 -2.012 21.783 1.00 20.13 252 ALA B CA 1
ATOM 5310 C C . ALA B 1 252 ? -7.243 -1.221 23.030 1.00 11.47 252 ALA B C 1
ATOM 5311 O O . ALA B 1 252 ? -8.003 -1.190 23.992 1.00 10.52 252 ALA B O 1
ATOM 5313 N N . ASN B 1 253 ? -6.056 -0.634 23.057 1.00 11.98 253 ASN B N 1
ATOM 5314 C CA . ASN B 1 253 ? -5.680 0.136 24.238 1.00 11.43 253 ASN B CA 1
ATOM 5315 C C . ASN B 1 253 ? -6.572 1.357 24.449 1.00 10.93 253 ASN B C 1
ATOM 5316 O O . ASN B 1 253 ? -6.856 1.736 25.597 1.00 10.92 253 ASN B O 1
ATOM 5321 N N . GLU B 1 254 ? -7.078 1.935 23.363 1.00 8.42 254 GLU B N 1
ATOM 5322 C CA . GLU B 1 254 ? -8.038 3.038 23.462 1.00 9.90 254 GLU B CA 1
ATOM 5323 C C . GLU B 1 254 ? -9.352 2.501 24.024 1.00 9.51 254 GLU B C 1
ATOM 5324 O O . GLU B 1 254 ? -9.927 3.075 24.959 1.00 11.23 254 GLU B O 1
ATOM 5330 N N . MET B 1 255 ? -9.840 1.402 23.449 1.00 9.49 255 MET B N 1
ATOM 5331 C CA A MET B 1 255 ? -11.123 0.845 23.892 0.50 11.68 255 MET B CA 1
ATOM 5332 C CA B MET B 1 255 ? -11.113 0.831 23.891 0.50 9.80 255 MET B CA 1
ATOM 5333 C C . MET B 1 255 ? -11.053 0.370 25.341 1.00 11.11 255 MET B C 1
ATOM 5334 O O . MET B 1 255 ? -12.018 0.517 26.083 1.00 11.96 255 MET B O 1
ATOM 5343 N N . ALA B 1 256 ? -9.898 -0.145 25.760 1.00 9.36 256 ALA B N 1
ATOM 5344 C CA . ALA B 1 256 ? -9.734 -0.565 27.149 1.00 8.95 256 ALA B CA 1
ATOM 5345 C C . ALA B 1 256 ? -9.931 0.637 28.094 1.00 10.52 256 ALA B C 1
ATOM 5346 O O . ALA B 1 256 ? -10.688 0.557 29.069 1.00 10.84 256 ALA B O 1
ATOM 5348 N N . VAL B 1 257 ? -9.288 1.769 27.782 1.00 8.28 257 VAL B N 1
ATOM 5349 C CA . VAL B 1 257 ? -9.430 2.980 28.584 1.00 7.51 257 VAL B CA 1
ATOM 5350 C C . VAL B 1 257 ? -10.874 3.490 28.552 1.00 7.04 257 VAL B C 1
ATOM 5351 O O . VAL B 1 257 ? -11.452 3.762 29.588 1.00 9.83 257 VAL B O 1
ATOM 5355 N N . ARG B 1 258 ? -11.466 3.608 27.369 1.00 8.24 258 ARG B N 1
ATOM 5356 C CA . ARG B 1 258 ? -12.860 4.037 27.313 1.00 9.67 258 ARG B CA 1
ATOM 5357 C C . ARG B 1 258 ? -13.742 3.137 28.176 1.00 10.36 258 ARG B C 1
ATOM 5358 O O . ARG B 1 258 ? -14.626 3.621 28.868 1.00 11.95 258 ARG B O 1
ATOM 5366 N N . ASN B 1 259 ? -13.496 1.831 28.131 1.00 8.65 259 ASN B N 1
ATOM 5367 C CA . ASN B 1 259 ? -14.274 0.886 28.923 1.00 10.03 259 ASN B CA 1
ATOM 5368 C C . ASN B 1 259 ? -14.050 1.099 30.410 1.00 11.23 259 ASN B C 1
ATOM 5369 O O . ASN B 1 259 ? -14.996 1.055 31.188 1.00 12.76 259 ASN B O 1
ATOM 5374 N N . TYR B 1 260 ? -12.808 1.345 30.817 1.00 8.96 260 TYR B N 1
ATOM 5375 C CA . TYR B 1 260 ? -12.545 1.577 32.242 1.00 8.72 260 TYR B CA 1
ATOM 5376 C C . TYR B 1 260 ? -13.313 2.811 32.711 1.00 10.24 260 TYR B C 1
ATOM 5377 O O . TYR B 1 260 ? -13.832 2.850 33.827 1.00 12.31 260 TYR B O 1
ATOM 5386 N N . LEU B 1 261 ? -13.361 3.839 31.878 1.00 10.21 261 LEU B N 1
ATOM 5387 C CA . LEU B 1 261 ? -14.092 5.041 32.235 1.00 10.68 261 LEU B CA 1
ATOM 5388 C C . LEU B 1 261 ? -15.582 4.737 32.372 1.00 13.77 261 LEU B C 1
ATOM 5389 O O . LEU B 1 261 ? -16.248 5.284 33.253 1.00 17.62 261 LEU B O 1
ATOM 5394 N N . GLU B 1 262 ? -16.115 3.961 31.435 1.00 12.09 262 GLU B N 1
ATOM 5395 C CA . GLU B 1 262 ? -17.534 3.560 31.455 1.00 14.49 262 GLU B CA 1
ATOM 5396 C C . GLU B 1 262 ? -17.857 2.796 32.724 1.00 19.06 262 GLU B C 1
ATOM 5397 O O . GLU B 1 262 ? -18.881 3.035 33.355 1.00 15.24 262 GLU B O 1
ATOM 5403 N N . ILE B 1 263 ? -16.964 1.885 33.097 1.00 12.62 263 ILE B N 1
ATOM 5404 C CA . ILE B 1 263 ? -17.136 1.045 34.281 1.00 14.06 263 ILE B CA 1
ATOM 5405 C C . ILE B 1 263 ? -17.174 1.920 35.534 1.00 15.14 263 ILE B C 1
ATOM 5406 O O . ILE B 1 263 ? -18.059 1.763 36.390 1.00 14.12 263 ILE B O 1
ATOM 5411 N N . GLY B 1 264 ? -16.203 2.818 35.658 1.00 11.80 264 GLY B N 1
ATOM 5412 C CA . GLY B 1 264 ? -16.188 3.811 36.727 1.00 17.90 264 GLY B CA 1
ATOM 5413 C C . GLY B 1 264 ? -15.803 3.368 38.126 1.00 11.15 264 GLY B C 1
ATOM 5414 O O . GLY B 1 264 ? -15.195 4.139 38.873 1.00 13.14 264 GLY B O 1
ATOM 5415 N N . THR B 1 265 ? -16.116 2.124 38.476 1.00 10.77 265 THR B N 1
ATOM 5416 C CA . THR B 1 265 ? -15.876 1.611 39.811 1.00 12.63 265 THR B CA 1
ATOM 5417 C C . THR B 1 265 ? -15.238 0.234 39.761 1.00 12.31 265 THR B C 1
ATOM 5418 O O . THR B 1 265 ? -15.727 -0.656 39.067 1.00 14.81 265 THR B O 1
ATOM 5422 N N . PRO B 1 266 ? -14.118 0.060 40.479 1.00 9.83 266 PRO B N 1
ATOM 5423 C CA . PRO B 1 266 ? -13.455 -1.241 40.572 1.00 10.70 266 PRO B CA 1
ATOM 5424 C C . PRO B 1 266 ? -14.357 -2.331 41.149 1.00 8.09 266 PRO B C 1
ATOM 5425 O O . PRO B 1 266 ? -14.082 -3.523 40.981 1.00 11.40 266 PRO B O 1
ATOM 5429 N N . ALA B 1 267 ? -15.392 -1.926 41.895 1.00 10.50 267 ALA B N 1
ATOM 5430 C CA . ALA B 1 267 ? -16.313 -2.880 42.506 1.00 15.19 267 ALA B CA 1
ATOM 5431 C C . ALA B 1 267 ? -16.989 -3.764 41.461 1.00 13.18 267 ALA B C 1
ATOM 5432 O O . ALA B 1 267 ? -17.413 -4.888 41.762 1.00 12.07 267 ALA B O 1
ATOM 5434 N N . LYS B 1 268 ? -17.078 -3.255 40.234 1.00 11.42 268 LYS B N 1
ATOM 5435 C CA . LYS B 1 268 ? -17.707 -3.995 39.141 1.00 12.31 268 LYS B CA 1
ATOM 5436 C C . LYS B 1 268 ? -16.812 -5.027 38.481 1.00 13.30 268 LYS B C 1
ATOM 5437 O O . LYS B 1 268 ? -17.261 -5.786 37.617 1.00 13.02 268 LYS B O 1
ATOM 5443 N N . ALA B 1 269 ? -15.551 -5.076 38.887 1.00 11.85 269 ALA B N 1
ATOM 5444 C CA . ALA B 1 269 ? -14.608 -5.977 38.241 1.00 13.53 269 ALA B CA 1
ATOM 5445 C C . ALA B 1 269 ? -15.090 -7.420 38.184 1.00 14.05 269 ALA B C 1
ATOM 5446 O O . ALA B 1 269 ? -15.105 -8.027 37.117 1.00 12.85 269 ALA B O 1
ATOM 5448 N N . LYS B 1 270 ? -15.550 -7.953 39.313 1.00 10.46 270 LYS B N 1
ATOM 5449 C CA . LYS B 1 270 ? -15.966 -9.335 39.344 1.00 13.26 270 LYS B CA 1
ATOM 5450 C C . LYS B 1 270 ? -17.099 -9.636 38.358 1.00 10.44 270 LYS B C 1
ATOM 5451 O O . LYS B 1 270 ? -17.041 -10.614 37.619 1.00 13.63 270 LYS B O 1
ATOM 5457 N N . GLU B 1 271 ? -18.134 -8.804 38.362 1.00 9.92 271 GLU B N 1
ATOM 5458 C CA . GLU B 1 271 ? -19.273 -9.055 37.488 1.00 11.18 271 GLU B CA 1
ATOM 5459 C C . GLU B 1 271 ? -18.925 -8.864 36.006 1.00 12.37 271 GLU B C 1
ATOM 5460 O O . GLU B 1 271 ? -19.501 -9.525 35.147 1.00 13.53 271 GLU B O 1
ATOM 5466 N N . ILE B 1 272 ? -18.041 -7.915 35.715 1.00 12.67 272 ILE B N 1
ATOM 5467 C CA . ILE B 1 272 ? -17.610 -7.653 34.328 1.00 12.64 272 ILE B CA 1
ATOM 5468 C C . ILE B 1 272 ? -16.866 -8.871 33.790 1.00 13.38 272 ILE B C 1
ATOM 5469 O O . ILE B 1 272 ? -17.115 -9.354 32.680 1.00 13.67 272 ILE B O 1
ATOM 5474 N N . VAL B 1 273 ? -15.970 -9.393 34.604 1.00 11.86 273 VAL B N 1
ATOM 5475 C CA . VAL B 1 273 ? -15.186 -10.537 34.211 1.00 11.77 273 VAL B CA 1
ATOM 5476 C C . VAL B 1 273 ? -16.087 -11.764 34.054 1.00 16.25 273 VAL B C 1
ATOM 5477 O O . VAL B 1 273 ? -15.977 -12.500 33.080 1.00 15.83 273 VAL B O 1
ATOM 5481 N N . GLU B 1 274 ? -17.057 -11.919 34.952 1.00 13.56 274 GLU B N 1
ATOM 5482 C CA . GLU B 1 274 ? -18.009 -13.022 34.834 1.00 13.06 274 GLU B CA 1
ATOM 5483 C C . GLU B 1 274 ? -18.826 -12.905 33.545 1.00 12.57 274 GLU B C 1
ATOM 5484 O O . GLU B 1 274 ? -19.000 -13.887 32.825 1.00 17.05 274 GLU B O 1
ATOM 5490 N N . ALA B 1 275 ? -19.265 -11.689 33.228 1.00 12.57 275 ALA B N 1
ATOM 5491 C CA . ALA B 1 275 ? -20.085 -11.460 32.036 1.00 10.94 275 ALA B CA 1
ATOM 5492 C C . ALA B 1 275 ? -19.313 -11.798 30.771 1.00 14.72 275 ALA B C 1
ATOM 5493 O O . ALA B 1 275 ? -19.900 -12.216 29.775 1.00 16.50 275 ALA B O 1
ATOM 5495 N N . ALA B 1 276 ? -17.998 -11.597 30.807 1.00 14.64 276 ALA B N 1
ATOM 5496 C CA . ALA B 1 276 ? -17.151 -11.872 29.647 1.00 17.38 276 ALA B CA 1
ATOM 5497 C C . ALA B 1 276 ? -16.961 -13.359 29.368 1.00 22.85 276 ALA B C 1
ATOM 5498 O O . ALA B 1 276 ? -16.423 -13.716 28.324 1.00 19.15 276 ALA B O 1
ATOM 5500 N N . THR B 1 277 ? -17.414 -14.228 30.272 1.00 15.48 277 THR B N 1
ATOM 5501 C CA . THR B 1 277 ? -17.254 -15.674 30.083 1.00 18.01 277 THR B CA 1
ATOM 5502 C C . THR B 1 277 ? -18.453 -16.275 29.358 1.00 19.34 277 THR B C 1
ATOM 5503 O O . THR B 1 277 ? -18.470 -17.468 29.065 1.00 26.49 277 THR B O 1
ATOM 5507 N N . LYS B 1 278 ? -19.453 -15.444 29.088 1.00 19.44 278 LYS B N 1
ATOM 5508 C CA . LYS B 1 278 ? -20.704 -15.902 28.501 1.00 26.58 278 LYS B CA 1
ATOM 5509 C C . LYS B 1 278 ? -20.807 -15.480 27.047 1.00 31.91 278 LYS B C 1
ATOM 5510 O O . LYS B 1 278 ? -20.299 -14.425 26.674 1.00 31.91 278 LYS B O 1
ATOM 5516 N N . PRO B 1 279 ? -21.448 -16.317 26.214 1.00 34.47 279 PRO B N 1
ATOM 5517 C CA . PRO B 1 279 ? -21.609 -15.987 24.797 1.00 43.73 279 PRO B CA 1
ATOM 5518 C C . PRO B 1 279 ? -22.349 -14.663 24.614 1.00 37.72 279 PRO B C 1
ATOM 5519 O O . PRO B 1 279 ? -23.327 -14.396 25.319 1.00 41.00 279 PRO B O 1
ATOM 5523 N N . GLY B 1 280 ? -21.847 -13.820 23.716 1.00 41.96 280 GLY B N 1
ATOM 5524 C CA . GLY B 1 280 ? -22.466 -12.523 23.450 1.00 43.28 280 GLY B CA 1
ATOM 5525 C C . GLY B 1 280 ? -22.113 -11.460 24.475 1.00 45.22 280 GLY B C 1
ATOM 5526 O O . GLY B 1 280 ? -22.536 -10.310 24.356 1.00 47.37 280 GLY B O 1
ATOM 5527 N N . GLY B 1 281 ? -21.343 -11.841 25.490 1.00 48.73 281 GLY B N 1
ATOM 5528 C CA . GLY B 1 281 ? -20.945 -10.906 26.534 1.00 43.74 281 GLY B CA 1
ATOM 5529 C C . GLY B 1 281 ? -19.929 -9.916 25.999 1.00 39.96 281 GLY B C 1
ATOM 5530 O O . GLY B 1 281 ? -19.223 -10.219 25.032 1.00 39.68 281 GLY B O 1
ATOM 5531 N N . PRO B 1 282 ? -19.885 -8.703 26.583 1.00 38.21 282 PRO B N 1
ATOM 5532 C CA . PRO B 1 282 ? -18.893 -7.712 26.159 1.00 35.74 282 PRO B CA 1
ATOM 5533 C C . PRO B 1 282 ? -17.488 -8.236 26.444 1.00 22.76 282 PRO B C 1
ATOM 5534 O O . PRO B 1 282 ? -17.192 -8.630 27.574 1.00 35.26 282 PRO B O 1
ATOM 5538 N N . LYS B 1 283 ? -16.667 -8.331 25.404 1.00 35.33 283 LYS B N 1
ATOM 5539 C CA . LYS B 1 283 ? -15.321 -8.857 25.565 1.00 39.24 283 LYS B CA 1
ATOM 5540 C C . LYS B 1 283 ? -14.438 -7.859 26.294 1.00 13.96 283 LYS B C 1
ATOM 5541 O O . LYS B 1 283 ? -14.612 -6.633 26.156 1.00 20.99 283 LYS B O 1
ATOM 5547 N N . LEU B 1 284 ? -13.533 -8.395 27.100 1.00 18.61 284 LEU B N 1
ATOM 5548 C CA . LEU B 1 284 ? -12.586 -7.594 27.843 1.00 19.51 284 LEU B CA 1
ATOM 5549 C C . LEU B 1 284 ? -11.471 -7.214 26.895 1.00 12.25 284 LEU B C 1
ATOM 5550 O O . LEU B 1 284 ? -10.773 -8.081 26.362 1.00 14.95 284 LEU B O 1
ATOM 5555 N N . MET B 1 285 ? -11.269 -5.919 26.726 1.00 13.11 285 MET B N 1
ATOM 5556 C CA . MET B 1 285 ? -10.199 -5.438 25.884 1.00 15.87 285 MET B CA 1
ATOM 5557 C C . MET B 1 285 ? -8.864 -5.774 26.518 1.00 12.09 285 MET B C 1
ATOM 5558 O O . MET B 1 285 ? -8.696 -5.699 27.733 1.00 13.00 285 MET B O 1
ATOM 5563 N N . GLY B 1 286 ? -7.919 -6.198 25.696 1.00 9.93 286 GLY B N 1
ATOM 5564 C CA . GLY B 1 286 ? -6.587 -6.482 26.180 1.00 11.58 286 GLY B CA 1
ATOM 5565 C C . GLY B 1 286 ? -6.432 -7.744 27.013 1.00 13.29 286 GLY B C 1
ATOM 5566 O O . GLY B 1 286 ? -5.465 -7.867 27.763 1.00 11.21 286 GLY B O 1
ATOM 5567 N N . VAL B 1 287 ? -7.388 -8.670 26.913 1.00 10.10 287 VAL B N 1
ATOM 5568 C CA . VAL B 1 287 ? -7.311 -9.965 27.607 1.00 9.54 287 VAL B CA 1
ATOM 5569 C C . VAL B 1 287 ? -7.333 -11.086 26.561 1.00 9.70 287 VAL B C 1
ATOM 5570 O O . VAL B 1 287 ? -8.169 -11.076 25.633 1.00 11.46 287 VAL B O 1
ATOM 5574 N N . GLY B 1 288 ? -6.367 -11.992 26.667 1.00 11.39 288 GLY B N 1
ATOM 5575 C CA . GLY B 1 288 ? -6.214 -13.061 25.710 1.00 10.64 288 GLY B CA 1
ATOM 5576 C C . GLY B 1 288 ? -5.296 -12.592 24.607 1.00 13.58 288 GLY B C 1
ATOM 5577 O O . GLY B 1 288 ? -5.143 -11.387 24.373 1.00 12.40 288 GLY B O 1
ATOM 5578 N N . HIS B 1 289 ? -4.707 -13.547 23.899 1.00 11.30 289 HIS B N 1
ATOM 5579 C CA . HIS B 1 289 ? -3.779 -13.215 22.832 1.00 11.62 289 HIS B CA 1
ATOM 5580 C C . HIS B 1 289 ? -3.647 -14.429 21.923 1.00 11.57 289 HIS B C 1
ATOM 5581 O O . HIS B 1 289 ? -3.702 -15.569 22.389 1.00 12.60 289 HIS B O 1
ATOM 5588 N N . ARG B 1 290 ? -3.460 -14.186 20.629 1.00 14.59 290 ARG B N 1
ATOM 5589 C CA . ARG B 1 290 ? -3.329 -15.270 19.682 1.00 16.62 290 ARG B CA 1
ATOM 5590 C C . ARG B 1 290 ? -2.073 -16.100 19.902 1.00 14.97 290 ARG B C 1
ATOM 5591 O O . ARG B 1 290 ? -2.058 -17.286 19.568 1.00 18.22 290 ARG B O 1
ATOM 5599 N N . VAL B 1 291 ? -1.032 -15.500 20.480 1.00 13.74 291 VAL B N 1
ATOM 5600 C CA . VAL B 1 291 ? 0.220 -16.209 20.708 1.00 11.60 291 VAL B CA 1
ATOM 5601 C C . VAL B 1 291 ? 0.462 -16.466 22.194 1.00 13.34 291 VAL B C 1
ATOM 5602 O O . VAL B 1 291 ? 0.726 -17.594 22.584 1.00 13.20 291 VAL B O 1
ATOM 5606 N N . TYR B 1 292 ? 0.377 -15.425 23.012 1.00 13.32 292 TYR B N 1
ATOM 5607 C CA . TYR B 1 292 ? 0.600 -15.579 24.438 1.00 10.00 292 TYR B CA 1
ATOM 5608 C C . TYR B 1 292 ? -0.511 -16.360 25.127 1.00 12.18 292 TYR B C 1
ATOM 5609 O O . TYR B 1 292 ? -1.684 -15.969 25.095 1.00 12.29 292 TYR B O 1
ATOM 5618 N N . LYS B 1 293 ? -0.100 -17.463 25.745 1.00 13.75 293 LYS B N 1
ATOM 5619 C CA . LYS B 1 293 ? -0.961 -18.291 26.584 1.00 13.13 293 LYS B CA 1
ATOM 5620 C C . LYS B 1 293 ? -0.347 -18.178 27.989 1.00 13.73 293 LYS B C 1
ATOM 5621 O O . LYS B 1 293 ? -0.169 -19.161 28.722 1.00 13.69 293 LYS B O 1
ATOM 5627 N N . ALA B 1 294 ? 0.048 -16.951 28.306 1.00 11.31 294 ALA B N 1
ATOM 5628 C CA . ALA B 1 294 ? 0.683 -16.574 29.548 1.00 12.91 294 ALA B CA 1
ATOM 5629 C C . ALA B 1 294 ? 0.588 -15.053 29.599 1.00 10.36 294 ALA B C 1
ATOM 5630 O O . ALA B 1 294 ? 0.188 -14.410 28.611 1.00 10.75 294 ALA B O 1
ATOM 5632 N N . TYR B 1 295 ? 0.946 -14.481 30.744 1.00 12.97 295 TYR B N 1
ATOM 5633 C CA . TYR B 1 295 ? 0.910 -13.033 30.880 1.00 9.92 295 TYR B CA 1
ATOM 5634 C C . TYR B 1 295 ? 1.896 -12.471 29.850 1.00 10.00 295 TYR B C 1
ATOM 5635 O O . TYR B 1 295 ? 2.997 -12.997 29.674 1.00 10.17 295 TYR B O 1
ATOM 5644 N N . ASP B 1 296 ? 1.448 -11.470 29.110 1.00 9.47 296 ASP B N 1
ATOM 5645 C CA . ASP B 1 296 ? 2.259 -10.841 28.059 1.00 9.70 296 ASP B CA 1
ATOM 5646 C C . ASP B 1 296 ? 3.403 -10.137 28.780 1.00 9.61 296 ASP B C 1
ATOM 5647 O O . ASP B 1 296 ? 3.167 -9.309 29.656 1.00 8.84 296 ASP B O 1
ATOM 5652 N N . PRO B 1 297 ? 4.656 -10.489 28.443 1.00 8.90 297 PRO B N 1
ATOM 5653 C CA . PRO B 1 297 ? 5.792 -9.891 29.153 1.00 6.90 297 PRO B CA 1
ATOM 5654 C C . PRO B 1 297 ? 5.833 -8.374 29.015 1.00 8.73 297 PRO B C 1
ATOM 5655 O O . PRO B 1 297 ? 6.289 -7.662 29.904 1.00 8.58 297 PRO B O 1
ATOM 5659 N N . ARG B 1 298 ? 5.307 -7.873 27.903 1.00 7.29 298 ARG B N 1
ATOM 5660 C CA . ARG B 1 298 ? 5.256 -6.437 27.690 1.00 5.55 298 ARG B CA 1
ATOM 5661 C C . ARG B 1 298 ? 4.249 -5.791 28.657 1.00 7.95 298 ARG B C 1
ATOM 5662 O O . ARG B 1 298 ? 4.411 -4.631 29.056 1.00 9.43 298 ARG B O 1
ATOM 5670 N N . ALA B 1 299 ? 3.161 -6.511 28.939 1.00 8.24 299 ALA B N 1
ATOM 5671 C CA . ALA B 1 299 ? 2.113 -6.024 29.844 1.00 8.28 299 ALA B CA 1
ATOM 5672 C C . ALA B 1 299 ? 2.638 -5.956 31.270 1.00 8.51 299 ALA B C 1
ATOM 5673 O O . ALA B 1 299 ? 2.361 -4.996 31.993 1.00 13.00 299 ALA B O 1
ATOM 5675 N N . LYS B 1 300 ? 3.378 -6.977 31.685 1.00 8.50 300 LYS B N 1
ATOM 5676 C CA . LYS B 1 300 ? 3.940 -6.975 33.030 1.00 10.79 300 LYS B CA 1
ATOM 5677 C C . LYS B 1 300 ? 4.806 -5.733 33.217 1.00 11.98 300 LYS B C 1
ATOM 5678 O O . LYS B 1 300 ? 4.716 -5.024 34.215 1.00 11.81 300 LYS B O 1
ATOM 5684 N N . ILE B 1 301 ? 5.640 -5.460 32.233 1.00 6.84 301 ILE B N 1
ATOM 5685 C CA . ILE B 1 301 ? 6.535 -4.317 32.306 1.00 8.17 301 ILE B CA 1
ATOM 5686 C C . ILE B 1 301 ? 5.771 -2.995 32.272 1.00 8.42 301 ILE B C 1
ATOM 5687 O O . ILE B 1 301 ? 6.046 -2.073 33.045 1.00 9.85 301 ILE B O 1
ATOM 5692 N N . PHE B 1 302 ? 4.812 -2.862 31.360 1.00 6.29 302 PHE B N 1
ATOM 5693 C CA . PHE B 1 302 ? 4.130 -1.595 31.260 1.00 6.94 302 PHE B CA 1
ATOM 5694 C C . PHE B 1 302 ? 3.189 -1.350 32.438 1.00 6.90 302 PHE B C 1
ATOM 5695 O O . PHE B 1 302 ? 2.957 -0.199 32.835 1.00 10.29 302 PHE B O 1
ATOM 5703 N N . LYS B 1 303 ? 2.652 -2.425 33.001 1.00 9.67 303 LYS B N 1
ATOM 5704 C CA . LYS B 1 303 ? 1.844 -2.296 34.212 1.00 9.87 303 LYS B CA 1
ATOM 5705 C C . LYS B 1 303 ? 2.655 -1.608 35.307 1.00 9.41 303 LYS B C 1
ATOM 5706 O O . LYS B 1 303 ? 2.183 -0.670 35.952 1.00 11.86 303 LYS B O 1
ATOM 5712 N N . GLU B 1 304 ? 3.907 -2.034 35.461 1.00 8.67 304 GLU B N 1
ATOM 5713 C CA . GLU B 1 304 ? 4.783 -1.477 36.501 1.00 9.86 304 GLU B CA 1
ATOM 5714 C C . GLU B 1 304 ? 5.098 -0.017 36.232 1.00 10.00 304 GLU B C 1
ATOM 5715 O O . GLU B 1 304 ? 5.135 0.803 37.147 1.00 10.60 304 GLU B O 1
ATOM 5721 N N . PHE B 1 305 ? 5.322 0.321 34.968 1.00 8.13 305 PHE B N 1
ATOM 5722 C CA . PHE B 1 305 ? 5.495 1.717 34.627 1.00 8.93 305 PHE B CA 1
ATOM 5723 C C . PHE B 1 305 ? 4.228 2.490 35.003 1.00 9.74 305 PHE B C 1
ATOM 5724 O O . PHE B 1 305 ? 4.302 3.581 35.580 1.00 11.07 305 PHE B O 1
ATOM 5732 N N . SER B 1 306 ? 3.067 1.963 34.609 1.00 9.15 306 SER B N 1
ATOM 5733 C CA . SER B 1 306 ? 1.785 2.608 34.890 1.00 8.75 306 SER B CA 1
ATOM 5734 C C . SER B 1 306 ? 1.578 2.868 36.393 1.00 9.10 306 SER B C 1
ATOM 5735 O O . SER B 1 306 ? 1.079 3.921 36.792 1.00 10.75 306 SER B O 1
ATOM 5738 N N . ARG B 1 307 ? 1.968 1.897 37.195 1.00 8.12 307 ARG B N 1
ATOM 5739 C CA . ARG B 1 307 ? 1.906 2.017 38.645 1.00 9.59 307 ARG B CA 1
ATOM 5740 C C . ARG B 1 307 ? 2.754 3.203 39.089 1.00 11.16 307 ARG B C 1
ATOM 5741 O O . ARG B 1 307 ? 2.334 4.007 39.916 1.00 11.71 307 ARG B O 1
ATOM 5749 N N . ASP B 1 308 ? 3.953 3.319 38.534 1.00 8.76 308 ASP B N 1
ATOM 5750 C CA . ASP B 1 308 ? 4.839 4.434 38.873 1.00 11.94 308 ASP B CA 1
ATOM 5751 C C . ASP B 1 308 ? 4.230 5.756 38.456 1.00 12.44 308 ASP B C 1
ATOM 5752 O O . ASP B 1 308 ? 4.344 6.754 39.153 1.00 13.60 308 ASP B O 1
ATOM 5757 N N . TYR B 1 309 ? 3.656 5.787 37.264 1.00 9.10 309 TYR B N 1
ATOM 5758 C CA . TYR B 1 309 ? 3.057 6.989 36.753 1.00 8.43 309 TYR B CA 1
ATOM 5759 C C . TYR B 1 309 ? 1.932 7.471 37.684 1.00 11.79 309 TYR B C 1
ATOM 5760 O O . TYR B 1 309 ? 1.895 8.643 38.058 1.00 11.77 309 TYR B O 1
ATOM 5769 N N . VAL B 1 310 ? 1.005 6.592 38.047 1.00 13.15 310 VAL B N 1
ATOM 5770 C CA . VAL B 1 310 ? -0.090 7.024 38.919 1.00 12.96 310 VAL B CA 1
ATOM 5771 C C . VAL B 1 310 ? 0.368 7.316 40.345 1.00 15.98 310 VAL B C 1
ATOM 5772 O O . VAL B 1 310 ? -0.263 8.106 41.048 1.00 16.96 310 VAL B O 1
ATOM 5776 N N . ALA B 1 311 ? 1.467 6.708 40.772 1.00 13.85 311 ALA B N 1
ATOM 5777 C CA . ALA B 1 311 ? 2.015 6.989 42.098 1.00 15.31 311 ALA B CA 1
ATOM 5778 C C . ALA B 1 311 ? 2.478 8.442 42.142 1.00 22.35 311 ALA B C 1
ATOM 5779 O O . ALA B 1 311 ? 2.310 9.132 43.143 1.00 21.23 311 ALA B O 1
ATOM 5781 N N . LYS B 1 312 ? 3.018 8.931 41.035 1.00 13.20 312 LYS B N 1
ATOM 5782 C CA . LYS B 1 312 ? 3.507 10.297 40.995 1.00 14.55 312 LYS B CA 1
ATOM 5783 C C . LYS B 1 312 ? 2.419 11.314 40.671 1.00 18.69 312 LYS B C 1
ATOM 5784 O O . LYS B 1 312 ? 2.300 12.336 41.350 1.00 19.76 312 LYS B O 1
ATOM 5790 N N . PHE B 1 313 ? 1.589 11.007 39.675 1.00 13.50 313 PHE B N 1
ATOM 5791 C CA . PHE B 1 313 ? 0.605 11.965 39.173 1.00 12.57 313 PHE B CA 1
ATOM 5792 C C . PHE B 1 313 ? -0.822 11.732 39.622 1.00 16.34 313 PHE B C 1
ATOM 5793 O O . PHE B 1 313 ? -1.686 12.571 39.395 1.00 20.94 313 PHE B O 1
ATOM 5801 N N . GLY B 1 314 ? -1.053 10.627 40.299 1.00 14.26 314 GLY B N 1
ATOM 5802 C CA . GLY B 1 314 ? -2.387 10.286 40.749 1.00 17.25 314 GLY B CA 1
ATOM 5803 C C . GLY B 1 314 ? -3.114 9.475 39.695 1.00 17.43 314 GLY B C 1
ATOM 5804 O O . GLY B 1 314 ? -2.658 9.346 38.562 1.00 16.06 314 GLY B O 1
ATOM 5805 N N . ASP B 1 315 ? -4.266 8.954 40.088 1.00 14.23 315 ASP B N 1
ATOM 5806 C CA . ASP B 1 315 ? -5.112 8.119 39.242 1.00 11.92 315 ASP B CA 1
ATOM 5807 C C . ASP B 1 315 ? -6.496 8.780 39.278 1.00 10.33 315 ASP B C 1
ATOM 5808 O O . ASP B 1 315 ? -7.484 8.155 39.715 1.00 12.13 315 ASP B O 1
ATOM 5813 N N . PRO B 1 316 ? -6.581 10.029 38.777 1.00 10.89 316 PRO B N 1
ATOM 5814 C CA . PRO B 1 316 ? -7.822 10.816 38.948 1.00 16.21 316 PRO B CA 1
ATOM 5815 C C . PRO B 1 316 ? -9.084 10.236 38.337 1.00 15.35 316 PRO B C 1
ATOM 5816 O O . PRO B 1 316 ? -10.187 10.532 38.803 1.00 14.97 316 PRO B O 1
ATOM 5820 N N . GLN B 1 317 ? -8.933 9.436 37.290 1.00 12.16 317 GLN B N 1
ATOM 5821 C CA . GLN B 1 317 ? -10.074 8.792 36.659 1.00 9.90 317 GLN B CA 1
ATOM 5822 C C . GLN B 1 317 ? -10.177 7.327 37.071 1.00 8.85 317 GLN B C 1
ATOM 5823 O O . GLN B 1 317 ? -10.997 6.572 36.528 1.00 12.97 317 GLN B O 1
ATOM 5829 N N . ASN B 1 318 ? -9.339 6.936 38.028 1.00 11.38 318 ASN B N 1
ATOM 5830 C CA . ASN B 1 318 ? -9.365 5.593 38.616 1.00 10.15 318 ASN B CA 1
ATOM 5831 C C . ASN B 1 318 ? -9.091 4.475 37.622 1.00 9.01 318 ASN B C 1
ATOM 5832 O O . ASN B 1 318 ? -9.373 3.301 37.888 1.00 10.92 318 ASN B O 1
ATOM 5837 N N . LEU B 1 319 ? -8.422 4.839 36.526 1.00 10.32 319 LEU B N 1
ATOM 5838 C CA . LEU B 1 319 ? -8.110 3.883 35.468 1.00 9.32 319 LEU B CA 1
ATOM 5839 C C . LEU B 1 319 ? -7.235 2.758 35.972 1.00 6.94 319 LEU B C 1
ATOM 5840 O O . LEU B 1 319 ? -7.500 1.596 35.717 1.00 9.10 319 LEU B O 1
ATOM 5845 N N . PHE B 1 320 ? -6.169 3.096 36.691 1.00 8.46 320 PHE B N 1
ATOM 5846 C CA . PHE B 1 320 ? -5.276 2.060 37.180 1.00 10.36 320 PHE B CA 1
ATOM 5847 C C . PHE B 1 320 ? -5.961 1.157 38.204 1.00 7.11 320 PHE B C 1
ATOM 5848 O O . PHE B 1 320 ? -5.794 -0.058 38.179 1.00 8.95 320 PHE B O 1
ATOM 5856 N N . ALA B 1 321 ? -6.784 1.761 39.069 1.00 10.29 321 ALA B N 1
ATOM 5857 C CA . ALA B 1 321 ? -7.555 1.001 40.060 1.00 11.22 321 ALA B CA 1
ATOM 5858 C C . ALA B 1 321 ? -8.537 0.027 39.399 1.00 7.48 321 ALA B C 1
ATOM 5859 O O . ALA B 1 321 ? -8.607 -1.154 39.758 1.00 11.32 321 ALA B O 1
ATOM 5861 N N . ILE B 1 322 ? -9.262 0.517 38.394 1.00 8.70 322 ILE B N 1
ATOM 5862 C CA . ILE B 1 322 ? -10.230 -0.299 37.687 1.00 9.89 322 ILE B CA 1
ATOM 5863 C C . ILE B 1 322 ? -9.518 -1.430 36.946 1.00 6.66 322 ILE B C 1
ATOM 5864 O O . ILE B 1 322 ? -9.877 -2.605 37.064 1.00 9.29 322 ILE B O 1
ATOM 5869 N N . ALA B 1 323 ? -8.518 -1.064 36.145 1.00 9.04 323 ALA B N 1
ATOM 5870 C CA . ALA B 1 323 ? -7.767 -2.070 35.409 1.00 8.41 323 ALA B CA 1
ATOM 5871 C C . ALA B 1 323 ? -7.162 -3.117 36.347 1.00 7.84 323 ALA B C 1
ATOM 5872 O O . ALA B 1 323 ? -7.262 -4.318 36.109 1.00 7.97 323 ALA B O 1
ATOM 5874 N N . SER B 1 324 ? -6.614 -2.667 37.477 1.00 6.67 324 SER B N 1
ATOM 5875 C CA . SER B 1 324 ? -6.037 -3.598 38.447 1.00 9.71 324 SER B CA 1
ATOM 5876 C C . SER B 1 324 ? -7.075 -4.568 39.006 1.00 8.41 324 SER B C 1
ATOM 5877 O O . SER B 1 324 ? -6.796 -5.756 39.166 1.00 10.75 324 SER B O 1
ATOM 5880 N N . ALA B 1 325 ? -8.265 -4.053 39.304 1.00 9.24 325 ALA B N 1
ATOM 5881 C CA . ALA B 1 325 ? -9.341 -4.889 39.836 1.00 12.28 325 ALA B CA 1
ATOM 5882 C C . ALA B 1 325 ? -9.792 -5.925 38.808 1.00 9.86 325 ALA B C 1
ATOM 5883 O O . ALA B 1 325 ? -9.987 -7.096 39.121 1.00 12.08 325 ALA B O 1
ATOM 5885 N N . ILE B 1 326 ? -9.893 -5.504 37.552 1.00 9.87 326 ILE B N 1
ATOM 5886 C CA . ILE B 1 326 ? -10.276 -6.404 36.479 1.00 9.11 326 ILE B CA 1
ATOM 5887 C C . ILE B 1 326 ? -9.198 -7.462 36.280 1.00 6.75 326 ILE B C 1
ATOM 5888 O O . ILE B 1 326 ? -9.486 -8.642 36.156 1.00 9.99 326 ILE B O 1
ATOM 5893 N N . GLU B 1 327 ? -7.934 -7.033 36.289 1.00 7.55 327 GLU B N 1
ATOM 5894 C CA . GLU B 1 327 ? -6.816 -7.961 36.135 1.00 11.11 327 GLU B CA 1
ATOM 5895 C C . GLU B 1 327 ? -6.857 -9.078 37.176 1.00 9.47 327 GLU B C 1
ATOM 5896 O O . GLU B 1 327 ? -6.707 -10.256 36.868 1.00 13.29 327 GLU B O 1
ATOM 5902 N N . GLN B 1 328 ? -7.076 -8.697 38.427 1.00 8.88 328 GLN B N 1
ATOM 5903 C CA . GLN B 1 328 ? -7.089 -9.674 39.504 1.00 12.82 328 GLN B CA 1
ATOM 5904 C C . GLN B 1 328 ? -8.214 -10.686 39.342 1.00 9.38 328 GLN B C 1
ATOM 5905 O O . GLN B 1 328 ? -8.011 -11.873 39.556 1.00 14.14 328 GLN B O 1
ATOM 5911 N N . GLU B 1 329 ? -9.372 -10.222 38.889 1.00 10.71 329 GLU B N 1
ATOM 5912 C CA . GLU B 1 329 ? -10.486 -11.130 38.634 1.00 15.95 329 GLU B CA 1
ATOM 5913 C C . GLU B 1 329 ? -10.213 -12.033 37.429 1.00 14.44 329 GLU B C 1
ATOM 5914 O O . GLU B 1 329 ? -10.532 -13.221 37.456 1.00 17.39 329 GLU B O 1
ATOM 5920 N N . VAL B 1 330 ? -9.598 -11.485 36.383 1.00 12.57 330 VAL B N 1
ATOM 5921 C CA . VAL B 1 330 ? -9.245 -12.301 35.226 1.00 8.35 330 VAL B CA 1
ATOM 5922 C C . VAL B 1 330 ? -8.272 -13.406 35.614 1.00 11.42 330 VAL B C 1
ATOM 5923 O O . VAL B 1 330 ? -8.409 -14.550 35.195 1.00 15.45 330 VAL B O 1
ATOM 5927 N N . LEU B 1 331 ? -7.291 -13.049 36.430 1.00 10.98 331 LEU B N 1
ATOM 5928 C CA . LEU B 1 331 ? -6.275 -14.003 36.839 1.00 12.91 331 LEU B CA 1
ATOM 5929 C C . LEU B 1 331 ? -6.792 -15.094 37.771 1.00 17.36 331 LEU B C 1
ATOM 5930 O O . LEU B 1 331 ? -6.194 -16.171 37.857 1.00 18.52 331 LEU B O 1
ATOM 5935 N N . SER B 1 332 ? -7.911 -14.831 38.443 1.00 14.33 332 SER B N 1
ATOM 5936 C CA . SER B 1 332 ? -8.477 -15.805 39.375 1.00 22.92 332 SER B CA 1
ATOM 5937 C C . SER B 1 332 ? -9.715 -16.538 38.861 1.00 23.34 332 SER B C 1
ATOM 5938 O O . SER B 1 332 ? -10.194 -17.472 39.505 1.00 24.11 332 SER B O 1
ATOM 5941 N N . HIS B 1 333 ? -10.227 -16.157 37.698 1.00 18.02 333 HIS B N 1
ATOM 5942 C CA . HIS B 1 333 ? -11.434 -16.791 37.180 1.00 15.79 333 HIS B CA 1
ATOM 5943 C C . HIS B 1 333 ? -11.073 -18.044 36.386 1.00 22.00 333 HIS B C 1
ATOM 5944 O O . HIS B 1 333 ? -10.275 -17.979 35.455 1.00 18.58 333 HIS B O 1
ATOM 5951 N N . PRO B 1 334 ? -11.692 -19.185 36.725 1.00 20.36 334 PRO B N 1
ATOM 5952 C CA . PRO B 1 334 ? -11.368 -20.448 36.052 1.00 15.49 334 PRO B CA 1
ATOM 5953 C C . PRO B 1 334 ? -11.522 -20.445 34.539 1.00 15.66 334 PRO B C 1
ATOM 5954 O O . PRO B 1 334 ? -10.786 -21.148 33.853 1.00 19.03 334 PRO B O 1
ATOM 5958 N N . TYR B 1 335 ? -12.502 -19.706 34.031 1.00 14.77 335 TYR B N 1
ATOM 5959 C CA . TYR B 1 335 ? -12.727 -19.630 32.591 1.00 17.32 335 TYR B CA 1
ATOM 5960 C C . TYR B 1 335 ? -11.462 -19.122 31.908 1.00 17.40 335 TYR B C 1
ATOM 5961 O O . TYR B 1 335 ? -10.982 -19.713 30.946 1.00 18.30 335 TYR B O 1
ATOM 5970 N N . PHE B 1 336 ? -10.950 -18.002 32.404 1.00 12.37 336 PHE B N 1
ATOM 5971 C CA . PHE B 1 336 ? -9.742 -17.394 31.849 1.00 12.64 336 PHE B CA 1
ATOM 5972 C C . PHE B 1 336 ? -8.485 -18.220 32.105 1.00 13.51 336 PHE B C 1
ATOM 5973 O O . PHE B 1 336 ? -7.625 -18.358 31.222 1.00 17.74 336 PHE B O 1
ATOM 5981 N N . GLN B 1 337 ? -8.373 -18.785 33.303 1.00 13.59 337 GLN B N 1
ATOM 5982 C CA . GLN B 1 337 ? -7.231 -19.622 33.660 1.00 18.11 337 GLN B CA 1
ATOM 5983 C C . GLN B 1 337 ? -7.153 -20.856 32.763 1.00 21.20 337 GLN B C 1
ATOM 5984 O O . GLN B 1 337 ? -6.099 -21.169 32.211 1.00 18.38 337 GLN B O 1
ATOM 5990 N N . GLN B 1 338 ? -8.283 -21.537 32.589 1.00 19.43 338 GLN B N 1
ATOM 5991 C CA . GLN B 1 338 ? -8.318 -22.766 31.795 1.00 23.25 338 GLN B CA 1
ATOM 5992 C C . GLN B 1 338 ? -8.048 -22.536 30.312 1.00 24.89 338 GLN B C 1
ATOM 5993 O O . GLN B 1 338 ? -7.506 -23.405 29.626 1.00 25.40 338 GLN B O 1
ATOM 5999 N N . ARG B 1 339 ? -8.397 -21.350 29.831 1.00 17.76 339 ARG B N 1
ATOM 6000 C CA . ARG B 1 339 ? -8.189 -21.000 28.443 1.00 15.88 339 ARG B CA 1
ATOM 6001 C C . ARG B 1 339 ? -6.879 -20.230 28.250 1.00 20.60 339 ARG B C 1
ATOM 6002 O O . ARG B 1 339 ? -6.562 -19.817 27.136 1.00 16.65 339 ARG B O 1
ATOM 6010 N N . LYS B 1 340 ? -6.124 -20.053 29.333 1.00 15.36 340 LYS B N 1
ATOM 6011 C CA . LYS B 1 340 ? -4.835 -19.366 29.282 1.00 17.03 340 LYS B CA 1
ATOM 6012 C C . LYS B 1 340 ? -5.010 -17.963 28.712 1.00 15.86 340 LYS B C 1
ATOM 6013 O O . LYS B 1 340 ? -4.250 -17.519 27.848 1.00 15.33 340 LYS B O 1
ATOM 6019 N N . LEU B 1 341 ? -6.047 -17.285 29.183 1.00 13.27 341 LEU B N 1
ATOM 6020 C CA . LEU B 1 341 ? -6.354 -15.934 28.747 1.00 11.75 341 LEU B CA 1
ATOM 6021 C C . LEU B 1 341 ? -5.861 -14.963 29.814 1.00 13.09 341 LEU B C 1
ATOM 6022 O O . LEU B 1 341 ? -6.407 -14.926 30.921 1.00 13.24 341 LEU B O 1
ATOM 6027 N N . TYR B 1 342 ? -4.830 -14.184 29.479 1.00 12.82 342 TYR B N 1
ATOM 6028 C CA . TYR B 1 342 ? -4.230 -13.231 30.403 1.00 11.13 342 TYR B CA 1
ATOM 6029 C C . TYR B 1 342 ? -4.237 -11.814 29.829 1.00 11.92 342 TYR B C 1
ATOM 6030 O O . TYR B 1 342 ? -4.415 -11.629 28.625 1.00 11.40 342 TYR B O 1
ATOM 6039 N N . PRO B 1 343 ? -3.995 -10.821 30.682 1.00 9.28 343 PRO B N 1
ATOM 6040 C CA . PRO B 1 343 ? -3.847 -9.479 30.154 1.00 9.37 343 PRO B CA 1
ATOM 6041 C C . PRO B 1 343 ? -2.715 -9.410 29.126 1.00 11.10 343 PRO B C 1
ATOM 6042 O O . PRO B 1 343 ? -1.697 -10.123 29.244 1.00 11.54 343 PRO B O 1
ATOM 6046 N N . ASN B 1 344 ? -2.928 -8.609 28.096 1.00 10.70 344 ASN B N 1
ATOM 6047 C CA . ASN B 1 344 ? -1.857 -8.322 27.153 1.00 10.73 344 ASN B CA 1
ATOM 6048 C C . ASN B 1 344 ? -1.548 -6.826 27.302 1.00 9.92 344 ASN B C 1
ATOM 6049 O O . ASN B 1 344 ? -2.194 -6.123 28.065 1.00 8.85 344 ASN B O 1
ATOM 6054 N N . VAL B 1 345 ? -0.486 -6.362 26.668 1.00 10.50 345 VAL B N 1
ATOM 6055 C CA . VAL B 1 345 ? -0.042 -5.002 26.878 1.00 8.48 345 VAL B CA 1
ATOM 6056 C C . VAL B 1 345 ? -1.107 -3.922 26.615 1.00 8.06 345 VAL B C 1
ATOM 6057 O O . VAL B 1 345 ? -1.073 -2.838 27.219 1.00 10.19 345 VAL B O 1
ATOM 6061 N N . ASP B 1 346 ? -2.062 -4.217 25.738 1.00 8.91 346 ASP B N 1
ATOM 6062 C CA . ASP B 1 346 ? -3.134 -3.263 25.432 1.00 8.85 346 ASP B CA 1
ATOM 6063 C C . ASP B 1 346 ? -4.050 -3.008 26.638 1.00 9.39 346 ASP B C 1
ATOM 6064 O O . ASP B 1 346 ? -4.777 -2.017 26.667 1.00 10.69 346 ASP B O 1
ATOM 6069 N N . PHE B 1 347 ? -4.063 -3.953 27.568 1.00 7.79 347 PHE B N 1
ATOM 6070 C CA . PHE B 1 347 ? -4.862 -3.837 28.790 1.00 6.41 347 PHE B CA 1
ATOM 6071 C C . PHE B 1 347 ? -4.415 -2.616 29.592 1.00 8.69 347 PHE B C 1
ATOM 6072 O O . PHE B 1 347 ? -5.226 -1.954 30.239 1.00 9.20 347 PHE B O 1
ATOM 6080 N N . TRP B 1 348 ? -3.118 -2.314 29.531 1.00 8.80 348 TRP B N 1
ATOM 6081 C CA . TRP B 1 348 ? -2.524 -1.252 30.323 1.00 9.15 348 TRP B CA 1
ATOM 6082 C C . TRP B 1 348 ? -2.057 -0.008 29.598 1.00 7.91 348 TRP B C 1
ATOM 6083 O O . TRP B 1 348 ? -2.073 1.074 30.170 1.00 9.22 348 TRP B O 1
ATOM 6094 N N . SER B 1 349 ? -1.604 -0.160 28.361 1.00 8.14 349 SER B N 1
ATOM 6095 C CA . SER B 1 349 ? -0.872 0.920 27.713 1.00 9.99 349 SER B CA 1
ATOM 6096 C C . SER B 1 349 ? -1.583 2.243 27.463 1.00 9.30 349 SER B C 1
ATOM 6097 O O . SER B 1 349 ? -0.925 3.266 27.328 1.00 14.92 349 SER B O 1
ATOM 6100 N N . GLY B 1 350 ? -2.916 2.255 27.391 1.00 7.15 350 GLY B N 1
ATOM 6101 C CA . GLY B 1 350 ? -3.619 3.497 27.130 1.00 9.26 350 GLY B CA 1
ATOM 6102 C C . GLY B 1 350 ? -3.750 4.388 28.355 1.00 7.49 350 GLY B C 1
ATOM 6103 O O . GLY B 1 350 ? -4.012 5.586 28.233 1.00 9.30 350 GLY B O 1
ATOM 6104 N N . ILE B 1 351 ? -3.526 3.815 29.535 1.00 9.34 351 ILE B N 1
ATOM 6105 C CA . ILE B 1 351 ? -3.717 4.550 30.779 1.00 9.18 351 ILE B CA 1
ATOM 6106 C C . ILE B 1 351 ? -2.790 5.744 30.932 1.00 7.49 351 ILE B C 1
ATOM 6107 O O . ILE B 1 351 ? -3.258 6.869 31.111 1.00 10.18 351 ILE B O 1
ATOM 6112 N N . ALA B 1 352 ? -1.490 5.518 30.764 1.00 9.78 352 ALA B N 1
ATOM 6113 C CA . ALA B 1 352 ? -0.536 6.604 30.863 1.00 15.40 352 ALA B CA 1
ATOM 6114 C C . ALA B 1 352 ? -0.785 7.610 29.745 1.00 8.14 352 ALA B C 1
ATOM 6115 O O . ALA B 1 352 ? -0.844 8.812 30.000 1.00 12.74 352 ALA B O 1
ATOM 6117 N N . PHE B 1 353 ? -0.987 7.137 28.515 1.00 11.69 353 PHE B N 1
ATOM 6118 C CA . PHE B 1 353 ? -1.245 8.063 27.414 1.00 11.02 353 PHE B CA 1
ATOM 6119 C C . PHE B 1 353 ? -2.402 8.990 27.762 1.00 8.39 353 PHE B C 1
ATOM 6120 O O . PHE B 1 353 ? -2.347 10.188 27.546 1.00 10.60 353 PHE B O 1
ATOM 6128 N N . TYR B 1 354 ? -3.481 8.400 28.246 1.00 7.76 354 TYR B N 1
ATOM 6129 C CA . TYR B 1 354 ? -4.667 9.171 28.579 1.00 9.51 354 TYR B CA 1
ATOM 6130 C C . TYR B 1 354 ? -4.311 10.254 29.604 1.00 6.82 354 TYR B C 1
ATOM 6131 O O . TYR B 1 354 ? -4.649 11.412 29.430 1.00 8.94 354 TYR B O 1
ATOM 6140 N N . TYR B 1 355 ? -3.611 9.860 30.671 1.00 9.69 355 TYR B N 1
ATOM 6141 C CA . TYR B 1 355 ? -3.243 10.808 31.713 1.00 9.29 355 TYR B CA 1
ATOM 6142 C C . TYR B 1 355 ? -2.232 11.846 31.255 1.00 12.15 355 TYR B C 1
ATOM 6143 O O . TYR B 1 355 ? -2.246 12.974 31.753 1.00 12.70 355 TYR B O 1
ATOM 6152 N N . MET B 1 356 ? -1.407 11.488 30.273 1.00 11.48 356 MET B N 1
ATOM 6153 C CA . MET B 1 356 ? -0.407 12.413 29.728 1.00 12.90 356 MET B CA 1
ATOM 6154 C C . MET B 1 356 ? -1.043 13.461 28.816 1.00 13.25 356 MET B C 1
ATOM 6155 O O . MET B 1 356 ? -0.371 14.407 28.390 1.00 15.76 356 MET B O 1
ATOM 6160 N N . GLY B 1 357 ? -2.328 13.300 28.509 1.00 11.86 357 GLY B N 1
ATOM 6161 C CA . GLY B 1 357 ? -3.025 14.255 27.667 1.00 15.55 357 GLY B CA 1
ATOM 6162 C C . GLY B 1 357 ? -2.939 13.943 26.186 1.00 11.72 357 GLY B C 1
ATOM 6163 O O . GLY B 1 357 ? -3.241 14.790 25.342 1.00 12.30 357 GLY B O 1
ATOM 6164 N N . ILE B 1 358 ? -2.548 12.718 25.870 1.00 10.25 358 ILE B N 1
ATOM 6165 C CA . ILE B 1 358 ? -2.490 12.276 24.472 1.00 11.38 358 ILE B CA 1
ATOM 6166 C C . ILE B 1 358 ? -3.909 11.894 24.051 1.00 9.35 358 ILE B C 1
ATOM 6167 O O . ILE B 1 358 ? -4.541 11.057 24.704 1.00 10.49 358 ILE B O 1
ATOM 6172 N N . PRO B 1 359 ? -4.451 12.568 23.021 1.00 10.26 359 PRO B N 1
ATOM 6173 C CA . PRO B 1 359 ? -5.798 12.233 22.583 1.00 8.62 359 PRO B CA 1
ATOM 6174 C C . PRO B 1 359 ? -5.861 10.794 22.087 1.00 8.63 359 PRO B C 1
ATOM 6175 O O . PRO B 1 359 ? -4.869 10.257 21.565 1.00 9.11 359 PRO B O 1
ATOM 6179 N N . TYR B 1 360 ? -7.033 10.185 22.194 1.00 9.34 360 TYR B N 1
ATOM 6180 C CA . TYR B 1 360 ? -7.203 8.803 21.775 1.00 8.25 360 TYR B CA 1
ATOM 6181 C C . TYR B 1 360 ? -6.767 8.549 20.339 1.00 6.33 360 TYR B C 1
ATOM 6182 O O . TYR B 1 360 ? -6.164 7.519 20.057 1.00 7.35 360 TYR B O 1
ATOM 6191 N N . GLU B 1 361 ? -7.065 9.491 19.445 1.00 8.81 361 GLU B N 1
ATOM 6192 C CA A GLU B 1 361 ? -6.756 9.325 18.032 0.50 9.76 361 GLU B CA 1
ATOM 6193 C CA B GLU B 1 361 ? -6.753 9.288 18.034 0.50 11.70 361 GLU B CA 1
ATOM 6194 C C . GLU B 1 361 ? -5.266 9.296 17.727 1.00 7.15 361 GLU B C 1
ATOM 6195 O O . GLU B 1 361 ? -4.876 9.016 16.593 1.00 9.38 361 GLU B O 1
ATOM 6206 N N . TYR B 1 362 ? -4.449 9.623 18.724 1.00 6.81 362 TYR B N 1
ATOM 6207 C CA . TYR B 1 362 ? -2.984 9.577 18.574 1.00 7.30 362 TYR B CA 1
ATOM 6208 C C . TYR B 1 362 ? -2.386 8.296 19.150 1.00 6.17 362 TYR B C 1
ATOM 6209 O O . TYR B 1 362 ? -1.202 8.041 18.962 1.00 7.82 362 TYR B O 1
ATOM 6218 N N . PHE B 1 363 ? -3.194 7.450 19.793 1.00 6.19 363 PHE B N 1
ATOM 6219 C CA . PHE B 1 363 ? -2.681 6.182 20.322 1.00 7.46 363 PHE B CA 1
ATOM 6220 C C . PHE B 1 363 ? -2.098 5.315 19.200 1.00 9.18 363 PHE B C 1
ATOM 6221 O O . PHE B 1 363 ? -0.974 4.802 19.319 1.00 7.60 363 PHE B O 1
ATOM 6229 N N . THR B 1 364 ? -2.843 5.153 18.108 1.00 7.44 364 THR B N 1
ATOM 6230 C CA . THR B 1 364 ? -2.390 4.289 17.024 1.00 8.07 364 THR B CA 1
ATOM 6231 C C . THR B 1 364 ? -1.183 4.904 16.313 1.00 5.13 364 THR B C 1
ATOM 6232 O O . THR B 1 364 ? -0.220 4.201 16.042 1.00 7.69 364 THR B O 1
ATOM 6236 N N . PRO B 1 365 ? -1.209 6.223 16.055 1.00 7.22 365 PRO B N 1
ATOM 6237 C CA . PRO B 1 365 ? 0.017 6.855 15.547 1.00 5.85 365 PRO B CA 1
ATOM 6238 C C . PRO B 1 365 ? 1.251 6.590 16.408 1.00 5.30 365 PRO B C 1
ATOM 6239 O O . PRO B 1 365 ? 2.331 6.416 15.873 1.00 6.84 365 PRO B O 1
ATOM 6243 N N . ILE B 1 366 ? 1.099 6.561 17.727 1.00 4.39 366 ILE B N 1
ATOM 6244 C CA . ILE B 1 366 ? 2.238 6.288 18.602 1.00 5.54 366 ILE B CA 1
ATOM 6245 C C . ILE B 1 366 ? 2.687 4.846 18.452 1.00 5.00 366 ILE B C 1
ATOM 6246 O O . ILE B 1 366 ? 3.880 4.539 18.478 1.00 6.67 366 ILE B O 1
ATOM 6251 N N . PHE B 1 367 ? 1.751 3.934 18.219 1.00 5.76 367 PHE B N 1
ATOM 6252 C CA . PHE B 1 367 ? 2.140 2.570 17.914 1.00 5.95 367 PHE B CA 1
ATOM 6253 C C . PHE B 1 367 ? 3.002 2.567 16.624 1.00 3.89 367 PHE B C 1
ATOM 6254 O O . PHE B 1 367 ? 4.021 1.874 16.546 1.00 5.69 367 PHE B O 1
ATOM 6262 N N . ALA B 1 368 ? 2.597 3.336 15.614 1.00 4.89 368 ALA B N 1
ATOM 6263 C CA . ALA B 1 368 ? 3.379 3.441 14.373 1.00 5.82 368 ALA B CA 1
ATOM 6264 C C . ALA B 1 368 ? 4.798 3.956 14.672 1.00 6.16 368 ALA B C 1
ATOM 6265 O O . ALA B 1 368 ? 5.781 3.511 14.065 1.00 6.82 368 ALA B O 1
ATOM 6267 N N . MET B 1 369 ? 4.904 4.905 15.598 1.00 6.08 369 MET B N 1
ATOM 6268 C CA . MET B 1 369 ? 6.217 5.426 16.014 1.00 5.66 369 MET B CA 1
ATOM 6269 C C . MET B 1 369 ? 7.132 4.328 16.540 1.00 8.68 369 MET B C 1
ATOM 6270 O O . MET B 1 369 ? 8.343 4.374 16.349 1.00 8.81 369 MET B O 1
ATOM 6275 N N . SER B 1 370 ? 6.555 3.385 17.264 1.00 6.38 370 SER B N 1
ATOM 6276 C CA . SER B 1 370 ? 7.295 2.266 17.785 1.00 5.63 370 SER B CA 1
ATOM 6277 C C . SER B 1 370 ? 7.618 1.258 16.691 1.00 5.83 370 SER B C 1
ATOM 6278 O O . SER B 1 370 ? 8.779 0.901 16.446 1.00 5.60 370 SER B O 1
ATOM 6281 N N . ARG B 1 371 ? 6.558 0.804 16.032 1.00 6.98 371 ARG B N 1
ATOM 6282 C CA . ARG B 1 371 ? 6.630 -0.333 15.139 1.00 5.87 371 ARG B CA 1
ATOM 6283 C C . ARG B 1 371 ? 7.336 -0.058 13.817 1.00 3.37 371 ARG B C 1
ATOM 6284 O O . ARG B 1 371 ? 7.805 -0.999 13.161 1.00 6.55 371 ARG B O 1
ATOM 6292 N N . VAL B 1 372 ? 7.528 1.223 13.497 1.00 3.45 372 VAL B N 1
ATOM 6293 C CA . VAL B 1 372 ? 8.184 1.570 12.246 1.00 3.88 372 VAL B CA 1
ATOM 6294 C C . VAL B 1 372 ? 9.544 0.871 12.135 1.00 5.48 372 VAL B C 1
ATOM 6295 O O . VAL B 1 372 ? 9.941 0.463 11.042 1.00 5.84 372 VAL B O 1
ATOM 6299 N N . VAL B 1 373 ? 10.270 0.747 13.242 1.00 5.94 373 VAL B N 1
ATOM 6300 C CA . VAL B 1 373 ? 11.560 0.084 13.146 1.00 5.14 373 VAL B CA 1
ATOM 6301 C C . VAL B 1 373 ? 11.405 -1.379 12.769 1.00 6.06 373 VAL B C 1
ATOM 6302 O O . VAL B 1 373 ? 12.167 -1.891 11.938 1.00 7.19 373 VAL B O 1
ATOM 6306 N N . GLY B 1 374 ? 10.397 -2.049 13.327 1.00 6.24 374 GLY B N 1
ATOM 6307 C CA . GLY B 1 374 ? 10.114 -3.428 12.954 1.00 6.52 374 GLY B CA 1
ATOM 6308 C C . GLY B 1 374 ? 9.723 -3.488 11.478 1.00 7.67 374 GLY B C 1
ATOM 6309 O O . GLY B 1 374 ? 10.181 -4.346 10.748 1.00 8.90 374 GLY B O 1
ATOM 6310 N N . TRP B 1 375 ? 8.856 -2.586 11.034 1.00 5.91 375 TRP B N 1
ATOM 6311 C CA . TRP B 1 375 ? 8.459 -2.591 9.638 1.00 7.14 375 TRP B CA 1
ATOM 6312 C C . TRP B 1 375 ? 9.657 -2.523 8.713 1.00 5.81 375 TRP B C 1
ATOM 6313 O O . TRP B 1 375 ? 9.779 -3.346 7.820 1.00 7.29 375 TRP B O 1
ATOM 6324 N N . VAL B 1 376 ? 10.512 -1.529 8.910 1.00 6.15 376 VAL B N 1
ATOM 6325 C CA . VAL B 1 376 ? 11.661 -1.368 8.014 1.00 7.35 376 VAL B CA 1
ATOM 6326 C C . VAL B 1 376 ? 12.644 -2.533 8.136 1.00 7.42 376 VAL B C 1
ATOM 6327 O O . VAL B 1 376 ? 13.179 -3.005 7.141 1.00 7.21 376 VAL B O 1
ATOM 6331 N N . ALA B 1 377 ? 12.873 -3.024 9.348 1.00 6.73 377 ALA B N 1
ATOM 6332 C CA . ALA B 1 377 ? 13.765 -4.175 9.511 1.00 7.12 377 ALA B CA 1
ATOM 6333 C C . ALA B 1 377 ? 13.212 -5.410 8.755 1.00 7.39 377 ALA B C 1
ATOM 6334 O O . ALA B 1 377 ? 13.941 -6.175 8.126 1.00 8.86 377 ALA B O 1
ATOM 6336 N N . HIS B 1 378 ? 11.899 -5.598 8.817 1.00 6.88 378 HIS B N 1
ATOM 6337 C CA . HIS B 1 378 ? 11.251 -6.693 8.115 1.00 6.90 378 HIS B CA 1
ATOM 6338 C C . HIS B 1 378 ? 11.400 -6.577 6.609 1.00 7.28 378 HIS B C 1
ATOM 6339 O O . HIS B 1 378 ? 11.636 -7.566 5.932 1.00 9.67 378 HIS B O 1
ATOM 6346 N N . VAL B 1 379 ? 11.203 -5.372 6.093 1.00 5.95 379 VAL B N 1
ATOM 6347 C CA . VAL B 1 379 ? 11.385 -5.148 4.663 1.00 6.48 379 VAL B CA 1
ATOM 6348 C C . VAL B 1 379 ? 12.816 -5.450 4.256 1.00 6.28 379 VAL B C 1
ATOM 6349 O O . VAL B 1 379 ? 13.045 -6.169 3.283 1.00 7.91 379 VAL B O 1
ATOM 6353 N N . LEU B 1 380 ? 13.784 -4.880 4.967 1.00 7.63 380 LEU B N 1
ATOM 6354 C CA . LEU B 1 380 ? 15.185 -5.104 4.619 1.00 7.98 380 LEU B CA 1
ATOM 6355 C C . LEU B 1 380 ? 15.509 -6.596 4.669 1.00 7.27 380 LEU B C 1
ATOM 6356 O O . LEU B 1 380 ? 16.254 -7.107 3.834 1.00 9.36 380 LEU B O 1
ATOM 6361 N N . GLU B 1 381 ? 14.972 -7.297 5.658 1.00 7.41 381 GLU B N 1
ATOM 6362 C CA . GLU B 1 381 ? 15.164 -8.742 5.743 1.00 6.15 381 GLU B CA 1
ATOM 6363 C C . GLU B 1 381 ? 14.556 -9.468 4.549 1.00 11.61 381 GLU B C 1
ATOM 6364 O O . GLU B 1 381 ? 15.177 -10.362 3.986 1.00 9.18 381 GLU B O 1
ATOM 6370 N N . TYR B 1 382 ? 13.341 -9.097 4.170 1.00 8.02 382 TYR B N 1
ATOM 6371 C CA . TYR B 1 382 ? 12.713 -9.749 3.037 1.00 8.65 382 TYR B CA 1
ATOM 6372 C C . TYR B 1 382 ? 13.551 -9.510 1.784 1.00 7.04 382 TYR B C 1
ATOM 6373 O O . TYR B 1 382 ? 13.684 -10.401 0.942 1.00 11.18 382 TYR B O 1
ATOM 6382 N N . TRP B 1 383 ? 14.088 -8.292 1.656 1.00 7.61 383 TRP B N 1
ATOM 6383 C CA . TRP B 1 383 ? 14.903 -7.925 0.492 1.00 6.06 383 TRP B CA 1
ATOM 6384 C C . TRP B 1 383 ? 16.184 -8.739 0.341 1.00 10.60 383 TRP B C 1
ATOM 6385 O O . TRP B 1 383 ? 16.870 -8.642 -0.683 1.00 15.28 383 TRP B O 1
ATOM 6396 N N . GLU B 1 384 ? 16.575 -9.441 1.396 1.00 10.44 384 GLU B N 1
ATOM 6397 C CA A GLU B 1 384 ? 17.739 -10.315 1.291 0.50 11.79 384 GLU B CA 1
ATOM 6398 C CA B GLU B 1 384 ? 17.730 -10.338 1.328 0.50 10.42 384 GLU B CA 1
ATOM 6399 C C . GLU B 1 384 ? 17.422 -11.506 0.394 1.00 12.12 384 GLU B C 1
ATOM 6400 O O . GLU B 1 384 ? 18.324 -12.113 -0.178 1.00 14.73 384 GLU B O 1
ATOM 6411 N N . ASN B 1 385 ? 16.139 -11.835 0.273 1.00 12.01 385 ASN B N 1
ATOM 6412 C CA . ASN B 1 385 ? 15.672 -12.933 -0.584 1.00 15.90 385 ASN B CA 1
ATOM 6413 C C . ASN B 1 385 ? 14.289 -12.543 -1.097 1.00 10.80 385 ASN B C 1
ATOM 6414 O O . ASN B 1 385 ? 13.295 -13.170 -0.751 1.00 15.42 385 ASN B O 1
ATOM 6419 N N . ASN B 1 386 ? 14.233 -11.480 -1.888 1.00 8.78 386 ASN B N 1
ATOM 6420 C CA . ASN B 1 386 ? 12.937 -10.950 -2.300 1.00 9.16 386 ASN B CA 1
ATOM 6421 C C . ASN B 1 386 ? 12.199 -11.863 -3.258 1.00 11.14 386 ASN B C 1
ATOM 6422 O O . ASN B 1 386 ? 12.797 -12.452 -4.155 1.00 11.00 386 ASN B O 1
ATOM 6427 N N . ARG B 1 387 ? 10.884 -11.915 -3.104 1.00 10.28 387 ARG B N 1
ATOM 6428 C CA . ARG B 1 387 ? 10.036 -12.584 -4.081 1.00 8.57 387 ARG B CA 1
ATOM 6429 C C . ARG B 1 387 ? 8.708 -11.850 -4.082 1.00 6.45 387 ARG B C 1
ATOM 6430 O O . ARG B 1 387 ? 8.060 -11.726 -3.038 1.00 8.60 387 ARG B O 1
ATOM 6438 N N . ILE B 1 388 ? 8.328 -11.341 -5.243 1.00 8.75 388 ILE B N 1
ATOM 6439 C CA . ILE B 1 388 ? 7.055 -10.637 -5.378 1.00 8.16 388 ILE B CA 1
ATOM 6440 C C . ILE B 1 388 ? 5.915 -11.591 -5.024 1.00 9.29 388 ILE B C 1
ATOM 6441 O O . ILE B 1 388 ? 5.933 -12.775 -5.376 1.00 10.50 388 ILE B O 1
ATOM 6446 N N . PHE B 1 389 ? 4.967 -11.092 -4.237 1.00 9.97 389 PHE B N 1
ATOM 6447 C CA . PHE B 1 389 ? 3.828 -11.901 -3.848 1.00 9.95 389 PHE B CA 1
ATOM 6448 C C . PHE B 1 389 ? 2.891 -12.110 -5.022 1.00 9.48 389 PHE B C 1
ATOM 6449 O O . PHE B 1 389 ? 2.467 -11.141 -5.664 1.00 11.55 389 PHE B O 1
ATOM 6457 N N . ARG B 1 390 ? 2.518 -13.368 -5.239 1.00 11.03 390 ARG B N 1
ATOM 6458 C CA . ARG B 1 390 ? 1.655 -13.747 -6.361 1.00 10.18 390 ARG B CA 1
ATOM 6459 C C . ARG B 1 390 ? 0.574 -14.731 -5.942 1.00 12.33 390 ARG B C 1
ATOM 6460 O O . ARG B 1 390 ? 0.527 -15.867 -6.419 1.00 11.34 390 ARG B O 1
ATOM 6468 N N . PRO B 1 391 ? -0.310 -14.291 -5.044 1.00 9.12 391 PRO B N 1
ATOM 6469 C CA . PRO B 1 391 ? -1.398 -15.162 -4.626 1.00 7.76 391 PRO B CA 1
ATOM 6470 C C . PRO B 1 391 ? -2.443 -15.274 -5.727 1.00 10.96 391 PRO B C 1
ATOM 6471 O O . PRO B 1 391 ? -2.337 -14.631 -6.761 1.00 11.04 391 PRO B O 1
ATOM 6475 N N . ARG B 1 392 ? -3.443 -16.100 -5.479 1.00 10.94 392 ARG B N 1
ATOM 6476 C CA . ARG B 1 3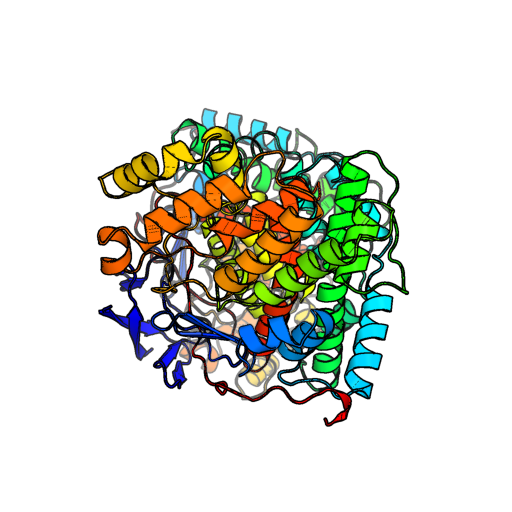92 ? -4.504 -16.338 -6.451 1.00 13.50 392 ARG B CA 1
ATOM 6477 C C . ARG B 1 392 ? -5.862 -16.335 -5.790 1.00 12.37 392 ARG B C 1
ATOM 6478 O O . ARG B 1 392 ? -6.006 -16.440 -4.575 1.00 11.66 392 ARG B O 1
ATOM 6486 N N . ALA B 1 393 ? -6.869 -16.254 -6.646 1.00 10.77 393 ALA B N 1
ATOM 6487 C CA . ALA B 1 393 ? -8.240 -16.394 -6.217 1.00 11.09 393 ALA B CA 1
ATOM 6488 C C . ALA B 1 393 ? -8.835 -17.501 -7.067 1.00 14.56 393 ALA B C 1
ATOM 6489 O O . ALA B 1 393 ? -8.357 -17.781 -8.173 1.00 16.26 393 ALA B O 1
ATOM 6491 N N . CYS B 1 394 ? -9.883 -18.118 -6.547 1.00 9.85 394 CYS B N 1
ATOM 6492 C CA . CYS B 1 394 ? -10.591 -19.167 -7.254 1.00 12.38 394 CYS B CA 1
ATOM 6493 C C . CYS B 1 394 ? -11.758 -18.531 -8.009 1.00 11.32 394 CYS B C 1
ATOM 6494 O O . CYS B 1 394 ? -12.703 -18.017 -7.405 1.00 11.91 394 CYS B O 1
ATOM 6497 N N . TYR B 1 395 ? -11.705 -18.567 -9.330 1.00 10.90 395 TYR B N 1
ATOM 6498 C CA . TYR B 1 395 ? -12.784 -17.959 -10.096 1.00 9.56 395 TYR B CA 1
ATOM 6499 C C . TYR B 1 395 ? -14.016 -18.841 -10.119 1.00 8.58 395 TYR B C 1
ATOM 6500 O O . TYR B 1 395 ? -13.961 -19.990 -10.567 1.00 14.30 395 TYR B O 1
ATOM 6509 N N . ILE B 1 396 ? -15.122 -18.274 -9.645 1.00 9.93 396 ILE B N 1
ATOM 6510 C CA . ILE B 1 396 ? -16.396 -18.979 -9.595 1.00 12.72 396 ILE B CA 1
ATOM 6511 C C . ILE B 1 396 ? -17.490 -18.186 -10.297 1.00 15.87 396 ILE B C 1
ATOM 6512 O O . ILE B 1 396 ? -18.673 -18.352 -10.026 1.00 16.92 396 ILE B O 1
ATOM 6517 N N . GLY B 1 397 ? -17.078 -17.308 -11.199 1.00 13.83 397 GLY B N 1
ATOM 6518 C CA . GLY B 1 397 ? -18.007 -16.559 -12.023 1.00 15.76 397 GLY B CA 1
ATOM 6519 C C . GLY B 1 397 ? -18.292 -17.372 -13.275 1.00 15.64 397 GLY B C 1
ATOM 6520 O O . GLY B 1 397 ? -17.727 -18.448 -13.487 1.00 11.49 397 GLY B O 1
ATOM 6521 N N . PRO B 1 398 ? -19.209 -16.885 -14.109 1.00 13.79 398 PRO B N 1
ATOM 6522 C CA . PRO B 1 398 ? -19.503 -17.607 -15.335 1.00 18.04 398 PRO B CA 1
ATOM 6523 C C . PRO B 1 398 ? -18.517 -17.269 -16.447 1.00 15.14 398 PRO B C 1
ATOM 6524 O O . PRO B 1 398 ? -17.640 -16.421 -16.276 1.00 11.42 398 PRO B O 1
ATOM 6528 N N . HIS B 1 399 ? -18.664 -17.946 -17.577 1.00 11.09 399 HIS B N 1
ATOM 6529 C CA . HIS B 1 399 ? -17.840 -17.691 -18.747 1.00 13.15 399 HIS B CA 1
ATOM 6530 C C . HIS B 1 399 ? -18.709 -17.518 -19.985 1.00 17.74 399 HIS B C 1
ATOM 6531 O O . HIS B 1 399 ? -19.805 -18.066 -20.070 1.00 16.04 399 HIS B O 1
ATOM 6538 N N . ASP B 1 400 ? -18.230 -16.694 -20.907 1.00 14.34 400 ASP B N 1
ATOM 6539 C CA . ASP B 1 400 ? -18.876 -16.504 -22.203 1.00 19.66 400 ASP B CA 1
ATOM 6540 C C . ASP B 1 400 ? -20.295 -15.946 -22.196 1.00 16.91 400 ASP B C 1
ATOM 6541 O O . ASP B 1 400 ? -21.131 -16.343 -23.014 1.00 20.53 400 ASP B O 1
ATOM 6546 N N . LEU B 1 401 ? -20.559 -15.012 -21.291 1.00 14.17 401 LEU B N 1
ATOM 6547 C CA . LEU B 1 401 ? -21.821 -14.304 -21.278 1.00 13.42 401 LEU B CA 1
ATOM 6548 C C . LEU B 1 401 ? -21.835 -13.457 -22.546 1.00 16.61 401 LEU B C 1
ATOM 6549 O O . LEU B 1 401 ? -20.791 -12.985 -22.996 1.00 17.43 401 LEU B O 1
ATOM 6554 N N . GLN B 1 402 ? -23.013 -13.285 -23.135 1.00 19.93 402 GLN B N 1
ATOM 6555 C CA . GLN B 1 402 ? -23.117 -12.529 -24.374 0.50 14.64 402 GLN B CA 1
ATOM 6556 C C . GLN B 1 402 ? -23.555 -11.099 -24.113 1.00 14.16 402 GLN B C 1
ATOM 6557 O O . GLN B 1 402 ? -24.503 -10.846 -23.383 1.00 15.75 402 GLN B O 1
ATOM 6563 N N . TYR B 1 403 ? -22.777 -10.169 -24.647 1.00 16.91 403 TYR B N 1
ATOM 6564 C CA . TYR B 1 403 ? -23.047 -8.765 -24.485 1.00 14.39 403 TYR B CA 1
ATOM 6565 C C . TYR B 1 403 ? -24.412 -8.471 -25.100 1.00 15.26 403 TYR B C 1
ATOM 6566 O O . TYR B 1 403 ? -24.714 -8.933 -26.199 1.00 18.37 403 TYR B O 1
ATOM 6575 N N . ILE B 1 404 ? -25.236 -7.746 -24.357 1.00 15.90 404 ILE B N 1
ATOM 6576 C CA . ILE B 1 404 ? -26.550 -7.339 -24.821 1.00 19.94 404 ILE B CA 1
ATOM 6577 C C . ILE B 1 404 ? -26.516 -5.833 -25.003 1.00 20.05 404 ILE B C 1
ATOM 6578 O O . ILE B 1 404 ? -25.984 -5.122 -24.167 1.00 14.44 404 ILE B O 1
ATOM 6583 N N . PRO B 1 405 ? -26.989 -5.339 -26.152 1.00 18.26 405 PRO B N 1
ATOM 6584 C CA . PRO B 1 405 ? -27.003 -3.899 -26.375 1.00 15.94 405 PRO B CA 1
ATOM 6585 C C . PRO B 1 405 ? -27.697 -3.162 -25.239 1.00 15.80 405 PRO B C 1
ATOM 6586 O O . PRO B 1 405 ? -28.692 -3.665 -24.691 1.00 19.96 405 PRO B O 1
ATOM 6590 N N . LEU B 1 406 ? -27.200 -1.970 -24.917 1.00 18.76 406 LEU B N 1
ATOM 6591 C CA . LEU B 1 406 ? -27.705 -1.174 -23.794 1.00 21.72 406 LEU B CA 1
ATOM 6592 C C . LEU B 1 406 ? -29.227 -1.048 -23.771 1.00 25.99 406 LEU B C 1
ATOM 6593 O O . LEU B 1 406 ? -29.882 -1.360 -22.775 1.00 26.44 406 LEU B O 1
ATOM 6598 N N . GLU B 1 407 ? -29.775 -0.631 -24.903 1.00 29.19 407 GLU B N 1
ATOM 6599 C CA . GLU B 1 407 ? -31.209 -0.378 -25.046 1.00 35.37 407 GLU B CA 1
ATOM 6600 C C . GLU B 1 407 ? -32.090 -1.605 -24.786 1.00 30.34 407 GLU B C 1
ATOM 6601 O O . GLU B 1 407 ? -33.264 -1.463 -24.442 1.00 31.03 407 GLU B O 1
ATOM 6607 N N . GLN B 1 408 ? -31.517 -2.800 -24.887 1.00 29.45 408 GLN B N 1
ATOM 6608 C CA . GLN B 1 408 ? -32.272 -4.033 -24.684 1.00 27.60 408 GLN B CA 1
ATOM 6609 C C . GLN B 1 408 ? -32.184 -4.625 -23.272 1.00 32.06 408 GLN B C 1
ATOM 6610 O O . GLN B 1 408 ? -32.762 -5.680 -23.005 1.00 34.34 408 GLN B O 1
ATOM 6616 N N . ARG B 1 409 ? -31.460 -3.967 -22.371 1.00 24.30 409 ARG B N 1
ATOM 6617 C CA . ARG B 1 409 ? -31.310 -4.476 -21.002 1.00 23.92 409 ARG B CA 1
ATOM 6618 C C . ARG B 1 409 ? -32.440 -4.020 -20.086 1.00 28.57 409 ARG B C 1
ATOM 6619 O O . ARG B 1 409 ? -33.089 -3.004 -20.326 1.00 34.51 409 ARG B O 1
#

Foldseek 3Di:
DDDDDFDAPADWDADPVGIDRVVCHRGDDDDDQAKDAQQAVQWIDGLRHTLVCCLVPHWLLQLLCCNQVSHGDDPVRSVVLLQLLLVLQDADVQLLVLLLVCLQPQLLVNLLRSLVRRLVPPPLSVVLLVCVVVPHDDDVSLVSLSSVLSSLLSHLLQSLLSSLQSNVVHHFDGFDSPDGRQQRSLCRNPVDRDDPLLSSLLRLLLSLLQDDPDDPLLVQLQQCCLVVHTLSNSLSRSSVRCPDVVNDDLLVVLQVVLLVVQDLVCLQVQLVQVLDPDGDHHGQKADPRHLAANPSQVVSLVSLVVLCVVVNQVSCSNVNLVSNQVNLVPPVSNNVSSIHGHNSSRSVRSCVVSVNDSSCPSSSSSSRHSSVSSSSSSVCVVPRHNDDDDDHDDDDDDDDDDDPVVD/DDDDDADAPADWDDDPVGIDRVVCHRPDDDDDQAKDAQQEVQWIDGLRHTLVCCLVPHWLLQLLCCNQVSHGDDPVRSVVLLLLLLVLQDADVQLLVLLLVCLQPQLLVNLLRSLVRRLVPDPLQVVLVVCVVVPHDDDVSLVSLSSVLSSLLSHLLLSLLSSLQSNVVHDFDGFDSVDGRQQRSLCRNPVDRDDVLLSSLLRSLLSLLQDDDCAPLLVQLQQCCLVVHTNSNSNSSSSVRLVDVVNDLLLVVLQVVLLVVQDLVCLQVLLVQCLDPPGDHHRQKADPRHLAENPSQVVSLVSLVVLCVVVNQVSCSNVNLVSNQVNLCPDPSNNVSSIHGHNSSRSVRSCVVSVNDSSCPSSSSSSRHSSVSSSSSSVCVVPRHNDDDDDRDPDDPDDDDDDPVVD

InterPro domains:
  IPR002020 Citrate synthase [PF00285] (25-392)
  IPR002020 Citrate synthase [PR00143] (154-167)
  IPR002020 Citrate synthase [PR00143] (203-218)
  IPR002020 Citrate synthase [PR00143] (225-253)
  IPR002020 Citrate synthase [PR00143] (279-299)
  IPR002020 Citrate synthase [PR00143] (342-358)
  IPR002020 Citrate synthase [PR00143] (362-376)
  IPR002020 Citrate synthase [PTHR11739] (13-408)
  IPR011278 2-methylcitrate synthase/citrate synthase type I [TIGR01800] (25-409)
  IPR016142 Citrate synthase-like, large alpha subdomain [G3DSA:1.10.580.10] (36-381)
  IPR016143 Citrate synthase-like, small alpha subdomain [G3DSA:1.10.230.10] (251-356)
  IPR019810 Citrate synthase active site [PS00480] (286-298)
  IPR024176 Citrate synthase, bacterial-type [PIRSF001369] (24-409)
  IPR036969 Citrate synthase superfamily [SSF48256] (20-409)

Sequence (814 aa):
EQTVQVKTTGKILQSPCGPIIHGLEDVLIKSTSISDIDGEKGILWYRGYRRIEELARLSTYEEVSYLILYGRLPTKRELEDYINRMKKYRELHPATVEVIRRNLAKAHPMFALEAAVAAEGAYDEDNQKLIEEALSVGRYKAEEKELAYRIAEKLVAKMPTIVAYHYRFSRGLEVVRRPRDDLGHAANFLYMMFGREPDPLASRGIDLYLILHADHEVPASTFAAHVVASTLSDLYSSVAAAIAALKGPLHGGANEMMAVRNYLEIGTPAKAKEIVEAATKPGGPKLMGVGHRVYKAYDPRAKIFKEFSRDYVAKFGDPQNLFAIASAIEQEVLSHPYFQQRKLYPNVDFWSGIAFYYMGIPYEEYFTPIFAMSRVVGWVAHVLEYWENNRIFRRPRACYIGPHDLQYIPLEQREQTVQVKTTGKILQSPCGPIIHGLEDVLIKSTSISDIDGEKGILWYRGYRIEELARLSTYEEVSYLILYGRLPTKRELEDYINRMKKYRELHPATVEVIRNLAKAHPMFALEAAVAAEGAYDEDNQKKLIEEALSVGRYKAEEKELAYRRIAEKLVAKMPTIVAYHYRFSRGLEVVRRPRDDLGHAANFLYMMFGREPDDPLASRGIDLYLILHADHEVPASTFAAHVVASTLSDLYSSVAAAIAALKGPLHGGANEMMAVRNYLEIGTPAKAKEIVEAATKPGGPKLMGVGHRVYKAYDPRAKIFKEFSRDYVAKFGDPQNLFAIASAIEQEVLSHPYFQQRKLYPNVDFWSGIAFYYMGIPYEEYFTPIFAMSRVVGWVAHVLEYWEENNRIFRPRACYIGPHDLQYIPLEQR

Solvent-accessible surface area: 30078 Å² total; per-residue (Å²): 155,81,65,3,91,13,116,1,85,8,134,56,81,174,21,105,48,22,35,2,1,20,0,0,29,16,4,14,0,10,40,6,30,0,2,22,18,37,6,130,149,8,24,0,16,0,30,0,20,86,0,40,52,0,20,154,91,14,58,1,22,6,0,0,11,0,0,3,75,30,114,14,0,42,105,180,50,16,80,66,0,46,94,78,6,48,147,16,7,60,7,71,97,10,0,5,59,0,0,112,38,0,13,191,9,75,5,1,0,0,0,5,0,0,1,0,0,12,0,3,46,14,148,20,0,53,93,2,47,116,1,5,67,108,61,110,28,130,76,119,4,58,110,6,0,54,94,0,0,2,25,3,0,1,16,1,2,0,3,0,0,0,0,23,30,23,38,104,73,76,142,28,23,124,30,71,98,99,10,31,6,5,18,3,0,6,37,0,0,45,37,163,106,20,46,109,23,12,16,109,0,0,25,12,4,0,2,0,4,0,0,22,49,6,33,1,0,0,0,0,0,0,0,0,0,0,0,24,2,2,0,1,0,0,0,7,1,0,0,1,0,2,30,1,44,84,32,28,24,28,13,36,80,1,1,105,50,8,63,147,28,39,52,49,89,73,5,143,108,40,1,90,32,20,28,108,140,83,39,108,181,24,54,7,25,13,54,106,37,2,73,18,27,0,3,12,0,120,32,1,33,78,3,0,95,61,12,17,88,118,83,31,33,88,71,66,0,18,39,0,0,16,17,5,5,109,48,1,66,75,49,72,60,6,77,120,120,97,54,51,1,15,5,44,2,0,0,1,0,0,0,64,37,24,43,5,25,40,59,1,4,27,0,0,35,0,0,0,4,0,0,0,0,0,2,1,0,4,36,6,12,112,80,38,39,19,1,64,2,74,22,0,23,91,35,69,80,81,69,134,19,79,66,54,144,120,78,154,90,71,8,112,7,116,1,85,6,142,55,55,179,11,114,48,23,55,2,3,10,0,0,9,18,4,5,0,13,45,9,41,0,12,34,30,38,10,131,148,9,17,0,15,0,31,0,23,80,0,48,52,0,18,152,88,14,58,1,22,7,0,0,11,0,0,3,71,31,114,15,0,43,112,159,50,17,71,41,0,45,91,84,6,42,169,30,7,63,8,70,96,9,0,5,59,0,0,111,38,0,13,189,10,80,5,1,0,0,0,5,0,0,1,1,0,12,0,4,50,13,134,15,0,50,87,2,48,118,1,7,68,107,63,104,46,145,76,133,6,70,110,19,0,57,89,0,0,2,26,3,0,1,15,0,4,0,2,0,0,0,1,22,27,25,39,100,72,74,154,36,19,111,23,78,95,98,10,30,6,6,20,3,0,5,37,0,0,35,37,160,111,22,46,108,22,12,17,111,0,0,24,12,4,0,2,0,5,0,0,7,50,4,31,0,0,0,0,0,0,0,0,0,0,0,0,26,1,3,0,1,0,0,0,8,1,0,0,1,0,3,32,1,46,89,38,28,28,30,15,40,80,1,0,95,35,6,62,134,25,41,49,51,86,76,4,148,108,33,1,69,38,18,26,112,140,90,21,105,165,22,52,8,24,10,38,104,44,3,70,18,48,0,7,12,0,136,31,1,28,77,2,1,96,62,12,19,86,119,85,30,34,87,73,68,0,19,40,0,0,26,24,2,4,98,49,1,55,68,36,74,64,8,87,136,122,96,48,59,1,15,2,44,2,0,0,1,1,0,1,64,38,26,42,5,25,41,58,0,3,26,0,0,34,0,0,0,5,0,0,0,0,0,2,2,0,4,35,5,12,96,108,35,92,16,0,75,5,81,18,0,32,86,16,69,84,75,68,124,37,76,59,39,132,136,80

Nearest PDB structures (foldseek):
  2ibp-assembly1_B  TM=9.969E-01  e=1.761E-59  Pyrobaculum aerophilum str. IM2
  6abw-assembly1_A  TM=9.216E-01  e=4.587E-28  Metallosphaera sedula DSM 5348
  1o7x-assembly2_D  TM=9.430E-01  e=2.289E-26  Saccharolobus solfataricus
  1vgm-assembly1_B  TM=9.169E-01  e=1.591E-26  Sulfurisphaera tokodaii
  2r26-assembly1_A  TM=8.948E-01  e=1.617E-25  Thermoplasma acidophilum